Protein 9J9J (pdb70)

Foldseek 3Di:
DDALVVLQVLLQDQFFEAAQRDTDNGQCPDLLRNLVSSVLNVVRHVCVDPVCVVLFWDQDPVRDIFGCLLDFAQALVSVVSLLSNLVVVCVVLQLCLPPDRSSLFSLLLNLCLLDQVCQQVQFDDPDPDHFPLSVLSPVVSVVCGVVVFREKEQAAFDDDVPQQWFWPDQDPFFTWIFHKRFKIWLLSSGQWYFYAYAFDPPQFQRNGFTFIGGSRFPQKHWHWYHGQADCPDDCLQQVNSVSHFTIMTMMTHGRTGGGSSGTNHTGHSVCNHPRSVVSVLSSLLSLLSSLLSNLVSLLVLLVVQCVQVVNCPPPVSVVLSVVSVVLNVLSVVLNVQQSVPWDADPSSGTGGHSVSSLVSLLSSLVCVVVSLVSSVVSNPCLLVDPDDPVQLPDPPCNVVQQVVQGGPPGTNSRNSSSSSVSCNQPPDPRNVVVVVCSQPPPQHNVRSVVVVCVDQCNDQQHDVCVVVCVVVVHDGPVRVVVVVVVVPVVDDD/DDALVRLQVLLQDQFFEAAQRDTDNGQCPPLLRVLVSSVLNVVRHVCVVPVCVQLFWDQDPVRDIFGCLLDFALDLVSVVSLLSNLLVVCVVLPLCLPQDRSSLFSLLLNLCLLDQVCLQVQFDDPDPDRFPLSVLSPVVSVVCGVVVFREKEQAAFDPDVPQTWFWPDQDPFFTWIFHKRFKIWLLSSGQWYFYAYAFDPPQFQRRGWTFIGGSRFPQKHWHWYHGLADCPDDCLQFVNSVSTATIMTMMTHDRGGDGSSGTNHTGHSVCNHPRSVVSVLSSLLSLLSSLLSNLVSLLVLLVVLCVQVVNCPPPVSVVLSVVSVVLNVLSVVLSVQQSVPWDADPSSGTGGNSVSSLVSLLSSLVCVVVSLVSSVVSNPCLLVDQDDVVQLPPPPCNVVQQVVQGDPPGTNSRNSSSSSVSCNQPPDPRNVVVSVCSQPPPQHNVRSVVVVCVDQCNDQQHPVCVVVCVVVVADGPVSNVVVVVVVVVVD/DDALVVLQVLLQDQFFEAAQRDTDNGQCPDLQRNLVSSVLNVVRHVCVDPVCVVLFWDQDPVRDIFGCLLPFALALVSVVSLLSNLLVVCVVLPLCLPVDRSSLFSLLLNLCLLDQVCQQVQFDDPDPDRAPLSVLSVVVSVVCGVVVFREKEQEAFDVPLQWFWPDQDPFFTWIFHKRFKIWLLSSGFWYFYAYAFDPPQFQRNGFTWIGGSRFPQKHWHWYHGLADCPDDCLQQVNSVSHFTIMTMMGRGRTTGGSSGTNHTGHSVCNNPRSVVSCLSSLLSLLSSLLSNLVSLLVLLVVLLVQVVNCPPPVSVVLSVVSVVLNVLSVVLNVQQSVPWDADPSSGTGGNSLSSLVSLLSSLVCVVVSLVSSVVSNPCLLVPQDDVVQLPPPPCNVVQQVVQGGPPGTNSRNSSSSSVSCNQPVDPRNVVVSVCSQVVPQHNVRSVVVSCVDQCNDQQHPVCVVVCVVVVHDGPVSVVVVVVVVVD

Sequence (1471 aa):
MRTGQQYLESLRDGRQVYVGGELIDDVTTHPKTSGYAKAIAEYYDLHLDPEHQDVLTFVDDDGVRKSMHWFLPRSKADAARRRAYHEFWFRHFQGGIFTRPPAGMHVVMYAQIDDPEPWGDNAVVAGGRTISFADNIRSQWQRVTTDDVALSPMFVDVQFETPMLSIVEQNDQGIVVRGWKAMGTSLPFVNELLVGNLWRPGQTSDQTVYAIVPVNTPGLSLVCRQSNATPDADPYDHPLSTIGDELDGMAYFDDVFIPWENVQHIGNPDHAKWYPQRQFDWVHIETQIRHAVHAELIVGLALLLTNALGTNNNPIVQSQLADLVRFRETCKAFAIAAEETGFTTAGGLFKPNNIYVDLGRAHYLENIHNAVNQLIEFCGRGVVMSPTKADFDHPFLGPKLEEALRGTSISARDRVSIFRQISERYLTQWGARHEMFEKFNGTPLYLVRLLTMQRTEYQVDGPLTDLARQVLGFGDTEALAARAAEVEKNSNWMRTGQQYLESLRDGRQVYVGGELIDDVTTHPKTSGYAKAIAEYYDLHLDPEHQDVLTFVDDDGVRKSMHWFLPRSKADAARRRAYHEFWFRHFQGGIFTRPPAGMHVVMYAQIDDPEPWGDNAVVAGGRTISFADNIRSQWQRVTTDDVALSPMFVDVQFETPMLSIVEQNDQGIVVRGWKAMGTSLPFVNELLVGNLWRPGQTSDQTVYAIVPVNTPGLSLVCRQSNATPDADPYDHPLSTIGDELDGMAYFDDVFIPWENVQHIGNPDHAKWYPQRQFDWVHIETQIRHAVHAELIVGLALLLTNALGTNNNPIVQSQLADLVRFRETCKAFAIAAEETGFTTAGGLFKPNNIYVDLGRAHYLENIHNAVNQLIEFCGRGVVMSPTKADFDHPFLGPKLEEALRGTSISARDRVSIFRQISERYLTQWGARHEMFEKFNGTPLYLVRLLTMQRTEYQVDGPLTDLARQVLGFGDTEALAARAAEVEKNSMRTGQQYLESLRDGRQVYVGGELIDDVTTHPKTSGYAKAIAEYYDLHLDPEHQDVLTFVDDDGVRKSMHWFLPRSKADAARRRAYHEFWFRHFQGGIFTRPPAGMHVVMYAQIDDPEPWGDNAVVAGGRTISFADNIRSQWQRVTTDDVALSPMFVDVETPMLSIVEQNDQGIVVRGWKAMGTSLPFVNELLVGNLWRPGQTSDQTVYAIVPVNTPGLSLVCRQSNATPDADPYDHPLSTIGDELDGMAYFDDVFIPWENVQHIGNPDHAKWYPQRQFDWVHIETQIRHAVHAELIVGLALLLTNALGTNNNPIVQSQLADLVRFRETCKAFAIAAEETGFTTAGGLFKPNNIYVDLGRAHYLENIHNAVNQLIEFCGRGVVMSPTKADFDHPFLGPKLEEALRGTSISARDRVSIFRQISERYLTQWGARHEMFEKFNGTPLYLVRLLTMQRTEYQVDGPLTDLARQVLGFGDTEALAARAAEVEK

InterPro domains:
  IPR004925 HpaB/PvcC/4-BUDH [PTHR36117] (1-449)
  IPR009100 Acyl-CoA dehydrogenase/oxidase, N-terminal and middle domain superfamily [SSF56645] (1-272)
  IPR024674 HpaB/PvcC/4-BUDH N-terminal [PF11794] (3-272)
  IPR024719 HpaB/PvcC/4-BUDH C-terminal [PF03241] (295-458)
  IPR036250 Acyl-CoA dehydrogenase-like, C-terminal [SSF47203] (265-483)
  IPR046373 Acyl-CoA oxidase/dehydrogenase, middle domain superfamily [G3DSA:2.40.110.10] (151-276)

Radius of gyration: 40.6 Å; Cα contacts (8 Å, |Δi|>4): 2725; chains: 3; bounding box: 76×123×95 Å

Secondary structure (DSSP, 8-state):
---HHHHHHHH-S--EEEETTEE-S-TTTSTTTHHHHHHHHHHHHHHH-GGGHHHHEEE-TTS-EEEGGG----SHHHHHHHHHHHHHHHHHTTTTS---SHHHHGGGGHHHHHS-HHHHHT---STT----HHHHHHHHHHHHHHHT--EEEE-B------SB-EEEEE-SSEEEEEEEEEEEESGGG-SEEEE-----TT--STT-EEEEEETT-TTEEEEEPPP---TTS-TTT-TTTTT----EEEEEEEEEEEEGGGEEEES-TTHHHHHHHHHHHHHHHHHHHHHHHHHHHHHHHHHHHHHHHT-TTSHHHHHHHHHHHHHHHHHHHHHHHHHHT-EE-TTS-EE--HHHHHHHHHHHHHHHHHHHHHHHHHHGGGGTS---HHHHH-TTHHHHHHHHT-BTTB-HHHHHHHHHHHHHHHSSHHHHHHHHHHHHSSS-HHHHHHHHHHSGGGSTTSGGGHHHHHHHT---HHHHHHHHHHHHHTS--/---HHHHHHHT-S--EEEETTEEES-TTTSTTTHHHHHHHHHHHHHHH-GGGHHHHEEE-TTS-EEEGGG----SHHHHHHHHHHHHHHHHHTTTTS---SHHHHGGGGHHHHHS-HHHHHT---STT----HHHHHHHHHHHHHHHT--EEEE-B------SB-EEEEE-SSEEEEEEEEEEEESGGG-SEEEE-----TT--STT-EEEEEETT-TTEEEEEPPP---TTS-TTT-TTTTT----EEEEEEEEEEEEGGGEEEES-TTHHHHHHHHHHHHHHHHHHHHHHHHHHHHHHHHHHHHHHHT-TTSHHHHHHHHHHHHHHHHHHHHHHHHHHT-EE-TTS-EE--HHHHHHHHHHHHHHHHHHHHHHHHHHGGGGT----HHHHH-TTHHHHHHHHT-BTTB-HHHHHHHHHHHHHHHSSHHHHHHHHHHHSSSS-HHHHHHHHHHSGGGSTTSGGGHHHHHHHT---HHHHHHHHHHHHHT-/---HHHHHHHT-S--EEEETTEE-S-TTTSTTTHHHHHHHHHHHHHHH-GGGHHHHEEE-TTS-EEEGGGPPP-SHHHHHHHHHHHHHHHHHTTTTSS--SHHHHGGGHHHHHHS-HHHHHT---STT----HHHHHHHHHHHHHHHT--EEEE-B----SB-EEEEE-SSEEEEEEEEEEEESGGG-SEEEE-----TT--STT-EEEEEETT-TTEEEEEPPP---TTS-TTTSTTTTT----EEEEEEEEEEEEGGGEEEES-TTHHHHHHHHHHHHHHHHHHHHHHHHHHHHHHHHHHHHHHHT-TTSHHHHHHHHHHHHHHHHHHHHHHHHHHT-EE-TTS-EE--HHHHHHHHHHHHHHHHHHHHHHHHHHTTHHHH---HHHHH-TTHHHHHHHHT--SSS-HHHHHHHHHHHHHHHSSHHHHHHHHHHHHSSS-HHHHHHHHTTSGGGSTTSGGGHHHHHHHT---HHHHHHHHHHHH-

Structure (mmCIF, N/CA/C/O backbone):
data_9J9J
#
_entry.id   9J9J
#
_cell.length_a   149.561
_cell.length_b   149.561
_cell.length_c   322.141
_cell.angle_alpha   90.00
_cell.angle_beta   90.00
_cell.angle_gamma   90.00
#
_symmetry.space_group_name_H-M   'I 41 2 2'
#
loop_
_entity.id
_entity.type
_entity.pdbx_description
1 polymer '4-nitrophenol 4-monooxygenase/4-nitrocatechol 2-monooxygenase, oxygenase component'
2 water water
#
loop_
_atom_site.group_PDB
_atom_site.id
_atom_site.type_symbol
_atom_site.label_atom_id
_atom_site.label_alt_id
_atom_site.label_comp_id
_atom_site.label_asym_id
_atom_site.label_entity_id
_atom_site.label_seq_id
_atom_site.pdbx_PDB_ins_code
_atom_site.Cartn_x
_atom_site.Cartn_y
_atom_site.Cartn_z
_atom_site.occupancy
_atom_site.B_iso_or_equiv
_atom_site.auth_seq_id
_atom_site.auth_comp_id
_atom_site.auth_asym_id
_atom_site.auth_atom_id
_atom_site.pdbx_PDB_model_num
ATOM 1 N N . MET A 1 1 ? 31.864 21.139 -32.173 1.00 41.41 1 MET A N 1
ATOM 2 C CA . MET A 1 1 ? 30.415 20.836 -32.017 1.00 45.67 1 MET A CA 1
ATOM 3 C C . MET A 1 1 ? 29.815 20.583 -33.391 1.00 45.86 1 MET A C 1
ATOM 4 O O . MET A 1 1 ? 29.978 21.414 -34.261 1.00 47.01 1 MET A O 1
ATOM 9 N N . ARG A 1 2 ? 29.185 19.420 -33.592 1.00 44.88 2 ARG A N 1
ATOM 10 C CA . ARG A 1 2 ? 28.633 19.068 -34.889 1.00 41.96 2 ARG A CA 1
ATOM 11 C C . ARG A 1 2 ? 27.250 19.688 -35.086 1.00 41.74 2 ARG A C 1
ATOM 12 O O . ARG A 1 2 ? 26.562 20.033 -34.128 1.00 45.08 2 ARG A O 1
ATOM 20 N N . THR A 1 3 ? 26.879 19.806 -36.369 1.00 39.97 3 THR A N 1
ATOM 21 C CA . THR A 1 3 ? 25.557 20.222 -36.798 1.00 40.23 3 THR A CA 1
ATOM 22 C C . THR A 1 3 ? 24.650 19.002 -36.890 1.00 40.75 3 THR A C 1
ATOM 23 O O . THR A 1 3 ? 25.103 17.883 -37.148 1.00 41.06 3 THR A O 1
ATOM 27 N N . GLY A 1 4 ? 23.349 19.272 -36.844 1.00 40.31 4 GLY A N 1
ATOM 28 C CA . GLY A 1 4 ? 22.353 18.278 -37.192 1.00 40.44 4 GLY A CA 1
ATOM 29 C C . GLY A 1 4 ? 22.680 17.595 -38.513 1.00 37.46 4 GLY A C 1
ATOM 30 O O . GLY A 1 4 ? 22.690 16.365 -38.586 1.00 36.88 4 GLY A O 1
ATOM 31 N N . GLN A 1 5 ? 22.986 18.382 -39.550 1.00 42.19 5 GLN A N 1
ATOM 32 C CA . GLN A 1 5 ? 23.290 17.782 -40.847 1.00 47.56 5 GLN A CA 1
ATOM 33 C C . GLN A 1 5 ? 24.515 16.878 -40.738 1.00 38.31 5 GLN A C 1
ATOM 34 O O . GLN A 1 5 ? 24.524 15.778 -41.296 1.00 40.14 5 GLN A O 1
ATOM 40 N N . GLN A 1 6 ? 25.541 17.294 -39.993 1.00 41.51 6 GLN A N 1
ATOM 41 C CA . GLN A 1 6 ? 26.727 16.447 -39.905 1.00 42.57 6 GLN A CA 1
ATOM 42 C C . GLN A 1 6 ? 26.373 15.170 -39.155 1.00 37.66 6 GLN A C 1
ATOM 43 O O . GLN A 1 6 ? 26.829 14.094 -39.530 1.00 38.44 6 GLN A O 1
ATOM 49 N N . TYR A 1 7 ? 25.492 15.291 -38.150 1.00 39.38 7 TYR A N 1
ATOM 50 C CA . TYR A 1 7 ? 25.070 14.141 -37.366 1.00 38.76 7 TYR A CA 1
ATOM 51 C C . TYR A 1 7 ? 24.303 13.180 -38.260 1.00 39.17 7 TYR A C 1
ATOM 52 O O . TYR A 1 7 ? 24.555 11.983 -38.238 1.00 43.65 7 TYR A O 1
ATOM 61 N N . LEU A 1 8 ? 23.371 13.696 -39.054 1.00 40.38 8 LEU A N 1
ATOM 62 C CA . LEU A 1 8 ? 22.593 12.815 -39.910 1.00 42.07 8 LEU A CA 1
ATOM 63 C C . LEU A 1 8 ? 23.530 12.104 -40.878 1.00 41.15 8 LEU A C 1
ATOM 64 O O . LEU A 1 8 ? 23.471 10.884 -41.024 1.00 38.44 8 LEU A O 1
ATOM 69 N N . GLU A 1 9 ? 24.417 12.861 -41.521 1.00 40.80 9 GLU A N 1
ATOM 70 C CA . GLU A 1 9 ? 25.308 12.269 -42.517 1.00 41.23 9 GLU A CA 1
ATOM 71 C C . GLU A 1 9 ? 26.115 11.145 -41.891 1.00 37.45 9 GLU A C 1
ATOM 72 O O . GLU A 1 9 ? 26.323 10.122 -42.527 1.00 39.85 9 GLU A O 1
ATOM 78 N N . SER A 1 10 ? 26.543 11.311 -40.630 1.00 39.36 10 SER A N 1
ATOM 79 C CA . SER A 1 10 ? 27.394 10.313 -39.990 1.00 40.42 10 SER A CA 1
ATOM 80 C C . SER A 1 10 ? 26.678 8.972 -39.799 1.00 38.73 10 SER A C 1
ATOM 81 O O . SER A 1 10 ? 27.362 7.953 -39.633 1.00 37.23 10 SER A O 1
ATOM 84 N N . LEU A 1 11 ? 25.330 8.973 -39.841 1.00 39.05 11 LEU A N 1
ATOM 85 C CA . LEU A 1 11 ? 24.518 7.765 -39.697 1.00 37.22 11 LEU A CA 1
ATOM 86 C C . LEU A 1 11 ? 24.413 6.971 -40.996 1.00 37.93 11 LEU A C 1
ATOM 87 O O . LEU A 1 11 ? 24.039 5.798 -40.980 1.00 40.83 11 LEU A O 1
ATOM 92 N N . ARG A 1 12 ? 24.779 7.594 -42.115 1.00 41.39 12 ARG A N 1
ATOM 93 C CA . ARG A 1 12 ? 24.754 6.935 -43.403 1.00 39.75 12 ARG A CA 1
ATOM 94 C C . ARG A 1 12 ? 26.111 6.316 -43.683 1.00 42.32 12 ARG A C 1
ATOM 95 O O . ARG A 1 12 ? 26.822 6.798 -44.533 1.00 49.86 12 ARG A O 1
ATOM 103 N N . ASP A 1 13 ? 26.430 5.207 -43.026 1.00 42.35 13 ASP A N 1
ATOM 104 C CA . ASP A 1 13 ? 27.787 4.719 -42.971 1.00 36.50 13 ASP A CA 1
ATOM 105 C C . ASP A 1 13 ? 27.853 3.214 -43.174 1.00 37.04 13 ASP A C 1
ATOM 106 O O . ASP A 1 13 ? 28.855 2.597 -42.766 1.00 41.00 13 ASP A O 1
ATOM 111 N N . GLY A 1 14 ? 26.801 2.637 -43.767 1.00 31.35 14 GLY A N 1
ATOM 112 C CA . GLY A 1 14 ? 26.772 1.204 -44.067 1.00 31.47 14 GLY A CA 1
ATOM 113 C C . GLY A 1 14 ? 26.507 0.299 -42.861 1.00 35.61 14 GLY A C 1
ATOM 114 O O . GLY A 1 14 ? 26.630 -0.927 -42.957 1.00 36.92 14 GLY A O 1
ATOM 115 N N . ARG A 1 15 ? 26.141 0.890 -41.712 1.00 39.07 15 ARG A N 1
ATOM 116 C CA . ARG A 1 15 ? 25.729 0.125 -40.539 1.00 35.55 15 ARG A CA 1
ATOM 117 C C . ARG A 1 15 ? 24.645 -0.869 -40.891 1.00 30.68 15 ARG A C 1
ATOM 118 O O . ARG A 1 15 ? 23.783 -0.552 -41.690 1.00 39.30 15 ARG A O 1
ATOM 126 N N . GLN A 1 16 ? 24.697 -2.033 -40.256 1.00 30.84 16 GLN A N 1
ATOM 127 C CA . GLN A 1 16 ? 23.737 -3.091 -40.426 1.00 32.34 16 GLN A CA 1
ATOM 128 C C . GLN A 1 16 ? 22.713 -3.034 -39.294 1.00 34.81 16 GLN A C 1
ATOM 129 O O . GLN A 1 16 ? 23.003 -3.419 -38.168 1.00 38.22 16 GLN A O 1
ATOM 135 N N . VAL A 1 17 ? 21.483 -2.619 -39.611 1.00 33.54 17 VAL A N 1
ATOM 136 C CA . VAL A 1 17 ? 20.504 -2.292 -38.596 1.00 32.30 17 VAL A CA 1
ATOM 137 C C . VAL A 1 17 ? 19.197 -2.982 -38.904 1.00 33.39 17 VAL A C 1
ATOM 138 O O . VAL A 1 17 ? 18.635 -2.781 -39.988 1.00 33.63 17 VAL A O 1
ATOM 142 N N . TYR A 1 18 ? 18.766 -3.795 -37.929 1.00 34.44 18 TYR A N 1
ATOM 143 C CA . TYR A 1 18 ? 17.514 -4.518 -37.998 1.00 39.06 18 TYR A CA 1
ATOM 144 C C . TYR A 1 18 ? 16.524 -3.905 -37.002 1.00 40.15 18 TYR A C 1
ATOM 145 O O . TYR A 1 18 ? 16.841 -3.724 -35.832 1.00 38.72 18 TYR A O 1
ATOM 154 N N . VAL A 1 19 ? 15.321 -3.613 -37.498 1.00 36.48 19 VAL A N 1
ATOM 155 C CA . VAL A 1 19 ? 14.227 -3.058 -36.721 1.00 38.15 19 VAL A CA 1
ATOM 156 C C . VAL A 1 19 ? 12.979 -3.893 -36.982 1.00 36.40 19 VAL A C 1
ATOM 157 O O . VAL A 1 19 ? 12.443 -3.869 -38.078 1.00 35.38 19 VAL A O 1
ATOM 161 N N . GLY A 1 20 ? 12.555 -4.665 -35.989 1.00 37.63 20 GLY A N 1
ATOM 162 C CA . GLY A 1 20 ? 11.432 -5.564 -36.155 1.00 38.50 20 GLY A CA 1
ATOM 163 C C . GLY A 1 20 ? 11.768 -6.719 -37.078 1.00 36.18 20 GLY A C 1
ATOM 164 O O . GLY A 1 20 ? 10.886 -7.471 -37.474 1.00 39.62 20 GLY A O 1
ATOM 165 N N . GLY A 1 21 ? 13.050 -6.873 -37.396 1.00 39.32 21 GLY A N 1
ATOM 166 C CA . GLY A 1 21 ? 13.483 -7.909 -38.327 1.00 39.50 21 GLY A CA 1
ATOM 167 C C . GLY A 1 21 ? 13.710 -7.395 -39.756 1.00 36.42 21 GLY A C 1
ATOM 168 O O . GLY A 1 21 ? 14.183 -8.125 -40.608 1.00 36.64 21 GLY A O 1
ATOM 169 N N . GLU A 1 22 ? 13.368 -6.148 -40.040 1.00 33.65 22 GLU A N 1
ATOM 170 C CA . GLU A 1 22 ? 13.627 -5.599 -41.353 1.00 37.15 22 GLU A CA 1
ATOM 171 C C . GLU A 1 22 ? 14.999 -4.955 -41.363 1.00 38.88 22 GLU A C 1
ATOM 172 O O . GLU A 1 22 ? 15.313 -4.199 -40.454 1.00 41.47 22 GLU A O 1
ATOM 178 N N . LEU A 1 23 ? 15.793 -5.208 -42.402 1.00 42.60 23 LEU A N 1
ATOM 179 C CA . LEU A 1 23 ? 17.084 -4.563 -42.537 1.00 35.62 23 LEU A CA 1
ATOM 180 C C . LEU A 1 23 ? 16.887 -3.144 -43.054 1.00 36.36 23 LEU A C 1
ATOM 181 O O . LEU A 1 23 ? 16.304 -2.998 -44.093 1.00 44.85 23 LEU A O 1
ATOM 186 N N . ILE A 1 24 ? 17.356 -2.115 -42.338 1.00 36.11 24 ILE A N 1
ATOM 187 C CA . ILE A 1 24 ? 17.097 -0.725 -42.676 1.00 34.78 24 ILE A CA 1
ATOM 188 C C . ILE A 1 24 ? 18.255 -0.204 -43.518 1.00 41.95 24 ILE A C 1
ATOM 189 O O . ILE A 1 24 ? 19.367 -0.067 -43.021 1.00 47.46 24 ILE A O 1
ATOM 194 N N . ASP A 1 25 ? 17.964 0.128 -44.771 1.00 44.17 25 ASP A N 1
ATOM 195 C CA . ASP A 1 25 ? 18.911 0.684 -45.722 1.00 43.57 25 ASP A CA 1
ATOM 196 C C . ASP A 1 25 ? 19.563 1.951 -45.186 1.00 43.34 25 ASP A C 1
ATOM 197 O O . ASP A 1 25 ? 20.779 2.102 -45.255 1.00 47.76 25 ASP A O 1
ATOM 202 N N . ASP A 1 26 ? 18.727 2.881 -44.721 1.00 38.56 26 ASP A N 1
ATOM 203 C CA . ASP A 1 26 ? 19.159 4.222 -44.363 1.00 38.99 26 ASP A CA 1
ATOM 204 C C . ASP A 1 26 ? 18.285 4.700 -43.206 1.00 38.64 26 ASP A C 1
ATOM 205 O O . ASP A 1 26 ? 17.078 4.898 -43.339 1.00 38.59 26 ASP A O 1
ATOM 210 N N . VAL A 1 27 ? 18.931 4.860 -42.059 1.00 34.54 27 VAL A N 1
ATOM 211 C CA . VAL A 1 27 ? 18.259 5.157 -40.820 1.00 37.62 27 VAL A CA 1
ATOM 212 C C . VAL A 1 27 ? 17.699 6.571 -40.832 1.00 37.84 27 VAL A C 1
ATOM 213 O O . VAL A 1 27 ? 16.720 6.831 -40.145 1.00 41.19 27 VAL A O 1
ATOM 217 N N . THR A 1 28 ? 18.285 7.467 -41.634 1.00 36.56 28 THR A N 1
ATOM 218 C CA . THR A 1 28 ? 17.825 8.854 -41.691 1.00 38.64 28 THR A CA 1
ATOM 219 C C . THR A 1 28 ? 16.604 9.021 -42.590 1.00 36.10 28 THR A C 1
ATOM 220 O O . THR A 1 28 ? 16.018 10.091 -42.549 1.00 36.83 28 THR A O 1
ATOM 224 N N . THR A 1 29 ? 16.243 8.029 -43.426 1.00 39.90 29 THR A N 1
ATOM 225 C CA . THR A 1 29 ? 15.095 8.194 -44.322 1.00 39.66 29 THR A CA 1
ATOM 226 C C . THR A 1 29 ? 13.991 7.173 -44.068 1.00 37.50 29 THR A C 1
ATOM 227 O O . THR A 1 29 ? 12.862 7.415 -44.468 1.00 40.98 29 THR A O 1
ATOM 231 N N . HIS A 1 30 ? 14.313 6.003 -43.500 1.00 36.02 30 HIS A N 1
ATOM 232 C CA . HIS A 1 30 ? 13.306 4.975 -43.298 1.00 35.55 30 HIS A CA 1
ATOM 233 C C . HIS A 1 30 ? 12.243 5.485 -42.320 1.00 36.43 30 HIS A C 1
ATOM 234 O O . HIS A 1 30 ? 12.514 6.124 -41.313 1.00 40.04 30 HIS A O 1
ATOM 241 N N . PRO A 1 31 ? 10.958 5.330 -42.644 1.00 36.55 31 PRO A N 1
ATOM 242 C CA . PRO A 1 31 ? 9.906 5.757 -41.739 1.00 35.03 31 PRO A CA 1
ATOM 243 C C . PRO A 1 31 ? 10.051 5.236 -40.319 1.00 34.60 31 PRO A C 1
ATOM 244 O O . PRO A 1 31 ? 9.564 5.869 -39.399 1.00 37.19 31 PRO A O 1
ATOM 248 N N . LYS A 1 32 ? 10.620 4.042 -40.143 1.00 35.12 32 LYS A N 1
ATOM 249 C CA . LYS A 1 32 ? 10.677 3.467 -38.814 1.00 34.93 32 LYS A CA 1
ATOM 250 C C . LYS A 1 32 ? 11.645 4.249 -37.926 1.00 34.43 32 LYS A C 1
ATOM 251 O O . LYS A 1 32 ? 11.477 4.214 -36.707 1.00 31.32 32 LYS A O 1
ATOM 257 N N . THR A 1 33 ? 12.665 4.892 -38.513 1.00 31.90 33 THR A N 1
ATOM 258 C CA . THR A 1 33 ? 13.761 5.418 -37.700 1.00 33.76 33 THR A CA 1
ATOM 259 C C . THR A 1 33 ? 13.973 6.922 -37.842 1.00 34.23 33 THR A C 1
ATOM 260 O O . THR A 1 33 ? 14.721 7.488 -37.069 1.00 35.08 33 THR A O 1
ATOM 264 N N . SER A 1 34 ? 13.333 7.568 -38.812 1.00 36.44 34 SER A N 1
ATOM 265 C CA . SER A 1 34 ? 13.775 8.863 -39.283 1.00 35.48 34 SER A CA 1
ATOM 266 C C . SER A 1 34 ? 13.352 9.972 -38.340 1.00 33.25 34 SER A C 1
ATOM 267 O O . SER A 1 34 ? 14.034 10.957 -38.275 1.00 39.12 34 SER A O 1
ATOM 270 N N . GLY A 1 35 ? 12.163 9.889 -37.734 1.00 36.44 35 GLY A N 1
ATOM 271 C CA . GLY A 1 35 ? 11.724 10.900 -36.777 1.00 30.97 35 GLY A CA 1
ATOM 272 C C . GLY A 1 35 ? 12.705 11.043 -35.607 1.00 32.96 35 GLY A C 1
ATOM 273 O O . GLY A 1 35 ? 13.091 12.149 -35.239 1.00 37.65 35 GLY A O 1
ATOM 274 N N . TYR A 1 36 ? 13.138 9.922 -35.023 1.00 28.92 36 TYR A N 1
ATOM 275 C CA . TYR A 1 36 ? 14.066 10.008 -33.916 1.00 32.80 36 TYR A CA 1
ATOM 276 C C . TYR A 1 36 ? 15.410 10.567 -34.392 1.00 34.07 36 TYR A C 1
ATOM 277 O O . TYR A 1 36 ? 15.983 11.428 -33.740 1.00 37.42 36 TYR A O 1
ATOM 286 N N . ALA A 1 37 ? 15.878 10.128 -35.551 1.00 35.03 37 ALA A N 1
ATOM 287 C CA . ALA A 1 37 ? 17.097 10.661 -36.134 1.00 38.47 37 ALA A CA 1
ATOM 288 C C . ALA A 1 37 ? 17.017 12.182 -36.227 1.00 42.05 37 ALA A C 1
ATOM 289 O O . ALA A 1 37 ? 17.955 12.861 -35.810 1.00 45.38 37 ALA A O 1
ATOM 291 N N . LYS A 1 38 ? 15.891 12.688 -36.742 1.00 40.50 38 LYS A N 1
ATOM 292 C CA . LYS A 1 38 ? 15.661 14.113 -36.876 1.00 44.57 38 LYS A CA 1
ATOM 293 C C . LYS A 1 38 ? 15.622 14.778 -35.499 1.00 44.62 38 LYS A C 1
ATOM 294 O O . LYS A 1 38 ? 16.051 15.915 -35.361 1.00 39.61 38 LYS A O 1
ATOM 300 N N . ALA A 1 39 ? 15.130 14.085 -34.467 1.00 40.63 39 ALA A N 1
ATOM 301 C CA . ALA A 1 39 ? 15.024 14.734 -33.168 1.00 40.76 39 ALA A CA 1
ATOM 302 C C . ALA A 1 39 ? 16.411 14.922 -32.553 1.00 38.42 39 ALA A C 1
ATOM 303 O O . ALA A 1 39 ? 16.694 15.951 -31.950 1.00 42.77 39 ALA A O 1
ATOM 305 N N . ILE A 1 40 ? 17.309 13.964 -32.758 1.00 43.03 40 ILE A N 1
ATOM 306 C CA . ILE A 1 40 ? 18.669 14.114 -32.264 1.00 38.25 40 ILE A CA 1
ATOM 307 C C . ILE A 1 40 ? 19.405 15.151 -33.118 1.00 37.93 40 ILE A C 1
ATOM 308 O O . ILE A 1 40 ? 20.251 15.864 -32.621 1.00 38.45 40 ILE A O 1
ATOM 313 N N . ALA A 1 41 ? 19.087 15.256 -34.404 1.00 38.59 41 ALA A N 1
ATOM 314 C CA . ALA A 1 41 ? 19.734 16.225 -35.264 1.00 37.47 41 ALA A CA 1
ATOM 315 C C . ALA A 1 41 ? 19.429 17.653 -34.799 1.00 40.40 41 ALA A C 1
ATOM 316 O O . ALA A 1 41 ? 20.301 18.504 -34.739 1.00 43.09 41 ALA A O 1
ATOM 318 N N . GLU A 1 42 ? 18.174 17.904 -34.469 1.00 42.14 42 GLU A N 1
ATOM 319 C CA . GLU A 1 42 ? 17.753 19.139 -33.838 1.00 45.31 42 GLU A CA 1
ATOM 320 C C . GLU A 1 42 ? 18.483 19.352 -32.509 1.00 45.15 42 GLU A C 1
ATOM 321 O O . GLU A 1 42 ? 18.849 20.474 -32.189 1.00 49.75 42 GLU A O 1
ATOM 327 N N . TYR A 1 43 ? 18.658 18.283 -31.725 1.00 41.42 43 TYR A N 1
ATOM 328 C CA . TYR A 1 43 ? 19.393 18.340 -30.474 1.00 42.70 43 TYR A CA 1
ATOM 329 C C . TYR A 1 43 ? 20.755 18.980 -30.726 1.00 41.47 43 TYR A C 1
ATOM 330 O O . TYR A 1 43 ? 21.150 19.894 -30.004 1.00 45.76 43 TYR A O 1
ATOM 339 N N . TYR A 1 44 ? 21.457 18.512 -31.759 1.00 39.67 44 TYR A N 1
ATOM 340 C CA . TYR A 1 44 ? 22.777 19.046 -32.083 1.00 39.90 44 TYR A CA 1
ATOM 341 C C . TYR A 1 44 ? 22.668 20.510 -32.522 1.00 40.22 44 TYR A C 1
ATOM 342 O O . TYR A 1 44 ? 23.506 21.313 -32.122 1.00 51.13 44 TYR A O 1
ATOM 351 N N . ASP A 1 45 ? 21.622 20.876 -33.273 1.00 38.55 45 ASP A N 1
ATOM 352 C CA . ASP A 1 45 ? 21.509 22.235 -33.802 1.00 41.87 45 ASP A CA 1
ATOM 353 C C . ASP A 1 45 ? 21.240 23.236 -32.684 1.00 41.76 45 ASP A C 1
ATOM 354 O O . ASP A 1 45 ? 21.803 24.315 -32.679 1.00 44.43 45 ASP A O 1
ATOM 359 N N . LEU A 1 46 ? 20.439 22.847 -31.694 1.00 41.81 46 LEU A N 1
ATOM 360 C CA . LEU A 1 46 ? 20.200 23.715 -30.560 1.00 43.21 46 LEU A CA 1
ATOM 361 C C . LEU A 1 46 ? 21.501 24.039 -29.817 1.00 45.20 46 LEU A C 1
ATOM 362 O O . LEU A 1 46 ? 21.698 25.152 -29.353 1.00 42.65 46 LEU A O 1
ATOM 367 N N . HIS A 1 47 ? 22.418 23.090 -29.680 1.00 48.66 47 HIS A N 1
ATOM 368 C CA . HIS A 1 47 ? 23.651 23.420 -28.977 1.00 48.68 47 HIS A CA 1
ATOM 369 C C . HIS A 1 47 ? 24.402 24.565 -29.662 1.00 46.77 47 HIS A C 1
ATOM 370 O O . HIS A 1 47 ? 25.060 25.352 -28.983 1.00 45.48 47 HIS A O 1
ATOM 377 N N . LEU A 1 48 ? 24.267 24.659 -30.991 1.00 46.54 48 LEU A N 1
ATOM 378 C CA . LEU A 1 48 ? 24.961 25.659 -31.787 1.00 49.11 48 LEU A CA 1
ATOM 379 C C . LEU A 1 48 ? 24.209 26.985 -31.770 1.00 52.26 48 LEU A C 1
ATOM 380 O O . LEU A 1 48 ? 24.747 28.002 -32.182 1.00 53.96 48 LEU A O 1
ATOM 385 N N . ASP A 1 49 ? 22.969 26.978 -31.278 1.00 58.39 49 ASP A N 1
ATOM 386 C CA . ASP A 1 49 ? 22.154 28.179 -31.284 1.00 57.52 49 ASP A CA 1
ATOM 387 C C . ASP A 1 49 ? 22.612 29.140 -30.196 1.00 57.96 49 ASP A C 1
ATOM 388 O O . ASP A 1 49 ? 22.497 28.846 -29.018 1.00 56.26 49 ASP A O 1
ATOM 393 N N . PRO A 1 50 ? 23.065 30.360 -30.550 1.00 74.29 50 PRO A N 1
ATOM 394 C CA . PRO A 1 50 ? 23.471 31.359 -29.548 1.00 70.85 50 PRO A CA 1
ATOM 395 C C . PRO A 1 50 ? 22.520 31.610 -28.380 1.00 60.00 50 PRO A C 1
ATOM 396 O O . PRO A 1 50 ? 22.951 31.897 -27.272 1.00 57.60 50 PRO A O 1
ATOM 400 N N . GLU A 1 51 ? 21.218 31.511 -28.629 1.00 60.84 51 GLU A N 1
ATOM 401 C CA . GLU A 1 51 ? 20.238 31.781 -27.594 1.00 66.69 51 GLU A CA 1
ATOM 402 C C . GLU A 1 51 ? 20.426 30.818 -26.416 1.00 69.21 51 GLU A C 1
ATOM 403 O O . GLU A 1 51 ? 20.141 31.167 -25.277 1.00 59.75 51 GLU A O 1
ATOM 409 N N . HIS A 1 52 ? 20.930 29.603 -26.656 1.00 61.72 52 HIS A N 1
ATOM 410 C CA . HIS A 1 52 ? 20.995 28.633 -25.577 1.00 55.99 52 HIS A CA 1
ATOM 411 C C . HIS A 1 52 ? 22.437 28.351 -25.165 1.00 55.33 52 HIS A C 1
ATOM 412 O O . HIS A 1 52 ? 22.683 27.359 -24.478 1.00 55.42 52 HIS A O 1
ATOM 419 N N . GLN A 1 53 ? 23.368 29.249 -25.519 1.00 53.89 53 GLN A N 1
ATOM 420 C CA . GLN A 1 53 ? 24.782 29.075 -25.203 1.00 54.91 53 GLN A CA 1
ATOM 421 C C . GLN A 1 53 ? 25.036 28.918 -23.703 1.00 53.88 53 GLN A C 1
ATOM 422 O O . GLN A 1 53 ? 25.865 28.115 -23.296 1.00 61.59 53 GLN A O 1
ATOM 428 N N . ASP A 1 54 ? 24.362 29.700 -22.866 1.00 55.59 54 ASP A N 1
ATOM 429 C CA . ASP A 1 54 ? 24.692 29.697 -21.451 1.00 55.02 54 ASP A CA 1
ATOM 430 C C . ASP A 1 54 ? 24.405 28.337 -20.835 1.00 52.11 54 ASP A C 1
ATOM 431 O O . ASP A 1 54 ? 25.217 27.826 -20.076 1.00 53.09 54 ASP A O 1
ATOM 436 N N . VAL A 1 55 ? 23.243 27.758 -21.146 1.00 53.22 55 VAL A N 1
ATOM 437 C CA . VAL A 1 55 ? 22.839 26.525 -20.491 1.00 47.46 55 VAL A CA 1
ATOM 438 C C . VAL A 1 55 ? 23.387 25.306 -21.243 1.00 43.71 55 VAL A C 1
ATOM 439 O O . VAL A 1 55 ? 23.535 24.271 -20.619 1.00 44.40 55 VAL A O 1
ATOM 443 N N . LEU A 1 56 ? 23.734 25.404 -22.540 1.00 44.88 56 LEU A N 1
ATOM 444 C CA . LEU A 1 56 ? 24.029 24.207 -23.320 1.00 42.97 56 LEU A CA 1
ATOM 445 C C . LEU A 1 56 ? 25.519 23.987 -23.548 1.00 46.40 56 LEU A C 1
ATOM 446 O O . LEU A 1 56 ? 25.883 22.858 -23.877 1.00 49.20 56 LEU A O 1
ATOM 451 N N . THR A 1 57 ? 26.369 25.019 -23.426 1.00 47.72 57 THR A N 1
ATOM 452 C CA . THR A 1 57 ? 27.754 24.896 -23.894 1.00 48.81 57 THR A CA 1
ATOM 453 C C . THR A 1 57 ? 28.716 25.374 -22.820 1.00 46.61 57 THR A C 1
ATOM 454 O O . THR A 1 57 ? 28.298 25.998 -21.860 1.00 45.84 57 THR A O 1
ATOM 458 N N . PHE A 1 58 ? 29.998 25.045 -22.980 1.00 48.62 58 PHE A N 1
ATOM 459 C CA . PHE A 1 58 ? 31.024 25.553 -22.085 1.00 51.79 58 PHE A CA 1
ATOM 460 C C . PHE A 1 58 ? 32.344 25.611 -22.840 1.00 57.42 58 PHE A C 1
ATOM 461 O O . PHE A 1 58 ? 32.456 24.989 -23.893 1.00 56.91 58 PHE A O 1
ATOM 469 N N . VAL A 1 59 ? 33.333 26.308 -22.250 1.00 58.60 59 VAL A N 1
ATOM 470 C CA . VAL A 1 59 ? 34.681 26.394 -22.790 1.00 60.11 59 VAL A CA 1
ATOM 471 C C . VAL A 1 59 ? 35.641 25.467 -22.035 1.00 54.65 59 VAL A C 1
ATOM 472 O O . VAL A 1 59 ? 35.826 25.603 -20.836 1.00 56.54 59 VAL A O 1
ATOM 476 N N . ASP A 1 60 ? 36.247 24.509 -22.744 1.00 49.09 60 ASP A N 1
ATOM 477 C CA . ASP A 1 60 ? 36.950 23.390 -22.116 1.00 54.25 60 ASP A CA 1
ATOM 478 C C . ASP A 1 60 ? 38.366 23.849 -21.782 1.00 63.38 60 ASP A C 1
ATOM 479 O O . ASP A 1 60 ? 38.737 24.996 -22.047 1.00 56.45 60 ASP A O 1
ATOM 484 N N . ASP A 1 61 ? 39.140 22.939 -21.178 1.00 77.84 61 ASP A N 1
ATOM 485 C CA . ASP A 1 61 ? 40.520 23.197 -20.786 1.00 78.14 61 ASP A CA 1
ATOM 486 C C . ASP A 1 61 ? 41.299 23.689 -22.005 1.00 74.08 61 ASP A C 1
ATOM 487 O O . ASP A 1 61 ? 41.779 24.817 -22.014 1.00 79.15 61 ASP A O 1
ATOM 492 N N . ASP A 1 62 ? 41.305 22.884 -23.073 1.00 79.63 62 ASP A N 1
ATOM 493 C CA . ASP A 1 62 ? 41.935 23.242 -24.341 1.00 77.44 62 ASP A CA 1
ATOM 494 C C . ASP A 1 62 ? 41.451 24.566 -24.945 1.00 67.16 62 ASP A C 1
ATOM 495 O O . ASP A 1 62 ? 41.918 24.912 -26.016 1.00 75.49 62 ASP A O 1
ATOM 500 N N . GLY A 1 63 ? 40.510 25.295 -24.333 1.00 69.76 63 GLY A N 1
ATOM 501 C CA . GLY A 1 63 ? 40.092 26.592 -24.856 1.00 67.41 63 GLY A CA 1
ATOM 502 C C . GLY A 1 63 ? 38.960 26.516 -25.894 1.00 69.08 63 GLY A C 1
ATOM 503 O O . GLY A 1 63 ? 38.483 27.554 -26.362 1.00 64.22 63 GLY A O 1
ATOM 504 N N . VAL A 1 64 ? 38.498 25.306 -26.247 1.00 64.55 64 VAL A N 1
ATOM 505 C CA . VAL A 1 64 ? 37.480 25.131 -27.286 1.00 67.61 64 VAL A CA 1
ATOM 506 C C . VAL A 1 64 ? 36.072 25.136 -26.666 1.00 60.20 64 VAL A C 1
ATOM 507 O O . VAL A 1 64 ? 35.874 24.587 -25.589 1.00 59.15 64 VAL A O 1
ATOM 511 N N . ARG A 1 65 ? 35.079 25.714 -27.356 1.00 53.36 65 ARG A N 1
ATOM 512 C CA . ARG A 1 65 ? 33.688 25.661 -26.912 1.00 52.90 65 ARG A CA 1
ATOM 513 C C . ARG A 1 65 ? 33.039 24.328 -27.295 1.00 52.96 65 ARG A C 1
ATOM 514 O O . ARG A 1 65 ? 32.994 23.974 -28.474 1.00 51.96 65 ARG A O 1
ATOM 522 N N . LYS A 1 66 ? 32.511 23.613 -26.283 1.00 50.82 66 LYS A N 1
ATOM 523 C CA . LYS A 1 66 ? 31.930 22.290 -26.463 1.00 45.29 66 LYS A CA 1
ATOM 524 C C . LYS A 1 66 ? 30.578 22.188 -25.765 1.00 44.29 66 LYS A C 1
ATOM 525 O O . LYS A 1 66 ? 30.227 23.027 -24.942 1.00 47.42 66 LYS A O 1
ATOM 531 N N . SER A 1 67 ? 29.836 21.137 -26.127 1.00 43.46 67 SER A N 1
ATOM 532 C CA . SER A 1 67 ? 28.534 20.838 -25.571 1.00 42.15 67 SER A CA 1
ATOM 533 C C . SER A 1 67 ? 28.679 20.320 -24.142 1.00 39.90 67 SER A C 1
ATOM 534 O O . SER A 1 67 ? 29.602 19.576 -23.863 1.00 39.76 67 SER A O 1
ATOM 537 N N . MET A 1 68 ? 27.711 20.659 -23.277 1.00 34.33 68 MET A N 1
ATOM 538 C CA . MET A 1 68 ? 27.713 20.246 -21.887 1.00 33.84 68 MET A CA 1
ATOM 539 C C . MET A 1 68 ? 27.620 18.726 -21.752 1.00 32.64 68 MET A C 1
ATOM 540 O O . MET A 1 68 ? 27.954 18.172 -20.705 1.00 33.24 68 MET A O 1
ATOM 545 N N . HIS A 1 69 ? 27.257 18.016 -22.818 1.00 33.47 69 HIS A N 1
ATOM 546 C CA . HIS A 1 69 ? 27.302 16.568 -22.719 1.00 34.07 69 HIS A CA 1
ATOM 547 C C . HIS A 1 69 ? 28.739 16.102 -22.526 1.00 37.24 69 HIS A C 1
ATOM 548 O O . HIS A 1 69 ? 28.935 14.936 -22.185 1.00 46.01 69 HIS A O 1
ATOM 555 N N . TRP A 1 70 ? 29.731 16.996 -22.679 1.00 34.26 70 TRP A N 1
ATOM 556 C CA . TRP A 1 70 ? 31.118 16.624 -22.404 1.00 36.98 70 TRP A CA 1
ATOM 557 C C . TRP A 1 70 ? 31.672 17.283 -21.138 1.00 35.92 70 TRP A C 1
ATOM 558 O O . TRP A 1 70 ? 32.850 17.145 -20.879 1.00 36.43 70 TRP A O 1
ATOM 569 N N . PHE A 1 71 ? 30.837 17.932 -20.322 1.00 37.74 71 PHE A N 1
ATOM 570 C CA . PHE A 1 71 ? 31.303 18.720 -19.188 1.00 38.66 71 PHE A CA 1
ATOM 571 C C . PHE A 1 71 ? 31.451 17.857 -17.933 1.00 38.57 71 PHE A C 1
ATOM 572 O O . PHE A 1 71 ? 30.471 17.388 -17.398 1.00 41.20 71 PHE A O 1
ATOM 580 N N . LEU A 1 72 ? 32.679 17.713 -17.431 1.00 42.30 72 LEU A N 1
ATOM 581 C CA . LEU A 1 72 ? 32.943 17.065 -16.159 1.00 47.32 72 LEU A CA 1
ATOM 582 C C . LEU A 1 72 ? 32.827 18.060 -15.010 1.00 47.54 72 LEU A C 1
ATOM 583 O O . LEU A 1 72 ? 33.544 19.042 -14.990 1.00 46.09 72 LEU A O 1
ATOM 588 N N . PRO A 1 73 ? 31.905 17.868 -14.043 1.00 46.45 73 PRO A N 1
ATOM 589 C CA . PRO A 1 73 ? 31.747 18.811 -12.937 1.00 47.46 73 PRO A CA 1
ATOM 590 C C . PRO A 1 73 ? 32.824 18.700 -11.864 1.00 44.18 73 PRO A C 1
ATOM 591 O O . PRO A 1 73 ? 33.241 17.603 -11.518 1.00 42.44 73 PRO A O 1
ATOM 595 N N . ARG A 1 74 ? 33.266 19.844 -11.347 1.00 42.51 74 ARG A N 1
ATOM 596 C CA . ARG A 1 74 ? 34.363 19.858 -10.390 1.00 52.47 74 ARG A CA 1
ATOM 597 C C . ARG A 1 74 ? 33.962 20.600 -9.122 1.00 48.46 74 ARG A C 1
ATOM 598 O O . ARG A 1 74 ? 34.803 20.864 -8.277 1.00 48.24 74 ARG A O 1
ATOM 606 N N . SER A 1 75 ? 32.681 20.926 -8.996 1.00 42.62 75 SER A N 1
ATOM 607 C CA . SER A 1 75 ? 32.188 21.601 -7.818 1.00 43.76 75 SER A CA 1
ATOM 608 C C . SER A 1 75 ? 30.700 21.337 -7.720 1.00 43.18 75 SER A C 1
ATOM 609 O O . SER A 1 75 ? 30.092 20.912 -8.684 1.00 47.51 75 SER A O 1
ATOM 612 N N . LYS A 1 76 ? 30.122 21.688 -6.579 1.00 44.13 76 LYS A N 1
ATOM 613 C CA . LYS A 1 76 ? 28.691 21.606 -6.403 1.00 42.35 76 LYS A CA 1
ATOM 614 C C . LYS A 1 76 ? 28.011 22.478 -7.445 1.00 42.77 76 LYS A C 1
ATOM 615 O O . LYS A 1 76 ? 26.981 22.112 -7.988 1.00 45.44 76 LYS A O 1
ATOM 621 N N . ALA A 1 77 ? 28.608 23.627 -7.760 1.00 45.54 77 ALA A N 1
ATOM 622 C CA . ALA A 1 77 ? 27.954 24.564 -8.665 1.00 41.88 77 ALA A CA 1
ATOM 623 C C . ALA A 1 77 ? 27.956 24.002 -10.082 1.00 39.88 77 ALA A C 1
ATOM 624 O O . ALA A 1 77 ? 27.023 24.231 -10.840 1.00 39.69 77 ALA A O 1
ATOM 626 N N . ASP A 1 78 ? 29.029 23.293 -10.430 1.00 41.22 78 ASP A N 1
ATOM 627 C CA . ASP A 1 78 ? 29.114 22.606 -11.711 1.00 47.06 78 ASP A CA 1
ATOM 628 C C . ASP A 1 78 ? 28.019 21.541 -11.821 1.00 43.77 78 ASP A C 1
ATOM 629 O O . ASP A 1 78 ? 27.275 21.492 -12.797 1.00 41.31 78 ASP A O 1
ATOM 634 N N . ALA A 1 79 ? 27.892 20.715 -10.782 1.00 41.42 79 ALA A N 1
ATOM 635 C CA . ALA A 1 79 ? 26.834 19.720 -10.707 1.00 41.71 79 ALA A CA 1
ATOM 636 C C . ALA A 1 79 ? 25.456 20.347 -10.914 1.00 41.17 79 ALA A C 1
ATOM 637 O O . ALA A 1 79 ? 24.614 19.739 -11.568 1.00 40.83 79 ALA A O 1
ATOM 639 N N . ALA A 1 80 ? 25.233 21.552 -10.371 1.00 40.22 80 ALA A N 1
ATOM 640 C CA . ALA A 1 80 ? 23.923 22.188 -10.445 1.00 42.51 80 ALA A CA 1
ATOM 641 C C . ALA A 1 80 ? 23.663 22.654 -11.871 1.00 44.60 80 ALA A C 1
ATOM 642 O O . ALA A 1 80 ? 22.513 22.729 -12.309 1.00 44.45 80 ALA A O 1
ATOM 644 N N . ARG A 1 81 ? 24.751 22.956 -12.583 1.00 46.22 81 ARG A N 1
ATOM 645 C CA . ARG A 1 81 ? 24.667 23.446 -13.949 1.00 44.37 81 ARG A CA 1
ATOM 646 C C . ARG A 1 81 ? 24.406 22.242 -14.847 1.00 40.24 81 ARG A C 1
ATOM 647 O O . ARG A 1 81 ? 23.677 22.315 -15.828 1.00 43.05 81 ARG A O 1
ATOM 655 N N . ARG A 1 82 ? 24.967 21.094 -14.475 1.00 39.35 82 ARG A N 1
ATOM 656 C CA . ARG A 1 82 ? 24.655 19.863 -15.187 1.00 37.38 82 ARG A CA 1
ATOM 657 C C . ARG A 1 82 ? 23.196 19.482 -14.979 1.00 37.69 82 ARG A C 1
ATOM 658 O O . ARG A 1 82 ? 22.515 19.051 -15.903 1.00 42.17 82 ARG A O 1
ATOM 666 N N . ARG A 1 83 ? 22.709 19.689 -13.761 1.00 37.22 83 ARG A N 1
ATOM 667 C CA . ARG A 1 83 ? 21.328 19.367 -13.461 1.00 40.15 83 ARG A CA 1
ATOM 668 C C . ARG A 1 83 ? 20.433 20.208 -14.353 1.00 37.62 83 ARG A C 1
ATOM 669 O O . ARG A 1 83 ? 19.502 19.695 -14.946 1.00 38.24 83 ARG A O 1
ATOM 677 N N . ALA A 1 84 ? 20.747 21.499 -14.465 1.00 37.83 84 ALA A N 1
ATOM 678 C CA . ALA A 1 84 ? 19.954 22.394 -15.296 1.00 39.04 84 ALA A CA 1
ATOM 679 C C . ALA A 1 84 ? 19.989 21.956 -16.746 1.00 38.14 84 ALA A C 1
ATOM 680 O O . ALA A 1 84 ? 19.013 22.153 -17.455 1.00 48.84 84 ALA A O 1
ATOM 682 N N . TYR A 1 85 ? 21.146 21.449 -17.173 1.00 39.56 85 TYR A N 1
ATOM 683 C CA . TYR A 1 85 ? 21.314 20.943 -18.522 1.00 40.66 85 TYR A CA 1
ATOM 684 C C . TYR A 1 85 ? 20.456 19.698 -18.746 1.00 38.20 85 TYR A C 1
ATOM 685 O O . TYR A 1 85 ? 19.864 19.548 -19.806 1.00 35.93 85 TYR A O 1
ATOM 694 N N . HIS A 1 86 ? 20.440 18.760 -17.799 1.00 37.98 86 HIS A N 1
ATOM 695 C CA . HIS A 1 86 ? 19.630 17.562 -18.004 1.00 40.72 86 HIS A CA 1
ATOM 696 C C . HIS A 1 86 ? 18.147 17.968 -18.037 1.00 41.87 86 HIS A C 1
ATOM 697 O O . HIS A 1 86 ? 17.363 17.432 -18.816 1.00 40.14 86 HIS A O 1
ATOM 704 N N . GLU A 1 87 ? 17.768 18.970 -17.239 1.00 41.25 87 GLU A N 1
ATOM 705 C CA . GLU A 1 87 ? 16.384 19.420 -17.170 1.00 46.52 87 GLU A CA 1
ATOM 706 C C . GLU A 1 87 ? 15.973 20.060 -18.483 1.00 45.62 87 GLU A C 1
ATOM 707 O O . GLU A 1 87 ? 14.845 19.861 -18.951 1.00 45.72 87 GLU A O 1
ATOM 713 N N . PHE A 1 88 ? 16.871 20.874 -19.049 1.00 41.25 88 PHE A N 1
ATOM 714 C CA . PHE A 1 88 ? 16.573 21.489 -20.335 1.00 39.40 88 PHE A CA 1
ATOM 715 C C . PHE A 1 88 ? 16.100 20.380 -21.272 1.00 38.06 88 PHE A C 1
ATOM 716 O O . PHE A 1 88 ? 15.051 20.465 -21.880 1.00 39.58 88 PHE A O 1
ATOM 724 N N . TRP A 1 89 ? 16.859 19.288 -21.318 1.00 35.51 89 TRP A N 1
ATOM 725 C CA . TRP A 1 89 ? 16.576 18.245 -22.276 1.00 37.42 89 TRP A CA 1
ATOM 726 C C . TRP A 1 89 ? 15.317 17.462 -21.926 1.00 36.28 89 TRP A C 1
ATOM 727 O O . TRP A 1 89 ? 14.595 17.106 -22.835 1.00 35.80 89 TRP A O 1
ATOM 738 N N . PHE A 1 90 ? 15.046 17.217 -20.647 1.00 37.57 90 PHE A N 1
ATOM 739 C CA . PHE A 1 90 ? 13.881 16.436 -20.277 1.00 38.04 90 PHE A CA 1
ATOM 740 C C . PHE A 1 90 ? 12.647 17.247 -20.602 1.00 36.15 90 PHE A C 1
ATOM 741 O O . PHE A 1 90 ? 11.664 16.685 -21.046 1.00 42.99 90 PHE A O 1
ATOM 749 N N . ARG A 1 91 ? 12.772 18.572 -20.482 1.00 40.21 91 ARG A N 1
ATOM 750 C CA . ARG A 1 91 ? 11.706 19.507 -20.797 1.00 37.79 91 ARG A CA 1
ATOM 751 C C . ARG A 1 91 ? 11.514 19.610 -22.305 1.00 36.79 91 ARG A C 1
ATOM 752 O O . ARG A 1 91 ? 10.401 19.516 -22.805 1.00 39.38 91 ARG A O 1
ATOM 760 N N . HIS A 1 92 ? 12.599 19.787 -23.042 1.00 37.85 92 HIS A N 1
ATOM 761 C CA . HIS A 1 92 ? 12.527 19.870 -24.491 1.00 37.48 92 HIS A CA 1
ATOM 762 C C . HIS A 1 92 ? 11.920 18.600 -25.091 1.00 40.11 92 HIS A C 1
ATOM 763 O O . HIS A 1 92 ? 11.265 18.681 -26.118 1.00 42.91 92 HIS A O 1
ATOM 770 N N . PHE A 1 93 ? 12.165 17.436 -24.463 1.00 43.48 93 PHE A N 1
ATOM 771 C CA . PHE A 1 93 ? 11.572 16.162 -24.867 1.00 43.67 93 PHE A CA 1
ATOM 772 C C . PHE A 1 93 ? 10.372 15.774 -23.988 1.00 44.28 93 PHE A C 1
ATOM 773 O O . PHE A 1 93 ? 10.212 14.601 -23.645 1.00 46.92 93 PHE A O 1
ATOM 781 N N . GLN A 1 94 ? 9.585 16.763 -23.541 1.00 45.32 94 GLN A N 1
ATOM 782 C CA . GLN A 1 94 ? 8.209 16.564 -23.106 1.00 39.71 94 GLN A CA 1
ATOM 783 C C . GLN A 1 94 ? 8.149 15.605 -21.931 1.00 45.90 94 GLN A C 1
ATOM 784 O O . GLN A 1 94 ? 7.434 14.605 -21.942 1.00 51.50 94 GLN A O 1
ATOM 790 N N . GLY A 1 95 ? 8.922 15.942 -20.910 1.00 47.99 95 GLY A N 1
ATOM 791 C CA . GLY A 1 95 ? 8.868 15.213 -19.666 1.00 51.06 95 GLY A CA 1
ATOM 792 C C . GLY A 1 95 ? 9.925 14.133 -19.671 1.00 47.40 95 GLY A C 1
ATOM 793 O O . GLY A 1 95 ? 10.319 13.674 -18.608 1.00 48.27 95 GLY A O 1
ATOM 794 N N . GLY A 1 96 ? 10.390 13.790 -20.879 1.00 46.49 96 GLY A N 1
ATOM 795 C CA . GLY A 1 96 ? 11.492 12.853 -21.039 1.00 42.76 96 GLY A CA 1
ATOM 796 C C . GLY A 1 96 ? 11.090 11.616 -21.839 1.00 38.89 96 GLY A C 1
ATOM 797 O O . GLY A 1 96 ? 11.481 10.514 -21.487 1.00 42.59 96 GLY A O 1
ATOM 798 N N . ILE A 1 97 ? 10.374 11.820 -22.948 1.00 38.02 97 ILE A N 1
ATOM 799 C CA . ILE A 1 97 ? 9.895 10.717 -23.756 1.00 41.79 97 ILE A CA 1
ATOM 800 C C . ILE A 1 97 ? 11.069 9.951 -24.356 1.00 44.63 97 ILE A C 1
ATOM 801 O O . ILE A 1 97 ? 10.988 8.719 -24.501 1.00 43.50 97 ILE A O 1
ATOM 806 N N . PHE A 1 98 ? 12.140 10.694 -24.674 1.00 39.48 98 PHE A N 1
ATOM 807 C CA . PHE A 1 98 ? 13.398 10.096 -25.081 1.00 39.58 98 PHE A CA 1
ATOM 808 C C . PHE A 1 98 ? 14.385 10.194 -23.930 1.00 38.61 98 PHE A C 1
ATOM 809 O O . PHE A 1 98 ? 14.748 11.284 -23.557 1.00 39.47 98 PHE A O 1
ATOM 817 N N . THR A 1 99 ? 14.826 9.049 -23.401 1.00 41.81 99 THR A N 1
ATOM 818 C CA . THR A 1 99 ? 15.627 9.010 -22.194 1.00 46.07 99 THR A CA 1
ATOM 819 C C . THR A 1 99 ? 17.135 9.008 -22.484 1.00 49.46 99 THR A C 1
ATOM 820 O O . THR A 1 99 ? 17.928 9.095 -21.535 1.00 49.23 99 THR A O 1
ATOM 824 N N . ARG A 1 100 ? 17.545 8.940 -23.763 1.00 40.36 100 ARG A N 1
ATOM 825 C CA . ARG A 1 100 ? 18.933 8.637 -24.074 1.00 40.05 100 ARG A CA 1
ATOM 826 C C . ARG A 1 100 ? 19.408 9.390 -25.302 1.00 36.24 100 ARG A C 1
ATOM 827 O O . ARG A 1 100 ? 19.898 8.787 -26.235 1.00 39.36 100 ARG A O 1
ATOM 835 N N . PRO A 1 101 ? 19.318 10.728 -25.302 1.00 32.29 101 PRO A N 1
ATOM 836 C CA . PRO A 1 101 ? 20.065 11.546 -26.233 1.00 34.69 101 PRO A CA 1
ATOM 837 C C . PRO A 1 101 ? 21.522 11.458 -25.767 1.00 41.92 101 PRO A C 1
ATOM 838 O O . PRO A 1 101 ? 21.804 10.821 -24.763 1.00 41.53 101 PRO A O 1
ATOM 842 N N . PRO A 1 102 ? 22.514 12.033 -26.484 1.00 39.47 102 PRO A N 1
ATOM 843 C CA . PRO A 1 102 ? 23.900 12.021 -26.003 1.00 41.01 102 PRO A CA 1
ATOM 844 C C . PRO A 1 102 ? 24.100 12.500 -24.565 1.00 39.03 102 PRO A C 1
ATOM 845 O O . PRO A 1 102 ? 24.883 11.918 -23.847 1.00 39.06 102 PRO A O 1
ATOM 849 N N . ALA A 1 103 ? 23.321 13.492 -24.136 1.00 42.64 103 ALA A N 1
ATOM 850 C CA . ALA A 1 103 ? 23.407 14.045 -22.798 1.00 41.13 103 ALA A CA 1
ATOM 851 C C . ALA A 1 103 ? 23.178 12.994 -21.725 1.00 39.61 103 ALA A C 1
ATOM 852 O O . ALA A 1 103 ? 23.690 13.139 -20.628 1.00 44.69 103 ALA A O 1
ATOM 854 N N . GLY A 1 104 ? 22.341 11.997 -22.011 1.00 39.60 104 GLY A N 1
ATOM 855 C CA . GLY A 1 104 ? 22.038 10.957 -21.043 1.00 38.13 104 GLY A CA 1
ATOM 856 C C . GLY A 1 104 ? 22.988 9.775 -21.181 1.00 37.17 104 GLY A C 1
ATOM 857 O O . GLY A 1 104 ? 23.300 9.098 -20.224 1.00 41.22 104 GLY A O 1
ATOM 858 N N . MET A 1 105 ? 23.491 9.544 -22.375 1.00 38.10 105 MET A N 1
ATOM 859 C CA . MET A 1 105 ? 24.324 8.385 -22.613 1.00 41.96 105 MET A CA 1
ATOM 860 C C . MET A 1 105 ? 25.786 8.624 -22.280 1.00 37.24 105 MET A C 1
ATOM 861 O O . MET A 1 105 ? 26.476 7.698 -21.903 1.00 41.60 105 MET A O 1
ATOM 866 N N . HIS A 1 106 ? 26.283 9.843 -22.477 1.00 37.78 106 HIS A N 1
ATOM 867 C CA . HIS A 1 106 ? 27.722 10.060 -22.459 1.00 39.31 106 HIS A CA 1
ATOM 868 C C . HIS A 1 106 ? 28.246 10.050 -21.030 1.00 41.98 106 HIS A C 1
ATOM 869 O O . HIS A 1 106 ? 29.433 9.859 -20.834 1.00 40.96 106 HIS A O 1
ATOM 876 N N . VAL A 1 107 ? 27.343 10.244 -20.061 1.00 42.75 107 VAL A N 1
ATOM 877 C CA . VAL A 1 107 ? 27.693 10.392 -18.667 1.00 38.80 107 VAL A CA 1
ATOM 878 C C . VAL A 1 107 ? 28.385 9.121 -18.195 1.00 38.48 107 VAL A C 1
ATOM 879 O O . VAL A 1 107 ? 29.091 9.150 -17.197 1.00 40.99 107 VAL A O 1
ATOM 883 N N . VAL A 1 108 ? 28.224 8.023 -18.921 1.00 38.43 108 VAL A N 1
ATOM 884 C CA . VAL A 1 108 ? 28.823 6.764 -18.495 1.00 41.15 108 VAL A CA 1
ATOM 885 C C . VAL A 1 108 ? 30.357 6.830 -18.587 1.00 44.19 108 VAL A C 1
ATOM 886 O O . VAL A 1 108 ? 31.069 6.029 -17.983 1.00 42.84 108 VAL A O 1
ATOM 890 N N . MET A 1 109 ? 30.901 7.753 -19.379 1.00 42.15 109 MET A N 1
ATOM 891 C CA . MET A 1 109 ? 32.349 7.788 -19.532 1.00 48.50 109 MET A CA 1
ATOM 892 C C . MET A 1 109 ? 32.982 8.609 -18.410 1.00 43.25 109 MET A C 1
ATOM 893 O O . MET A 1 109 ? 34.193 8.543 -18.215 1.00 40.62 109 MET A O 1
ATOM 898 N N . TYR A 1 110 ? 32.195 9.444 -17.735 1.00 39.18 110 TYR A N 1
ATOM 899 C CA . TYR A 1 110 ? 32.780 10.426 -16.831 1.00 40.48 110 TYR A CA 1
ATOM 900 C C . TYR A 1 110 ? 33.687 9.764 -15.789 1.00 41.07 110 TYR A C 1
ATOM 901 O O . TYR A 1 110 ? 34.708 10.322 -15.425 1.00 40.73 110 TYR A O 1
ATOM 910 N N . ALA A 1 111 ? 33.375 8.558 -15.326 1.00 43.22 111 ALA A N 1
ATOM 911 C CA . ALA A 1 111 ? 34.185 7.996 -14.259 1.00 43.84 111 ALA A CA 1
ATOM 912 C C . ALA A 1 111 ? 35.468 7.412 -14.825 1.00 43.64 111 ALA A C 1
ATOM 913 O O . ALA A 1 111 ? 36.444 7.269 -14.087 1.00 47.63 111 ALA A O 1
ATOM 915 N N . GLN A 1 112 ? 35.451 7.051 -16.111 1.00 44.44 112 GLN A N 1
ATOM 916 C CA . GLN A 1 112 ? 36.608 6.410 -16.724 1.00 42.20 112 GLN A CA 1
ATOM 917 C C . GLN A 1 112 ? 37.736 7.416 -16.866 1.00 41.33 112 GLN A C 1
ATOM 918 O O . GLN A 1 112 ? 38.852 7.150 -16.442 1.00 41.97 112 GLN A O 1
ATOM 924 N N . ILE A 1 113 ? 37.411 8.569 -17.444 1.00 40.01 113 ILE A N 1
ATOM 925 C CA . ILE A 1 113 ? 38.394 9.598 -17.716 1.00 41.65 113 ILE A CA 1
ATOM 926 C C . ILE A 1 113 ? 38.825 10.261 -16.406 1.00 44.20 113 ILE A C 1
ATOM 927 O O . ILE A 1 113 ? 39.935 10.773 -16.322 1.00 54.92 113 ILE A O 1
ATOM 932 N N . ASP A 1 114 ? 37.983 10.237 -15.363 1.00 49.18 114 ASP A N 1
ATOM 933 C CA . ASP A 1 114 ? 38.364 10.773 -14.053 1.00 44.53 114 ASP A CA 1
ATOM 934 C C . ASP A 1 114 ? 39.466 9.938 -13.403 1.00 43.58 114 ASP A C 1
ATOM 935 O O . ASP A 1 114 ? 40.309 10.461 -12.693 1.00 43.06 114 ASP A O 1
ATOM 940 N N . ASP A 1 115 ? 39.449 8.626 -13.650 1.00 44.54 115 ASP A N 1
ATOM 941 C CA . ASP A 1 115 ? 40.327 7.706 -12.962 1.00 40.82 115 ASP A CA 1
ATOM 942 C C . ASP A 1 115 ? 40.698 6.579 -13.915 1.00 41.56 115 ASP A C 1
ATOM 943 O O . ASP A 1 115 ? 40.199 5.457 -13.784 1.00 43.93 115 ASP A O 1
ATOM 948 N N . PRO A 1 116 ? 41.531 6.862 -14.940 1.00 37.62 116 PRO A N 1
ATOM 949 C CA . PRO A 1 116 ? 41.870 5.851 -15.933 1.00 38.46 116 PRO A CA 1
ATOM 950 C C . PRO A 1 116 ? 42.871 4.773 -15.525 1.00 46.43 116 PRO A C 1
ATOM 951 O O . PRO A 1 116 ? 42.871 3.671 -16.082 1.00 45.86 116 PRO A O 1
ATOM 955 N N . GLU A 1 117 ? 43.769 5.105 -14.594 1.00 50.45 117 GLU A N 1
ATOM 956 C CA . GLU A 1 117 ? 44.956 4.287 -14.413 1.00 43.71 117 GLU A CA 1
ATOM 957 C C . GLU A 1 117 ? 44.530 2.873 -14.026 1.00 45.90 117 GLU A C 1
ATOM 958 O O . GLU A 1 117 ? 45.100 1.898 -14.517 1.00 45.96 117 GLU A O 1
ATOM 964 N N . PRO A 1 118 ? 43.542 2.698 -13.115 1.00 40.50 118 PRO A N 1
ATOM 965 C CA . PRO A 1 118 ? 43.174 1.357 -12.679 1.00 37.55 118 PRO A CA 1
ATOM 966 C C . PRO A 1 118 ? 42.735 0.480 -13.849 1.00 42.89 118 PRO A C 1
ATOM 967 O O . PRO A 1 118 ? 42.932 -0.736 -13.824 1.00 46.91 118 PRO A O 1
ATOM 971 N N . TRP A 1 119 ? 42.157 1.108 -14.885 1.00 45.29 119 TRP A N 1
ATOM 972 C CA . TRP A 1 119 ? 41.648 0.363 -16.019 1.00 42.10 119 TRP A CA 1
ATOM 973 C C . TRP A 1 119 ? 42.791 -0.408 -16.673 1.00 48.21 119 TRP A C 1
ATOM 974 O O . TRP A 1 119 ? 42.641 -1.599 -16.994 1.00 49.60 119 TRP A O 1
ATOM 985 N N . GLY A 1 120 ? 43.951 0.260 -16.785 1.00 50.85 120 GLY A N 1
ATOM 986 C CA . GLY A 1 120 ? 45.191 -0.382 -17.208 1.00 45.34 120 GLY A CA 1
ATOM 987 C C . GLY A 1 120 ? 45.796 -1.271 -16.121 1.00 43.95 120 GLY A C 1
ATOM 988 O O . GLY A 1 120 ? 46.096 -2.439 -16.352 1.00 43.15 120 GLY A O 1
ATOM 989 N N . ASP A 1 121 ? 45.935 -0.725 -14.912 1.00 47.24 121 ASP A N 1
ATOM 990 C CA . ASP A 1 121 ? 46.647 -1.423 -13.854 1.00 43.26 121 ASP A CA 1
ATOM 991 C C . ASP A 1 121 ? 45.985 -2.775 -13.600 1.00 47.23 121 ASP A C 1
ATOM 992 O O . ASP A 1 121 ? 46.679 -3.739 -13.328 1.00 47.98 121 ASP A O 1
ATOM 997 N N . ASN A 1 122 ? 44.647 -2.864 -13.709 1.00 52.65 122 ASN A N 1
ATOM 998 C CA . ASN A 1 122 ? 43.941 -4.088 -13.360 1.00 47.02 122 ASN A CA 1
ATOM 999 C C . ASN A 1 122 ? 43.888 -5.069 -14.529 1.00 46.25 122 ASN A C 1
ATOM 1000 O O . ASN A 1 122 ? 43.523 -6.225 -14.342 1.00 52.28 122 ASN A O 1
ATOM 1005 N N . ALA A 1 123 ? 44.277 -4.639 -15.731 1.00 49.33 123 ALA A N 1
ATOM 1006 C CA . ALA A 1 123 ? 44.056 -5.429 -16.933 1.00 49.99 123 ALA A CA 1
ATOM 1007 C C . ALA A 1 123 ? 44.836 -6.744 -16.907 1.00 50.88 123 ALA A C 1
ATOM 1008 O O . ALA A 1 123 ? 45.858 -6.844 -16.256 1.00 56.23 123 ALA A O 1
ATOM 1010 N N . VAL A 1 124 ? 44.359 -7.741 -17.659 1.00 50.15 124 VAL A N 1
ATOM 1011 C CA . VAL A 1 124 ? 45.036 -9.012 -17.846 1.00 44.18 124 VAL A CA 1
ATOM 1012 C C . VAL A 1 124 ? 45.051 -9.307 -19.342 1.00 47.37 124 VAL A C 1
ATOM 1013 O O . VAL A 1 124 ? 44.008 -9.567 -19.942 1.00 53.53 124 VAL A O 1
ATOM 1017 N N . VAL A 1 125 ? 46.243 -9.209 -19.935 1.00 44.44 125 VAL A N 1
ATOM 1018 C CA . VAL A 1 125 ? 46.463 -9.272 -21.369 1.00 44.68 125 VAL A CA 1
ATOM 1019 C C . VAL A 1 125 ? 47.244 -10.543 -21.698 1.00 46.33 125 VAL A C 1
ATOM 1020 O O . VAL A 1 125 ? 47.823 -11.168 -20.823 1.00 48.55 125 VAL A O 1
ATOM 1024 N N . ALA A 1 126 ? 47.201 -11.003 -22.942 1.00 51.84 126 ALA A N 1
ATOM 1025 C CA . ALA A 1 126 ? 47.836 -12.279 -23.228 1.00 58.17 126 ALA A CA 1
ATOM 1026 C C . ALA A 1 126 ? 49.191 -12.052 -23.898 1.00 57.63 126 ALA A C 1
ATOM 1027 O O . ALA A 1 126 ? 49.406 -11.033 -24.550 1.00 59.45 126 ALA A O 1
ATOM 1029 N N . GLY A 1 127 ? 50.100 -13.012 -23.704 1.00 59.46 127 GLY A N 1
ATOM 1030 C CA . GLY A 1 127 ? 51.306 -13.126 -24.515 1.00 64.57 127 GLY A CA 1
ATOM 1031 C C . GLY A 1 127 ? 52.273 -11.957 -24.319 1.00 60.58 127 GLY A C 1
ATOM 1032 O O . GLY A 1 127 ? 52.946 -11.533 -25.248 1.00 65.83 127 GLY A O 1
ATOM 1033 N N . GLY A 1 128 ? 52.302 -11.389 -23.117 1.00 59.68 128 GLY A N 1
ATOM 1034 C CA . GLY A 1 128 ? 53.271 -10.356 -22.816 1.00 57.35 128 GLY A CA 1
ATOM 1035 C C . GLY A 1 128 ? 53.035 -9.048 -23.566 1.00 53.31 128 GLY A C 1
ATOM 1036 O O . GLY A 1 128 ? 53.841 -8.138 -23.464 1.00 63.53 128 GLY A O 1
ATOM 1037 N N . ARG A 1 129 ? 51.928 -8.887 -24.289 1.00 58.10 129 ARG A N 1
ATOM 1038 C CA . ARG A 1 129 ? 51.724 -7.596 -24.924 1.00 54.05 129 ARG A CA 1
ATOM 1039 C C . ARG A 1 129 ? 51.477 -6.602 -23.801 1.00 51.74 129 ARG A C 1
ATOM 1040 O O . ARG A 1 129 ? 50.955 -6.993 -22.761 1.00 52.65 129 ARG A O 1
ATOM 1048 N N . THR A 1 130 ? 51.890 -5.346 -23.989 1.00 48.89 130 THR A N 1
ATOM 1049 C CA . THR A 1 130 ? 51.583 -4.331 -23.001 1.00 53.07 130 THR A CA 1
ATOM 1050 C C . THR A 1 130 ? 50.917 -3.176 -23.725 1.00 53.93 130 THR A C 1
ATOM 1051 O O . THR A 1 130 ? 51.468 -2.643 -24.678 1.00 46.13 130 THR A O 1
ATOM 1055 N N . ILE A 1 131 ? 49.741 -2.792 -23.218 1.00 56.04 131 ILE A N 1
ATOM 1056 C CA . ILE A 1 131 ? 48.864 -1.861 -23.889 1.00 49.99 131 ILE A CA 1
ATOM 1057 C C . ILE A 1 131 ? 48.688 -0.688 -22.947 1.00 44.05 131 ILE A C 1
ATOM 1058 O O . ILE A 1 131 ? 48.568 -0.903 -21.755 1.00 40.55 131 ILE A O 1
ATOM 1063 N N . SER A 1 132 ? 48.678 0.537 -23.470 1.00 46.43 132 SER A N 1
ATOM 1064 C CA . SER A 1 132 ? 48.533 1.698 -22.612 1.00 49.35 132 SER A CA 1
ATOM 1065 C C . SER A 1 132 ? 47.060 2.090 -22.466 1.00 46.91 132 SER A C 1
ATOM 1066 O O . SER A 1 132 ? 46.612 3.150 -22.917 1.00 45.91 132 SER A O 1
ATOM 1069 N N . PHE A 1 133 ? 46.321 1.248 -21.750 1.00 42.83 133 PHE A N 1
ATOM 1070 C CA . PHE A 1 133 ? 44.890 1.453 -21.565 1.00 45.93 133 PHE A CA 1
ATOM 1071 C C . PHE A 1 133 ? 44.584 2.854 -21.059 1.00 37.79 133 PHE A C 1
ATOM 1072 O O . PHE A 1 133 ? 43.710 3.536 -21.590 1.00 40.77 133 PHE A O 1
ATOM 1080 N N . ALA A 1 134 ? 45.303 3.298 -20.045 1.00 37.79 134 ALA A N 1
ATOM 1081 C CA . ALA A 1 134 ? 45.007 4.611 -19.496 1.00 41.26 134 ALA A CA 1
ATOM 1082 C C . ALA A 1 134 ? 45.192 5.688 -20.556 1.00 43.90 134 ALA A C 1
ATOM 1083 O O . ALA A 1 134 ? 44.323 6.552 -20.716 1.00 49.52 134 ALA A O 1
ATOM 1085 N N . ASP A 1 135 ? 46.278 5.583 -21.332 1.00 50.20 135 ASP A N 1
ATOM 1086 C CA . ASP A 1 135 ? 46.510 6.494 -22.449 1.00 48.28 135 ASP A CA 1
ATOM 1087 C C . ASP A 1 135 ? 45.360 6.402 -23.455 1.00 44.03 135 ASP A C 1
ATOM 1088 O O . ASP A 1 135 ? 44.887 7.406 -23.983 1.00 44.25 135 ASP A O 1
ATOM 1093 N N . ASN A 1 136 ? 44.940 5.177 -23.751 1.00 39.12 136 ASN A N 1
ATOM 1094 C CA . ASN A 1 136 ? 43.812 4.947 -24.634 1.00 41.69 136 ASN A CA 1
ATOM 1095 C C . ASN A 1 136 ? 42.587 5.737 -24.184 1.00 40.82 136 ASN A C 1
ATOM 1096 O O . ASN A 1 136 ? 41.950 6.379 -25.007 1.00 44.85 136 ASN A O 1
ATOM 1101 N N . ILE A 1 137 ? 42.278 5.705 -22.883 1.00 41.65 137 ILE A N 1
ATOM 1102 C CA . ILE A 1 137 ? 41.118 6.402 -22.350 1.00 38.67 137 ILE A CA 1
ATOM 1103 C C . ILE A 1 137 ? 41.286 7.904 -22.564 1.00 40.60 137 ILE A C 1
ATOM 1104 O O . ILE A 1 137 ? 40.366 8.598 -23.014 1.00 46.33 137 ILE A O 1
ATOM 1109 N N . ARG A 1 138 ? 42.489 8.411 -22.319 1.00 41.00 138 ARG A N 1
ATOM 1110 C CA . ARG A 1 138 ? 42.685 9.851 -22.406 1.00 40.97 138 ARG A CA 1
ATOM 1111 C C . ARG A 1 138 ? 42.510 10.299 -23.849 1.00 41.54 138 ARG A C 1
ATOM 1112 O O . ARG A 1 138 ? 41.930 11.349 -24.108 1.00 42.09 138 ARG A O 1
ATOM 1120 N N . SER A 1 139 ? 42.994 9.503 -24.798 1.00 41.37 139 SER A N 1
ATOM 1121 C CA . SER A 1 139 ? 42.956 9.953 -26.180 1.00 44.33 139 SER A CA 1
ATOM 1122 C C . SER A 1 139 ? 41.579 9.685 -26.785 1.00 43.47 139 SER A C 1
ATOM 1123 O O . SER A 1 139 ? 41.079 10.509 -27.555 1.00 44.18 139 SER A O 1
ATOM 1126 N N . GLN A 1 140 ? 40.948 8.564 -26.400 1.00 41.67 140 GLN A N 1
ATOM 1127 C CA . GLN A 1 140 ? 39.523 8.373 -26.658 1.00 41.68 140 GLN A CA 1
ATOM 1128 C C . GLN A 1 140 ? 38.755 9.637 -26.264 1.00 37.99 140 GLN A C 1
ATOM 1129 O O . GLN A 1 140 ? 38.081 10.251 -27.095 1.00 38.84 140 GLN A O 1
ATOM 1135 N N . TRP A 1 141 ? 38.951 10.109 -25.034 1.00 40.67 141 TRP A N 1
ATOM 1136 C CA . TRP A 1 141 ? 38.216 11.280 -24.563 1.00 40.37 141 TRP A CA 1
ATOM 1137 C C . TRP A 1 141 ? 38.509 12.505 -25.427 1.00 45.25 141 TRP A C 1
ATOM 1138 O O . TRP A 1 141 ? 37.614 13.300 -25.721 1.00 43.96 141 TRP A O 1
ATOM 1149 N N . GLN A 1 142 ? 39.780 12.664 -25.828 1.00 49.19 142 GLN A N 1
ATOM 1150 C CA . GLN A 1 142 ? 40.187 13.824 -26.610 1.00 47.20 142 GLN A CA 1
ATOM 1151 C C . GLN A 1 142 ? 39.543 13.762 -27.993 1.00 36.45 142 GLN A C 1
ATOM 1152 O O . GLN A 1 142 ? 39.134 14.774 -28.525 1.00 36.44 142 GLN A O 1
ATOM 1158 N N . ARG A 1 143 ? 39.421 12.577 -28.575 1.00 36.46 143 ARG A N 1
ATOM 1159 C CA . ARG A 1 143 ? 38.821 12.465 -29.896 1.00 38.68 143 ARG A CA 1
ATOM 1160 C C . ARG A 1 143 ? 37.304 12.661 -29.835 1.00 39.29 143 ARG A C 1
ATOM 1161 O O . ARG A 1 143 ? 36.721 13.374 -30.651 1.00 40.45 143 ARG A O 1
ATOM 1169 N N . VAL A 1 144 ? 36.628 12.007 -28.897 1.00 36.53 144 VAL A N 1
ATOM 1170 C CA . VAL A 1 144 ? 35.177 12.048 -28.961 1.00 35.64 144 VAL A CA 1
ATOM 1171 C C . VAL A 1 144 ? 34.676 13.435 -28.579 1.00 35.34 144 VAL A C 1
ATOM 1172 O O . VAL A 1 144 ? 33.629 13.825 -29.088 1.00 35.99 144 VAL A O 1
ATOM 1176 N N . THR A 1 145 ? 35.433 14.196 -27.768 1.00 37.91 145 THR A N 1
ATOM 1177 C CA . THR A 1 145 ? 34.986 15.517 -27.319 1.00 40.39 145 THR A CA 1
ATOM 1178 C C . THR A 1 145 ? 35.236 16.558 -28.400 1.00 42.97 145 THR A C 1
ATOM 1179 O O . THR A 1 145 ? 34.477 17.497 -28.556 1.00 47.71 145 THR A O 1
ATOM 1183 N N . THR A 1 146 ? 36.326 16.382 -29.130 1.00 48.04 146 THR A N 1
ATOM 1184 C CA . THR A 1 146 ? 36.745 17.296 -30.180 1.00 43.52 146 THR A CA 1
ATOM 1185 C C . THR A 1 146 ? 35.852 17.101 -31.384 1.00 34.99 146 THR A C 1
ATOM 1186 O O . THR A 1 146 ? 35.503 18.078 -32.002 1.00 40.14 146 THR A O 1
ATOM 1190 N N . ASP A 1 147 ? 35.642 15.847 -31.803 1.00 35.91 147 ASP A N 1
ATOM 1191 C CA . ASP A 1 147 ? 34.850 15.538 -32.986 1.00 35.64 147 ASP A CA 1
ATOM 1192 C C . ASP A 1 147 ? 33.348 15.474 -32.688 1.00 38.36 147 ASP A C 1
ATOM 1193 O O . ASP A 1 147 ? 32.565 15.281 -33.607 1.00 43.76 147 ASP A O 1
ATOM 1198 N N . ASP A 1 148 ? 32.953 15.558 -31.403 1.00 40.27 148 ASP A N 1
ATOM 1199 C CA . ASP A 1 148 ? 31.564 15.468 -30.957 1.00 37.79 148 ASP A CA 1
ATOM 1200 C C . ASP A 1 148 ? 30.884 14.179 -31.413 1.00 34.01 148 ASP A C 1
ATOM 1201 O O . ASP A 1 148 ? 29.829 14.220 -32.032 1.00 33.43 148 ASP A O 1
ATOM 1206 N N . VAL A 1 149 ? 31.513 13.032 -31.147 1.00 32.35 149 VAL A N 1
ATOM 1207 C CA . VAL A 1 149 ? 30.927 11.758 -31.520 1.00 32.93 149 VAL A CA 1
ATOM 1208 C C . VAL A 1 149 ? 29.750 11.411 -30.612 1.00 37.19 149 VAL A C 1
ATOM 1209 O O . VAL A 1 149 ? 29.727 11.798 -29.449 1.00 40.43 149 VAL A O 1
ATOM 1213 N N . ALA A 1 150 ? 28.821 10.603 -31.129 1.00 35.23 150 ALA A N 1
ATOM 1214 C CA . ALA A 1 150 ? 27.711 10.128 -30.331 1.00 37.29 150 ALA A CA 1
ATOM 1215 C C . ALA A 1 150 ? 27.982 8.677 -29.964 1.00 34.70 150 ALA A C 1
ATOM 1216 O O . ALA A 1 150 ? 28.349 7.883 -30.813 1.00 33.95 150 ALA A O 1
ATOM 1218 N N . LEU A 1 151 ? 27.828 8.372 -28.678 1.00 32.85 151 LEU A N 1
ATOM 1219 C CA . LEU A 1 151 ? 28.222 7.093 -28.117 1.00 33.35 151 LEU A CA 1
ATOM 1220 C C . LEU A 1 151 ? 27.067 6.525 -27.299 1.00 33.42 151 LEU A C 1
ATOM 1221 O O . LEU A 1 151 ? 26.344 7.279 -26.653 1.00 27.84 151 LEU A O 1
ATOM 1226 N N . SER A 1 152 ? 26.879 5.205 -27.364 1.00 27.25 152 SER A N 1
ATOM 1227 C CA . SER A 1 152 ? 25.901 4.619 -26.500 1.00 33.58 152 SER A CA 1
ATOM 1228 C C . SER A 1 152 ? 26.489 3.394 -25.844 1.00 33.64 152 SER A C 1
ATOM 1229 O O . SER A 1 152 ? 27.122 2.599 -26.502 1.00 33.84 152 SER A O 1
ATOM 1232 N N . PRO A 1 153 ? 26.253 3.208 -24.538 1.00 32.60 153 PRO A N 1
ATOM 1233 C CA . PRO A 1 153 ? 26.770 2.058 -23.824 1.00 33.60 153 PRO A CA 1
ATOM 1234 C C . PRO A 1 153 ? 25.996 0.778 -24.056 1.00 34.03 153 PRO A C 1
ATOM 1235 O O . PRO A 1 153 ? 24.784 0.790 -24.129 1.00 39.23 153 PRO A O 1
ATOM 1239 N N . MET A 1 154 ? 26.714 -0.332 -24.114 1.00 33.10 154 MET A N 1
ATOM 1240 C CA . MET A 1 154 ? 26.101 -1.637 -24.061 1.00 32.50 154 MET A CA 1
ATOM 1241 C C . MET A 1 154 ? 26.875 -2.421 -23.013 1.00 37.22 154 MET A C 1
ATOM 1242 O O . MET A 1 154 ? 28.012 -2.803 -23.283 1.00 38.89 154 MET A O 1
ATOM 1247 N N . PHE A 1 155 ? 26.293 -2.598 -21.817 1.00 38.41 155 PHE A N 1
ATOM 1248 C CA . PHE A 1 155 ? 26.981 -3.265 -20.718 1.00 40.32 155 PHE A CA 1
ATOM 1249 C C . PHE A 1 155 ? 26.285 -4.562 -20.290 1.00 38.05 155 PHE A C 1
ATOM 1250 O O . PHE A 1 155 ? 26.906 -5.448 -19.708 1.00 52.73 155 PHE A O 1
ATOM 1258 N N . VAL A 1 156 ? 24.994 -4.692 -20.551 1.00 34.37 156 VAL A N 1
ATOM 1259 C CA . VAL A 1 156 ? 24.233 -5.840 -20.089 1.00 36.18 156 VAL A CA 1
ATOM 1260 C C . VAL A 1 156 ? 24.492 -7.080 -20.946 1.00 35.60 156 VAL A C 1
ATOM 1261 O O . VAL A 1 156 ? 24.492 -7.019 -22.181 1.00 39.31 156 VAL A O 1
ATOM 1265 N N . ASP A 1 157 ? 24.586 -8.232 -20.268 1.00 37.76 157 ASP A N 1
ATOM 1266 C CA . ASP A 1 157 ? 24.905 -9.511 -20.889 1.00 40.17 157 ASP A CA 1
ATOM 1267 C C . ASP A 1 157 ? 23.723 -10.474 -20.839 1.00 42.99 157 ASP A C 1
ATOM 1268 O O . ASP A 1 157 ? 22.913 -10.437 -19.924 1.00 49.51 157 ASP A O 1
ATOM 1273 N N . VAL A 1 158 ? 23.679 -11.372 -21.821 1.00 46.60 158 VAL A N 1
ATOM 1274 C CA . VAL A 1 158 ? 22.672 -12.416 -21.902 1.00 59.82 158 VAL A CA 1
ATOM 1275 C C . VAL A 1 158 ? 22.889 -13.379 -20.744 1.00 63.78 158 VAL A C 1
ATOM 1276 O O . VAL A 1 158 ? 24.030 -13.608 -20.366 1.00 63.10 158 VAL A O 1
ATOM 1280 N N . GLN A 1 159 ? 21.787 -13.949 -20.228 1.00 85.41 159 GLN A N 1
ATOM 1281 C CA . GLN A 1 159 ? 21.783 -14.608 -18.925 1.00 105.77 159 GLN A CA 1
ATOM 1282 C C . GLN A 1 159 ? 22.766 -15.787 -18.924 1.00 110.49 159 GLN A C 1
ATOM 1283 O O . GLN A 1 159 ? 23.823 -15.713 -18.300 1.00 118.83 159 GLN A O 1
ATOM 1289 N N . PHE A 1 160 ? 22.436 -16.865 -19.634 1.00 100.82 160 PHE A N 1
ATOM 1290 C CA . PHE A 1 160 ? 23.179 -18.104 -19.514 1.00 103.08 160 PHE A CA 1
ATOM 1291 C C . PHE A 1 160 ? 23.566 -18.353 -18.046 1.00 95.37 160 PHE A C 1
ATOM 1292 O O . PHE A 1 160 ? 23.439 -19.508 -17.581 1.00 96.36 160 PHE A O 1
ATOM 1300 N N . GLU A 1 170 ? 31.995 -22.500 -25.320 1.00 73.08 170 GLU A N 1
ATOM 1301 C CA . GLU A 1 170 ? 31.867 -21.057 -25.682 1.00 75.32 170 GLU A CA 1
ATOM 1302 C C . GLU A 1 170 ? 30.450 -20.567 -25.368 1.00 67.70 170 GLU A C 1
ATOM 1303 O O . GLU A 1 170 ? 29.480 -21.100 -25.884 1.00 62.18 170 GLU A O 1
ATOM 1309 N N . THR A 1 171 ? 30.343 -19.556 -24.504 1.00 65.32 171 THR A N 1
ATOM 1310 C CA . THR A 1 171 ? 29.080 -18.920 -24.163 1.00 60.00 171 THR A CA 1
ATOM 1311 C C . THR A 1 171 ? 28.626 -18.029 -25.324 1.00 53.69 171 THR A C 1
ATOM 1312 O O . THR A 1 171 ? 29.462 -17.589 -26.112 1.00 51.54 171 THR A O 1
ATOM 1316 N N . PRO A 1 172 ? 27.317 -17.685 -25.444 1.00 42.90 172 PRO A N 1
ATOM 1317 C CA . PRO A 1 172 ? 26.846 -16.693 -26.411 1.00 39.27 172 PRO A CA 1
ATOM 1318 C C . PRO A 1 172 ? 27.182 -15.253 -26.047 1.00 36.15 172 PRO A C 1
ATOM 1319 O O . PRO A 1 172 ? 27.069 -14.370 -26.876 1.00 39.52 172 PRO A O 1
ATOM 1323 N N . MET A 1 173 ? 27.513 -15.013 -24.784 1.00 39.50 173 MET A N 1
ATOM 1324 C CA . MET A 1 173 ? 27.996 -13.728 -24.305 1.00 42.55 173 MET A CA 1
ATOM 1325 C C . MET A 1 173 ? 29.194 -13.289 -25.139 1.00 46.93 173 MET A C 1
ATOM 1326 O O . MET A 1 173 ? 29.997 -14.113 -25.546 1.00 47.62 173 MET A O 1
ATOM 1331 N N . LEU A 1 174 ? 29.359 -11.980 -25.323 1.00 43.87 174 LEU A N 1
ATOM 1332 C CA . LEU A 1 174 ? 30.523 -11.458 -26.014 1.00 39.90 174 LEU A CA 1
ATOM 1333 C C . LEU A 1 174 ? 31.777 -11.875 -25.258 1.00 45.53 174 LEU A C 1
ATOM 1334 O O . LEU A 1 174 ? 31.814 -11.761 -24.035 1.00 46.18 174 LEU A O 1
ATOM 1339 N N . SER A 1 175 ? 32.798 -12.327 -25.999 1.00 43.36 175 SER A N 1
ATOM 1340 C CA . SER A 1 175 ? 34.066 -12.751 -25.418 1.00 36.59 175 SER A CA 1
ATOM 1341 C C . SER A 1 175 ? 35.163 -12.703 -26.468 1.00 39.81 175 SER A C 1
ATOM 1342 O O . SER A 1 175 ? 34.893 -12.790 -27.660 1.00 39.69 175 SER A O 1
ATOM 1345 N N . ILE A 1 176 ? 36.401 -12.535 -25.984 1.00 46.12 176 ILE A N 1
ATOM 1346 C CA . ILE A 1 176 ? 37.594 -12.453 -26.809 1.00 42.02 176 ILE A CA 1
ATOM 1347 C C . ILE A 1 176 ? 37.901 -13.836 -27.367 1.00 38.90 176 ILE A C 1
ATOM 1348 O O . ILE A 1 176 ? 37.969 -14.782 -26.596 1.00 42.79 176 ILE A O 1
ATOM 1353 N N . VAL A 1 177 ? 38.119 -13.954 -28.683 1.00 43.72 177 VAL A N 1
ATOM 1354 C CA . VAL A 1 177 ? 38.449 -15.245 -29.284 1.00 44.50 177 VAL A CA 1
ATOM 1355 C C . VAL A 1 177 ? 39.814 -15.224 -29.970 1.00 46.30 177 VAL A C 1
ATOM 1356 O O . VAL A 1 177 ? 40.277 -16.267 -30.408 1.00 44.85 177 VAL A O 1
ATOM 1360 N N . GLU A 1 178 ? 40.412 -14.038 -30.100 1.00 46.04 178 GLU A N 1
ATOM 1361 C CA . GLU A 1 178 ? 41.794 -13.880 -30.514 1.00 49.19 178 GLU A CA 1
ATOM 1362 C C . GLU A 1 178 ? 42.354 -12.573 -29.948 1.00 51.96 178 GLU A C 1
ATOM 1363 O O . GLU A 1 178 ? 41.628 -11.579 -29.871 1.00 50.71 178 GLU A O 1
ATOM 1369 N N . GLN A 1 179 ? 43.636 -12.610 -29.539 1.00 53.69 179 GLN A N 1
ATOM 1370 C CA . GLN A 1 179 ? 44.438 -11.426 -29.280 1.00 52.09 179 GLN A CA 1
ATOM 1371 C C . GLN A 1 179 ? 45.621 -11.442 -30.238 1.00 56.50 179 GLN A C 1
ATOM 1372 O O . GLN A 1 179 ? 46.171 -12.503 -30.495 1.00 59.96 179 GLN A O 1
ATOM 1378 N N . ASN A 1 180 ? 45.958 -10.283 -30.809 1.00 55.08 180 ASN A N 1
ATOM 1379 C CA . ASN A 1 180 ? 47.098 -10.170 -31.699 1.00 55.28 180 ASN A CA 1
ATOM 1380 C C . ASN A 1 180 ? 47.691 -8.765 -31.573 1.00 64.00 180 ASN A C 1
ATOM 1381 O O . ASN A 1 180 ? 47.152 -7.935 -30.851 1.00 71.05 180 ASN A O 1
ATOM 1386 N N . ASP A 1 181 ? 48.801 -8.510 -32.284 1.00 58.89 181 ASP A N 1
ATOM 1387 C CA . ASP A 1 181 ? 49.589 -7.298 -32.111 1.00 57.41 181 ASP A CA 1
ATOM 1388 C C . ASP A 1 181 ? 48.776 -6.076 -32.503 1.00 49.51 181 ASP A C 1
ATOM 1389 O O . ASP A 1 181 ? 49.081 -4.970 -32.054 1.00 46.64 181 ASP A O 1
ATOM 1394 N N . GLN A 1 182 ? 47.782 -6.270 -33.381 1.00 49.83 182 GLN A N 1
ATOM 1395 C CA . GLN A 1 182 ? 47.003 -5.146 -33.865 1.00 49.37 182 GLN A CA 1
ATOM 1396 C C . GLN A 1 182 ? 45.862 -4.836 -32.891 1.00 46.54 182 GLN A C 1
ATOM 1397 O O . GLN A 1 182 ? 45.485 -3.671 -32.748 1.00 44.06 182 GLN A O 1
ATOM 1403 N N . GLY A 1 183 ? 45.339 -5.850 -32.191 1.00 45.76 183 GLY A N 1
ATOM 1404 C CA . GLY A 1 183 ? 44.176 -5.634 -31.338 1.00 52.08 183 GLY A CA 1
ATOM 1405 C C . GLY A 1 183 ? 43.493 -6.945 -30.973 1.00 51.35 183 GLY A C 1
ATOM 1406 O O . GLY A 1 183 ? 44.162 -7.972 -30.939 1.00 49.19 183 GLY A O 1
ATOM 1407 N N . ILE A 1 184 ? 42.160 -6.916 -30.740 1.00 48.02 184 ILE A N 1
ATOM 1408 C CA . ILE A 1 184 ? 41.455 -8.118 -30.309 1.00 39.56 184 ILE A CA 1
ATOM 1409 C C . ILE A 1 184 ? 40.324 -8.416 -31.282 1.00 40.98 184 ILE A C 1
ATOM 1410 O O . ILE A 1 184 ? 39.891 -7.539 -32.024 1.00 43.04 184 ILE A O 1
ATOM 1415 N N . VAL A 1 185 ? 39.869 -9.670 -31.246 1.00 40.74 185 VAL A N 1
ATOM 1416 C CA . VAL A 1 185 ? 38.678 -10.105 -31.945 1.00 40.85 185 VAL A CA 1
ATOM 1417 C C . VAL A 1 185 ? 37.689 -10.667 -30.921 1.00 42.03 185 VAL A C 1
ATOM 1418 O O . VAL A 1 185 ? 38.080 -11.440 -30.046 1.00 49.87 185 VAL A O 1
ATOM 1422 N N . VAL A 1 186 ? 36.412 -10.279 -31.046 1.00 39.25 186 VAL A N 1
ATOM 1423 C CA . VAL A 1 186 ? 35.365 -10.616 -30.087 1.00 39.68 186 VAL A CA 1
ATOM 1424 C C . VAL A 1 186 ? 34.196 -11.241 -30.834 1.00 44.87 186 VAL A C 1
ATOM 1425 O O . VAL A 1 186 ? 33.881 -10.852 -31.967 1.00 43.71 186 VAL A O 1
ATOM 1429 N N . ARG A 1 187 ? 33.542 -12.200 -30.175 1.00 45.39 187 ARG A N 1
ATOM 1430 C CA . ARG A 1 187 ? 32.398 -12.854 -30.766 1.00 45.04 187 ARG A CA 1
ATOM 1431 C C . ARG A 1 187 ? 31.317 -13.028 -29.707 1.00 42.23 187 ARG A C 1
ATOM 1432 O O . ARG A 1 187 ? 31.646 -13.302 -28.559 1.00 41.02 187 ARG A O 1
ATOM 1440 N N . GLY A 1 188 ? 30.049 -12.856 -30.121 1.00 40.84 188 GLY A N 1
ATOM 1441 C CA . GLY A 1 188 ? 28.865 -13.050 -29.281 1.00 38.04 188 GLY A CA 1
ATOM 1442 C C . GLY A 1 188 ? 27.986 -11.798 -29.185 1.00 38.97 188 GLY A C 1
ATOM 1443 O O . GLY A 1 188 ? 28.162 -10.827 -29.915 1.00 39.55 188 GLY A O 1
ATOM 1444 N N . TRP A 1 189 ? 27.086 -11.805 -28.205 1.00 39.34 189 TRP A N 1
ATOM 1445 C CA . TRP A 1 189 ? 26.047 -10.806 -28.063 1.00 34.07 189 TRP A CA 1
ATOM 1446 C C . TRP A 1 189 ? 26.341 -9.822 -26.944 1.00 35.84 189 TRP A C 1
ATOM 1447 O O . TRP A 1 189 ? 26.823 -10.238 -25.899 1.00 32.01 189 TRP A O 1
ATOM 1458 N N . LYS A 1 190 ? 25.940 -8.549 -27.131 1.00 34.52 190 LYS A N 1
ATOM 1459 C CA . LYS A 1 190 ? 25.600 -7.695 -26.009 1.00 33.31 190 LYS A CA 1
ATOM 1460 C C . LYS A 1 190 ? 24.082 -7.590 -25.935 1.00 36.43 190 LYS A C 1
ATOM 1461 O O . LYS A 1 190 ? 23.448 -7.453 -26.968 1.00 36.77 190 LYS A O 1
ATOM 1467 N N . ALA A 1 191 ? 23.515 -7.646 -24.714 1.00 41.31 191 ALA A N 1
ATOM 1468 C CA . ALA A 1 191 ? 22.107 -7.990 -24.553 1.00 42.99 191 ALA A CA 1
ATOM 1469 C C . ALA A 1 191 ? 21.206 -6.782 -24.681 1.00 41.56 191 ALA A C 1
ATOM 1470 O O . ALA A 1 191 ? 20.049 -6.951 -25.020 1.00 45.31 191 ALA A O 1
ATOM 1472 N N . MET A 1 192 ? 21.678 -5.580 -24.358 1.00 41.96 192 MET A N 1
ATOM 1473 C CA . MET A 1 192 ? 20.758 -4.481 -24.486 1.00 42.43 192 MET A CA 1
ATOM 1474 C C . MET A 1 192 ? 21.467 -3.153 -24.448 1.00 42.27 192 MET A C 1
ATOM 1475 O O . MET A 1 192 ? 22.472 -3.018 -23.769 1.00 49.12 192 MET A O 1
ATOM 1480 N N . GLY A 1 193 ? 20.900 -2.226 -25.221 1.00 32.05 193 GLY A N 1
ATOM 1481 C CA . GLY A 1 193 ? 21.436 -0.902 -25.397 1.00 30.71 193 GLY A CA 1
ATOM 1482 C C . GLY A 1 193 ? 20.381 -0.044 -26.075 1.00 33.97 193 GLY A C 1
ATOM 1483 O O . GLY A 1 193 ? 19.457 -0.581 -26.672 1.00 37.44 193 GLY A O 1
ATOM 1484 N N . THR A 1 194 ? 20.536 1.270 -25.939 1.00 32.34 194 THR A N 1
ATOM 1485 C CA . THR A 1 194 ? 19.535 2.226 -26.327 1.00 33.07 194 THR A CA 1
ATOM 1486 C C . THR A 1 194 ? 20.135 3.210 -27.325 1.00 33.98 194 THR A C 1
ATOM 1487 O O . THR A 1 194 ? 21.325 3.528 -27.286 1.00 30.90 194 THR A O 1
ATOM 1491 N N . SER A 1 195 ? 19.288 3.571 -28.285 1.00 29.49 195 SER A N 1
ATOM 1492 C CA . SER A 1 195 ? 19.604 4.475 -29.358 1.00 30.75 195 SER A CA 1
ATOM 1493 C C . SER A 1 195 ? 20.651 3.924 -30.317 1.00 31.40 195 SER A C 1
ATOM 1494 O O . SER A 1 195 ? 21.293 4.705 -30.984 1.00 36.09 195 SER A O 1
ATOM 1497 N N . LEU A 1 196 ? 20.834 2.610 -30.386 1.00 37.41 196 LEU A N 1
ATOM 1498 C CA . LEU A 1 196 ? 21.937 2.004 -31.117 1.00 36.12 196 LEU A CA 1
ATOM 1499 C C . LEU A 1 196 ? 22.008 2.490 -32.563 1.00 35.86 196 LEU A C 1
ATOM 1500 O O . LEU A 1 196 ? 23.076 2.860 -33.047 1.00 38.04 196 LEU A O 1
ATOM 1505 N N . PRO A 1 197 ? 20.896 2.524 -33.319 1.00 32.99 197 PRO A N 1
ATOM 1506 C CA . PRO A 1 197 ? 20.959 2.944 -34.701 1.00 30.32 197 PRO A CA 1
ATOM 1507 C C . PRO A 1 197 ? 21.288 4.410 -34.883 1.00 30.88 197 PRO A C 1
ATOM 1508 O O . PRO A 1 197 ? 21.396 4.831 -36.030 1.00 36.51 197 PRO A O 1
ATOM 1512 N N . PHE A 1 198 ? 21.362 5.190 -33.797 1.00 29.05 198 PHE A N 1
ATOM 1513 C CA . PHE A 1 198 ? 21.450 6.642 -33.894 1.00 27.39 198 PHE A CA 1
ATOM 1514 C C . PHE A 1 198 ? 22.738 7.179 -33.280 1.00 29.36 198 PHE A C 1
ATOM 1515 O O . PHE A 1 198 ? 22.842 8.395 -33.077 1.00 32.13 198 PHE A O 1
ATOM 1523 N N . VAL A 1 199 ? 23.720 6.298 -33.034 1.00 28.08 199 VAL A N 1
ATOM 1524 C CA . VAL A 1 199 ? 25.024 6.726 -32.549 1.00 31.91 199 VAL A CA 1
ATOM 1525 C C . VAL A 1 199 ? 26.136 6.280 -33.495 1.00 31.14 199 VAL A C 1
ATOM 1526 O O . VAL A 1 199 ? 25.929 5.509 -34.414 1.00 40.48 199 VAL A O 1
ATOM 1530 N N . ASN A 1 200 ? 27.325 6.819 -33.281 1.00 31.19 200 ASN A N 1
ATOM 1531 C CA . ASN A 1 200 ? 28.468 6.551 -34.133 1.00 28.87 200 ASN A CA 1
ATOM 1532 C C . ASN A 1 200 ? 29.255 5.368 -33.580 1.00 33.19 200 ASN A C 1
ATOM 1533 O O . ASN A 1 200 ? 29.749 4.550 -34.343 1.00 30.89 200 ASN A O 1
ATOM 1538 N N . GLU A 1 201 ? 29.316 5.232 -32.244 1.00 37.19 201 GLU A N 1
ATOM 1539 C CA . GLU A 1 201 ? 30.171 4.230 -31.618 1.00 35.98 201 GLU A CA 1
ATOM 1540 C C . GLU A 1 201 ? 29.467 3.688 -30.386 1.00 32.28 201 GLU A C 1
ATOM 1541 O O . GLU A 1 201 ? 28.767 4.439 -29.745 1.00 34.95 201 GLU A O 1
ATOM 1547 N N . LEU A 1 202 ? 29.702 2.414 -30.064 1.00 32.00 202 LEU A N 1
ATOM 1548 C CA . LEU A 1 202 ? 29.291 1.792 -28.825 1.00 30.36 202 LEU A CA 1
ATOM 1549 C C . LEU A 1 202 ? 30.391 1.803 -27.770 1.00 35.29 202 LEU A C 1
ATOM 1550 O O . LEU A 1 202 ? 31.560 1.563 -28.075 1.00 32.40 202 LEU A O 1
ATOM 1555 N N . LEU A 1 203 ? 29.999 2.002 -26.501 1.00 35.73 203 LEU A N 1
ATOM 1556 C CA . LEU A 1 203 ? 30.890 1.749 -25.378 1.00 34.16 203 LEU A CA 1
ATOM 1557 C C . LEU A 1 203 ? 30.558 0.392 -24.800 1.00 35.11 203 LEU A C 1
ATOM 1558 O O . LEU A 1 203 ? 29.601 0.316 -24.055 1.00 34.60 203 LEU A O 1
ATOM 1563 N N . VAL A 1 204 ? 31.285 -0.676 -25.148 1.00 37.26 204 VAL A N 1
ATOM 1564 C CA . VAL A 1 204 ? 30.863 -1.966 -24.648 1.00 37.72 204 VAL A CA 1
ATOM 1565 C C . VAL A 1 204 ? 31.586 -2.189 -23.336 1.00 38.47 204 VAL A C 1
ATOM 1566 O O . VAL A 1 204 ? 32.710 -1.761 -23.190 1.00 39.05 204 VAL A O 1
ATOM 1570 N N . GLY A 1 205 ? 30.931 -2.909 -22.426 1.00 42.35 205 GLY A N 1
ATOM 1571 C CA . GLY A 1 205 ? 31.491 -3.256 -21.135 1.00 40.20 205 GLY A CA 1
ATOM 1572 C C . GLY A 1 205 ? 30.692 -4.374 -20.471 1.00 39.70 205 GLY A C 1
ATOM 1573 O O . GLY A 1 205 ? 29.751 -4.890 -21.056 1.00 45.44 205 GLY A O 1
ATOM 1574 N N . ASN A 1 206 ? 31.094 -4.725 -19.249 1.00 42.32 206 ASN A N 1
ATOM 1575 C CA . ASN A 1 206 ? 30.441 -5.734 -18.439 1.00 44.57 206 ASN A CA 1
ATOM 1576 C C . ASN A 1 206 ? 30.152 -5.195 -17.047 1.00 46.67 206 ASN A C 1
ATOM 1577 O O . ASN A 1 206 ? 30.874 -4.335 -16.554 1.00 40.36 206 ASN A O 1
ATOM 1582 N N . LEU A 1 207 ? 29.089 -5.734 -16.442 1.00 56.21 207 LEU A N 1
ATOM 1583 C CA . LEU A 1 207 ? 28.849 -5.648 -15.009 1.00 56.59 207 LEU A CA 1
ATOM 1584 C C . LEU A 1 207 ? 28.973 -7.052 -14.449 1.00 49.64 207 LEU A C 1
ATOM 1585 O O . LEU A 1 207 ? 28.376 -7.959 -15.013 1.00 46.07 207 LEU A O 1
ATOM 1590 N N . TRP A 1 208 ? 29.742 -7.216 -13.366 1.00 48.37 208 TRP A N 1
ATOM 1591 C CA . TRP A 1 208 ? 30.170 -8.539 -12.948 1.00 48.96 208 TRP A CA 1
ATOM 1592 C C . TRP A 1 208 ? 28.957 -9.414 -12.666 1.00 52.18 208 TRP A C 1
ATOM 1593 O O . TRP A 1 208 ? 27.987 -8.951 -12.082 1.00 59.30 208 TRP A O 1
ATOM 1604 N N . ARG A 1 209 ? 29.049 -10.675 -13.088 1.00 58.40 209 ARG A N 1
ATOM 1605 C CA . ARG A 1 209 ? 28.077 -11.695 -12.753 1.00 69.51 209 ARG A CA 1
ATOM 1606 C C . ARG A 1 209 ? 28.847 -12.964 -12.410 1.00 65.31 209 ARG A C 1
ATOM 1607 O O . ARG A 1 209 ? 29.928 -13.204 -12.926 1.00 67.49 209 ARG A O 1
ATOM 1615 N N . PRO A 1 210 ? 28.359 -13.789 -11.466 1.00 68.15 210 PRO A N 1
ATOM 1616 C CA . PRO A 1 210 ? 29.068 -15.011 -11.091 1.00 62.02 210 PRO A CA 1
ATOM 1617 C C . PRO A 1 210 ? 29.424 -15.865 -12.299 1.00 58.21 210 PRO A C 1
ATOM 1618 O O . PRO A 1 210 ? 28.551 -16.157 -13.100 1.00 60.53 210 PRO A O 1
ATOM 1622 N N . GLY A 1 211 ? 30.696 -16.279 -12.403 1.00 63.90 211 GLY A N 1
ATOM 1623 C CA . GLY A 1 211 ? 31.131 -17.225 -13.420 1.00 63.07 211 GLY A CA 1
ATOM 1624 C C . GLY A 1 211 ? 31.809 -16.526 -14.596 1.00 67.92 211 GLY A C 1
ATOM 1625 O O . GLY A 1 211 ? 32.383 -17.179 -15.471 1.00 74.60 211 GLY A O 1
ATOM 1626 N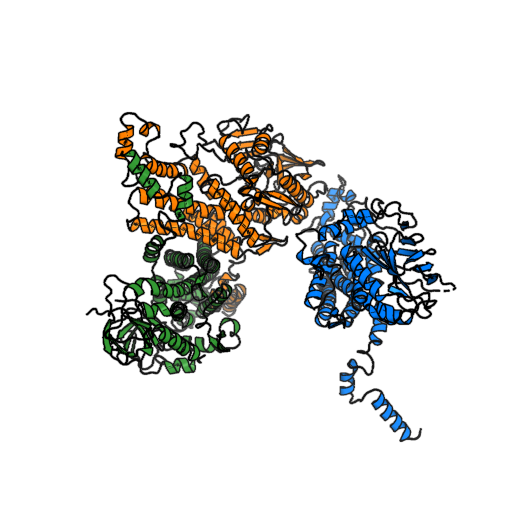 N . GLN A 1 212 ? 31.738 -15.190 -14.610 1.00 60.16 212 GLN A N 1
ATOM 1627 C CA . GLN A 1 212 ? 32.338 -14.417 -15.680 1.00 55.96 212 GLN A CA 1
ATOM 1628 C C . GLN A 1 212 ? 33.828 -14.731 -15.762 1.00 54.77 212 GLN A C 1
ATOM 1629 O O . GLN A 1 212 ? 34.517 -14.663 -14.754 1.00 52.44 212 GLN A O 1
ATOM 1635 N N . THR A 1 213 ? 34.303 -15.024 -16.981 1.00 54.58 213 THR A N 1
ATOM 1636 C CA . THR A 1 213 ? 35.689 -15.385 -17.230 1.00 49.81 213 THR A CA 1
ATOM 1637 C C . THR A 1 213 ? 36.469 -14.153 -17.668 1.00 51.96 213 THR A C 1
ATOM 1638 O O . THR A 1 213 ? 35.937 -13.056 -17.831 1.00 56.79 213 THR A O 1
ATOM 1642 N N . SER A 1 214 ? 37.760 -14.374 -17.888 1.00 52.77 214 SER A N 1
ATOM 1643 C CA . SER A 1 214 ? 38.686 -13.318 -18.239 1.00 48.08 214 SER A CA 1
ATOM 1644 C C . SER A 1 214 ? 38.370 -12.831 -19.647 1.00 40.60 214 SER A C 1
ATOM 1645 O O . SER A 1 214 ? 38.303 -11.634 -19.910 1.00 37.74 214 SER A O 1
ATOM 1648 N N . ASP A 1 215 ? 38.166 -13.802 -20.532 1.00 39.43 215 ASP A N 1
ATOM 1649 C CA . ASP A 1 215 ? 37.872 -13.555 -21.925 1.00 43.66 215 ASP A CA 1
ATOM 1650 C C . ASP A 1 215 ? 36.515 -12.886 -22.115 1.00 47.45 215 ASP A C 1
ATOM 1651 O O . ASP A 1 215 ? 36.315 -12.333 -23.195 1.00 43.93 215 ASP A O 1
ATOM 1656 N N . GLN A 1 216 ? 35.611 -12.951 -21.105 1.00 47.42 216 GLN A N 1
ATOM 1657 C CA . GLN A 1 216 ? 34.326 -12.263 -21.174 1.00 45.35 216 GLN A CA 1
ATOM 1658 C C . GLN A 1 216 ? 34.442 -10.849 -20.618 1.00 44.78 216 GLN A C 1
ATOM 1659 O O . GLN A 1 216 ? 33.462 -10.110 -20.608 1.00 49.10 216 GLN A O 1
ATOM 1665 N N . THR A 1 217 ? 35.613 -10.455 -20.122 1.00 40.30 217 THR A N 1
ATOM 1666 C CA . THR A 1 217 ? 35.721 -9.100 -19.596 1.00 43.12 217 THR A CA 1
ATOM 1667 C C . THR A 1 217 ? 36.319 -8.174 -20.659 1.00 43.61 217 THR A C 1
ATOM 1668 O O . THR A 1 217 ? 37.520 -8.207 -20.907 1.00 43.55 217 THR A O 1
ATOM 1672 N N . VAL A 1 218 ? 35.468 -7.338 -21.277 1.00 45.44 218 VAL A N 1
ATOM 1673 C CA . VAL A 1 218 ? 35.885 -6.439 -22.342 1.00 43.03 218 VAL A CA 1
ATOM 1674 C C . VAL A 1 218 ? 35.247 -5.076 -22.186 1.00 41.95 218 VAL A C 1
ATOM 1675 O O . VAL A 1 218 ? 34.023 -4.992 -22.228 1.00 46.63 218 VAL A O 1
ATOM 1679 N N . TYR A 1 219 ? 36.073 -4.026 -22.110 1.00 39.80 219 TYR A N 1
ATOM 1680 C CA . TYR A 1 219 ? 35.613 -2.650 -22.201 1.00 40.73 219 TYR A CA 1
ATOM 1681 C C . TYR A 1 219 ? 36.276 -1.985 -23.400 1.00 41.67 219 TYR A C 1
ATOM 1682 O O . TYR A 1 219 ? 37.498 -1.960 -23.455 1.00 42.50 219 TYR A O 1
ATOM 1691 N N . ALA A 1 220 ? 35.492 -1.431 -24.333 1.00 36.38 220 ALA A N 1
ATOM 1692 C CA . ALA A 1 220 ? 36.075 -0.925 -25.568 1.00 39.26 220 ALA A CA 1
ATOM 1693 C C . ALA A 1 220 ? 35.108 -0.022 -26.306 1.00 36.95 220 ALA A C 1
ATOM 1694 O O . ALA A 1 220 ? 33.912 -0.225 -26.204 1.00 40.87 220 ALA A O 1
ATOM 1696 N N . ILE A 1 221 ? 35.641 0.953 -27.048 1.00 39.56 221 ILE A N 1
ATOM 1697 C CA . ILE A 1 221 ? 34.864 1.702 -28.018 1.00 40.41 221 ILE A CA 1
ATOM 1698 C C . ILE A 1 221 ? 34.862 0.926 -29.329 1.00 39.89 221 ILE A C 1
ATOM 1699 O O . ILE A 1 221 ? 35.893 0.414 -29.730 1.00 46.18 221 ILE A O 1
ATOM 1704 N N . VAL A 1 222 ? 33.691 0.810 -29.954 1.00 34.13 222 VAL A N 1
ATOM 1705 C CA . VAL A 1 222 ? 33.516 0.055 -31.180 1.00 33.45 222 VAL A CA 1
ATOM 1706 C C . VAL A 1 222 ? 32.598 0.811 -32.147 1.00 37.17 222 VAL A C 1
ATOM 1707 O O . VAL A 1 222 ? 31.409 1.001 -31.902 1.00 37.66 222 VAL A O 1
ATOM 1711 N N . PRO A 1 223 ? 33.094 1.240 -33.316 1.00 35.71 223 PRO A N 1
ATOM 1712 C CA . PRO A 1 223 ? 32.239 1.980 -34.243 1.00 35.80 223 PRO A CA 1
ATOM 1713 C C . PRO A 1 223 ? 31.015 1.182 -34.654 1.00 35.19 223 PRO A C 1
ATOM 1714 O O . PRO A 1 223 ? 31.144 -0.008 -34.853 1.00 33.60 223 PRO A O 1
ATOM 1718 N N . VAL A 1 224 ? 29.859 1.839 -34.861 1.00 35.69 224 VAL A N 1
ATOM 1719 C CA . VAL A 1 224 ? 28.634 1.100 -35.141 1.00 37.95 224 VAL A CA 1
ATOM 1720 C C . VAL A 1 224 ? 28.712 0.400 -36.499 1.00 38.60 224 VAL A C 1
ATOM 1721 O O . VAL A 1 224 ? 28.088 -0.638 -36.657 1.00 39.54 224 VAL A O 1
ATOM 1725 N N . ASN A 1 225 ? 29.478 0.916 -37.469 1.00 42.97 225 ASN A N 1
ATOM 1726 C CA . ASN A 1 225 ? 29.569 0.259 -38.767 1.00 44.56 225 ASN A CA 1
ATOM 1727 C C . ASN A 1 225 ? 30.800 -0.627 -38.911 1.00 46.13 225 ASN A C 1
ATOM 1728 O O . ASN A 1 225 ? 31.261 -0.867 -40.013 1.00 51.05 225 ASN A O 1
ATOM 1733 N N . THR A 1 226 ? 31.313 -1.149 -37.808 1.00 46.20 226 THR A N 1
ATOM 1734 C CA . THR A 1 226 ? 32.429 -2.064 -37.880 1.00 42.51 226 THR A CA 1
ATOM 1735 C C . THR A 1 226 ? 31.970 -3.329 -38.591 1.00 39.02 226 THR A C 1
ATOM 1736 O O . THR A 1 226 ? 30.875 -3.805 -38.338 1.00 39.99 226 THR A O 1
ATOM 1740 N N . PRO A 1 227 ? 32.800 -3.915 -39.480 1.00 43.57 227 PRO A N 1
ATOM 1741 C CA . PRO A 1 227 ? 32.480 -5.188 -40.125 1.00 44.34 227 PRO A CA 1
ATOM 1742 C C . PRO A 1 227 ? 32.163 -6.274 -39.111 1.00 41.46 227 PRO A C 1
ATOM 1743 O O . PRO A 1 227 ? 32.953 -6.504 -38.200 1.00 44.42 227 PRO A O 1
ATOM 1747 N N . GLY A 1 228 ? 31.009 -6.917 -39.296 1.00 38.68 228 GLY A N 1
ATOM 1748 C CA . GLY A 1 228 ? 30.609 -8.063 -38.495 1.00 38.66 228 GLY A CA 1
ATOM 1749 C C . GLY A 1 228 ? 29.659 -7.705 -37.346 1.00 35.01 228 GLY A C 1
ATOM 1750 O O . GLY A 1 228 ? 29.172 -8.617 -36.674 1.00 35.46 228 GLY A O 1
ATOM 1751 N N . LEU A 1 229 ? 29.460 -6.402 -37.095 1.00 36.40 229 LEU A N 1
ATOM 1752 C CA . LEU A 1 229 ? 28.553 -5.925 -36.052 1.00 37.74 229 LEU A CA 1
ATOM 1753 C C . LEU A 1 229 ? 27.133 -5.745 -36.583 1.00 33.87 229 LEU A C 1
ATOM 1754 O O . LEU A 1 229 ? 26.910 -4.979 -37.497 1.00 31.05 229 LEU A O 1
ATOM 1759 N N . SER A 1 230 ? 26.169 -6.461 -36.015 1.00 38.63 230 SER A N 1
ATOM 1760 C CA . SER A 1 230 ? 24.764 -6.314 -36.379 1.00 35.47 230 SER A CA 1
ATOM 1761 C C . SER A 1 230 ? 23.979 -5.790 -35.181 1.00 35.37 230 SER A C 1
ATOM 1762 O O . SER A 1 230 ? 24.060 -6.370 -34.098 1.00 35.59 230 SER A O 1
ATOM 1765 N N . LEU A 1 231 ? 23.243 -4.699 -35.395 1.00 32.60 231 LEU A N 1
ATOM 1766 C CA . LEU A 1 231 ? 22.327 -4.140 -34.424 1.00 32.13 231 LEU A CA 1
ATOM 1767 C C . LEU A 1 231 ? 20.943 -4.760 -34.609 1.00 34.92 231 LEU A C 1
ATOM 1768 O O . LEU A 1 231 ? 20.311 -4.551 -35.644 1.00 34.37 231 LEU A O 1
ATOM 1773 N N . VAL A 1 232 ? 20.470 -5.517 -33.607 1.00 33.54 232 VAL A N 1
ATOM 1774 C CA . VAL A 1 232 ? 19.168 -6.158 -33.683 1.00 33.26 232 VAL A CA 1
ATOM 1775 C C . VAL A 1 232 ? 18.199 -5.425 -32.756 1.00 33.85 232 VAL A C 1
ATOM 1776 O O . VAL A 1 232 ? 18.159 -5.678 -31.549 1.00 32.71 232 VAL A O 1
ATOM 1780 N N . CYS A 1 233 ? 17.422 -4.503 -33.333 1.00 31.38 233 CYS A N 1
ATOM 1781 C CA . CYS A 1 233 ? 16.546 -3.664 -32.544 1.00 33.90 233 CYS A CA 1
ATOM 1782 C C . CYS A 1 233 ? 15.103 -4.156 -32.566 1.00 32.04 233 CYS A C 1
ATOM 1783 O O . CYS A 1 233 ? 14.682 -4.784 -33.515 1.00 33.30 233 CYS A O 1
ATOM 1786 N N . ARG A 1 234 ? 14.351 -3.735 -31.547 1.00 29.78 234 ARG A N 1
ATOM 1787 C CA . ARG A 1 234 ? 12.925 -3.977 -31.406 1.00 27.87 234 ARG A CA 1
ATOM 1788 C C . ARG A 1 234 ? 12.173 -3.287 -32.531 1.00 29.64 234 ARG A C 1
ATOM 1789 O O . ARG A 1 234 ? 12.667 -2.339 -33.113 1.00 35.94 234 ARG A O 1
ATOM 1797 N N . GLN A 1 235 ? 10.916 -3.684 -32.749 1.00 31.11 235 GLN A N 1
ATOM 1798 C CA . GLN A 1 235 ? 10.105 -3.030 -33.754 1.00 28.87 235 GLN A CA 1
ATOM 1799 C C . GLN A 1 235 ? 9.926 -1.551 -33.407 1.00 27.90 235 GLN A C 1
ATOM 1800 O O . GLN A 1 235 ? 9.860 -1.173 -32.244 1.00 30.43 235 GLN A O 1
ATOM 1806 N N . SER A 1 236 ? 9.765 -0.712 -34.422 1.00 29.32 236 SER A N 1
ATOM 1807 C CA . SER A 1 236 ? 9.476 0.687 -34.190 1.00 29.00 236 SER A CA 1
ATOM 1808 C C . SER A 1 236 ? 7.988 0.871 -33.899 1.00 36.20 236 SER A C 1
ATOM 1809 O O . SER A 1 236 ? 7.136 0.257 -34.516 1.00 33.57 236 SER A O 1
ATOM 1812 N N . ASN A 1 237 ? 7.697 1.730 -32.927 1.00 37.67 237 ASN A N 1
ATOM 1813 C CA . ASN A 1 237 ? 6.355 2.132 -32.630 1.00 32.98 237 ASN A CA 1
ATOM 1814 C C . ASN A 1 237 ? 6.178 3.545 -33.158 1.00 34.40 237 ASN A C 1
ATOM 1815 O O . ASN A 1 237 ? 5.193 4.194 -32.855 1.00 32.19 237 ASN A O 1
ATOM 1820 N N . ALA A 1 238 ? 7.111 4.033 -33.975 1.00 34.02 238 ALA A N 1
ATOM 1821 C CA . ALA A 1 238 ? 6.904 5.348 -34.569 1.00 38.70 238 ALA A CA 1
ATOM 1822 C C . ALA A 1 238 ? 5.692 5.334 -35.512 1.00 38.65 238 ALA A C 1
ATOM 1823 O O . ALA A 1 238 ? 5.393 4.327 -36.163 1.00 36.51 238 ALA A O 1
ATOM 1825 N N . THR A 1 239 ? 4.986 6.456 -35.585 1.00 35.02 239 THR A N 1
ATOM 1826 C CA . THR A 1 239 ? 3.833 6.563 -36.476 1.00 36.04 239 THR A CA 1
ATOM 1827 C C . THR A 1 239 ? 3.965 7.849 -37.274 1.00 37.39 239 THR A C 1
ATOM 1828 O O . THR A 1 239 ? 3.133 8.739 -37.135 1.00 40.33 239 THR A O 1
ATOM 1832 N N . PRO A 1 240 ? 4.956 7.926 -38.188 1.00 39.67 240 PRO A N 1
ATOM 1833 C CA . PRO A 1 240 ? 5.212 9.141 -38.969 1.00 41.80 240 PRO A CA 1
ATOM 1834 C C . PRO A 1 240 ? 4.046 9.603 -39.842 1.00 40.25 240 PRO A C 1
ATOM 1835 O O . PRO A 1 240 ? 4.006 10.760 -40.213 1.00 45.12 240 PRO A O 1
ATOM 1839 N N . ASP A 1 241 ? 3.107 8.714 -40.175 1.00 45.13 241 ASP A N 1
ATOM 1840 C CA . ASP A 1 241 ? 1.989 9.094 -41.028 1.00 51.78 241 ASP A CA 1
ATOM 1841 C C . ASP A 1 241 ? 0.703 9.331 -40.239 1.00 52.43 241 ASP A C 1
ATOM 1842 O O . ASP A 1 241 ? -0.284 9.758 -40.813 1.00 49.43 241 ASP A O 1
ATOM 1847 N N . ALA A 1 242 ? 0.659 9.011 -38.944 1.00 45.78 242 ALA A N 1
ATOM 1848 C CA . ALA A 1 242 ? -0.540 9.312 -38.197 1.00 40.93 242 ALA A CA 1
ATOM 1849 C C . ALA A 1 242 ? -0.714 10.834 -38.128 1.00 47.86 242 ALA A C 1
ATOM 1850 O O . ALA A 1 242 ? 0.221 11.583 -38.437 1.00 41.78 242 ALA A O 1
ATOM 1852 N N . ASP A 1 243 ? -1.948 11.267 -37.811 1.00 44.69 243 ASP A N 1
ATOM 1853 C CA . ASP A 1 243 ? -2.247 12.645 -37.472 1.00 43.53 243 ASP A CA 1
ATOM 1854 C C . ASP A 1 243 ? -1.741 12.981 -36.064 1.00 45.72 243 ASP A C 1
ATOM 1855 O O . ASP A 1 243 ? -2.060 12.310 -35.078 1.00 38.57 243 ASP A O 1
ATOM 1860 N N . PRO A 1 244 ? -0.988 14.090 -35.926 1.00 42.11 244 PRO A N 1
ATOM 1861 C CA . PRO A 1 244 ? -0.479 14.529 -34.630 1.00 36.62 244 PRO A CA 1
ATOM 1862 C C . PRO A 1 244 ? -1.528 14.754 -33.552 1.00 37.24 244 PRO A C 1
ATOM 1863 O O . PRO A 1 244 ? -1.229 14.627 -32.368 1.00 39.44 244 PRO A O 1
ATOM 1867 N N . TYR A 1 245 ? -2.754 15.111 -33.940 1.00 37.56 245 TYR A N 1
ATOM 1868 C CA . TYR A 1 245 ? -3.824 15.256 -32.956 1.00 31.85 245 TYR A CA 1
ATOM 1869 C C . TYR A 1 245 ? -4.127 13.897 -32.333 1.00 32.26 245 TYR A C 1
ATOM 1870 O O . TYR A 1 245 ? -4.338 13.798 -31.132 1.00 34.41 245 TYR A O 1
ATOM 1879 N N . ASP A 1 246 ? -4.151 12.850 -33.152 1.00 33.31 246 ASP A N 1
ATOM 1880 C CA . ASP A 1 246 ? -4.440 11.498 -32.708 1.00 35.68 246 ASP A CA 1
ATOM 1881 C C . ASP A 1 246 ? -3.288 10.909 -31.887 1.00 40.85 246 ASP A C 1
ATOM 1882 O O . ASP A 1 246 ? -3.519 10.317 -30.832 1.00 37.56 246 ASP A O 1
ATOM 1887 N N . HIS A 1 247 ? -2.052 11.048 -32.396 1.00 40.17 247 HIS A N 1
ATOM 1888 C CA . HIS A 1 247 ? -0.870 10.470 -31.774 1.00 42.38 247 HIS A CA 1
ATOM 1889 C C . HIS A 1 247 ? 0.203 11.554 -31.686 1.00 37.67 247 HIS A C 1
ATOM 1890 O O . HIS A 1 247 ? 1.027 11.662 -32.574 1.00 37.02 247 HIS A O 1
ATOM 1897 N N . PRO A 1 248 ? 0.181 12.432 -30.654 1.00 37.01 248 PRO A N 1
ATOM 1898 C CA . PRO A 1 248 ? 1.067 13.593 -30.585 1.00 33.87 248 PRO A CA 1
ATOM 1899 C C . PRO A 1 248 ? 2.518 13.255 -30.342 1.00 33.84 248 PRO A C 1
ATOM 1900 O O . PRO A 1 248 ? 3.358 14.139 -30.476 1.00 36.80 248 PRO A O 1
ATOM 1904 N N . LEU A 1 249 ? 2.788 12.037 -29.872 1.00 32.25 249 LEU A N 1
ATOM 1905 C CA . LEU A 1 249 ? 4.147 11.728 -29.473 1.00 31.25 249 LEU A CA 1
ATOM 1906 C C . LEU A 1 249 ? 4.742 10.692 -30.419 1.00 33.17 249 LEU A C 1
ATOM 1907 O O . LEU A 1 249 ? 5.877 10.861 -30.877 1.00 35.70 249 LEU A O 1
ATOM 1912 N N . SER A 1 250 ? 3.980 9.650 -30.753 1.00 30.71 250 SER A N 1
ATOM 1913 C CA . SER A 1 250 ? 4.520 8.626 -31.630 1.00 33.82 250 SER A CA 1
ATOM 1914 C C . SER A 1 250 ? 4.784 9.176 -33.035 1.00 35.21 250 SER A C 1
ATOM 1915 O O . SER A 1 250 ? 5.575 8.610 -33.789 1.00 33.41 250 SER A O 1
ATOM 1918 N N . THR A 1 251 ? 4.157 10.300 -33.384 1.00 34.02 251 THR A N 1
ATOM 1919 C CA . THR A 1 251 ? 4.470 10.952 -34.640 1.00 39.10 251 THR A CA 1
ATOM 1920 C C . THR A 1 251 ? 5.876 11.546 -34.628 1.00 38.29 251 THR A C 1
ATOM 1921 O O . THR A 1 251 ? 6.453 11.702 -35.692 1.00 38.89 251 THR A O 1
ATOM 1925 N N . ILE A 1 252 ? 6.448 11.826 -33.456 1.00 36.04 252 ILE A N 1
ATOM 1926 C CA . ILE A 1 252 ? 7.767 12.446 -33.408 1.00 37.26 252 ILE A CA 1
ATOM 1927 C C . ILE A 1 252 ? 8.821 11.410 -33.739 1.00 33.77 252 ILE A C 1
ATOM 1928 O O . ILE A 1 252 ? 9.692 11.638 -34.547 1.00 39.03 252 ILE A O 1
ATOM 1933 N N . GLY A 1 253 ? 8.735 10.253 -33.104 1.00 35.71 253 GLY A N 1
ATOM 1934 C CA . GLY A 1 253 ? 9.707 9.209 -33.350 1.00 33.42 253 GLY A CA 1
ATOM 1935 C C . GLY A 1 253 ? 9.708 8.214 -32.205 1.00 34.13 253 GLY A C 1
ATOM 1936 O O . GLY A 1 253 ? 8.876 8.317 -31.315 1.00 38.15 253 GLY A O 1
ATOM 1937 N N . ASP A 1 254 ? 10.598 7.228 -32.300 1.00 31.33 254 ASP A N 1
ATOM 1938 C CA . ASP A 1 254 ? 10.715 6.214 -31.287 1.00 31.27 254 ASP A CA 1
ATOM 1939 C C . ASP A 1 254 ? 12.202 5.940 -31.060 1.00 34.25 254 ASP A C 1
ATOM 1940 O O . ASP A 1 254 ? 12.894 5.539 -31.984 1.00 34.61 254 ASP A O 1
ATOM 1945 N N . GLU A 1 255 ? 12.659 6.123 -29.814 1.00 32.35 255 GLU A N 1
ATOM 1946 C CA . GLU A 1 255 ? 14.015 5.824 -29.372 1.00 30.18 255 GLU A CA 1
ATOM 1947 C C . GLU A 1 255 ? 14.231 4.321 -29.209 1.00 31.64 255 GLU A C 1
ATOM 1948 O O . GLU A 1 255 ? 14.073 3.790 -28.109 1.00 34.12 255 GLU A O 1
ATOM 1954 N N . LEU A 1 256 ? 14.681 3.647 -30.283 1.00 30.43 256 LEU A N 1
ATOM 1955 C CA . LEU A 1 256 ? 14.752 2.198 -30.292 1.00 28.66 256 LEU A CA 1
ATOM 1956 C C . LEU A 1 256 ? 15.828 1.683 -29.334 1.00 34.69 256 LEU A C 1
ATOM 1957 O O . LEU A 1 256 ? 16.820 2.345 -29.074 1.00 40.61 256 LEU A O 1
ATOM 1962 N N . ASP A 1 257 ? 15.601 0.463 -28.855 1.00 36.29 257 ASP A N 1
ATOM 1963 C CA . ASP A 1 257 ? 16.478 -0.300 -27.992 1.00 33.94 257 ASP A CA 1
ATOM 1964 C C . ASP A 1 257 ? 16.835 -1.571 -28.753 1.00 34.87 257 ASP A C 1
ATOM 1965 O O . ASP A 1 257 ? 16.073 -1.995 -29.623 1.00 30.65 257 ASP A O 1
ATOM 1970 N N . GLY A 1 258 ? 17.961 -2.198 -28.405 1.00 37.02 258 GLY A N 1
ATOM 1971 C CA . GLY A 1 258 ? 18.280 -3.444 -29.064 1.00 36.11 258 GLY A CA 1
ATOM 1972 C C . GLY A 1 258 ? 19.439 -4.200 -28.453 1.00 32.52 258 GLY A C 1
ATOM 1973 O O . GLY A 1 258 ? 20.064 -3.782 -27.477 1.00 30.88 258 GLY A O 1
ATOM 1974 N N . MET A 1 259 ? 19.639 -5.356 -29.079 1.00 32.44 259 MET A N 1
ATOM 1975 C CA . MET A 1 259 ? 20.749 -6.246 -28.856 1.00 30.69 259 MET A CA 1
ATOM 1976 C C . MET A 1 259 ? 21.750 -6.021 -29.983 1.00 33.27 259 MET A C 1
ATOM 1977 O O . MET A 1 259 ? 21.419 -5.407 -30.997 1.00 31.92 259 MET A O 1
ATOM 1982 N N . ALA A 1 260 ? 22.962 -6.565 -29.836 1.00 32.50 260 ALA A N 1
ATOM 1983 C CA . ALA A 1 260 ? 23.949 -6.458 -30.903 1.00 32.86 260 ALA A CA 1
ATOM 1984 C C . ALA A 1 260 ? 24.754 -7.746 -30.979 1.00 34.79 260 ALA A C 1
ATOM 1985 O O . ALA A 1 260 ? 25.111 -8.265 -29.932 1.00 35.82 260 ALA A O 1
ATOM 1987 N N . TYR A 1 261 ? 24.966 -8.268 -32.203 1.00 38.68 261 TYR A N 1
ATOM 1988 C CA . TYR A 1 261 ? 25.766 -9.471 -32.434 1.00 37.54 261 TYR A CA 1
ATOM 1989 C C . TYR A 1 261 ? 27.111 -9.068 -33.051 1.00 36.38 261 TYR A C 1
ATOM 1990 O O . TYR A 1 261 ? 27.161 -8.271 -33.997 1.00 33.95 261 TYR A O 1
ATOM 1999 N N . PHE A 1 262 ? 28.191 -9.569 -32.440 1.00 35.54 262 PHE A N 1
ATOM 2000 C CA . PHE A 1 262 ? 29.558 -9.332 -32.892 1.00 36.76 262 PHE A CA 1
ATOM 2001 C C . PHE A 1 262 ? 30.089 -10.615 -33.536 1.00 38.34 262 PHE A C 1
ATOM 2002 O O . PHE A 1 262 ? 30.432 -11.576 -32.855 1.00 36.84 262 PHE A O 1
ATOM 2010 N N . ASP A 1 263 ? 30.148 -10.615 -34.859 1.00 37.72 263 ASP A N 1
ATOM 2011 C CA . ASP A 1 263 ? 30.629 -11.757 -35.614 1.00 44.67 263 ASP A CA 1
ATOM 2012 C C . ASP A 1 263 ? 32.118 -11.614 -35.951 1.00 40.15 263 ASP A C 1
ATOM 2013 O O . ASP A 1 263 ? 32.456 -11.065 -36.984 1.00 39.39 263 ASP A O 1
ATOM 2018 N N . ASP A 1 264 ? 32.987 -12.130 -35.080 1.00 41.61 264 ASP A N 1
ATOM 2019 C CA . ASP A 1 264 ? 34.429 -11.943 -35.170 1.00 40.58 264 ASP A CA 1
ATOM 2020 C C . ASP A 1 264 ? 34.713 -10.479 -35.449 1.00 38.38 264 ASP A C 1
ATOM 2021 O O . ASP A 1 264 ? 35.292 -10.147 -36.451 1.00 37.04 264 ASP A O 1
ATOM 2026 N N . VAL A 1 265 ? 34.252 -9.595 -34.580 1.00 43.89 265 VAL A N 1
ATOM 2027 C CA . VAL A 1 265 ? 34.517 -8.188 -34.789 1.00 38.90 265 VAL A CA 1
ATOM 2028 C C . VAL A 1 265 ? 35.909 -7.915 -34.273 1.00 41.69 265 VAL A C 1
ATOM 2029 O O . VAL A 1 265 ? 36.231 -8.371 -33.187 1.00 45.58 265 VAL A O 1
ATOM 2033 N N . PHE A 1 266 ? 36.669 -7.134 -35.040 1.00 40.96 266 PHE A N 1
ATOM 2034 C CA . PHE A 1 266 ? 38.015 -6.749 -34.687 1.00 40.15 266 PHE A CA 1
ATOM 2035 C C . PHE A 1 266 ? 37.949 -5.377 -34.043 1.00 37.55 266 PHE A C 1
ATOM 2036 O O . PHE A 1 266 ? 37.264 -4.520 -34.556 1.00 38.23 266 PHE A O 1
ATOM 2044 N N . ILE A 1 267 ? 38.687 -5.202 -32.940 1.00 38.10 267 ILE A N 1
ATOM 2045 C CA . ILE A 1 267 ? 38.809 -3.937 -32.241 1.00 37.31 267 ILE A CA 1
ATOM 2046 C C . ILE A 1 267 ? 40.307 -3.672 -32.099 1.00 43.14 267 ILE A C 1
ATOM 2047 O O . ILE A 1 267 ? 41.034 -4.543 -31.617 1.00 40.79 267 ILE A O 1
ATOM 2052 N N . PRO A 1 268 ? 40.818 -2.521 -32.582 1.00 37.85 268 PRO A N 1
ATOM 2053 C CA . PRO A 1 268 ? 42.226 -2.162 -32.396 1.00 42.10 268 PRO A CA 1
ATOM 2054 C C . PRO A 1 268 ? 42.535 -1.781 -30.957 1.00 41.82 268 PRO A C 1
ATOM 2055 O O . PRO A 1 268 ? 41.682 -1.235 -30.283 1.00 45.49 268 PRO A O 1
ATOM 2059 N N . TRP A 1 269 ? 43.767 -2.046 -30.512 1.00 44.18 269 TRP A N 1
ATOM 2060 C CA . TRP A 1 269 ? 44.175 -1.808 -29.134 1.00 41.66 269 TRP A CA 1
ATOM 2061 C C . TRP A 1 269 ? 43.840 -0.402 -28.667 1.00 37.61 269 TRP A C 1
ATOM 2062 O O . TRP A 1 269 ? 43.523 -0.198 -27.507 1.00 39.63 269 TRP A O 1
ATOM 2073 N N . GLU A 1 270 ? 43.947 0.573 -29.551 1.00 38.55 270 GLU A N 1
ATOM 2074 C CA . GLU A 1 270 ? 43.788 1.947 -29.135 1.00 41.71 270 GLU A CA 1
ATOM 2075 C C . GLU A 1 270 ? 42.354 2.177 -28.665 1.00 46.13 270 GLU A C 1
ATOM 2076 O O . GLU A 1 270 ? 42.085 3.172 -27.996 1.00 46.95 270 GLU A O 1
ATOM 2082 N N . ASN A 1 271 ? 41.433 1.308 -29.088 1.00 40.52 271 ASN A N 1
ATOM 2083 C CA . ASN A 1 271 ? 40.024 1.447 -28.752 1.00 44.41 271 ASN A CA 1
ATOM 2084 C C . ASN A 1 271 ? 39.649 0.644 -27.509 1.00 49.52 271 ASN A C 1
ATOM 2085 O O . ASN A 1 271 ? 38.488 0.639 -27.098 1.00 51.15 271 ASN A O 1
ATOM 2090 N N . VAL A 1 272 ? 40.621 -0.074 -26.949 1.00 39.27 272 VAL A N 1
ATOM 2091 C CA . VAL A 1 272 ? 40.353 -0.954 -25.838 1.00 37.75 272 VAL A CA 1
ATOM 2092 C C . VAL A 1 272 ? 40.664 -0.154 -24.591 1.00 39.07 272 VAL A C 1
ATOM 2093 O O . VAL A 1 272 ? 41.558 0.664 -24.616 1.00 37.46 272 VAL A O 1
ATOM 2097 N N . GLN A 1 273 ? 39.825 -0.311 -23.573 1.00 41.98 273 GLN A N 1
ATOM 2098 C CA . GLN A 1 273 ? 39.963 0.413 -22.330 1.00 40.28 273 GLN A CA 1
ATOM 2099 C C . GLN A 1 273 ? 40.351 -0.521 -21.184 1.00 39.56 273 GLN A C 1
ATOM 2100 O O . GLN A 1 273 ? 40.926 -0.054 -20.214 1.00 41.98 273 GLN A O 1
ATOM 2106 N N . HIS A 1 274 ? 39.996 -1.812 -21.268 1.00 40.22 274 HIS A N 1
ATOM 2107 C CA . HIS A 1 274 ? 40.414 -2.812 -20.296 1.00 38.81 274 HIS A CA 1
ATOM 2108 C C . HIS A 1 274 ? 39.970 -4.182 -20.787 1.00 41.10 274 HIS A C 1
ATOM 2109 O O . HIS A 1 274 ? 38.921 -4.278 -21.397 1.00 44.88 274 HIS A O 1
ATOM 2116 N N . ILE A 1 275 ? 40.757 -5.231 -20.546 1.00 39.61 275 ILE A N 1
ATOM 2117 C CA . ILE A 1 275 ? 40.278 -6.590 -20.763 1.00 42.17 275 ILE A CA 1
ATOM 2118 C C . ILE A 1 275 ? 40.798 -7.471 -19.641 1.00 43.82 275 ILE A C 1
ATOM 2119 O O . ILE A 1 275 ? 41.792 -7.135 -19.013 1.00 55.26 275 ILE A O 1
ATOM 2124 N N . GLY A 1 276 ? 40.122 -8.592 -19.389 1.00 45.83 276 GLY A N 1
ATOM 2125 C CA . GLY A 1 276 ? 40.767 -9.738 -18.765 1.00 41.83 276 GLY A CA 1
ATOM 2126 C C . GLY A 1 276 ? 40.527 -9.930 -17.269 1.00 41.01 276 GLY A C 1
ATOM 2127 O O . GLY A 1 276 ? 40.772 -11.018 -16.774 1.00 40.22 276 GLY A O 1
ATOM 2128 N N . ASN A 1 277 ? 40.030 -8.924 -16.541 1.00 50.16 277 ASN A N 1
ATOM 2129 C CA . ASN A 1 277 ? 39.988 -9.007 -15.090 1.00 47.47 277 ASN A CA 1
ATOM 2130 C C . ASN A 1 277 ? 38.558 -8.902 -14.560 1.00 48.18 277 ASN A C 1
ATOM 2131 O O . ASN A 1 277 ? 38.059 -7.816 -14.255 1.00 45.12 277 ASN A O 1
ATOM 2136 N N . PRO A 1 278 ? 37.898 -10.054 -14.344 1.00 48.40 278 PRO A N 1
ATOM 2137 C CA . PRO A 1 278 ? 36.558 -10.110 -13.759 1.00 47.02 278 PRO A CA 1
ATOM 2138 C C . PRO A 1 278 ? 36.299 -9.258 -12.528 1.00 48.70 278 PRO A C 1
ATOM 2139 O O . PRO A 1 278 ? 35.179 -8.789 -12.341 1.00 56.56 278 PRO A O 1
ATOM 2143 N N . ASP A 1 279 ? 37.312 -9.096 -11.675 1.00 47.85 279 ASP A N 1
ATOM 2144 C CA . ASP A 1 279 ? 37.126 -8.350 -10.440 1.00 52.85 279 ASP A CA 1
ATOM 2145 C C . ASP A 1 279 ? 37.103 -6.844 -10.709 1.00 45.35 279 ASP A C 1
ATOM 2146 O O . ASP A 1 279 ? 36.458 -6.097 -9.992 1.00 45.12 279 ASP A O 1
ATOM 2151 N N . HIS A 1 280 ? 37.805 -6.389 -11.742 1.00 48.87 280 HIS A N 1
ATOM 2152 C CA . HIS A 1 280 ? 37.646 -5.024 -12.214 1.00 46.70 280 HIS A CA 1
ATOM 2153 C C . HIS A 1 280 ? 36.165 -4.723 -12.449 1.00 41.58 280 HIS A C 1
ATOM 2154 O O . HIS A 1 280 ? 35.711 -3.623 -12.204 1.00 41.48 280 HIS A O 1
ATOM 2161 N N . ALA A 1 281 ? 35.431 -5.706 -12.957 1.00 38.71 281 ALA A N 1
ATOM 2162 C CA . ALA A 1 281 ? 34.057 -5.499 -13.370 1.00 46.18 281 ALA A CA 1
ATOM 2163 C C . ALA A 1 281 ? 33.114 -5.435 -12.176 1.00 48.43 281 ALA A C 1
ATOM 2164 O O . ALA A 1 281 ? 31.925 -5.221 -12.362 1.00 55.91 281 ALA A O 1
ATOM 2166 N N . LYS A 1 282 ? 33.635 -5.674 -10.972 1.00 52.65 282 LYS A N 1
ATOM 2167 C CA . LYS A 1 282 ? 32.820 -5.681 -9.771 1.00 52.52 282 LYS A CA 1
ATOM 2168 C C . LYS A 1 282 ? 32.718 -4.290 -9.160 1.00 55.54 282 LYS A C 1
ATOM 2169 O O . LYS A 1 282 ? 31.744 -4.011 -8.472 1.00 73.56 282 LYS A O 1
ATOM 2175 N N . TRP A 1 283 ? 33.729 -3.441 -9.357 1.00 53.20 283 TRP A N 1
ATOM 2176 C CA . TRP A 1 283 ? 33.762 -2.167 -8.657 1.00 62.67 283 TRP A CA 1
ATOM 2177 C C . TRP A 1 283 ? 33.624 -1.008 -9.639 1.00 57.13 283 TRP A C 1
ATOM 2178 O O . TRP A 1 283 ? 32.934 -0.047 -9.343 1.00 65.04 283 TRP A O 1
ATOM 2189 N N . TYR A 1 284 ? 34.310 -1.064 -10.787 1.00 53.75 284 TYR A N 1
ATOM 2190 C CA . TYR A 1 284 ? 34.483 0.128 -11.601 1.00 49.28 284 TYR A CA 1
ATOM 2191 C C . TYR A 1 284 ? 33.266 0.423 -12.479 1.00 41.97 284 TYR A C 1
ATOM 2192 O O . TYR A 1 284 ? 32.916 1.587 -12.621 1.00 43.82 284 TYR A O 1
ATOM 2201 N N . PRO A 1 285 ? 32.575 -0.542 -13.129 1.00 46.84 285 PRO A N 1
ATOM 2202 C CA . PRO A 1 285 ? 31.363 -0.186 -13.888 1.00 46.80 285 PRO A CA 1
ATOM 2203 C C . PRO A 1 285 ? 30.228 0.446 -13.074 1.00 42.75 285 PRO A C 1
ATOM 2204 O O . PRO A 1 285 ? 29.478 1.279 -13.581 1.00 46.46 285 PRO A O 1
ATOM 2208 N N . GLN A 1 286 ? 30.154 0.092 -11.793 1.00 43.71 286 GLN A N 1
ATOM 2209 C CA . GLN A 1 286 ? 29.154 0.620 -10.878 1.00 43.82 286 GLN A CA 1
ATOM 2210 C C . GLN A 1 286 ? 29.385 2.115 -10.669 1.00 41.88 286 GLN A C 1
ATOM 2211 O O . GLN A 1 286 ? 28.440 2.880 -10.528 1.00 43.04 286 GLN A O 1
ATOM 2217 N N . ARG A 1 287 ? 30.642 2.548 -10.744 1.00 40.75 287 ARG A N 1
ATOM 2218 C CA . ARG A 1 287 ? 30.970 3.961 -10.606 1.00 43.04 287 ARG A CA 1
ATOM 2219 C C . ARG A 1 287 ? 30.616 4.710 -11.877 1.00 40.35 287 ARG A C 1
ATOM 2220 O O . ARG A 1 287 ? 30.343 5.907 -11.844 1.00 42.80 287 ARG A O 1
ATOM 2228 N N . GLN A 1 288 ? 30.626 3.997 -12.999 1.00 40.22 288 GLN A N 1
ATOM 2229 C CA . GLN A 1 288 ? 30.137 4.572 -14.239 1.00 42.09 288 GLN A CA 1
ATOM 2230 C C . GLN A 1 288 ? 28.615 4.677 -14.157 1.00 40.09 288 GLN A C 1
ATOM 2231 O O . GLN A 1 288 ? 28.052 5.704 -14.520 1.00 38.16 288 GLN A O 1
ATOM 2237 N N . PHE A 1 289 ? 27.942 3.628 -13.672 1.00 40.42 289 PHE A N 1
ATOM 2238 C CA . PHE A 1 289 ? 26.486 3.656 -13.700 1.00 45.47 289 PHE A CA 1
ATOM 2239 C C . PHE A 1 289 ? 25.969 4.657 -12.680 1.00 41.01 289 PHE A C 1
ATOM 2240 O O . PHE A 1 289 ? 24.845 5.096 -12.834 1.00 51.54 289 PHE A O 1
ATOM 2248 N N . ASP A 1 290 ? 26.792 5.098 -11.723 1.00 38.55 290 ASP A N 1
ATOM 2249 C CA . ASP A 1 290 ? 26.358 6.126 -10.788 1.00 39.84 290 ASP A CA 1
ATOM 2250 C C . ASP A 1 290 ? 25.892 7.379 -11.527 1.00 40.60 290 ASP A C 1
ATOM 2251 O O . ASP A 1 290 ? 25.005 8.104 -11.068 1.00 38.65 290 ASP A O 1
ATOM 2256 N N . TRP A 1 291 ? 26.555 7.685 -12.643 1.00 41.05 291 TRP A N 1
ATOM 2257 C CA . TRP A 1 291 ? 26.302 8.936 -13.336 1.00 39.08 291 TRP A CA 1
ATOM 2258 C C . TRP A 1 291 ? 25.030 8.851 -14.175 1.00 38.65 291 TRP A C 1
ATOM 2259 O O . TRP A 1 291 ? 24.351 9.836 -14.428 1.00 39.61 291 TRP A O 1
ATOM 2270 N N . VAL A 1 292 ? 24.724 7.654 -14.639 1.00 33.69 292 VAL A N 1
ATOM 2271 C CA . VAL A 1 292 ? 23.464 7.437 -15.310 1.00 37.96 292 VAL A CA 1
ATOM 2272 C C . VAL A 1 292 ? 22.316 7.620 -14.319 1.00 39.71 292 VAL A C 1
ATOM 2273 O O . VAL A 1 292 ? 21.338 8.289 -14.602 1.00 47.58 292 VAL A O 1
ATOM 2277 N N . HIS A 1 293 ? 22.441 6.962 -13.165 1.00 38.21 293 HIS A N 1
ATOM 2278 C CA . HIS A 1 293 ? 21.466 7.032 -12.092 1.00 39.01 293 HIS A CA 1
ATOM 2279 C C . HIS A 1 293 ? 21.176 8.475 -11.698 1.00 36.41 293 HIS A C 1
ATOM 2280 O O . HIS A 1 293 ? 20.031 8.841 -11.478 1.00 38.58 293 HIS A O 1
ATOM 2287 N N . ILE A 1 294 ? 22.219 9.290 -11.625 1.00 36.42 294 ILE A N 1
ATOM 2288 C CA . ILE A 1 294 ? 22.065 10.700 -11.317 1.00 36.62 294 ILE A CA 1
ATOM 2289 C C . ILE A 1 294 ? 21.165 11.365 -12.343 1.00 38.96 294 ILE A C 1
ATOM 2290 O O . ILE A 1 294 ? 20.250 12.078 -11.964 1.00 38.35 294 ILE A O 1
ATOM 2295 N N . GLU A 1 295 ? 21.471 11.147 -13.624 1.00 38.36 295 GLU A N 1
ATOM 2296 C CA . GLU A 1 295 ? 20.729 11.726 -14.738 1.00 35.53 295 GLU A CA 1
ATOM 2297 C C . GLU A 1 295 ? 19.275 11.228 -14.730 1.00 36.00 295 GLU A C 1
ATOM 2298 O O . GLU A 1 295 ? 18.316 12.010 -14.788 1.00 33.78 295 GLU A O 1
ATOM 2304 N N . THR A 1 296 ? 19.131 9.912 -14.594 1.00 28.86 296 THR A N 1
ATOM 2305 C CA . THR A 1 296 ? 17.839 9.278 -14.541 1.00 32.59 296 THR A CA 1
ATOM 2306 C C . THR A 1 296 ? 17.016 9.893 -13.430 1.00 29.73 296 THR A C 1
ATOM 2307 O O . THR A 1 296 ? 15.871 10.203 -13.645 1.00 32.80 296 THR A O 1
ATOM 2311 N N . GLN A 1 297 ? 17.600 10.028 -12.245 1.00 31.54 297 GLN A N 1
ATOM 2312 C CA . GLN A 1 297 ? 16.854 10.426 -11.061 1.00 33.71 297 GLN A CA 1
ATOM 2313 C C . GLN A 1 297 ? 16.355 11.855 -11.227 1.00 34.49 297 GLN A C 1
ATOM 2314 O O . GLN A 1 297 ? 15.300 12.223 -10.704 1.00 31.32 297 GLN A O 1
ATOM 2320 N N . ILE A 1 298 ? 17.098 12.659 -11.983 1.00 34.96 298 ILE A N 1
ATOM 2321 C CA . ILE A 1 298 ? 16.611 13.998 -12.281 1.00 37.53 298 ILE A CA 1
ATOM 2322 C C . ILE A 1 298 ? 15.416 13.892 -13.224 1.00 35.53 298 ILE A C 1
ATOM 2323 O O . ILE A 1 298 ? 14.435 14.585 -13.043 1.00 35.64 298 ILE A O 1
ATOM 2328 N N . ARG A 1 299 ? 15.487 12.994 -14.208 1.00 33.82 299 ARG A N 1
ATOM 2329 C CA . ARG A 1 299 ? 14.375 12.793 -15.112 1.00 34.83 299 ARG A CA 1
ATOM 2330 C C . ARG A 1 299 ? 13.108 12.375 -14.359 1.00 36.19 299 ARG A C 1
ATOM 2331 O O . ARG A 1 299 ? 12.013 12.835 -14.697 1.00 36.77 299 ARG A O 1
ATOM 2339 N N . HIS A 1 300 ? 13.270 11.514 -13.346 1.00 33.25 300 HIS A N 1
ATOM 2340 C CA . HIS A 1 300 ? 12.165 11.038 -12.531 1.00 31.26 300 HIS A CA 1
ATOM 2341 C C . HIS A 1 300 ? 11.364 12.232 -12.049 1.00 30.62 300 HIS A C 1
ATOM 2342 O O . HIS A 1 300 ? 10.137 12.311 -12.179 1.00 31.33 300 HIS A O 1
ATOM 2349 N N . ALA A 1 301 ? 12.089 13.190 -11.497 1.00 29.07 301 ALA A N 1
ATOM 2350 C CA . ALA A 1 301 ? 11.426 14.311 -10.873 1.00 30.73 301 ALA A CA 1
ATOM 2351 C C . ALA A 1 301 ? 10.678 15.114 -11.924 1.00 33.22 301 ALA A C 1
ATOM 2352 O O . ALA A 1 301 ? 9.600 15.643 -11.664 1.00 41.52 301 ALA A O 1
ATOM 2354 N N . VAL A 1 302 ? 11.240 15.212 -13.124 1.00 34.65 302 VAL A N 1
ATOM 2355 C CA . VAL A 1 302 ? 10.591 15.986 -14.171 1.00 31.15 302 VAL A CA 1
ATOM 2356 C C . VAL A 1 302 ? 9.352 15.251 -14.669 1.00 27.56 302 VAL A C 1
ATOM 2357 O O . VAL A 1 302 ? 8.359 15.878 -14.997 1.00 27.70 302 VAL A O 1
ATOM 2361 N N . HIS A 1 303 ? 9.414 13.921 -14.720 1.00 26.78 303 HIS A N 1
ATOM 2362 C CA . HIS A 1 303 ? 8.300 13.130 -15.186 1.00 28.71 303 HIS A CA 1
ATOM 2363 C C . HIS A 1 303 ? 7.149 13.306 -14.192 1.00 29.87 303 HIS A C 1
ATOM 2364 O O . HIS A 1 303 ? 6.015 13.608 -14.586 1.00 26.84 303 HIS A O 1
ATOM 2371 N N . ALA A 1 304 ? 7.457 13.170 -12.895 1.00 29.26 304 ALA A N 1
ATOM 2372 C CA . ALA A 1 304 ? 6.472 13.417 -11.844 1.00 29.25 304 ALA A CA 1
ATOM 2373 C C . ALA A 1 304 ? 5.921 14.838 -11.944 1.00 26.64 304 ALA A C 1
ATOM 2374 O O . ALA A 1 304 ? 4.726 15.069 -11.811 1.00 29.04 304 ALA A O 1
ATOM 2376 N N . GLU A 1 305 ? 6.742 15.809 -12.318 1.00 30.09 305 GLU A N 1
ATOM 2377 C CA . GLU A 1 305 ? 6.185 17.148 -12.532 1.00 31.36 305 GLU A CA 1
ATOM 2378 C C . GLU A 1 305 ? 5.174 17.097 -13.662 1.00 33.28 305 GLU A C 1
ATOM 2379 O O . GLU A 1 305 ? 4.102 17.704 -13.595 1.00 32.51 305 GLU A O 1
ATOM 2385 N N . LEU A 1 306 ? 5.516 16.366 -14.720 1.00 33.76 306 LEU A N 1
ATOM 2386 C CA . LEU A 1 306 ? 4.631 16.344 -15.867 1.00 32.37 306 LEU A CA 1
ATOM 2387 C C . LEU A 1 306 ? 3.316 15.672 -15.488 1.00 32.50 306 LEU A C 1
ATOM 2388 O O . LEU A 1 306 ? 2.248 16.106 -15.889 1.00 31.67 306 LEU A O 1
ATOM 2393 N N . ILE A 1 307 ? 3.398 14.620 -14.687 1.00 32.12 307 ILE A N 1
ATOM 2394 C CA . ILE A 1 307 ? 2.225 13.870 -14.289 1.00 30.36 307 ILE A CA 1
ATOM 2395 C C . ILE A 1 307 ? 1.302 14.744 -13.454 1.00 31.35 307 ILE A C 1
ATOM 2396 O O . ILE A 1 307 ? 0.125 14.872 -13.745 1.00 37.21 307 ILE A O 1
ATOM 2401 N N . VAL A 1 308 ? 1.826 15.388 -12.426 1.00 35.33 308 VAL A N 1
ATOM 2402 C CA . VAL A 1 308 ? 0.958 16.223 -11.614 1.00 34.92 308 VAL A CA 1
ATOM 2403 C C . VAL A 1 308 ? 0.397 17.362 -12.446 1.00 27.33 308 VAL A C 1
ATOM 2404 O O . VAL A 1 308 ? -0.769 17.712 -12.305 1.00 31.98 308 VAL A O 1
ATOM 2408 N N . GLY A 1 309 ? 1.177 17.904 -13.363 1.00 28.88 309 GLY A N 1
ATOM 2409 C CA . GLY A 1 309 ? 0.670 18.965 -14.235 1.00 29.91 309 GLY A CA 1
ATOM 2410 C C . GLY A 1 309 ? -0.531 18.495 -15.043 1.00 33.82 309 GLY A C 1
ATOM 2411 O O . GLY A 1 309 ? -1.586 19.139 -15.048 1.00 34.98 309 GLY A O 1
ATOM 2412 N N . LEU A 1 310 ? -0.380 17.337 -15.702 1.00 32.80 310 LEU A N 1
ATOM 2413 C CA . LEU A 1 310 ? -1.459 16.804 -16.512 1.00 31.15 310 LEU A CA 1
ATOM 2414 C C . LEU A 1 310 ? -2.685 16.559 -15.635 1.00 35.86 310 LEU A C 1
ATOM 2415 O O . LEU A 1 310 ? -3.828 16.722 -16.061 1.00 36.93 310 LEU A O 1
ATOM 2420 N N . ALA A 1 311 ? -2.449 16.111 -14.406 1.00 34.10 311 ALA A N 1
ATOM 2421 C CA . ALA A 1 311 ? -3.554 15.764 -13.536 1.00 34.25 311 ALA A CA 1
ATOM 2422 C C . ALA A 1 311 ? -4.312 17.024 -13.139 1.00 34.61 311 ALA A C 1
ATOM 2423 O O . ALA A 1 311 ? -5.540 17.045 -13.060 1.00 33.00 311 ALA A O 1
ATOM 2425 N N . LEU A 1 312 ? -3.564 18.084 -12.865 1.00 37.54 312 LEU A N 1
ATOM 2426 C CA . LEU A 1 312 ? -4.202 19.352 -12.538 1.00 38.27 312 LEU A CA 1
ATOM 2427 C C . LEU A 1 312 ? -5.064 19.829 -13.700 1.00 33.60 312 LEU A C 1
ATOM 2428 O O . LEU A 1 312 ? -6.203 20.218 -13.493 1.00 40.29 312 LEU A O 1
ATOM 2433 N N . LEU A 1 313 ? -4.538 19.768 -14.920 1.00 31.95 313 LEU A N 1
ATOM 2434 C CA . LEU A 1 313 ? -5.268 20.267 -16.073 1.00 31.39 313 LEU A CA 1
ATOM 2435 C C . LEU A 1 313 ? -6.491 19.396 -16.279 1.00 35.71 313 LEU A C 1
ATOM 2436 O O . LEU A 1 313 ? -7.581 19.902 -16.537 1.00 39.97 313 LEU A O 1
ATOM 2441 N N . LEU A 1 314 ? -6.272 18.077 -16.174 1.00 34.54 314 LEU A N 1
ATOM 2442 C CA . LEU A 1 314 ? -7.324 17.118 -16.427 1.00 31.41 314 LEU A CA 1
ATOM 2443 C C . LEU A 1 314 ? -8.482 17.303 -15.454 1.00 32.47 314 LEU A C 1
ATOM 2444 O O . LEU A 1 314 ? -9.634 17.336 -15.873 1.00 34.78 314 LEU A O 1
ATOM 2449 N N . THR A 1 315 ? -8.203 17.357 -14.152 1.00 32.44 315 THR A N 1
ATOM 2450 C CA . THR A 1 315 ? -9.294 17.383 -13.198 1.00 33.09 315 THR A CA 1
ATOM 2451 C C . THR A 1 315 ? -9.975 18.743 -13.259 1.00 36.02 315 THR A C 1
ATOM 2452 O O . THR A 1 315 ? -11.188 18.856 -13.085 1.00 42.27 315 THR A O 1
ATOM 2456 N N . ASN A 1 316 ? -9.201 19.770 -13.577 1.00 36.87 316 ASN A N 1
ATOM 2457 C CA . ASN A 1 316 ? -9.784 21.072 -13.806 1.00 37.66 316 ASN A CA 1
ATOM 2458 C C . ASN A 1 316 ? -10.691 21.006 -15.029 1.00 39.37 316 ASN A C 1
ATOM 2459 O O . ASN A 1 316 ? -11.838 21.425 -14.997 1.00 44.26 316 ASN A O 1
ATOM 2464 N N . ALA A 1 317 ? -10.214 20.414 -16.115 1.00 35.87 317 ALA A N 1
ATOM 2465 C CA . ALA A 1 317 ? -11.028 20.390 -17.312 1.00 35.79 317 ALA A CA 1
ATOM 2466 C C . ALA A 1 317 ? -12.311 19.594 -17.103 1.00 36.94 317 ALA A C 1
ATOM 2467 O O . ALA A 1 317 ? -13.289 19.811 -17.794 1.00 41.71 317 ALA A O 1
ATOM 2469 N N . LEU A 1 318 ? -12.277 18.598 -16.214 1.00 42.72 318 LEU A N 1
ATOM 2470 C CA . LEU A 1 318 ? -13.405 17.714 -16.024 1.00 40.17 318 LEU A CA 1
ATOM 2471 C C . LEU A 1 318 ? -14.331 18.236 -14.928 1.00 42.79 318 LEU A C 1
ATOM 2472 O O . LEU A 1 318 ? -15.418 17.711 -14.786 1.00 45.73 318 LEU A O 1
ATOM 2477 N N . GLY A 1 319 ? -13.889 19.179 -14.099 1.00 45.36 319 GLY A N 1
ATOM 2478 C CA . GLY A 1 319 ? -14.732 19.739 -13.052 1.00 42.15 319 GLY A CA 1
ATOM 2479 C C . GLY A 1 319 ? -14.589 19.006 -11.714 1.00 47.78 319 GLY A C 1
ATOM 2480 O O . GLY A 1 319 ? -15.368 19.252 -10.796 1.00 43.67 319 GLY A O 1
ATOM 2481 N N . THR A 1 320 ? -13.554 18.169 -11.555 1.00 42.56 320 THR A N 1
ATOM 2482 C CA . THR A 1 320 ? -13.497 17.285 -10.402 1.00 38.19 320 THR A CA 1
ATOM 2483 C C . THR A 1 320 ? -12.462 17.755 -9.387 1.00 39.38 320 THR A C 1
ATOM 2484 O O . THR A 1 320 ? -12.283 17.122 -8.351 1.00 40.33 320 THR A O 1
ATOM 2488 N N . ASN A 1 321 ? -11.786 18.869 -9.639 1.00 42.40 321 ASN A N 1
ATOM 2489 C CA . ASN A 1 321 ? -10.641 19.200 -8.804 1.00 47.46 321 ASN A CA 1
ATOM 2490 C C . ASN A 1 321 ? -11.082 19.810 -7.462 1.00 50.42 321 ASN A C 1
ATOM 2491 O O . ASN A 1 321 ? -10.232 20.062 -6.604 1.00 52.25 321 ASN A O 1
ATOM 2496 N N . ASN A 1 322 ? -12.399 19.980 -7.255 1.00 51.30 322 ASN A N 1
ATOM 2497 C CA . ASN A 1 322 ? -12.936 20.452 -5.984 1.00 63.03 322 ASN A CA 1
ATOM 2498 C C . ASN A 1 322 ? -13.474 19.318 -5.113 1.00 52.62 322 ASN A C 1
ATOM 2499 O O . ASN A 1 322 ? -13.724 19.555 -3.942 1.00 51.61 322 ASN A O 1
ATOM 2504 N N . ASN A 1 323 ? -13.644 18.106 -5.662 1.00 48.24 323 ASN A N 1
ATOM 2505 C CA . ASN A 1 323 ? -13.892 16.917 -4.858 1.00 44.37 323 ASN A CA 1
ATOM 2506 C C . ASN A 1 323 ? -12.763 16.756 -3.841 1.00 42.53 323 ASN A C 1
ATOM 2507 O O . ASN A 1 323 ? -11.586 16.738 -4.182 1.00 39.52 323 ASN A O 1
ATOM 2512 N N . PRO A 1 324 ? -13.057 16.638 -2.538 1.00 40.15 324 PRO A N 1
ATOM 2513 C CA . PRO A 1 324 ? -11.996 16.441 -1.567 1.00 41.09 324 PRO A CA 1
ATOM 2514 C C . PRO A 1 324 ? -11.154 15.189 -1.796 1.00 42.38 324 PRO A C 1
ATOM 2515 O O . PRO A 1 324 ? -9.960 15.209 -1.481 1.00 41.01 324 PRO A O 1
ATOM 2519 N N . ILE A 1 325 ? -11.737 14.127 -2.375 1.00 35.54 325 ILE A N 1
ATOM 2520 C CA . ILE A 1 325 ? -10.971 12.917 -2.615 1.00 37.07 325 ILE A CA 1
ATOM 2521 C C . ILE A 1 325 ? -9.937 13.212 -3.704 1.00 38.17 325 ILE A C 1
ATOM 2522 O O . ILE A 1 325 ? -8.754 12.880 -3.584 1.00 37.55 325 ILE A O 1
ATOM 2527 N N . VAL A 1 326 ? -10.398 13.854 -4.770 1.00 36.65 326 VAL A N 1
ATOM 2528 C CA . VAL A 1 326 ? -9.535 14.234 -5.874 1.00 35.47 326 VAL A CA 1
ATOM 2529 C C . VAL A 1 326 ? -8.440 15.160 -5.358 1.00 36.41 326 VAL A C 1
ATOM 2530 O O . VAL A 1 326 ? -7.271 14.978 -5.671 1.00 41.69 326 VAL A O 1
ATOM 2534 N N . GLN A 1 327 ? -8.812 16.153 -4.554 1.00 38.26 327 GLN A N 1
ATOM 2535 C CA . GLN A 1 327 ? -7.818 17.044 -3.981 1.00 41.19 327 GLN A CA 1
ATOM 2536 C C . GLN A 1 327 ? -6.761 16.212 -3.273 1.00 38.16 327 GLN A C 1
ATOM 2537 O O . GLN A 1 327 ? -5.559 16.421 -3.394 1.00 36.54 327 GLN A O 1
ATOM 2543 N N . SER A 1 328 ? -7.251 15.256 -2.506 1.00 36.02 328 SER A N 1
ATOM 2544 C CA . SER A 1 328 ? -6.377 14.448 -1.688 1.00 37.29 328 SER A CA 1
ATOM 2545 C C . SER A 1 328 ? -5.409 13.639 -2.547 1.00 32.96 328 SER A C 1
ATOM 2546 O O . SER A 1 328 ? -4.220 13.513 -2.241 1.00 36.47 328 SER A O 1
ATOM 2549 N N . GLN A 1 329 ? -5.904 13.074 -3.637 1.00 31.28 329 GLN A N 1
ATOM 2550 C CA . GLN A 1 329 ? -5.034 12.303 -4.501 1.00 32.67 329 GLN A CA 1
ATOM 2551 C C . GLN A 1 329 ? -4.024 13.201 -5.212 1.00 35.51 329 GLN A C 1
ATOM 2552 O O . GLN A 1 329 ? -2.873 12.795 -5.366 1.00 37.55 329 GLN A O 1
ATOM 2558 N N . LEU A 1 330 ? -4.454 14.407 -5.644 1.00 34.03 330 LEU A N 1
ATOM 2559 C CA . LEU A 1 330 ? -3.565 15.368 -6.285 1.00 28.89 330 LEU A CA 1
ATOM 2560 C C . LEU A 1 330 ? -2.422 15.728 -5.352 1.00 29.96 330 LEU A C 1
ATOM 2561 O O . LEU A 1 330 ? -1.229 15.689 -5.716 1.00 27.70 330 LEU A O 1
ATOM 2566 N N . ALA A 1 331 ? -2.799 16.007 -4.105 1.00 28.58 331 ALA A N 1
ATOM 2567 C CA . ALA A 1 331 ? -1.800 16.296 -3.089 1.00 29.54 331 ALA A CA 1
ATOM 2568 C C . ALA A 1 331 ? -0.744 15.200 -3.019 1.00 28.65 331 ALA A C 1
ATOM 2569 O O . ALA A 1 331 ? 0.426 15.516 -2.917 1.00 30.41 331 ALA A O 1
ATOM 2571 N N . ASP A 1 332 ? -1.136 13.929 -3.138 1.00 31.03 332 ASP A N 1
ATOM 2572 C CA . ASP A 1 332 ? -0.171 12.840 -3.123 1.00 32.53 332 ASP A CA 1
ATOM 2573 C C . ASP A 1 332 ? 0.625 12.803 -4.429 1.00 31.64 332 ASP A C 1
ATOM 2574 O O . ASP A 1 332 ? 1.808 12.455 -4.438 1.00 32.37 332 ASP A O 1
ATOM 2579 N N . LEU A 1 333 ? 0.035 13.221 -5.546 1.00 31.58 333 LEU A N 1
ATOM 2580 C CA . LEU A 1 333 ? 0.871 13.365 -6.726 1.00 28.11 333 LEU A CA 1
ATOM 2581 C C . LEU A 1 333 ? 1.882 14.488 -6.526 1.00 29.39 333 LEU A C 1
ATOM 2582 O O . LEU A 1 333 ? 3.031 14.395 -6.940 1.00 30.11 333 LEU A O 1
ATOM 2587 N N . VAL A 1 334 ? 1.475 15.564 -5.861 1.00 31.81 334 VAL A N 1
ATOM 2588 C CA . VAL A 1 334 ? 2.420 16.643 -5.630 1.00 31.24 334 VAL A CA 1
ATOM 2589 C C . VAL A 1 334 ? 3.553 16.130 -4.760 1.00 30.79 334 VAL A C 1
ATOM 2590 O O . VAL A 1 334 ? 4.715 16.360 -5.059 1.00 34.55 334 VAL A O 1
ATOM 2594 N N . ARG A 1 335 ? 3.196 15.359 -3.726 1.00 36.14 335 ARG A N 1
ATOM 2595 C CA . ARG A 1 335 ? 4.174 14.808 -2.801 1.00 31.82 335 ARG A CA 1
ATOM 2596 C C . ARG A 1 335 ? 5.094 13.837 -3.508 1.00 29.41 335 ARG A C 1
ATOM 2597 O O . ARG A 1 335 ? 6.275 13.754 -3.173 1.00 34.44 335 ARG A O 1
ATOM 2605 N N . PHE A 1 336 ? 4.580 13.116 -4.498 1.00 31.04 336 PHE A N 1
ATOM 2606 C CA . PHE A 1 336 ? 5.448 12.211 -5.255 1.00 32.81 336 PHE A CA 1
ATOM 2607 C C . PHE A 1 336 ? 6.514 13.026 -5.995 1.00 31.51 336 PHE A C 1
ATOM 2608 O O . PHE A 1 336 ? 7.691 12.720 -5.954 1.00 31.32 336 PHE A O 1
ATOM 2616 N N . ARG A 1 337 ? 6.113 14.144 -6.588 1.00 31.55 337 ARG A N 1
ATOM 2617 C CA . ARG A 1 337 ? 7.050 15.003 -7.268 1.00 29.72 337 ARG A CA 1
ATOM 2618 C C . ARG A 1 337 ? 8.059 15.560 -6.294 1.00 27.57 337 ARG A C 1
ATOM 2619 O O . ARG A 1 337 ? 9.279 15.542 -6.557 1.00 32.25 337 ARG A O 1
ATOM 2627 N N . GLU A 1 338 ? 7.572 16.087 -5.181 1.00 27.22 338 GLU A N 1
ATOM 2628 C CA . GLU A 1 338 ? 8.503 16.788 -4.300 1.00 28.32 338 GLU A CA 1
ATOM 2629 C C . GLU A 1 338 ? 9.467 15.821 -3.620 1.00 28.59 338 GLU A C 1
ATOM 2630 O O . GLU A 1 338 ? 10.589 16.209 -3.302 1.00 35.46 338 GLU A O 1
ATOM 2636 N N . THR A 1 339 ? 9.062 14.567 -3.413 1.00 28.69 339 THR A N 1
ATOM 2637 C CA . THR A 1 339 ? 9.966 13.545 -2.905 1.00 29.03 339 THR A CA 1
ATOM 2638 C C . THR A 1 339 ? 11.137 13.342 -3.861 1.00 28.76 339 THR A C 1
ATOM 2639 O O . THR A 1 339 ? 12.299 13.344 -3.461 1.00 32.74 339 THR A O 1
ATOM 2643 N N . CYS A 1 340 ? 10.859 13.139 -5.142 1.00 30.52 340 CYS A N 1
ATOM 2644 C CA . CYS A 1 340 ? 11.932 12.941 -6.111 1.00 30.52 340 CYS A CA 1
ATOM 2645 C C . CYS A 1 340 ? 12.832 14.173 -6.148 1.00 30.86 340 CYS A C 1
ATOM 2646 O O . CYS A 1 340 ? 14.054 14.094 -6.058 1.00 31.97 340 CYS A O 1
ATOM 2649 N N . LYS A 1 341 ? 12.216 15.348 -6.153 1.00 32.28 341 LYS A N 1
ATOM 2650 C CA . LYS A 1 341 ? 13.005 16.570 -6.172 1.00 35.73 341 LYS A CA 1
ATOM 2651 C C . LYS A 1 341 ? 13.903 16.678 -4.932 1.00 36.58 341 LYS A C 1
ATOM 2652 O O . LYS A 1 341 ? 15.076 17.035 -5.039 1.00 34.49 341 LYS A O 1
ATOM 2658 N N . ALA A 1 342 ? 13.373 16.337 -3.753 1.00 35.66 342 ALA A N 1
ATOM 2659 C CA . ALA A 1 342 ? 14.156 16.423 -2.522 1.00 33.62 342 ALA A CA 1
ATOM 2660 C C . ALA A 1 342 ? 15.341 15.469 -2.533 1.00 34.70 342 ALA A C 1
ATOM 2661 O O . ALA A 1 342 ? 16.400 15.811 -2.003 1.00 33.49 342 ALA A O 1
ATOM 2663 N N . PHE A 1 343 ? 15.167 14.247 -3.068 1.00 33.38 343 PHE A N 1
ATOM 2664 C CA . PHE A 1 343 ? 16.303 13.354 -3.123 1.00 28.34 343 PHE A CA 1
ATOM 2665 C C . PHE A 1 343 ? 17.374 13.928 -4.057 1.00 30.43 343 PHE A C 1
ATOM 2666 O O . PHE A 1 343 ? 18.561 13.845 -3.773 1.00 36.45 343 PHE A O 1
ATOM 2674 N N . ALA A 1 344 ? 16.967 14.530 -5.172 1.00 33.75 344 ALA A N 1
ATOM 2675 C CA . ALA A 1 344 ? 17.921 15.152 -6.080 1.00 34.32 344 ALA A CA 1
ATOM 2676 C C . ALA A 1 344 ? 18.686 16.289 -5.411 1.00 32.25 344 ALA A C 1
ATOM 2677 O O . ALA A 1 344 ? 19.905 16.389 -5.568 1.00 34.07 344 ALA A O 1
ATOM 2679 N N . ILE A 1 345 ? 17.990 17.123 -4.648 1.00 32.15 345 ILE A N 1
ATOM 2680 C CA . ILE A 1 345 ? 18.653 18.194 -3.912 1.00 34.23 345 ILE A CA 1
ATOM 2681 C C . ILE A 1 345 ? 19.570 17.627 -2.837 1.00 37.80 345 ILE A C 1
ATOM 2682 O O . ILE A 1 345 ? 20.702 18.089 -2.672 1.00 37.52 345 ILE A O 1
ATOM 2687 N N . ALA A 1 346 ? 19.120 16.599 -2.114 1.00 39.80 346 ALA A N 1
ATOM 2688 C CA . ALA A 1 346 ? 19.953 16.078 -1.039 1.00 33.72 346 ALA A CA 1
ATOM 2689 C C . ALA A 1 346 ? 21.202 15.425 -1.612 1.00 33.08 346 ALA A C 1
ATOM 2690 O O . ALA A 1 346 ? 22.267 15.437 -0.992 1.00 33.97 346 ALA A O 1
ATOM 2692 N N . ALA A 1 347 ? 21.054 14.816 -2.792 1.00 34.30 347 ALA A N 1
ATOM 2693 C CA . ALA A 1 347 ? 22.172 14.138 -3.409 1.00 33.75 347 ALA A CA 1
ATOM 2694 C C . ALA A 1 347 ? 23.242 15.155 -3.789 1.00 34.88 347 ALA A C 1
ATOM 2695 O O . ALA A 1 347 ? 24.413 14.955 -3.521 1.00 36.02 347 ALA A O 1
ATOM 2697 N N . GLU A 1 348 ? 22.838 16.230 -4.448 1.00 36.52 348 GLU A N 1
ATOM 2698 C CA . GLU A 1 348 ? 23.784 17.248 -4.873 1.00 36.58 348 GLU A CA 1
ATOM 2699 C C . GLU A 1 348 ? 24.431 17.883 -3.656 1.00 35.80 348 GLU A C 1
ATOM 2700 O O . GLU A 1 348 ? 25.645 17.936 -3.542 1.00 44.06 348 GLU A O 1
ATOM 2706 N N . GLU A 1 349 ? 23.601 18.255 -2.703 1.00 35.78 349 GLU A N 1
ATOM 2707 C CA . GLU A 1 349 ? 24.046 18.977 -1.529 1.00 38.91 349 GLU A CA 1
ATOM 2708 C C . GLU A 1 349 ? 25.014 18.169 -0.671 1.00 40.50 349 GLU A C 1
ATOM 2709 O O . GLU A 1 349 ? 25.815 18.759 0.027 1.00 39.52 349 GLU A O 1
ATOM 2715 N N . THR A 1 350 ? 24.956 16.835 -0.680 1.00 39.28 350 THR A N 1
ATOM 2716 C CA . THR A 1 350 ? 25.882 16.080 0.145 1.00 34.28 350 THR A CA 1
ATOM 2717 C C . THR A 1 350 ? 26.910 15.359 -0.714 1.00 33.24 350 THR A C 1
ATOM 2718 O O . THR A 1 350 ? 27.479 14.362 -0.287 1.00 35.55 350 THR A O 1
ATOM 2722 N N . GLY A 1 351 ? 27.128 15.826 -1.943 1.00 38.08 351 GLY A N 1
ATOM 2723 C CA . GLY A 1 351 ? 28.139 15.223 -2.795 1.00 42.33 351 GLY A CA 1
ATOM 2724 C C . GLY A 1 351 ? 29.545 15.569 -2.315 1.00 40.72 351 GLY A C 1
ATOM 2725 O O . GLY A 1 351 ? 29.707 16.335 -1.379 1.00 41.26 351 GLY A O 1
ATOM 2726 N N . PHE A 1 352 ? 30.545 15.012 -2.988 1.00 46.41 352 PHE A N 1
ATOM 2727 C CA . PHE A 1 352 ? 31.939 15.144 -2.595 1.00 54.66 352 PHE A CA 1
ATOM 2728 C C . PHE A 1 352 ? 32.805 14.970 -3.848 1.00 49.34 352 PHE A C 1
ATOM 2729 O O . PHE A 1 352 ? 32.338 14.445 -4.857 1.00 44.00 352 PHE A O 1
ATOM 2737 N N . THR A 1 353 ? 34.078 15.369 -3.799 1.00 47.22 353 THR A N 1
ATOM 2738 C CA . THR A 1 353 ? 34.904 15.271 -4.992 1.00 48.61 353 THR A CA 1
ATOM 2739 C C . THR A 1 353 ? 35.595 13.923 -4.959 1.00 43.46 353 THR A C 1
ATOM 2740 O O . THR A 1 353 ? 35.956 13.480 -3.894 1.00 48.97 353 THR A O 1
ATOM 2744 N N . THR A 1 354 ? 35.732 13.265 -6.110 1.00 46.03 354 THR A N 1
ATOM 2745 C CA . THR A 1 354 ? 36.561 12.069 -6.246 1.00 60.07 354 THR A CA 1
ATOM 2746 C C . THR A 1 354 ? 38.036 12.402 -5.996 1.00 59.25 354 THR A C 1
ATOM 2747 O O . THR A 1 354 ? 38.393 13.562 -5.829 1.00 55.90 354 THR A O 1
ATOM 2751 N N . ALA A 1 355 ? 38.917 11.397 -5.992 1.00 58.61 355 ALA A N 1
ATOM 2752 C CA . ALA A 1 355 ? 40.351 11.686 -5.975 1.00 67.48 355 ALA A CA 1
ATOM 2753 C C . ALA A 1 355 ? 40.762 12.517 -7.194 1.00 64.76 355 ALA A C 1
ATOM 2754 O O . ALA A 1 355 ? 41.518 13.478 -7.057 1.00 66.71 355 ALA A O 1
ATOM 2756 N N . GLY A 1 356 ? 40.206 12.185 -8.368 1.00 50.96 356 GLY A N 1
ATOM 2757 C CA . GLY A 1 356 ? 40.504 12.892 -9.604 1.00 48.64 356 GLY A CA 1
ATOM 2758 C C . GLY A 1 356 ? 39.967 14.324 -9.672 1.00 44.80 356 GLY A C 1
ATOM 2759 O O . GLY A 1 356 ? 40.267 15.045 -10.621 1.00 49.11 356 GLY A O 1
ATOM 2760 N N . GLY A 1 357 ? 39.167 14.746 -8.688 1.00 45.49 357 GLY A N 1
ATOM 2761 C CA . GLY A 1 357 ? 38.623 16.098 -8.660 1.00 43.68 357 GLY A CA 1
ATOM 2762 C C . GLY A 1 357 ? 37.216 16.182 -9.268 1.00 42.67 357 GLY A C 1
ATOM 2763 O O . GLY A 1 357 ? 36.735 17.279 -9.566 1.00 40.36 357 GLY A O 1
ATOM 2764 N N . LEU A 1 358 ? 36.554 15.036 -9.469 1.00 40.99 358 LEU A N 1
ATOM 2765 C CA . LEU A 1 358 ? 35.193 15.054 -9.989 1.00 46.44 358 LEU A CA 1
ATOM 2766 C C . LEU A 1 358 ? 34.236 15.282 -8.829 1.00 41.31 358 LEU A C 1
ATOM 2767 O O . LEU A 1 358 ? 34.372 14.610 -7.809 1.00 47.78 358 LEU A O 1
ATOM 2772 N N . PHE A 1 359 ? 33.325 16.254 -8.944 1.00 42.26 359 PHE A N 1
ATOM 2773 C CA . PHE A 1 359 ? 32.280 16.438 -7.936 1.00 45.45 359 PHE A CA 1
ATOM 2774 C C . PHE A 1 359 ? 31.076 15.570 -8.284 1.00 46.09 359 PHE A C 1
ATOM 2775 O O . PHE A 1 359 ? 30.454 15.759 -9.326 1.00 44.01 359 PHE A O 1
ATOM 2783 N N . LYS A 1 360 ? 30.796 14.627 -7.382 1.00 46.24 360 LYS A N 1
ATOM 2784 C CA . LYS A 1 360 ? 29.860 13.539 -7.584 1.00 47.65 360 LYS A CA 1
ATOM 2785 C C . LYS A 1 360 ? 28.751 13.635 -6.542 1.00 45.36 360 LYS A C 1
ATOM 2786 O O . LYS A 1 360 ? 29.004 13.561 -5.338 1.00 42.49 360 LYS A O 1
ATOM 2792 N N . PRO A 1 361 ? 27.498 13.855 -6.968 1.00 37.58 361 PRO A N 1
ATOM 2793 C CA . PRO A 1 361 ? 26.338 13.678 -6.097 1.00 37.05 361 PRO A CA 1
ATOM 2794 C C . PRO A 1 361 ? 26.389 12.413 -5.249 1.00 37.58 361 PRO A C 1
ATOM 2795 O O . PRO A 1 361 ? 26.928 11.416 -5.700 1.00 39.41 361 PRO A O 1
ATOM 2799 N N . ASN A 1 362 ? 25.792 12.465 -4.040 1.00 37.87 362 ASN A N 1
ATOM 2800 C CA . ASN A 1 362 ? 25.780 11.335 -3.126 1.00 36.21 362 ASN A CA 1
ATOM 2801 C C . ASN A 1 362 ? 24.882 10.217 -3.661 1.00 36.96 362 ASN A C 1
ATOM 2802 O O . ASN A 1 362 ? 23.663 10.358 -3.717 1.00 38.53 362 ASN A O 1
ATOM 2807 N N . ASN A 1 363 ? 25.475 9.074 -4.004 1.00 34.00 363 ASN A N 1
ATOM 2808 C CA . ASN A 1 363 ? 24.715 7.991 -4.607 1.00 35.07 363 ASN A CA 1
ATOM 2809 C C . ASN A 1 363 ? 23.655 7.416 -3.651 1.00 35.87 363 ASN A C 1
ATOM 2810 O O . ASN A 1 363 ? 22.692 6.798 -4.098 1.00 38.35 363 ASN A O 1
ATOM 2815 N N . ILE A 1 364 ? 23.811 7.594 -2.337 1.00 34.38 364 ILE A N 1
ATOM 2816 C CA . ILE A 1 364 ? 22.795 7.128 -1.414 1.00 36.11 364 ILE A CA 1
ATOM 2817 C C . ILE A 1 364 ? 21.463 7.822 -1.678 1.00 32.79 364 ILE A C 1
ATOM 2818 O O . ILE A 1 364 ? 20.437 7.179 -1.804 1.00 35.19 364 ILE A O 1
ATOM 2823 N N . TYR A 1 365 ? 21.464 9.133 -1.794 1.00 33.08 365 TYR A N 1
ATOM 2824 C CA . TYR A 1 365 ? 20.233 9.817 -2.111 1.00 32.59 365 TYR A CA 1
ATOM 2825 C C . TYR A 1 365 ? 19.834 9.585 -3.554 1.00 35.53 365 TYR A C 1
ATOM 2826 O O . TYR A 1 365 ? 18.644 9.506 -3.839 1.00 37.92 365 TYR A O 1
ATOM 2835 N N . VAL A 1 366 ? 20.796 9.422 -4.462 1.00 35.86 366 VAL A N 1
ATOM 2836 C CA . VAL A 1 366 ? 20.403 9.152 -5.831 1.00 34.15 366 VAL A CA 1
ATOM 2837 C C . VAL A 1 366 ? 19.646 7.824 -5.889 1.00 33.05 366 VAL A C 1
ATOM 2838 O O . VAL A 1 366 ? 18.579 7.760 -6.492 1.00 30.57 366 VAL A O 1
ATOM 2842 N N . ASP A 1 367 ? 20.202 6.752 -5.325 1.00 30.42 367 ASP A N 1
ATOM 2843 C CA . ASP A 1 367 ? 19.602 5.432 -5.495 1.00 31.73 367 ASP A CA 1
ATOM 2844 C C . ASP A 1 367 ? 18.306 5.284 -4.703 1.00 35.86 367 ASP A C 1
ATOM 2845 O O . ASP A 1 367 ? 17.381 4.593 -5.140 1.00 38.54 367 ASP A O 1
ATOM 2850 N N . LEU A 1 368 ? 18.232 5.936 -3.538 1.00 31.63 368 LEU A N 1
ATOM 2851 C CA . LEU A 1 368 ? 17.049 5.802 -2.736 1.00 32.99 368 LEU A CA 1
ATOM 2852 C C . LEU A 1 368 ? 15.952 6.650 -3.349 1.00 29.53 368 LEU A C 1
ATOM 2853 O O . LEU A 1 368 ? 14.820 6.246 -3.281 1.00 31.85 368 LEU A O 1
ATOM 2858 N N . GLY A 1 369 ? 16.293 7.730 -4.034 1.00 33.05 369 GLY A N 1
ATOM 2859 C CA . GLY A 1 369 ? 15.328 8.507 -4.785 1.00 32.95 369 GLY A CA 1
ATOM 2860 C C . GLY A 1 369 ? 14.808 7.719 -5.978 1.00 36.24 369 GLY A C 1
ATOM 2861 O O . GLY A 1 369 ? 13.602 7.667 -6.257 1.00 34.90 369 GLY A O 1
ATOM 2862 N N . ARG A 1 370 ? 15.722 7.042 -6.661 1.00 35.19 370 ARG A N 1
ATOM 2863 C CA . ARG A 1 370 ? 15.283 6.144 -7.720 1.00 35.81 370 ARG A CA 1
ATOM 2864 C C . ARG A 1 370 ? 14.303 5.136 -7.147 1.00 30.04 370 ARG A C 1
ATOM 2865 O O . ARG A 1 370 ? 13.264 4.912 -7.715 1.00 31.74 370 ARG A O 1
ATOM 2873 N N . ALA A 1 371 ? 14.655 4.516 -6.035 1.00 31.01 371 ALA A N 1
ATOM 2874 C CA . ALA A 1 371 ? 13.839 3.473 -5.453 1.00 29.51 371 ALA A CA 1
ATOM 2875 C C . ALA A 1 371 ? 12.437 4.004 -5.175 1.00 30.92 371 ALA A C 1
ATOM 2876 O O . ALA A 1 371 ? 11.451 3.294 -5.345 1.00 34.31 371 ALA A O 1
ATOM 2878 N N . HIS A 1 372 ? 12.351 5.246 -4.692 1.00 32.97 372 HIS A N 1
ATOM 2879 C CA . HIS A 1 372 ? 11.068 5.853 -4.368 1.00 31.42 372 HIS A CA 1
ATOM 2880 C C . HIS A 1 372 ? 10.216 5.989 -5.628 1.00 30.08 372 HIS A C 1
ATOM 2881 O O . HIS A 1 372 ? 9.020 5.738 -5.584 1.00 29.82 372 HIS A O 1
ATOM 2888 N N . TYR A 1 373 ? 10.839 6.465 -6.708 1.00 30.88 373 TYR A N 1
ATOM 2889 C CA . TYR A 1 373 ? 10.210 6.527 -8.013 1.00 33.11 373 TYR A CA 1
ATOM 2890 C C . TYR A 1 373 ? 9.799 5.134 -8.445 1.00 29.41 373 TYR A C 1
ATOM 2891 O O . TYR A 1 373 ? 8.651 4.917 -8.791 1.00 31.65 373 TYR A O 1
ATOM 2900 N N . LEU A 1 374 ? 10.739 4.201 -8.463 1.00 32.99 374 LEU A N 1
ATOM 2901 C CA . LEU A 1 374 ? 10.465 2.865 -8.995 1.00 34.42 374 LEU A CA 1
ATOM 2902 C C . LEU A 1 374 ? 9.311 2.197 -8.262 1.00 31.27 374 LEU A C 1
ATOM 2903 O O . LEU A 1 374 ? 8.635 1.384 -8.836 1.00 34.99 374 LEU A O 1
ATOM 2908 N N . GLU A 1 375 ? 9.143 2.452 -6.975 1.00 35.23 375 GLU A N 1
ATOM 2909 C CA . GLU A 1 375 ? 8.173 1.720 -6.182 1.00 34.74 375 GLU A CA 1
ATOM 2910 C C . GLU A 1 375 ? 6.768 2.241 -6.459 1.00 33.92 375 GLU A C 1
ATOM 2911 O O . GLU A 1 375 ? 5.839 1.459 -6.456 1.00 35.62 375 GLU A O 1
ATOM 2917 N N . ASN A 1 376 ? 6.642 3.556 -6.677 1.00 31.15 376 ASN A N 1
ATOM 2918 C CA . ASN A 1 376 ? 5.377 4.248 -6.649 1.00 33.74 376 ASN A CA 1
ATOM 2919 C C . ASN A 1 376 ? 4.911 4.729 -8.033 1.00 31.64 376 ASN A C 1
ATOM 2920 O O . ASN A 1 376 ? 3.753 5.105 -8.158 1.00 32.95 376 ASN A O 1
ATOM 2925 N N . ILE A 1 377 ? 5.774 4.753 -9.057 1.00 25.39 377 ILE A N 1
ATOM 2926 C CA . ILE A 1 377 ? 5.418 5.356 -10.334 1.00 27.61 377 ILE A CA 1
ATOM 2927 C C . ILE A 1 377 ? 4.150 4.745 -10.925 1.00 28.89 377 ILE A C 1
ATOM 2928 O O . ILE A 1 377 ? 3.351 5.464 -11.495 1.00 33.30 377 ILE A O 1
ATOM 2933 N N . HIS A 1 378 ? 4.003 3.426 -10.850 1.00 29.22 378 HIS A N 1
ATOM 2934 C CA . HIS A 1 378 ? 2.864 2.756 -11.433 1.00 29.25 378 HIS A CA 1
ATOM 2935 C C . HIS A 1 378 ? 1.592 3.195 -10.714 1.00 33.12 378 HIS A C 1
ATOM 2936 O O . HIS A 1 378 ? 0.501 3.154 -11.300 1.00 34.19 378 HIS A O 1
ATOM 2943 N N . ASN A 1 379 ? 1.719 3.547 -9.428 1.00 34.39 379 ASN A N 1
ATOM 2944 C CA . ASN A 1 379 ? 0.577 4.044 -8.664 1.00 32.12 379 ASN A CA 1
ATOM 2945 C C . ASN A 1 379 ? 0.241 5.471 -9.105 1.00 31.76 379 ASN A C 1
ATOM 2946 O O . ASN A 1 379 ? -0.937 5.840 -9.209 1.00 31.05 379 ASN A O 1
ATOM 2951 N N . ALA A 1 380 ? 1.263 6.267 -9.416 1.00 31.07 380 ALA A N 1
ATOM 2952 C CA . ALA A 1 380 ? 0.992 7.638 -9.839 1.00 34.97 380 ALA A CA 1
ATOM 2953 C C . ALA A 1 380 ? 0.365 7.647 -11.234 1.00 32.23 380 ALA A C 1
ATOM 2954 O O . ALA A 1 380 ? -0.541 8.420 -11.482 1.00 32.75 380 ALA A O 1
ATOM 2956 N N . VAL A 1 381 ? 0.803 6.755 -12.126 1.00 30.18 381 VAL A N 1
ATOM 2957 C CA . VAL A 1 381 ? 0.226 6.684 -13.460 1.00 33.30 381 VAL A CA 1
ATOM 2958 C C . VAL A 1 381 ? -1.213 6.184 -13.364 1.00 31.09 381 VAL A C 1
ATOM 2959 O O . VAL A 1 381 ? -2.127 6.720 -13.989 1.00 32.47 381 VAL A O 1
ATOM 2963 N N . ASN A 1 382 ? -1.400 5.173 -12.536 1.00 31.27 382 ASN A N 1
ATOM 2964 C CA . ASN A 1 382 ? -2.700 4.564 -12.384 1.00 33.39 382 ASN A CA 1
ATOM 2965 C C . ASN A 1 382 ? -3.699 5.588 -11.885 1.00 30.42 382 ASN A C 1
ATOM 2966 O O . ASN A 1 382 ? -4.825 5.593 -12.346 1.00 33.92 382 ASN A O 1
ATOM 2971 N N . GLN A 1 383 ? -3.281 6.398 -10.913 1.00 33.22 383 GLN A N 1
ATOM 2972 C CA . GLN A 1 383 ? -4.094 7.477 -10.368 1.00 31.34 383 GLN A CA 1
ATOM 2973 C C . GLN A 1 383 ? -4.391 8.510 -11.447 1.00 30.47 383 GLN A C 1
ATOM 2974 O O . GLN A 1 383 ? -5.513 8.924 -11.587 1.00 34.16 383 GLN A O 1
ATOM 2980 N N . LEU A 1 384 ? -3.436 8.856 -12.307 1.00 31.58 384 LEU A N 1
ATOM 2981 C CA . LEU A 1 384 ? -3.734 9.821 -13.357 1.00 29.72 384 LEU A CA 1
ATOM 2982 C C . LEU A 1 384 ? -4.822 9.280 -14.287 1.00 35.34 384 LEU A C 1
ATOM 2983 O O . LEU A 1 384 ? -5.681 10.031 -14.749 1.00 35.76 384 LEU A O 1
ATOM 2988 N N . ILE A 1 385 ? -4.761 7.977 -14.597 1.00 37.34 385 ILE A N 1
ATOM 2989 C CA . ILE A 1 385 ? -5.739 7.347 -15.471 1.00 34.61 385 ILE A CA 1
ATOM 2990 C C . ILE A 1 385 ? -7.101 7.290 -14.778 1.00 33.69 385 ILE A C 1
ATOM 2991 O O . ILE A 1 385 ? -8.123 7.589 -15.376 1.00 41.37 385 ILE A O 1
ATOM 2996 N N . GLU A 1 386 ? -7.121 6.991 -13.495 1.00 36.90 386 GLU A N 1
ATOM 2997 C CA . GLU A 1 386 ? -8.366 6.968 -12.751 1.00 38.73 386 GLU A CA 1
ATOM 2998 C C . GLU A 1 386 ? -9.093 8.300 -12.932 1.00 41.17 386 GLU A C 1
ATOM 2999 O O . GLU A 1 386 ? -10.311 8.347 -13.110 1.00 44.05 386 GLU A O 1
ATOM 3005 N N . PHE A 1 387 ? -8.343 9.404 -12.961 1.00 39.72 387 PHE A N 1
ATOM 3006 C CA . PHE A 1 387 ? -8.961 10.718 -13.100 1.00 32.99 387 PHE A CA 1
ATOM 3007 C C . PHE A 1 387 ? -9.641 10.890 -14.454 1.00 32.11 387 PHE A C 1
ATOM 3008 O O . PHE A 1 387 ? -10.517 11.726 -14.577 1.00 35.17 387 PHE A O 1
ATOM 3016 N N . CYS A 1 388 ? -9.222 10.155 -15.483 1.00 34.95 388 CYS A N 1
ATOM 3017 C CA . CYS A 1 388 ? -9.772 10.394 -16.806 1.00 38.94 388 CYS A CA 1
ATOM 3018 C C . CYS A 1 388 ? -11.196 9.860 -16.934 1.00 42.41 388 CYS A C 1
ATOM 3019 O O . CYS A 1 388 ? -12.001 10.415 -17.663 1.00 45.14 388 CYS A O 1
ATOM 3022 N N . GLY A 1 389 ? -11.483 8.735 -16.288 1.00 51.38 389 GLY A N 1
ATOM 3023 C CA . GLY A 1 389 ? -12.734 8.040 -16.541 1.00 45.25 389 GLY A CA 1
ATOM 3024 C C . GLY A 1 389 ? -12.717 7.452 -17.944 1.00 47.66 389 GLY A C 1
ATOM 3025 O O . GLY A 1 389 ? -11.660 7.313 -18.548 1.00 45.55 389 GLY A O 1
ATOM 3026 N N . ARG A 1 390 ? -13.917 7.202 -18.465 1.00 58.25 390 ARG A N 1
ATOM 3027 C CA . ARG A 1 390 ? -14.140 6.585 -19.766 1.00 62.11 390 ARG A CA 1
ATOM 3028 C C . ARG A 1 390 ? -13.479 7.369 -2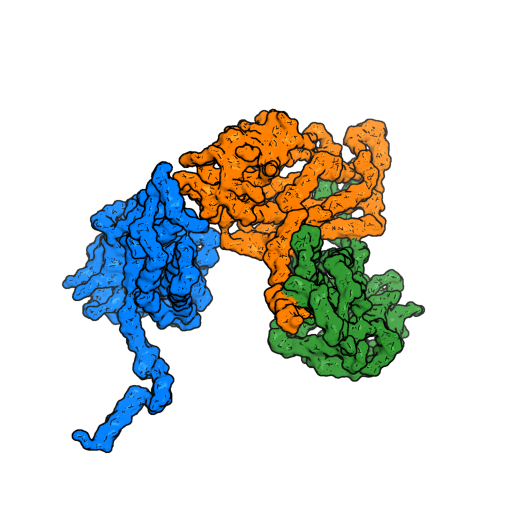0.895 1.00 55.76 390 ARG A C 1
ATOM 3029 O O . ARG A 1 390 ? -13.070 6.784 -21.892 1.00 51.47 390 ARG A O 1
ATOM 3037 N N . GLY A 1 391 ? -13.341 8.687 -20.740 1.00 58.70 391 GLY A N 1
ATOM 3038 C CA . GLY A 1 391 ? -12.782 9.503 -21.809 1.00 55.41 391 GLY A CA 1
ATOM 3039 C C . GLY A 1 391 ? -11.548 8.858 -22.440 1.00 59.85 391 GLY A C 1
ATOM 3040 O O . GLY A 1 391 ? -11.148 9.214 -23.548 1.00 62.03 391 GLY A O 1
ATOM 3041 N N . VAL A 1 392 ? -10.939 7.911 -21.717 1.00 60.14 392 VAL A N 1
ATOM 3042 C CA . VAL A 1 392 ? -9.737 7.227 -22.173 1.00 65.66 392 VAL A CA 1
ATOM 3043 C C . VAL A 1 392 ? -10.111 5.997 -23.005 1.00 62.73 392 VAL A C 1
ATOM 3044 O O . VAL A 1 392 ? -9.353 5.606 -23.876 1.00 73.90 392 VAL A O 1
ATOM 3048 N N . VAL A 1 393 ? -11.264 5.378 -22.725 1.00 80.24 393 VAL A N 1
ATOM 3049 C CA . VAL A 1 393 ? -11.723 4.207 -23.468 1.00 84.57 393 VAL A CA 1
ATOM 3050 C C . VAL A 1 393 ? -12.071 4.655 -24.886 1.00 84.83 393 VAL A C 1
ATOM 3051 O O . VAL A 1 393 ? -11.644 4.035 -25.859 1.00 76.95 393 VAL A O 1
ATOM 3055 N N . MET A 1 394 ? -12.901 5.700 -24.977 1.00 74.68 394 MET A N 1
ATOM 3056 C CA . MET A 1 394 ? -13.293 6.224 -26.263 1.00 69.89 394 MET A CA 1
ATOM 3057 C C . MET A 1 394 ? -13.164 7.739 -26.231 1.00 61.14 394 MET A C 1
ATOM 3058 O O . MET A 1 394 ? -13.860 8.413 -25.486 1.00 67.64 394 MET A O 1
ATOM 3063 N N . SER A 1 395 ? -12.225 8.215 -27.043 1.00 59.03 395 SER A N 1
ATOM 3064 C CA . SER A 1 395 ? -11.944 9.610 -27.291 1.00 50.51 395 SER A CA 1
ATOM 3065 C C . SER A 1 395 ? -11.832 9.790 -28.793 1.00 41.36 395 SER A C 1
ATOM 3066 O O . SER A 1 395 ? -11.047 9.116 -29.439 1.00 42.73 395 SER A O 1
ATOM 3069 N N . PRO A 1 396 ? -12.623 10.677 -29.410 1.00 42.81 396 PRO A N 1
ATOM 3070 C CA . PRO A 1 396 ? -12.677 10.753 -30.876 1.00 40.69 396 PRO A CA 1
ATOM 3071 C C . PRO A 1 396 ? -11.341 11.079 -31.528 1.00 39.38 396 PRO A C 1
ATOM 3072 O O . PRO A 1 396 ? -10.510 11.764 -30.938 1.00 35.42 396 PRO A O 1
ATOM 3076 N N . THR A 1 397 ? -11.142 10.562 -32.743 1.00 39.08 397 THR A N 1
ATOM 3077 C CA . THR A 1 397 ? -10.015 10.973 -33.570 1.00 36.24 397 THR A CA 1
ATOM 3078 C C . THR A 1 397 ? -10.293 12.349 -34.149 1.00 36.23 397 THR A C 1
ATOM 3079 O O . THR A 1 397 ? -11.375 12.901 -34.003 1.00 41.16 397 THR A O 1
ATOM 3083 N N . LYS A 1 398 ? -9.292 12.888 -34.822 1.00 39.54 398 LYS A N 1
ATOM 3084 C CA . LYS A 1 398 ? -9.449 14.159 -35.493 1.00 40.93 398 LYS A CA 1
ATOM 3085 C C . LYS A 1 398 ? -10.455 13.989 -36.628 1.00 35.41 398 LYS A C 1
ATOM 3086 O O . LYS A 1 398 ? -11.281 14.863 -36.835 1.00 41.04 398 LYS A O 1
ATOM 3092 N N . ALA A 1 399 ? -10.374 12.869 -37.355 1.00 32.83 399 ALA A N 1
ATOM 3093 C CA . ALA A 1 399 ? -11.303 12.603 -38.439 1.00 34.15 399 ALA A CA 1
ATOM 3094 C C . ALA A 1 399 ? -12.755 12.600 -37.926 1.00 38.12 399 ALA A C 1
ATOM 3095 O O . ALA A 1 399 ? -13.619 13.173 -38.569 1.00 43.15 399 ALA A O 1
ATOM 3097 N N . ASP A 1 400 ? -13.008 12.083 -36.709 1.00 38.61 400 ASP A N 1
ATOM 3098 C CA . ASP A 1 400 ? -14.345 12.074 -36.124 1.00 36.42 400 ASP A CA 1
ATOM 3099 C C . ASP A 1 400 ? -14.815 13.509 -35.874 1.00 36.48 400 ASP A C 1
ATOM 3100 O O . ASP A 1 400 ? -15.945 13.853 -36.179 1.00 41.78 400 ASP A O 1
ATOM 3105 N N . PHE A 1 401 ? -13.960 14.363 -35.326 1.00 37.51 401 PHE A N 1
ATOM 3106 C CA . PHE A 1 401 ? -14.360 15.741 -35.095 1.00 39.45 401 PHE A CA 1
ATOM 3107 C C . PHE A 1 401 ? -14.495 16.496 -36.420 1.00 40.02 401 PHE A C 1
ATOM 3108 O O . PHE A 1 401 ? -15.233 17.452 -36.494 1.00 42.55 401 PHE A O 1
ATOM 3116 N N . ASP A 1 402 ? -13.796 16.087 -37.476 1.00 43.50 402 ASP A N 1
ATOM 3117 C CA . ASP A 1 402 ? -13.882 16.815 -38.739 1.00 47.29 402 ASP A CA 1
ATOM 3118 C C . ASP A 1 402 ? -15.071 16.354 -39.594 1.00 41.85 402 ASP A C 1
ATOM 3119 O O . ASP A 1 402 ? -15.304 16.878 -40.670 1.00 41.47 402 ASP A O 1
ATOM 3124 N N . HIS A 1 403 ? -15.825 15.348 -39.172 1.00 42.44 403 HIS A N 1
ATOM 3125 C CA . HIS A 1 403 ? -16.959 14.925 -39.979 1.00 44.62 403 HIS A CA 1
ATOM 3126 C C . HIS A 1 403 ? -17.932 16.088 -40.119 1.00 42.62 403 HIS A C 1
ATOM 3127 O O . HIS A 1 403 ? -18.233 16.748 -39.137 1.00 46.77 403 HIS A O 1
ATOM 3134 N N . PRO A 1 404 ? -18.467 16.362 -41.325 1.00 48.38 404 PRO A N 1
ATOM 3135 C CA . PRO A 1 404 ? -19.271 17.559 -41.569 1.00 45.51 404 PRO A CA 1
ATOM 3136 C C . PRO A 1 404 ? -20.540 17.614 -40.715 1.00 43.80 404 PRO A C 1
ATOM 3137 O O . PRO A 1 404 ? -20.959 18.691 -40.305 1.00 45.61 404 PRO A O 1
ATOM 3141 N N . PHE A 1 405 ? -21.150 16.460 -40.430 1.00 39.12 405 PHE A N 1
ATOM 3142 C CA . PHE A 1 405 ? -22.395 16.465 -39.690 1.00 40.30 405 PHE A CA 1
ATOM 3143 C C . PHE A 1 405 ? -22.179 16.070 -38.230 1.00 41.05 405 PHE A C 1
ATOM 3144 O O . PHE A 1 405 ? -22.655 16.754 -37.342 1.00 42.20 405 PHE A O 1
ATOM 3152 N N . LEU A 1 406 ? -21.520 14.938 -37.970 1.00 41.76 406 LEU A N 1
ATOM 3153 C CA . LEU A 1 406 ? -21.449 14.420 -36.611 1.00 37.06 406 LEU A CA 1
ATOM 3154 C C . LEU A 1 406 ? -20.358 15.142 -35.831 1.00 37.41 406 LEU A C 1
ATOM 3155 O O . LEU A 1 406 ? -20.413 15.199 -34.611 1.00 41.89 406 LEU A O 1
ATOM 3160 N N . GLY A 1 407 ? -19.376 15.694 -36.541 1.00 34.00 407 GLY A N 1
ATOM 3161 C CA . GLY A 1 407 ? -18.225 16.270 -35.883 1.00 33.50 407 GLY A CA 1
ATOM 3162 C C . GLY A 1 407 ? -18.634 17.449 -35.025 1.00 35.92 407 GLY A C 1
ATOM 3163 O O . GLY A 1 407 ? -18.235 17.546 -33.872 1.00 42.98 407 GLY A O 1
ATOM 3164 N N . PRO A 1 408 ? -19.378 18.422 -35.572 1.00 36.28 408 PRO A N 1
ATOM 3165 C CA . PRO A 1 408 ? -19.875 19.521 -34.754 1.00 41.02 408 PRO A CA 1
ATOM 3166 C C . PRO A 1 408 ? -20.729 19.002 -33.609 1.00 38.41 408 PRO A C 1
ATOM 3167 O O . PRO A 1 408 ? -20.766 19.627 -32.559 1.00 40.84 408 PRO A O 1
ATOM 3171 N N . LYS A 1 409 ? -21.343 17.829 -33.787 1.00 39.46 409 LYS A N 1
ATOM 3172 C CA . LYS A 1 409 ? -22.177 17.256 -32.743 1.00 43.43 409 LYS A CA 1
ATOM 3173 C C . LYS A 1 409 ? -21.314 16.751 -31.591 1.00 43.48 409 LYS A C 1
ATOM 3174 O O . LYS A 1 409 ? -21.734 16.835 -30.439 1.00 40.85 409 LYS A O 1
ATOM 3180 N N . LEU A 1 410 ? -20.123 16.221 -31.915 1.00 44.83 410 LEU A N 1
ATOM 3181 C CA . LEU A 1 410 ? -19.152 15.784 -30.913 1.00 43.53 410 LEU A CA 1
ATOM 3182 C C . LEU A 1 410 ? -18.579 16.966 -30.155 1.00 38.61 410 LEU A C 1
ATOM 3183 O O . LEU A 1 410 ? -18.425 16.924 -28.940 1.00 42.17 410 LEU A O 1
ATOM 3188 N N . GLU A 1 411 ? -18.265 18.024 -30.884 1.00 41.39 411 GLU A N 1
ATOM 3189 C CA . GLU A 1 411 ? -17.693 19.198 -30.265 1.00 39.90 411 GLU A CA 1
ATOM 3190 C C . GLU A 1 411 ? -18.683 19.719 -29.247 1.00 42.22 411 GLU A C 1
ATOM 3191 O O . GLU A 1 411 ? -18.287 20.324 -28.257 1.00 49.74 411 GLU A O 1
ATOM 3197 N N . GLU A 1 412 ? -19.965 19.510 -29.540 1.00 40.17 412 GLU A N 1
ATOM 3198 C CA . GLU A 1 412 ? -21.049 19.936 -28.666 1.00 41.35 412 GLU A CA 1
ATOM 3199 C C . GLU A 1 412 ? -21.153 18.975 -27.495 1.00 38.38 412 GLU A C 1
ATOM 3200 O O . GLU A 1 412 ? -21.169 19.377 -26.346 1.00 42.92 412 GLU A O 1
ATOM 3206 N N . ALA A 1 413 ? -21.225 17.686 -27.799 1.00 37.88 413 ALA A N 1
ATOM 3207 C CA . ALA A 1 413 ? -21.432 16.693 -26.768 1.00 36.19 413 ALA A CA 1
ATOM 3208 C C . ALA A 1 413 ? -20.272 16.585 -25.775 1.00 38.91 413 ALA A C 1
ATOM 3209 O O . ALA A 1 413 ? -20.526 16.277 -24.623 1.00 40.99 413 ALA A O 1
ATOM 3211 N N . LEU A 1 414 ? -19.009 16.725 -26.216 1.00 36.78 414 LEU A N 1
ATOM 3212 C CA . LEU A 1 414 ? -17.871 16.396 -25.372 1.00 35.64 414 LEU A CA 1
ATOM 3213 C C . LEU A 1 414 ? -17.181 17.626 -24.805 1.00 38.31 414 LEU A C 1
ATOM 3214 O O . LEU A 1 414 ? -16.124 17.463 -24.206 1.00 43.02 414 LEU A O 1
ATOM 3219 N N . ARG A 1 415 ? -17.732 18.834 -24.997 1.00 36.51 415 ARG A N 1
ATOM 3220 C CA . ARG A 1 415 ? -17.097 20.031 -24.463 1.00 40.93 415 ARG A CA 1
ATOM 3221 C C . ARG A 1 415 ? -17.329 20.152 -22.964 1.00 43.02 415 ARG A C 1
ATOM 3222 O O . ARG A 1 415 ? -18.218 19.534 -22.408 1.00 46.33 415 ARG A O 1
ATOM 3230 N N . GLY A 1 416 ? -16.513 20.987 -22.327 1.00 48.38 416 GLY A N 1
ATOM 3231 C CA . GLY A 1 416 ? -16.691 21.338 -20.933 1.00 46.19 416 GLY A CA 1
ATOM 3232 C C . GLY A 1 416 ? -17.060 22.808 -20.806 1.00 49.19 416 GLY A C 1
ATOM 3233 O O . GLY A 1 416 ? -17.088 23.549 -21.797 1.00 47.52 416 GLY A O 1
ATOM 3234 N N . THR A 1 417 ? -17.315 23.220 -19.568 1.00 49.02 417 THR A N 1
ATOM 3235 C CA . THR A 1 417 ? -17.750 24.576 -19.299 1.00 49.92 417 THR A CA 1
ATOM 3236 C C . THR A 1 417 ? -16.756 25.555 -19.896 1.00 48.82 417 THR A C 1
ATOM 3237 O O . THR A 1 417 ? -17.148 26.577 -20.427 1.00 53.31 417 THR A O 1
ATOM 3241 N N . SER A 1 418 ? -15.468 25.255 -19.750 1.00 46.26 418 SER A N 1
ATOM 3242 C CA . SER A 1 418 ? -14.453 26.252 -20.003 1.00 47.67 418 SER A CA 1
ATOM 3243 C C . SER A 1 418 ? -13.328 25.644 -20.826 1.00 45.33 418 SER A C 1
ATOM 3244 O O . SER A 1 418 ? -12.200 26.125 -20.758 1.00 44.10 418 SER A O 1
ATOM 3247 N N . ILE A 1 419 ? -13.639 24.604 -21.607 1.00 38.16 419 ILE A N 1
ATOM 3248 C CA . ILE A 1 419 ? -12.647 24.020 -22.492 1.00 38.46 419 ILE A CA 1
ATOM 3249 C C . ILE A 1 419 ? -13.390 23.319 -23.610 1.00 34.89 419 ILE A C 1
ATOM 3250 O O . ILE A 1 419 ? -14.401 22.696 -23.350 1.00 45.09 419 ILE A O 1
ATOM 3255 N N . SER A 1 420 ? -12.925 23.465 -24.848 1.00 37.24 420 SER A N 1
ATOM 3256 C CA . SER A 1 420 ? -13.579 22.835 -25.986 1.00 36.51 420 SER A CA 1
ATOM 3257 C C . SER A 1 420 ? -13.415 21.318 -25.952 1.00 40.08 420 SER A C 1
ATOM 3258 O O . SER A 1 420 ? -12.569 20.773 -25.243 1.00 43.37 420 SER A O 1
ATOM 3261 N N . ALA A 1 421 ? -14.189 20.641 -26.795 1.00 35.40 421 ALA A N 1
ATOM 3262 C CA . ALA A 1 421 ? -14.141 19.201 -26.878 1.00 33.12 421 ALA A CA 1
ATOM 3263 C C . ALA A 1 421 ? -12.759 18.741 -27.298 1.00 36.21 421 ALA A C 1
ATOM 3264 O O . ALA A 1 421 ? -12.249 17.758 -26.764 1.00 42.55 421 ALA A O 1
ATOM 3266 N N . ARG A 1 422 ? -12.200 19.440 -28.288 1.00 31.27 422 ARG A N 1
ATOM 3267 C CA . ARG A 1 422 ? -10.963 19.048 -28.923 1.00 33.87 422 ARG A CA 1
ATOM 3268 C C . ARG A 1 422 ? -9.815 19.188 -27.927 1.00 36.59 422 ARG A C 1
ATOM 3269 O O . ARG A 1 422 ? -8.953 18.332 -27.816 1.00 40.49 422 ARG A O 1
ATOM 3277 N N . ASP A 1 423 ? -9.773 20.321 -27.240 1.00 40.29 423 ASP A N 1
ATOM 3278 C CA . ASP A 1 423 ? -8.704 20.579 -26.307 1.00 36.10 423 ASP A CA 1
ATOM 3279 C C . ASP A 1 423 ? -8.752 19.542 -25.195 1.00 39.42 423 ASP A C 1
ATOM 3280 O O . ASP A 1 423 ? -7.725 19.011 -24.821 1.00 38.41 423 ASP A O 1
ATOM 3285 N N . ARG A 1 424 ? -9.948 19.268 -24.667 1.00 37.34 424 ARG A N 1
ATOM 3286 C CA . ARG A 1 424 ? -10.101 18.340 -23.565 1.00 34.36 424 ARG A CA 1
ATOM 3287 C C . ARG A 1 424 ? -9.729 16.931 -24.015 1.00 34.42 424 ARG A C 1
ATOM 3288 O O . ARG A 1 424 ? -9.041 16.213 -23.295 1.00 36.85 424 ARG A O 1
ATOM 3296 N N . VAL A 1 425 ? -10.120 16.535 -25.220 1.00 34.09 425 VAL A N 1
ATOM 3297 C CA . VAL A 1 425 ? -9.782 15.193 -25.670 1.00 33.80 425 VAL A CA 1
ATOM 3298 C C . VAL A 1 425 ? -8.273 15.096 -25.916 1.00 37.65 425 VAL A C 1
ATOM 3299 O O . VAL A 1 425 ? -7.653 14.037 -25.791 1.00 35.67 425 VAL A O 1
ATOM 3303 N N . SER A 1 426 ? -7.637 16.232 -26.172 1.00 33.20 426 SER A N 1
ATOM 3304 C CA . SER A 1 426 ? -6.208 16.185 -26.392 1.00 36.78 426 SER A CA 1
ATOM 3305 C C . SER A 1 426 ? -5.504 15.888 -25.078 1.00 33.38 426 SER A C 1
ATOM 3306 O O . SER A 1 426 ? -4.372 15.434 -25.101 1.00 34.62 426 SER A O 1
ATOM 3309 N N . ILE A 1 427 ? -6.157 16.139 -23.933 1.00 33.16 427 ILE A N 1
ATOM 3310 C CA . ILE A 1 427 ? -5.532 15.807 -22.671 1.00 32.06 427 ILE A CA 1
ATOM 3311 C C . ILE A 1 427 ? -5.574 14.294 -22.495 1.00 33.88 427 ILE A C 1
ATOM 3312 O O . ILE A 1 427 ? -4.597 13.675 -22.106 1.00 35.44 427 ILE A O 1
ATOM 3317 N N . PHE A 1 428 ? -6.721 13.707 -22.785 1.00 34.61 428 PHE A N 1
ATOM 3318 C CA . PHE A 1 428 ? -6.863 12.269 -22.720 1.00 37.69 428 PHE A CA 1
ATOM 3319 C C . PHE A 1 428 ? -5.825 11.621 -23.630 1.00 36.36 428 PHE A C 1
ATOM 3320 O O . PHE A 1 428 ? -5.102 10.734 -23.201 1.00 37.05 428 PHE A O 1
ATOM 3328 N N . ARG A 1 429 ? -5.730 12.091 -24.872 1.00 37.88 429 ARG A N 1
ATOM 3329 C CA . ARG A 1 429 ? -4.863 11.468 -25.858 1.00 33.17 429 ARG A CA 1
ATOM 3330 C C . ARG A 1 429 ? -3.387 11.577 -25.478 1.00 36.20 429 ARG A C 1
ATOM 3331 O O . ARG A 1 429 ? -2.606 10.663 -25.752 1.00 39.90 429 ARG A O 1
ATOM 3339 N N . GLN A 1 430 ? -3.009 12.668 -24.817 1.00 29.14 430 GLN A N 1
ATOM 3340 C CA . GLN A 1 430 ? -1.641 12.806 -24.328 1.00 32.38 430 GLN A CA 1
ATOM 3341 C C . GLN A 1 430 ? -1.369 11.778 -23.229 1.00 34.46 430 GLN A C 1
ATOM 3342 O O . GLN A 1 430 ? -0.282 11.217 -23.154 1.00 32.86 430 GLN A O 1
ATOM 3348 N N . ILE A 1 431 ? -2.371 11.526 -22.387 1.00 30.46 431 ILE A N 1
ATOM 3349 C CA . ILE A 1 431 ? -2.258 10.533 -21.347 1.00 33.56 431 ILE A CA 1
ATOM 3350 C C . ILE A 1 431 ? -2.287 9.131 -21.974 1.00 36.59 431 ILE A C 1
ATOM 3351 O O . ILE A 1 431 ? -1.487 8.299 -21.622 1.00 40.37 431 ILE A O 1
ATOM 3356 N N . SER A 1 432 ? -3.158 8.863 -22.938 1.00 41.17 432 SER A N 1
ATOM 3357 C CA . SER A 1 432 ? -3.213 7.555 -23.593 1.00 44.32 432 SER A CA 1
ATOM 3358 C C . SER A 1 432 ? -1.911 7.213 -24.314 1.00 34.80 432 SER A C 1
ATOM 3359 O O . SER A 1 432 ? -1.490 6.063 -24.339 1.00 36.19 432 SER A O 1
ATOM 3362 N N . GLU A 1 433 ? -1.365 8.191 -25.010 1.00 30.00 433 GLU A N 1
ATOM 3363 C CA . GLU A 1 433 ? -0.158 7.981 -25.787 1.00 34.00 433 GLU A CA 1
ATOM 3364 C C . GLU A 1 433 ? 0.979 7.532 -24.867 1.00 32.27 433 GLU A C 1
ATOM 3365 O O . GLU A 1 433 ? 1.704 6.594 -25.159 1.00 34.98 433 GLU A O 1
ATOM 3371 N N . ARG A 1 434 ? 1.115 8.188 -23.721 1.00 33.23 434 ARG A N 1
ATOM 3372 C CA . ARG A 1 434 ? 2.256 7.967 -22.851 1.00 31.01 434 ARG A CA 1
ATOM 3373 C C . ARG A 1 434 ? 2.053 6.705 -22.023 1.00 32.84 434 ARG A C 1
ATOM 3374 O O . ARG A 1 434 ? 3.032 6.035 -21.740 1.00 37.30 434 ARG A O 1
ATOM 3382 N N . TYR A 1 435 ? 0.814 6.402 -21.588 1.00 31.28 435 TYR A N 1
ATOM 3383 C CA . TYR A 1 435 ? 0.651 5.309 -20.637 1.00 31.79 435 TYR A CA 1
ATOM 3384 C C . TYR A 1 435 ? -0.219 4.142 -21.123 1.00 32.88 435 TYR A C 1
ATOM 3385 O O . TYR A 1 435 ? -0.432 3.215 -20.361 1.00 37.55 435 TYR A O 1
ATOM 3394 N N . LEU A 1 436 ? -0.761 4.184 -22.342 1.00 34.16 436 LEU A N 1
ATOM 3395 C CA . LEU A 1 436 ? -1.696 3.168 -22.794 1.00 30.14 436 LEU A CA 1
ATOM 3396 C C . LEU A 1 436 ? -1.435 2.790 -24.253 1.00 30.40 436 LEU A C 1
ATOM 3397 O O . LEU A 1 436 ? -2.350 2.364 -24.927 1.00 35.05 436 LEU A O 1
ATOM 3402 N N . THR A 1 437 ? -0.188 2.878 -24.720 1.00 31.20 437 THR A N 1
ATOM 3403 C CA . THR A 1 437 ? 0.200 2.471 -26.062 1.00 29.03 437 THR A CA 1
ATOM 3404 C C . THR A 1 437 ? 1.473 1.672 -25.907 1.00 29.42 437 THR A C 1
ATOM 3405 O O . THR A 1 437 ? 2.113 1.805 -24.885 1.00 32.13 437 THR A O 1
ATOM 3409 N N . GLN A 1 438 ? 1.825 0.883 -26.919 1.00 35.14 438 GLN A N 1
ATOM 3410 C CA . GLN A 1 438 ? 3.098 0.190 -26.974 1.00 35.30 438 GLN A CA 1
ATOM 3411 C C . GLN A 1 438 ? 4.182 1.269 -26.975 1.00 31.52 438 GLN A C 1
ATOM 3412 O O . GLN A 1 438 ? 5.134 1.210 -26.208 1.00 30.62 438 GLN A O 1
ATOM 3418 N N . TRP A 1 439 ? 3.987 2.296 -27.804 1.00 33.25 439 TRP A N 1
ATOM 3419 C CA . TRP A 1 439 ? 4.915 3.415 -27.868 1.00 33.48 439 TRP A CA 1
ATOM 3420 C C . TRP A 1 439 ? 5.257 3.880 -26.460 1.00 31.11 439 TRP A C 1
ATOM 3421 O O . TRP A 1 439 ? 6.427 3.943 -26.091 1.00 31.55 439 TRP A O 1
ATOM 3432 N N . GLY A 1 440 ? 4.236 4.190 -25.664 1.00 30.09 440 GLY A N 1
ATOM 3433 C CA . GLY A 1 440 ? 4.481 4.758 -24.341 1.00 31.42 440 GLY A CA 1
ATOM 3434 C C . GLY A 1 440 ? 4.966 3.710 -23.339 1.00 32.21 440 GLY A C 1
ATOM 3435 O O . GLY A 1 440 ? 5.729 4.001 -22.422 1.00 34.63 440 GLY A O 1
ATOM 3436 N N . ALA A 1 441 ? 4.508 2.472 -23.518 1.00 32.67 441 ALA A N 1
ATOM 3437 C CA . ALA A 1 441 ? 4.817 1.400 -22.594 1.00 32.16 441 ALA A CA 1
ATOM 3438 C C . ALA A 1 441 ? 6.323 1.183 -22.549 1.00 31.35 441 ALA A C 1
ATOM 3439 O O . ALA A 1 441 ? 6.885 0.880 -21.513 1.00 32.56 441 ALA A O 1
ATOM 3441 N N . ARG A 1 442 ? 6.993 1.339 -23.689 1.00 39.20 442 ARG A N 1
ATOM 3442 C CA . ARG A 1 442 ? 8.441 1.222 -23.691 1.00 37.27 442 ARG A CA 1
ATOM 3443 C C . ARG A 1 442 ? 9.051 2.215 -22.707 1.00 40.89 442 ARG A C 1
ATOM 3444 O O . ARG A 1 442 ? 10.000 1.882 -22.032 1.00 42.68 442 ARG A O 1
ATOM 3452 N N . HIS A 1 443 ? 8.531 3.440 -22.632 1.00 40.86 443 HIS A N 1
ATOM 3453 C CA . HIS A 1 443 ? 9.129 4.424 -21.747 1.00 42.10 443 HIS A CA 1
ATOM 3454 C C . HIS A 1 443 ? 9.126 3.882 -20.316 1.00 42.42 443 HIS A C 1
ATOM 3455 O O . HIS A 1 443 ? 10.159 3.762 -19.642 1.00 40.45 443 HIS A O 1
ATOM 3462 N N . GLU A 1 444 ? 7.932 3.523 -19.867 1.00 38.02 444 GLU A N 1
ATOM 3463 C CA . GLU A 1 444 ? 7.751 3.012 -18.531 1.00 41.76 444 GLU A CA 1
ATOM 3464 C C . GLU A 1 444 ? 8.630 1.774 -18.356 1.00 46.84 444 GLU A C 1
ATOM 3465 O O . GLU A 1 444 ? 9.268 1.641 -17.314 1.00 50.03 444 GLU A O 1
ATOM 3471 N N . MET A 1 445 ? 8.699 0.882 -19.361 1.00 46.07 445 MET A N 1
ATOM 3472 C CA . MET A 1 445 ? 9.466 -0.335 -19.149 1.00 45.64 445 MET A CA 1
ATOM 3473 C C . MET A 1 445 ? 10.965 -0.033 -19.040 1.00 46.49 445 MET A C 1
ATOM 3474 O O . MET A 1 445 ? 11.688 -0.683 -18.265 1.00 37.94 445 MET A O 1
ATOM 3479 N N . PHE A 1 446 ? 11.421 0.961 -19.808 1.00 47.56 446 PHE A N 1
ATOM 3480 C CA . PHE A 1 446 ? 12.812 1.393 -19.782 1.00 50.59 446 PHE A CA 1
ATOM 3481 C C . PHE A 1 446 ? 13.137 1.916 -18.385 1.00 46.32 446 PHE A C 1
ATOM 3482 O O . PHE A 1 446 ? 14.102 1.502 -17.785 1.00 43.39 446 PHE A O 1
ATOM 3490 N N . GLU A 1 447 ? 12.310 2.824 -17.867 1.00 45.70 447 GLU A N 1
ATOM 3491 C CA . GLU A 1 447 ? 12.522 3.386 -16.543 1.00 45.29 447 GLU A CA 1
ATOM 3492 C C . GLU A 1 447 ? 12.544 2.279 -15.484 1.00 45.38 447 GLU A C 1
ATOM 3493 O O . GLU A 1 447 ? 13.253 2.379 -14.477 1.00 43.17 447 GLU A O 1
ATOM 3499 N N . LYS A 1 448 ? 11.778 1.212 -15.698 1.00 46.50 448 LYS A N 1
ATOM 3500 C CA . LYS A 1 448 ? 11.708 0.160 -14.694 1.00 48.58 448 LYS A CA 1
ATOM 3501 C C . LYS A 1 448 ? 13.035 -0.608 -14.651 1.00 43.35 448 LYS A C 1
ATOM 3502 O O . LYS A 1 448 ? 13.527 -0.909 -13.571 1.00 49.49 448 LYS A O 1
ATOM 3508 N N . PHE A 1 449 ? 13.636 -0.914 -15.805 1.00 41.22 449 PHE A N 1
ATOM 3509 C CA . PHE A 1 449 ? 14.732 -1.867 -15.857 1.00 47.62 449 PHE A CA 1
ATOM 3510 C C . PHE A 1 449 ? 16.032 -1.201 -16.299 1.00 52.24 449 PHE A C 1
ATOM 3511 O O . PHE A 1 449 ? 16.948 -1.882 -16.721 1.00 52.72 449 PHE A O 1
ATOM 3519 N N . ASN A 1 450 ? 16.047 0.133 -16.252 1.00 63.67 450 ASN A N 1
ATOM 3520 C CA . ASN A 1 450 ? 17.197 0.996 -16.480 1.00 69.97 450 ASN A CA 1
ATOM 3521 C C . ASN A 1 450 ? 18.179 0.856 -15.323 1.00 65.55 450 ASN A C 1
ATOM 3522 O O . ASN A 1 450 ? 17.801 1.066 -14.176 1.00 80.14 450 ASN A O 1
ATOM 3527 N N . GLY A 1 451 ? 19.432 0.513 -15.603 1.00 65.48 451 GLY A N 1
ATOM 3528 C CA . GLY A 1 451 ? 20.394 0.275 -14.529 1.00 71.72 451 GLY A CA 1
ATOM 3529 C C . GLY A 1 451 ? 19.811 -0.570 -13.388 1.00 59.51 451 GLY A C 1
ATOM 3530 O O . GLY A 1 451 ? 19.022 -1.480 -13.611 1.00 59.06 451 GLY A O 1
ATOM 3531 N N . THR A 1 452 ? 20.144 -0.205 -12.150 1.00 52.58 452 THR A N 1
ATOM 3532 C CA . THR A 1 452 ? 19.820 -0.999 -10.974 1.00 53.01 452 THR A CA 1
ATOM 3533 C C . THR A 1 452 ? 18.323 -0.966 -10.687 1.00 47.06 452 THR A C 1
ATOM 3534 O O . THR A 1 452 ? 17.777 0.060 -10.348 1.00 40.97 452 THR A O 1
ATOM 3538 N N . PRO A 1 453 ? 17.571 -2.070 -10.841 1.00 49.74 453 PRO A N 1
ATOM 3539 C CA . PRO A 1 453 ? 16.152 -2.041 -10.477 1.00 47.95 453 PRO A CA 1
ATOM 3540 C C . PRO A 1 453 ? 15.895 -2.149 -8.969 1.00 45.74 453 PRO A C 1
ATOM 3541 O O . PRO A 1 453 ? 16.782 -2.477 -8.194 1.00 45.87 453 PRO A O 1
ATOM 3545 N N . LEU A 1 454 ? 14.653 -1.882 -8.570 1.00 44.76 454 LEU A N 1
ATOM 3546 C CA . LEU A 1 454 ? 14.282 -1.688 -7.182 1.00 45.14 454 LEU A CA 1
ATOM 3547 C C . LEU A 1 454 ? 14.772 -2.850 -6.329 1.00 42.37 454 LEU A C 1
ATOM 3548 O O . LEU A 1 454 ? 15.386 -2.614 -5.287 1.00 40.36 454 LEU A O 1
ATOM 3553 N N . TYR A 1 455 ? 14.537 -4.098 -6.771 1.00 45.33 455 TYR A N 1
ATOM 3554 C CA . TYR A 1 455 ? 14.820 -5.233 -5.899 1.00 44.89 455 TYR A CA 1
ATOM 3555 C C . TYR A 1 455 ? 16.319 -5.252 -5.618 1.00 45.25 455 TYR A C 1
ATOM 3556 O O . TYR A 1 455 ? 16.723 -5.684 -4.549 1.00 49.26 455 TYR A O 1
ATOM 3565 N N . LEU A 1 456 ? 17.132 -4.736 -6.544 1.00 43.13 456 LEU A N 1
ATOM 3566 C CA . LEU A 1 456 ? 18.570 -4.759 -6.379 1.00 44.52 456 LEU A CA 1
ATOM 3567 C C . LEU A 1 456 ? 19.039 -3.531 -5.606 1.00 45.23 456 LEU A C 1
ATOM 3568 O O . LEU A 1 456 ? 20.034 -3.591 -4.880 1.00 41.67 456 LEU A O 1
ATOM 3573 N N . VAL A 1 457 ? 18.348 -2.398 -5.767 1.00 40.80 457 VAL A N 1
ATOM 3574 C CA . VAL A 1 457 ? 18.679 -1.261 -4.927 1.00 39.65 457 VAL A CA 1
ATOM 3575 C C . VAL A 1 457 ? 18.544 -1.701 -3.479 1.00 39.56 457 VAL A C 1
ATOM 3576 O O . VAL A 1 457 ? 19.342 -1.316 -2.638 1.00 42.30 457 VAL A O 1
ATOM 3580 N N . ARG A 1 458 ? 17.523 -2.506 -3.213 1.00 41.85 458 ARG A N 1
ATOM 3581 C CA . ARG A 1 458 ? 17.245 -2.928 -1.860 1.00 45.88 458 ARG A CA 1
ATOM 3582 C C . ARG A 1 458 ? 18.424 -3.735 -1.363 1.00 47.18 458 ARG A C 1
ATOM 3583 O O . ARG A 1 458 ? 18.997 -3.378 -0.343 1.00 56.14 458 ARG A O 1
ATOM 3591 N N . LEU A 1 459 ? 18.804 -4.776 -2.104 1.00 48.94 459 LEU A N 1
ATOM 3592 C CA . LEU A 1 459 ? 19.837 -5.688 -1.630 1.00 54.86 459 LEU A CA 1
ATOM 3593 C C . LEU A 1 459 ? 21.197 -4.987 -1.580 1.00 47.85 459 LEU A C 1
ATOM 3594 O O . LEU A 1 459 ? 21.988 -5.217 -0.681 1.00 51.97 459 LEU A O 1
ATOM 3599 N N . LEU A 1 460 ? 21.471 -4.076 -2.499 1.00 51.57 460 LEU A N 1
ATOM 3600 C CA . LEU A 1 460 ? 22.730 -3.346 -2.458 1.00 48.57 460 LEU A CA 1
ATOM 3601 C C . LEU A 1 460 ? 22.774 -2.368 -1.286 1.00 46.15 460 LEU A C 1
ATOM 3602 O O . LEU A 1 460 ? 23.846 -1.960 -0.854 1.00 48.51 460 LEU A O 1
ATOM 3607 N N . THR A 1 461 ? 21.610 -1.926 -0.822 1.00 41.89 461 THR A N 1
ATOM 3608 C CA . THR A 1 461 ? 21.573 -0.923 0.225 1.00 40.46 461 THR A CA 1
ATOM 3609 C C . THR A 1 461 ? 22.188 -1.542 1.467 1.00 40.26 461 THR A C 1
ATOM 3610 O O . THR A 1 461 ? 22.986 -0.911 2.151 1.00 44.48 461 THR A O 1
ATOM 3614 N N . MET A 1 462 ? 21.814 -2.791 1.738 1.00 39.33 462 MET A N 1
ATOM 3615 C CA . MET A 1 462 ? 22.197 -3.406 2.983 1.00 39.02 462 MET A CA 1
ATOM 3616 C C . MET A 1 462 ? 23.625 -3.907 2.875 1.00 44.63 462 MET A C 1
ATOM 3617 O O . MET A 1 462 ? 24.222 -4.223 3.884 1.00 41.94 462 MET A O 1
ATOM 3622 N N . GLN A 1 463 ? 24.200 -3.912 1.670 1.00 48.58 463 GLN A N 1
ATOM 3623 C CA . GLN A 1 463 ? 25.595 -4.294 1.523 1.00 48.41 463 GLN A CA 1
ATOM 3624 C C . GLN A 1 463 ? 26.474 -3.083 1.791 1.00 44.95 463 GLN A C 1
ATOM 3625 O O . GLN A 1 463 ? 27.653 -3.236 2.023 1.00 52.46 463 GLN A O 1
ATOM 3631 N N . ARG A 1 464 ? 25.924 -1.873 1.777 1.00 47.30 464 ARG A N 1
ATOM 3632 C CA . ARG A 1 464 ? 26.756 -0.706 2.004 1.00 42.79 464 ARG A CA 1
ATOM 3633 C C . ARG A 1 464 ? 27.245 -0.643 3.443 1.00 47.89 464 ARG A C 1
ATOM 3634 O O . ARG A 1 464 ? 26.574 -1.102 4.355 1.00 56.72 464 ARG A O 1
ATOM 3642 N N . THR A 1 465 ? 28.383 0.021 3.634 1.00 51.82 465 THR A N 1
ATOM 3643 C CA . THR A 1 465 ? 29.089 0.034 4.904 1.00 54.75 465 THR A CA 1
ATOM 3644 C C . THR A 1 465 ? 28.318 0.872 5.926 1.00 49.14 465 THR A C 1
ATOM 3645 O O . THR A 1 465 ? 28.183 0.490 7.090 1.00 48.24 465 THR A O 1
ATOM 3649 N N . GLU A 1 466 ? 27.780 2.005 5.481 1.00 41.54 466 GLU A N 1
ATOM 3650 C CA . GLU A 1 466 ? 26.965 2.829 6.346 1.00 45.49 466 GLU A CA 1
ATOM 3651 C C . GLU A 1 466 ? 25.848 2.032 7.028 1.00 44.50 466 GLU A C 1
ATOM 3652 O O . GLU A 1 466 ? 25.352 2.475 8.046 1.00 47.74 466 GLU A O 1
ATOM 3658 N N . TYR A 1 467 ? 25.391 0.908 6.460 1.00 42.19 467 TYR A N 1
ATOM 3659 C CA . TYR A 1 467 ? 24.147 0.304 6.909 1.00 38.31 467 TYR A CA 1
ATOM 3660 C C . TYR A 1 467 ? 24.370 -1.099 7.453 1.00 36.86 467 TYR A C 1
ATOM 3661 O O . TYR A 1 467 ? 23.411 -1.843 7.642 1.00 38.15 467 TYR A O 1
ATOM 3670 N N . GLN A 1 468 ? 25.614 -1.418 7.792 1.00 38.91 468 GLN A N 1
ATOM 3671 C CA . GLN A 1 468 ? 25.928 -2.692 8.414 1.00 38.39 468 GLN A CA 1
ATOM 3672 C C . GLN A 1 468 ? 25.501 -2.675 9.870 1.00 37.98 468 GLN A C 1
ATOM 3673 O O . GLN A 1 468 ? 25.346 -1.625 10.483 1.00 39.31 468 GLN A O 1
ATOM 3679 N N . VAL A 1 469 ? 25.387 -3.863 10.448 1.00 40.19 469 VAL A N 1
ATOM 3680 C CA . VAL A 1 469 ? 24.965 -3.964 11.824 1.00 40.07 469 VAL A CA 1
ATOM 3681 C C . VAL A 1 469 ? 25.936 -3.246 12.756 1.00 45.25 469 VAL A C 1
ATOM 3682 O O . VAL A 1 469 ? 25.485 -2.593 13.700 1.00 45.99 469 VAL A O 1
ATOM 3686 N N . ASP A 1 470 ? 27.249 -3.292 12.476 1.00 49.20 470 ASP A N 1
ATOM 3687 C CA . ASP A 1 470 ? 28.230 -2.588 13.298 1.00 44.18 470 ASP A CA 1
ATOM 3688 C C . ASP A 1 470 ? 28.558 -1.192 12.785 1.00 44.68 470 ASP A C 1
ATOM 3689 O O . ASP A 1 470 ? 29.490 -0.560 13.266 1.00 50.84 470 ASP A O 1
ATOM 3694 N N . GLY A 1 471 ? 27.805 -0.709 11.803 1.00 41.52 471 GLY A N 1
ATOM 3695 C CA . GLY A 1 471 ? 28.055 0.597 11.230 1.00 39.16 471 GLY A CA 1
ATOM 3696 C C . GLY A 1 471 ? 27.369 1.675 12.056 1.00 38.65 471 GLY A C 1
ATOM 3697 O O . GLY A 1 471 ? 26.731 1.399 13.063 1.00 41.15 471 GLY A O 1
ATOM 3698 N N . PRO A 1 472 ? 27.469 2.938 11.632 1.00 37.41 472 PRO A N 1
ATOM 3699 C CA . PRO A 1 472 ? 26.967 4.051 12.428 1.00 42.06 472 PRO A CA 1
ATOM 3700 C C . PRO A 1 472 ? 25.451 4.211 12.487 1.00 45.50 472 PRO A C 1
ATOM 3701 O O . PRO A 1 472 ? 24.943 4.954 13.314 1.00 42.97 472 PRO A O 1
ATOM 3705 N N . LEU A 1 473 ? 24.698 3.485 11.667 1.00 46.97 473 LEU A N 1
ATOM 3706 C CA . LEU A 1 473 ? 23.265 3.669 11.716 1.00 43.83 473 LEU A CA 1
ATOM 3707 C C . LEU A 1 473 ? 22.692 2.954 12.930 1.00 42.46 473 LEU A C 1
ATOM 3708 O O . LEU A 1 473 ? 21.504 3.031 13.190 1.00 46.66 473 LEU A O 1
ATOM 3713 N N . THR A 1 474 ? 23.542 2.236 13.648 1.00 38.78 474 THR A N 1
ATOM 3714 C CA . THR A 1 474 ? 23.120 1.429 14.777 1.00 40.73 474 THR A CA 1
ATOM 3715 C C . THR A 1 474 ? 23.579 2.059 16.091 1.00 38.05 474 THR A C 1
ATOM 3716 O O . THR A 1 474 ? 23.262 1.566 17.161 1.00 45.57 474 THR A O 1
ATOM 3720 N N . ASP A 1 475 ? 24.325 3.165 15.998 1.00 38.07 475 ASP A N 1
ATOM 3721 C CA . ASP A 1 475 ? 24.927 3.822 17.144 1.00 40.91 475 ASP A CA 1
ATOM 3722 C C . ASP A 1 475 ? 23.847 4.289 18.101 1.00 39.99 475 ASP A C 1
ATOM 3723 O O . ASP A 1 475 ? 23.968 4.078 19.300 1.00 43.45 475 ASP A O 1
ATOM 3728 N N . LEU A 1 476 ? 22.803 4.929 17.572 1.00 39.61 476 LEU A N 1
ATOM 3729 C CA . LEU A 1 476 ? 21.779 5.481 18.440 1.00 35.68 476 LEU A CA 1
ATOM 3730 C C . LEU A 1 476 ? 21.091 4.338 19.159 1.00 31.87 476 LEU A C 1
ATOM 3731 O O . LEU A 1 476 ? 20.910 4.352 20.370 1.00 36.46 476 LEU A O 1
ATOM 3736 N N . ALA A 1 477 ? 20.793 3.290 18.418 1.00 34.55 477 ALA A N 1
ATOM 3737 C CA . ALA A 1 477 ? 20.131 2.166 19.041 1.00 35.18 477 ALA A CA 1
ATOM 3738 C C . ALA A 1 477 ? 21.025 1.546 20.106 1.00 34.62 477 ALA A C 1
ATOM 3739 O O . ALA A 1 477 ? 20.557 1.199 21.178 1.00 35.00 477 ALA A O 1
ATOM 3741 N N . ARG A 1 478 ? 22.323 1.415 19.836 1.00 40.54 478 ARG A N 1
ATOM 3742 C CA . ARG A 1 478 ? 23.182 0.740 20.792 1.00 36.83 478 ARG A CA 1
ATOM 3743 C C . ARG A 1 478 ? 23.270 1.546 22.069 1.00 33.23 478 ARG A C 1
ATOM 3744 O O . ARG A 1 478 ? 23.323 1.005 23.161 1.00 37.05 478 ARG A O 1
ATOM 3752 N N . GLN A 1 479 ? 23.340 2.850 21.908 1.00 35.95 479 GLN A N 1
ATOM 3753 C CA . GLN A 1 479 ? 23.446 3.750 23.041 1.00 40.27 479 GLN A CA 1
ATOM 3754 C C . GLN A 1 479 ? 22.195 3.647 23.912 1.00 45.22 479 GLN A C 1
ATOM 3755 O O . GLN A 1 479 ? 22.289 3.612 25.126 1.00 52.82 479 GLN A O 1
ATOM 3761 N N . VAL A 1 480 ? 21.017 3.584 23.296 1.00 42.32 480 VAL A N 1
ATOM 3762 C CA . VAL A 1 480 ? 19.785 3.420 24.040 1.00 37.21 480 VAL A CA 1
ATOM 3763 C C . VAL A 1 480 ? 19.774 2.089 24.785 1.00 38.91 480 VAL A C 1
ATOM 3764 O O . VAL A 1 480 ? 19.257 1.994 25.890 1.00 41.24 480 VAL A O 1
ATOM 3768 N N . LEU A 1 481 ? 20.324 1.034 24.190 1.00 38.62 481 LEU A N 1
ATOM 3769 C CA . LEU A 1 481 ? 20.298 -0.272 24.827 1.00 38.18 481 LEU A CA 1
ATOM 3770 C C . LEU A 1 481 ? 21.471 -0.450 25.786 1.00 40.56 481 LEU A C 1
ATOM 3771 O O . LEU A 1 481 ? 21.480 -1.419 26.533 1.00 41.34 481 LEU A O 1
ATOM 3776 N N . GLY A 1 482 ? 22.471 0.432 25.742 1.00 37.33 482 GLY A N 1
ATOM 3777 C CA . GLY A 1 482 ? 23.658 0.246 26.559 1.00 39.63 482 GLY A CA 1
ATOM 3778 C C . GLY A 1 482 ? 24.491 -0.931 26.045 1.00 45.15 482 GLY A C 1
ATOM 3779 O O . GLY A 1 482 ? 24.871 -1.803 26.796 1.00 44.23 482 GLY A O 1
ATOM 3780 N N . PHE A 1 483 ? 24.763 -0.974 24.740 1.00 54.15 483 PHE A N 1
ATOM 3781 C CA . PHE A 1 483 ? 25.464 -2.102 24.152 1.00 54.67 483 PHE A CA 1
ATOM 3782 C C . PHE A 1 483 ? 26.777 -1.622 23.547 1.00 57.79 483 PHE A C 1
ATOM 3783 O O . PHE A 1 483 ? 26.830 -0.564 22.918 1.00 54.74 483 PHE A O 1
ATOM 3791 N N . GLY A 1 484 ? 27.815 -2.451 23.677 1.00 52.16 484 GLY A N 1
ATOM 3792 C CA . GLY A 1 484 ? 28.979 -2.291 22.827 1.00 52.27 484 GLY A CA 1
ATOM 3793 C C . GLY A 1 484 ? 28.633 -2.694 21.398 1.00 54.26 484 GLY A C 1
ATOM 3794 O O . GLY A 1 484 ? 27.471 -2.632 21.009 1.00 66.83 484 GLY A O 1
ATOM 3795 N N . ASP A 1 485 ? 29.655 -3.095 20.633 1.00 57.24 485 ASP A N 1
ATOM 3796 C CA . ASP A 1 485 ? 29.526 -3.592 19.265 1.00 56.54 485 ASP A CA 1
ATOM 3797 C C . ASP A 1 485 ? 29.250 -5.100 19.301 1.00 51.01 485 ASP A C 1
ATOM 3798 O O . ASP A 1 485 ? 29.217 -5.683 20.383 1.00 45.83 485 ASP A O 1
ATOM 3803 N N . THR A 1 486 ? 29.051 -5.714 18.113 1.00 53.97 486 THR A N 1
ATOM 3804 C CA . THR A 1 486 ? 28.827 -7.150 17.947 1.00 54.74 486 THR A CA 1
ATOM 3805 C C . THR A 1 486 ? 29.764 -7.973 18.831 1.00 62.38 486 THR A C 1
ATOM 3806 O O . THR A 1 486 ? 29.358 -8.936 19.475 1.00 71.77 486 THR A O 1
ATOM 3810 N N . GLU A 1 487 ? 31.033 -7.569 18.822 1.00 69.62 487 GLU A N 1
ATOM 3811 C CA . GLU A 1 487 ? 32.130 -8.260 19.469 1.00 71.92 487 GLU A CA 1
ATOM 3812 C C . GLU A 1 487 ? 31.938 -8.177 20.984 1.00 58.42 487 GLU A C 1
ATOM 3813 O O . GLU A 1 487 ? 32.093 -9.156 21.702 1.00 63.92 487 GLU A O 1
ATOM 3819 N N . ALA A 1 488 ? 31.610 -6.986 21.470 1.00 59.18 488 ALA A N 1
ATOM 3820 C CA . ALA A 1 488 ? 31.432 -6.773 22.893 1.00 62.50 488 ALA A CA 1
ATOM 3821 C C . ALA A 1 488 ? 30.282 -7.633 23.399 1.00 61.58 488 ALA A C 1
ATOM 3822 O O . ALA A 1 488 ? 30.408 -8.253 24.443 1.00 65.01 488 ALA A O 1
ATOM 3824 N N . LEU A 1 489 ? 29.168 -7.652 22.647 1.00 60.63 489 LEU A N 1
ATOM 3825 C CA . LEU A 1 489 ? 27.972 -8.397 23.023 1.00 57.23 489 LEU A CA 1
ATOM 3826 C C . LEU A 1 489 ? 28.225 -9.899 23.003 1.00 52.93 489 LEU A C 1
ATOM 3827 O O . LEU A 1 489 ? 27.722 -10.605 23.868 1.00 49.82 489 LEU A O 1
ATOM 3832 N N . ALA A 1 490 ? 28.916 -10.375 21.955 1.00 51.57 490 ALA A N 1
ATOM 3833 C CA . ALA A 1 490 ? 29.237 -11.784 21.799 1.00 56.55 490 ALA A CA 1
ATOM 3834 C C . ALA A 1 490 ? 30.131 -12.242 22.947 1.00 61.32 490 ALA A C 1
ATOM 3835 O O . ALA A 1 490 ? 29.990 -13.365 23.443 1.00 59.22 490 ALA A O 1
ATOM 3837 N N . ALA A 1 491 ? 31.023 -11.342 23.373 1.00 61.85 491 ALA A N 1
ATOM 3838 C CA . ALA A 1 491 ? 31.879 -11.589 24.518 1.00 64.27 491 ALA A CA 1
ATOM 3839 C C . ALA A 1 491 ? 31.058 -11.820 25.783 1.00 59.41 491 ALA A C 1
ATOM 3840 O O . ALA A 1 491 ? 31.318 -12.776 26.499 1.00 68.65 491 ALA A O 1
ATOM 3842 N N . ARG A 1 492 ? 30.081 -10.952 26.085 1.00 60.52 492 ARG A N 1
ATOM 3843 C CA . ARG A 1 492 ? 29.300 -11.125 27.302 1.00 54.79 492 ARG A CA 1
ATOM 3844 C C . ARG A 1 492 ? 28.573 -12.470 27.261 1.00 56.17 492 ARG A C 1
ATOM 3845 O O . ARG A 1 492 ? 28.552 -13.207 28.241 1.00 58.17 492 ARG A O 1
ATOM 3853 N N . ALA A 1 493 ? 27.955 -12.778 26.118 1.00 56.37 493 ALA A N 1
ATOM 3854 C CA . ALA A 1 493 ? 27.207 -14.010 25.958 1.00 52.17 493 ALA A CA 1
ATOM 3855 C C . ALA A 1 493 ? 28.097 -15.209 26.274 1.00 53.98 493 ALA A C 1
ATOM 3856 O O . ALA A 1 493 ? 27.691 -16.113 27.005 1.00 46.68 493 ALA A O 1
ATOM 3858 N N . ALA A 1 494 ? 29.293 -15.223 25.672 1.00 52.79 494 ALA A N 1
ATOM 3859 C CA . ALA A 1 494 ? 30.184 -16.365 25.796 1.00 58.54 494 ALA A CA 1
ATOM 3860 C C . ALA A 1 494 ? 30.572 -16.520 27.257 1.00 62.88 494 ALA A C 1
ATOM 3861 O O . ALA A 1 494 ? 30.566 -17.631 27.785 1.00 61.40 494 ALA A O 1
ATOM 3863 N N . GLU A 1 495 ? 30.847 -15.387 27.911 1.00 60.96 495 GLU A N 1
ATOM 3864 C CA . GLU A 1 495 ? 31.206 -15.424 29.314 1.00 64.79 495 GLU A CA 1
ATOM 3865 C C . GLU A 1 495 ? 30.046 -15.949 30.151 1.00 62.82 495 GLU A C 1
ATOM 3866 O O . GLU A 1 495 ? 30.270 -16.709 31.084 1.00 74.58 495 GLU A O 1
ATOM 3872 N N . VAL A 1 496 ? 28.807 -15.576 29.822 1.00 71.87 496 VAL A N 1
ATOM 3873 C CA . VAL A 1 496 ? 27.661 -16.057 30.587 1.00 66.80 496 VAL A CA 1
ATOM 3874 C C . VAL A 1 496 ? 27.529 -17.575 30.423 1.00 63.85 496 VAL A C 1
ATOM 3875 O O . VAL A 1 496 ? 27.092 -18.247 31.342 1.00 69.78 496 VAL A O 1
ATOM 3879 N N . GLU A 1 497 ? 27.907 -18.112 29.252 1.00 68.26 497 GLU A N 1
ATOM 3880 C CA . GLU A 1 497 ? 27.941 -19.550 29.009 1.00 72.03 497 GLU A CA 1
ATOM 3881 C C . GLU A 1 497 ? 29.017 -20.203 29.875 1.00 71.69 497 GLU A C 1
ATOM 3882 O O . GLU A 1 497 ? 28.751 -21.215 30.521 1.00 64.10 497 GLU A O 1
ATOM 3888 N N . LYS A 1 498 ? 30.220 -19.613 29.887 1.00 73.84 498 LYS A N 1
ATOM 3889 C CA . LYS A 1 498 ? 31.354 -20.182 30.606 1.00 81.86 498 LYS A CA 1
ATOM 3890 C C . LYS A 1 498 ? 31.165 -20.089 32.124 1.00 82.38 498 LYS A C 1
ATOM 3891 O O . LYS A 1 498 ? 31.758 -20.879 32.848 1.00 83.99 498 LYS A O 1
ATOM 3897 N N . ASN A 1 499 ? 30.334 -19.155 32.613 1.00 88.57 499 ASN A N 1
ATOM 3898 C CA . ASN A 1 499 ? 30.146 -18.968 34.049 1.00 89.92 499 ASN A CA 1
ATOM 3899 C C . ASN A 1 499 ? 28.901 -19.716 34.538 1.00 88.87 499 ASN A C 1
ATOM 3900 O O . ASN A 1 499 ? 28.351 -19.366 35.579 1.00 93.79 499 ASN A O 1
ATOM 3905 N N . SER A 1 500 ? 28.445 -20.731 33.790 1.00 83.46 500 SER A N 1
ATOM 3906 C CA . SER A 1 500 ? 27.293 -21.537 34.179 1.00 91.16 500 SER A CA 1
ATOM 3907 C C . SER A 1 500 ? 27.535 -22.978 33.738 1.00 97.67 500 SER A C 1
ATOM 3908 O O . SER A 1 500 ? 28.591 -23.263 33.172 1.00 105.34 500 SER A O 1
ATOM 3911 N N . ASN A 1 501 ? 26.579 -23.887 33.995 1.00 100.88 501 ASN A N 1
ATOM 3912 C CA . ASN A 1 501 ? 26.662 -25.232 33.428 1.00 115.28 501 ASN A CA 1
ATOM 3913 C C . ASN A 1 501 ? 25.287 -25.702 32.959 1.00 108.87 501 ASN A C 1
ATOM 3914 O O . ASN A 1 501 ? 24.329 -25.713 33.729 1.00 106.96 501 ASN A O 1
ATOM 3919 N N . TRP A 1 502 ? 25.257 -26.147 31.691 1.00 108.86 502 TRP A N 1
ATOM 3920 C CA . TRP A 1 502 ? 24.064 -26.197 30.860 1.00 99.27 502 TRP A CA 1
ATOM 3921 C C . TRP A 1 502 ? 24.088 -27.458 29.966 1.00 92.05 502 TRP A C 1
ATOM 3922 O O . TRP A 1 502 ? 23.366 -28.430 30.280 1.00 85.67 502 TRP A O 1
ATOM 3933 N N . MET B 1 1 ? 21.133 42.872 -47.038 1.00 48.30 1 MET B N 1
ATOM 3934 C CA . MET B 1 1 ? 20.830 44.320 -46.875 1.00 57.09 1 MET B CA 1
ATOM 3935 C C . MET B 1 1 ? 20.635 44.919 -48.262 1.00 58.00 1 MET B C 1
ATOM 3936 O O . MET B 1 1 ? 21.517 44.785 -49.103 1.00 60.64 1 MET B O 1
ATOM 3941 N N . ARG B 1 2 ? 19.475 45.549 -48.486 1.00 58.26 2 ARG B N 1
ATOM 3942 C CA . ARG B 1 2 ? 19.121 46.125 -49.774 1.00 61.24 2 ARG B CA 1
ATOM 3943 C C . ARG B 1 2 ? 19.721 47.529 -49.944 1.00 64.48 2 ARG B C 1
ATOM 3944 O O . ARG B 1 2 ? 20.030 48.217 -48.965 1.00 63.30 2 ARG B O 1
ATOM 3952 N N . THR B 1 3 ? 19.873 47.911 -51.225 1.00 66.62 3 THR B N 1
ATOM 3953 C CA . THR B 1 3 ? 20.286 49.239 -51.664 1.00 61.57 3 THR B CA 1
ATOM 3954 C C . THR B 1 3 ? 19.061 50.154 -51.730 1.00 59.98 3 THR B C 1
ATOM 3955 O O . THR B 1 3 ? 17.918 49.697 -51.867 1.00 55.05 3 THR B O 1
ATOM 3959 N N . GLY B 1 4 ? 19.344 51.463 -51.691 1.00 54.44 4 GLY B N 1
ATOM 3960 C CA . GLY B 1 4 ? 18.384 52.487 -52.061 1.00 54.34 4 GLY B CA 1
ATOM 3961 C C . GLY B 1 4 ? 17.630 52.130 -53.339 1.00 51.54 4 GLY B C 1
ATOM 3962 O O . GLY B 1 4 ? 16.392 52.177 -53.373 1.00 56.55 4 GLY B O 1
ATOM 3963 N N . GLN B 1 5 ? 18.389 51.756 -54.376 1.00 59.59 5 GLN B N 1
ATOM 3964 C CA . GLN B 1 5 ? 17.826 51.472 -55.689 1.00 63.05 5 GLN B CA 1
ATOM 3965 C C . GLN B 1 5 ? 16.896 50.269 -55.588 1.00 57.12 5 GLN B C 1
ATOM 3966 O O . GLN B 1 5 ? 15.796 50.290 -56.145 1.00 54.31 5 GLN B O 1
ATOM 3972 N N . GLN B 1 6 ? 17.328 49.234 -54.845 1.00 59.94 6 GLN B N 1
ATOM 3973 C CA . GLN B 1 6 ? 16.511 48.034 -54.688 1.00 63.43 6 GLN B CA 1
ATOM 3974 C C . GLN B 1 6 ? 15.223 48.399 -53.956 1.00 58.89 6 GLN B C 1
ATOM 3975 O O . GLN B 1 6 ? 14.139 47.987 -54.369 1.00 56.56 6 GLN B O 1
ATOM 3981 N N . TYR B 1 7 ? 15.355 49.227 -52.908 1.00 64.25 7 TYR B N 1
ATOM 3982 C CA . TYR B 1 7 ? 14.201 49.718 -52.169 1.00 61.23 7 TYR B CA 1
ATOM 3983 C C . TYR B 1 7 ? 13.240 50.448 -53.113 1.00 60.09 7 TYR B C 1
ATOM 3984 O O . TYR B 1 7 ? 12.040 50.149 -53.114 1.00 55.36 7 TYR B O 1
ATOM 3993 N N . LEU B 1 8 ? 13.751 51.406 -53.910 1.00 57.65 8 LEU B N 1
ATOM 3994 C CA . LEU B 1 8 ? 12.871 52.179 -54.777 1.00 54.59 8 LEU B CA 1
ATOM 3995 C C . LEU B 1 8 ? 12.127 51.240 -55.731 1.00 56.33 8 LEU B C 1
ATOM 3996 O O . LEU B 1 8 ? 10.904 51.342 -55.881 1.00 49.11 8 LEU B O 1
ATOM 4001 N N . GLU B 1 9 ? 12.874 50.309 -56.351 1.00 61.50 9 GLU B N 1
ATOM 4002 C CA . GLU B 1 9 ? 12.331 49.390 -57.347 1.00 60.02 9 GLU B CA 1
ATOM 4003 C C . GLU B 1 9 ? 11.167 48.607 -56.737 1.00 57.66 9 GLU B C 1
ATOM 4004 O O . GLU B 1 9 ? 10.118 48.475 -57.378 1.00 51.31 9 GLU B O 1
ATOM 4010 N N . SER B 1 10 ? 11.331 48.183 -55.467 1.00 52.48 10 SER B N 1
ATOM 4011 C CA . SER B 1 10 ? 10.317 47.411 -54.757 1.00 55.63 10 SER B CA 1
ATOM 4012 C C . SER B 1 10 ? 8.974 48.148 -54.635 1.00 54.43 10 SER B C 1
ATOM 4013 O O . SER B 1 10 ? 7.932 47.481 -54.555 1.00 48.83 10 SER B O 1
ATOM 4016 N N . LEU B 1 11 ? 8.964 49.500 -54.668 1.00 53.55 11 LEU B N 1
ATOM 4017 C CA . LEU B 1 11 ? 7.717 50.253 -54.507 1.00 53.26 11 LEU B CA 1
ATOM 4018 C C . LEU B 1 11 ? 6.923 50.345 -55.808 1.00 55.27 11 LEU B C 1
ATOM 4019 O O . LEU B 1 11 ? 5.765 50.754 -55.764 1.00 56.57 11 LEU B O 1
ATOM 4024 N N . ARG B 1 12 ? 7.533 49.959 -56.938 1.00 60.06 12 ARG B N 1
ATOM 4025 C CA . ARG B 1 12 ? 6.876 49.979 -58.238 1.00 64.74 12 ARG B CA 1
ATOM 4026 C C . ARG B 1 12 ? 6.282 48.606 -58.549 1.00 66.40 12 ARG B C 1
ATOM 4027 O O . ARG B 1 12 ? 6.775 47.884 -59.406 1.00 73.99 12 ARG B O 1
ATOM 4035 N N . ASP B 1 13 ? 5.168 48.286 -57.890 1.00 65.95 13 ASP B N 1
ATOM 4036 C CA . ASP B 1 13 ? 4.660 46.926 -57.839 1.00 58.78 13 ASP B CA 1
ATOM 4037 C C . ASP B 1 13 ? 3.147 46.910 -58.034 1.00 55.20 13 ASP B C 1
ATOM 4038 O O . ASP B 1 13 ? 2.502 45.943 -57.620 1.00 55.21 13 ASP B O 1
ATOM 4043 N N . GLY B 1 14 ? 2.598 47.969 -58.660 1.00 48.78 14 GLY B N 1
ATOM 4044 C CA . GLY B 1 14 ? 1.174 48.058 -58.971 1.00 48.91 14 GLY B CA 1
ATOM 4045 C C . GLY B 1 14 ? 0.261 48.300 -57.758 1.00 53.47 14 GLY B C 1
ATOM 4046 O O . GLY B 1 14 ? -0.968 48.187 -57.888 1.00 49.60 14 GLY B O 1
ATOM 4047 N N . ARG B 1 15 ? 0.848 48.671 -56.600 1.00 54.43 15 ARG B N 1
ATOM 4048 C CA . ARG B 1 15 ? 0.095 49.097 -55.418 1.00 54.95 15 ARG B CA 1
ATOM 4049 C C . ARG B 1 15 ? -0.928 50.178 -55.765 1.00 49.72 15 ARG B C 1
ATOM 4050 O O . ARG B 1 15 ? -0.653 51.046 -56.589 1.00 54.16 15 ARG B O 1
ATOM 4058 N N . GLN B 1 16 ? -2.096 50.111 -55.119 1.00 50.16 16 GLN B N 1
ATOM 4059 C CA . GLN B 1 16 ? -3.164 51.088 -55.260 1.00 53.80 16 GLN B CA 1
ATOM 4060 C C . GLN B 1 16 ? -3.071 52.113 -54.124 1.00 56.23 16 GLN B C 1
ATOM 4061 O O . GLN B 1 16 ? -3.437 51.831 -52.975 1.00 52.87 16 GLN B O 1
ATOM 4067 N N . VAL B 1 17 ? -2.551 53.303 -54.453 1.00 56.03 17 VAL B N 1
ATOM 4068 C CA . VAL B 1 17 ? -2.229 54.311 -53.452 1.00 57.83 17 VAL B CA 1
ATOM 4069 C C . VAL B 1 17 ? -2.953 55.614 -53.775 1.00 54.25 17 VAL B C 1
ATOM 4070 O O . VAL B 1 17 ? -2.728 56.197 -54.833 1.00 51.78 17 VAL B O 1
ATOM 4074 N N . TYR B 1 18 ? -3.842 56.016 -52.855 1.00 53.62 18 TYR B N 1
ATOM 4075 C CA . TYR B 1 18 ? -4.544 57.287 -52.917 1.00 57.30 18 TYR B CA 1
ATOM 4076 C C . TYR B 1 18 ? -3.901 58.287 -51.950 1.00 57.46 18 TYR B C 1
ATOM 4077 O O . TYR B 1 18 ? -3.781 57.990 -50.763 1.00 56.35 18 TYR B O 1
ATOM 4086 N N . VAL B 1 19 ? -3.516 59.466 -52.469 1.00 53.63 19 VAL B N 1
ATOM 4087 C CA . VAL B 1 19 ? -2.997 60.570 -51.671 1.00 57.23 19 VAL B CA 1
ATOM 4088 C C . VAL B 1 19 ? -3.850 61.814 -51.940 1.00 57.99 19 VAL B C 1
ATOM 4089 O O . VAL B 1 19 ? -3.757 62.419 -53.009 1.00 54.90 19 VAL B O 1
ATOM 4093 N N . GLY B 1 20 ? -4.641 62.221 -50.937 1.00 56.28 20 GLY B N 1
ATOM 4094 C CA . GLY B 1 20 ? -5.549 63.348 -51.068 1.00 57.12 20 GLY B CA 1
ATOM 4095 C C . GLY B 1 20 ? -6.726 63.013 -51.984 1.00 58.20 20 GLY B C 1
ATOM 4096 O O . GLY B 1 20 ? -7.522 63.888 -52.312 1.00 63.11 20 GLY B O 1
ATOM 4097 N N . GLY B 1 21 ? -6.840 61.734 -52.372 1.00 63.85 21 GLY B N 1
ATOM 4098 C CA . GLY B 1 21 ? -7.882 61.263 -53.273 1.00 61.03 21 GLY B CA 1
ATOM 4099 C C . GLY B 1 21 ? -7.364 60.975 -54.687 1.00 57.54 21 GLY B C 1
ATOM 4100 O O . GLY B 1 21 ? -8.072 60.388 -55.492 1.00 59.98 21 GLY B O 1
ATOM 4101 N N . GLU B 1 22 ? -6.153 61.416 -55.020 1.00 55.08 22 GLU B N 1
ATOM 4102 C CA . GLU B 1 22 ? -5.575 61.129 -56.321 1.00 57.94 22 GLU B CA 1
ATOM 4103 C C . GLU B 1 22 ? -4.976 59.728 -56.296 1.00 60.23 22 GLU B C 1
ATOM 4104 O O . GLU B 1 22 ? -4.259 59.400 -55.359 1.00 62.67 22 GLU B O 1
ATOM 4110 N N . LEU B 1 23 ? -5.252 58.916 -57.322 1.00 58.19 23 LEU B N 1
ATOM 4111 C CA . LEU B 1 23 ? -4.569 57.642 -57.481 1.00 54.50 23 LEU B CA 1
ATOM 4112 C C . LEU B 1 23 ? -3.152 57.892 -58.005 1.00 55.40 23 LEU B C 1
ATOM 4113 O O . LEU B 1 23 ? -2.992 58.509 -59.049 1.00 57.18 23 LEU B O 1
ATOM 4118 N N . ILE B 1 24 ? -2.136 57.424 -57.258 1.00 52.69 24 ILE B N 1
ATOM 4119 C CA . ILE B 1 24 ? -0.733 57.629 -57.587 1.00 56.03 24 ILE B CA 1
ATOM 4120 C C . ILE B 1 24 ? -0.228 56.450 -58.417 1.00 59.78 24 ILE B C 1
ATOM 4121 O O . ILE B 1 24 ? -0.160 55.330 -57.924 1.00 67.51 24 ILE B O 1
ATOM 4126 N N . ASP B 1 25 ? 0.165 56.750 -59.660 1.00 63.12 25 ASP B N 1
ATOM 4127 C CA . ASP B 1 25 ? 0.714 55.802 -60.620 1.00 66.26 25 ASP B CA 1
ATOM 4128 C C . ASP B 1 25 ? 2.029 55.190 -60.116 1.00 61.68 25 ASP B C 1
ATOM 4129 O O . ASP B 1 25 ? 2.263 53.992 -60.243 1.00 60.75 25 ASP B O 1
ATOM 4134 N N . ASP B 1 26 ? 2.912 56.038 -59.586 1.00 59.21 26 ASP B N 1
ATOM 4135 C CA . ASP B 1 26 ? 4.263 55.645 -59.230 1.00 61.63 26 ASP B CA 1
ATOM 4136 C C . ASP B 1 26 ? 4.735 56.538 -58.075 1.00 64.71 26 ASP B C 1
ATOM 4137 O O . ASP B 1 26 ? 4.940 57.746 -58.243 1.00 61.89 26 ASP B O 1
ATOM 4142 N N . VAL B 1 27 ? 4.910 55.902 -56.909 1.00 54.16 27 VAL B N 1
ATOM 4143 C CA . VAL B 1 27 ? 5.198 56.577 -55.660 1.00 52.86 27 VAL B CA 1
ATOM 4144 C C . VAL B 1 27 ? 6.613 57.154 -55.674 1.00 56.42 27 VAL B C 1
ATOM 4145 O O . VAL B 1 27 ? 6.893 58.152 -54.992 1.00 50.38 27 VAL B O 1
ATOM 4149 N N . THR B 1 28 ? 7.492 56.537 -56.480 1.00 55.28 28 THR B N 1
ATOM 4150 C CA . THR B 1 28 ? 8.884 56.959 -56.565 1.00 58.87 28 THR B CA 1
ATOM 4151 C C . THR B 1 28 ? 9.066 58.170 -57.493 1.00 59.02 28 THR B C 1
ATOM 4152 O O . THR B 1 28 ? 10.170 58.717 -57.542 1.00 56.16 28 THR B O 1
ATOM 4156 N N . THR B 1 29 ? 8.031 58.570 -58.262 1.00 62.12 29 THR B N 1
ATOM 4157 C CA . THR B 1 29 ? 8.175 59.673 -59.215 1.00 63.59 29 THR B CA 1
ATOM 4158 C C . THR B 1 29 ? 7.135 60.769 -58.977 1.00 59.28 29 THR B C 1
ATOM 4159 O O . THR B 1 29 ? 7.373 61.917 -59.355 1.00 63.73 29 THR B O 1
ATOM 4163 N N . HIS B 1 30 ? 5.958 60.423 -58.445 1.00 50.98 30 HIS B N 1
ATOM 4164 C CA . HIS B 1 30 ? 4.950 61.441 -58.218 1.00 50.15 30 HIS B CA 1
ATOM 4165 C C . HIS B 1 30 ? 5.510 62.529 -57.277 1.00 61.90 30 HIS B C 1
ATOM 4166 O O . HIS B 1 30 ? 6.113 62.246 -56.236 1.00 55.56 30 HIS B O 1
ATOM 4173 N N . PRO B 1 31 ? 5.382 63.832 -57.613 1.00 54.65 31 PRO B N 1
ATOM 4174 C CA . PRO B 1 31 ? 5.802 64.881 -56.682 1.00 49.13 31 PRO B CA 1
ATOM 4175 C C . PRO B 1 31 ? 5.256 64.730 -55.258 1.00 51.50 31 PRO B C 1
ATOM 4176 O O . PRO B 1 31 ? 5.924 65.129 -54.309 1.00 56.62 31 PRO B O 1
ATOM 4180 N N . LYS B 1 32 ? 4.056 64.145 -55.092 1.00 51.35 32 LYS B N 1
ATOM 4181 C CA . LYS B 1 32 ? 3.423 64.073 -53.782 1.00 50.56 32 LYS B CA 1
ATOM 4182 C C . LYS B 1 32 ? 4.171 63.115 -52.853 1.00 52.73 32 LYS B C 1
ATOM 4183 O O . LYS B 1 32 ? 4.106 63.327 -51.644 1.00 50.15 32 LYS B O 1
ATOM 4189 N N . THR B 1 33 ? 4.869 62.096 -53.403 1.00 53.89 33 THR B N 1
ATOM 4190 C CA . THR B 1 33 ? 5.466 61.022 -52.601 1.00 54.74 33 THR B CA 1
ATOM 4191 C C . THR B 1 33 ? 6.980 60.839 -52.815 1.00 55.62 33 THR B C 1
ATOM 4192 O O . THR B 1 33 ? 7.658 60.234 -51.979 1.00 47.50 33 THR B O 1
ATOM 4196 N N . SER B 1 34 ? 7.533 61.357 -53.919 1.00 58.02 34 SER B N 1
ATOM 4197 C CA . SER B 1 34 ? 8.857 60.953 -54.371 1.00 55.80 34 SER B CA 1
ATOM 4198 C C . SER B 1 34 ? 9.924 61.269 -53.325 1.00 48.64 34 SER B C 1
ATOM 4199 O O . SER B 1 34 ? 10.878 60.513 -53.188 1.00 46.00 34 SER B O 1
ATOM 4202 N N . GLY B 1 35 ? 9.775 62.424 -52.658 1.00 52.34 35 GLY B N 1
ATOM 4203 C CA . GLY B 1 35 ? 10.778 62.956 -51.742 1.00 49.94 35 GLY B CA 1
ATOM 4204 C C . GLY B 1 35 ? 10.969 62.079 -50.498 1.00 53.51 35 GLY B C 1
ATOM 4205 O O . GLY B 1 35 ? 12.110 61.781 -50.142 1.00 52.11 35 GLY B O 1
ATOM 4206 N N . TYR B 1 36 ? 9.869 61.660 -49.839 1.00 45.79 36 TYR B N 1
ATOM 4207 C CA . TYR B 1 36 ? 9.988 60.717 -48.737 1.00 53.83 36 TYR B CA 1
ATOM 4208 C C . TYR B 1 36 ? 10.502 59.352 -49.237 1.00 58.00 36 TYR B C 1
ATOM 4209 O O . TYR B 1 36 ? 11.374 58.740 -48.603 1.00 50.70 36 TYR B O 1
ATOM 4218 N N . ALA B 1 37 ? 10.030 58.899 -50.408 1.00 53.20 37 ALA B N 1
ATOM 4219 C CA . ALA B 1 37 ? 10.560 57.683 -51.014 1.00 62.17 37 ALA B CA 1
ATOM 4220 C C . ALA B 1 37 ? 12.088 57.717 -51.061 1.00 62.29 37 ALA B C 1
ATOM 4221 O O . ALA B 1 37 ? 12.753 56.762 -50.656 1.00 66.70 37 ALA B O 1
ATOM 4223 N N . LYS B 1 38 ? 12.633 58.837 -51.535 1.00 60.41 38 LYS B N 1
ATOM 4224 C CA . LYS B 1 38 ? 14.064 58.989 -51.730 1.00 63.79 38 LYS B CA 1
ATOM 4225 C C . LYS B 1 38 ? 14.779 59.135 -50.377 1.00 65.59 38 LYS B C 1
ATOM 4226 O O . LYS B 1 38 ? 15.963 58.817 -50.254 1.00 54.12 38 LYS B O 1
ATOM 4232 N N . ALA B 1 39 ? 14.076 59.602 -49.336 1.00 59.57 39 ALA B N 1
ATOM 4233 C CA . ALA B 1 39 ? 14.720 59.753 -48.039 1.00 57.27 39 ALA B CA 1
ATOM 4234 C C . ALA B 1 39 ? 14.888 58.378 -47.399 1.00 59.19 39 ALA B C 1
ATOM 4235 O O . ALA B 1 39 ? 15.872 58.141 -46.706 1.00 63.18 39 ALA B O 1
ATOM 4237 N N . ILE B 1 40 ? 13.944 57.462 -47.653 1.00 60.07 40 ILE B N 1
ATOM 4238 C CA . ILE B 1 40 ? 14.063 56.104 -47.136 1.00 59.39 40 ILE B CA 1
ATOM 4239 C C . ILE B 1 40 ? 15.105 55.346 -47.974 1.00 58.83 40 ILE B C 1
ATOM 4240 O O . ILE B 1 40 ? 15.870 54.542 -47.432 1.00 53.21 40 ILE B O 1
ATOM 4245 N N . ALA B 1 41 ? 15.180 55.646 -49.280 1.00 54.20 41 ALA B N 1
ATOM 4246 C CA . ALA B 1 41 ? 16.209 55.063 -50.127 1.00 55.75 41 ALA B CA 1
ATOM 4247 C C . ALA B 1 41 ? 17.611 55.420 -49.610 1.00 56.38 41 ALA B C 1
ATOM 4248 O O . ALA B 1 41 ? 18.489 54.556 -49.537 1.00 54.80 41 ALA B O 1
ATOM 4250 N N . GLU B 1 42 ? 17.817 56.683 -49.213 1.00 60.28 42 GLU B N 1
ATOM 4251 C CA . GLU B 1 42 ? 19.094 57.119 -48.669 1.00 60.36 42 GLU B CA 1
ATOM 4252 C C . GLU B 1 42 ? 19.332 56.381 -47.352 1.00 58.52 42 GLU B C 1
ATOM 4253 O O . GLU B 1 42 ? 20.472 56.011 -47.071 1.00 58.65 42 GLU B O 1
ATOM 4259 N N . TYR B 1 43 ? 18.259 56.167 -46.566 1.00 51.82 43 TYR B N 1
ATOM 4260 C CA . TYR B 1 43 ? 18.325 55.408 -45.319 1.00 58.80 43 TYR B CA 1
ATOM 4261 C C . TYR B 1 43 ? 18.975 54.039 -45.556 1.00 62.93 43 TYR B C 1
ATOM 4262 O O . TYR B 1 43 ? 19.894 53.651 -44.810 1.00 61.54 43 TYR B O 1
ATOM 4271 N N . TYR B 1 44 ? 18.506 53.313 -46.590 1.00 54.53 44 TYR B N 1
ATOM 4272 C CA . TYR B 1 44 ? 19.045 51.984 -46.899 1.00 59.98 44 TYR B CA 1
ATOM 4273 C C . TYR B 1 44 ? 20.522 52.064 -47.322 1.00 53.80 44 TYR B C 1
ATOM 4274 O O . TYR B 1 44 ? 21.310 51.198 -46.939 1.00 65.80 44 TYR B O 1
ATOM 4283 N N . ASP B 1 45 ? 20.907 53.108 -48.072 1.00 54.34 45 ASP B N 1
ATOM 4284 C CA . ASP B 1 45 ? 22.258 53.228 -48.622 1.00 59.96 45 ASP B CA 1
ATOM 4285 C C . ASP B 1 45 ? 23.269 53.524 -47.526 1.00 53.41 45 ASP B C 1
ATOM 4286 O O . ASP B 1 45 ? 24.396 53.064 -47.611 1.00 55.55 45 ASP B O 1
ATOM 4291 N N . LEU B 1 46 ? 22.860 54.293 -46.511 1.00 58.64 46 LEU B N 1
ATOM 4292 C CA . LEU B 1 46 ? 23.731 54.588 -45.385 1.00 64.10 46 LEU B CA 1
ATOM 4293 C C . LEU B 1 46 ? 24.076 53.325 -44.602 1.00 61.38 46 LEU B C 1
ATOM 4294 O O . LEU B 1 46 ? 25.183 53.209 -44.086 1.00 59.36 46 LEU B O 1
ATOM 4299 N N . HIS B 1 47 ? 23.148 52.369 -44.532 1.00 63.37 47 HIS B N 1
ATOM 4300 C CA . HIS B 1 47 ? 23.429 51.107 -43.861 1.00 67.70 47 HIS B CA 1
ATOM 4301 C C . HIS B 1 47 ? 24.558 50.336 -44.550 1.00 65.23 47 HIS B C 1
ATOM 4302 O O . HIS B 1 47 ? 25.306 49.609 -43.887 1.00 57.78 47 HIS B O 1
ATOM 4309 N N . LEU B 1 48 ? 24.671 50.478 -45.876 1.00 62.57 48 LEU B N 1
ATOM 4310 C CA . LEU B 1 48 ? 25.706 49.776 -46.622 1.00 63.59 48 LEU B CA 1
ATOM 4311 C C . LEU B 1 48 ? 27.040 50.529 -46.568 1.00 66.62 48 LEU B C 1
ATOM 4312 O O . LEU B 1 48 ? 28.077 49.925 -46.834 1.00 68.34 48 LEU B O 1
ATOM 4317 N N . ASP B 1 49 ? 27.010 51.826 -46.207 1.00 71.55 49 ASP B N 1
ATOM 4318 C CA . ASP B 1 49 ? 28.193 52.672 -46.119 1.00 69.52 49 ASP B CA 1
ATOM 4319 C C . ASP B 1 49 ? 29.078 52.184 -44.976 1.00 69.69 49 ASP B C 1
ATOM 4320 O O . ASP B 1 49 ? 28.664 52.214 -43.820 1.00 65.57 49 ASP B O 1
ATOM 4325 N N . PRO B 1 50 ? 30.333 51.754 -45.265 1.00 88.65 50 PRO B N 1
ATOM 4326 C CA . PRO B 1 50 ? 31.216 51.183 -44.239 1.00 84.33 50 PRO B CA 1
ATOM 4327 C C . PRO B 1 50 ? 31.636 52.159 -43.144 1.00 74.78 50 PRO B C 1
ATOM 4328 O O . PRO B 1 50 ? 32.130 51.742 -42.104 1.00 67.51 50 PRO B O 1
ATOM 4332 N N . GLU B 1 51 ? 31.446 53.460 -43.374 1.00 73.46 51 GLU B N 1
ATOM 4333 C CA . GLU B 1 51 ? 31.824 54.446 -42.379 1.00 81.21 51 GLU B CA 1
ATOM 4334 C C . GLU B 1 51 ? 30.934 54.275 -41.147 1.00 79.50 51 GLU B C 1
ATOM 4335 O O . GLU B 1 51 ? 31.385 54.533 -40.034 1.00 71.21 51 GLU B O 1
ATOM 4341 N N . HIS B 1 52 ? 29.680 53.829 -41.337 1.00 78.63 52 HIS B N 1
ATOM 4342 C CA . HIS B 1 52 ? 28.745 53.711 -40.223 1.00 75.75 52 HIS B CA 1
ATOM 4343 C C . HIS B 1 52 ? 28.395 52.255 -39.925 1.00 69.22 52 HIS B C 1
ATOM 4344 O O . HIS B 1 52 ? 27.335 51.994 -39.374 1.00 69.35 52 HIS B O 1
ATOM 4351 N N . GLN B 1 53 ? 29.301 51.323 -40.231 1.00 74.98 53 GLN B N 1
ATOM 4352 C CA . GLN B 1 53 ? 29.097 49.908 -39.938 1.00 82.01 53 GLN B CA 1
ATOM 4353 C C . GLN B 1 53 ? 28.960 49.625 -38.434 1.00 79.90 53 GLN B C 1
ATOM 4354 O O . GLN B 1 53 ? 28.150 48.783 -38.036 1.00 82.00 53 GLN B O 1
ATOM 4360 N N . ASP B 1 54 ? 29.768 50.294 -37.598 1.00 74.58 54 ASP B N 1
ATOM 4361 C CA . ASP B 1 54 ? 29.740 50.098 -36.152 1.00 71.52 54 ASP B CA 1
ATOM 4362 C C . ASP B 1 54 ? 28.336 50.318 -35.577 1.00 71.45 54 ASP B C 1
ATOM 4363 O O . ASP B 1 54 ? 27.860 49.497 -34.798 1.00 65.33 54 ASP B O 1
ATOM 4368 N N . VAL B 1 55 ? 27.686 51.432 -35.954 1.00 76.62 55 VAL B N 1
ATOM 4369 C CA . VAL B 1 55 ? 26.454 51.893 -35.317 1.00 74.20 55 VAL B CA 1
ATOM 4370 C C . VAL B 1 55 ? 25.212 51.371 -36.055 1.00 59.01 55 VAL B C 1
ATOM 4371 O O . VAL B 1 55 ? 24.133 51.347 -35.472 1.00 61.47 55 VAL B O 1
ATOM 4375 N N . LEU B 1 56 ? 25.333 50.969 -37.326 1.00 51.96 56 LEU B N 1
ATOM 4376 C CA . LEU B 1 56 ? 24.159 50.698 -38.143 1.00 60.32 56 LEU B CA 1
ATOM 4377 C C . LEU B 1 56 ? 23.919 49.204 -38.378 1.00 65.55 56 LEU B C 1
ATOM 4378 O O . LEU B 1 56 ? 22.780 48.837 -38.689 1.00 65.63 56 LEU B O 1
ATOM 4383 N N . THR B 1 57 ? 24.964 48.356 -38.277 1.00 66.61 57 THR B N 1
ATOM 4384 C CA . THR B 1 57 ? 24.866 46.971 -38.739 1.00 70.45 57 THR B CA 1
ATOM 4385 C C . THR B 1 57 ? 25.363 45.995 -37.671 1.00 67.62 57 THR B C 1
ATOM 4386 O O . THR B 1 57 ? 25.983 46.395 -36.686 1.00 64.24 57 THR B O 1
ATOM 4390 N N . PHE B 1 58 ? 25.082 44.705 -37.889 1.00 67.55 58 PHE B N 1
ATOM 4391 C CA . PHE B 1 58 ? 25.479 43.666 -36.950 1.00 75.45 58 PHE B CA 1
ATOM 4392 C C . PHE B 1 58 ? 25.500 42.302 -37.644 1.00 77.27 58 PHE B C 1
ATOM 4393 O O . PHE B 1 58 ? 24.761 42.089 -38.608 1.00 68.69 58 PHE B O 1
ATOM 4401 N N . VAL B 1 59 ? 26.305 41.376 -37.093 1.00 78.70 59 VAL B N 1
ATOM 4402 C CA . VAL B 1 59 ? 26.405 40.011 -37.594 1.00 77.68 59 VAL B CA 1
ATOM 4403 C C . VAL B 1 59 ? 25.384 39.117 -36.878 1.00 72.14 59 VAL B C 1
ATOM 4404 O O . VAL B 1 59 ? 25.480 38.894 -35.676 1.00 71.03 59 VAL B O 1
ATOM 4408 N N . ASP B 1 60 ? 24.392 38.600 -37.618 1.00 70.87 60 ASP B N 1
ATOM 4409 C CA . ASP B 1 60 ? 23.275 37.874 -37.021 1.00 73.89 60 ASP B CA 1
ATOM 4410 C C . ASP B 1 60 ? 23.731 36.453 -36.675 1.00 80.56 60 ASP B C 1
ATOM 4411 O O . ASP B 1 60 ? 24.856 36.067 -36.988 1.00 72.84 60 ASP B O 1
ATOM 4416 N N . ASP B 1 61 ? 22.842 35.689 -36.018 1.00 92.79 61 ASP B N 1
ATOM 4417 C CA . ASP B 1 61 ? 23.109 34.324 -35.578 1.00 94.97 61 ASP B CA 1
ATOM 4418 C C . ASP B 1 61 ? 23.433 33.413 -36.769 1.00 98.40 61 ASP B C 1
ATOM 4419 O O . ASP B 1 61 ? 24.315 32.563 -36.675 1.00 102.44 61 ASP B O 1
ATOM 4424 N N . ASP B 1 62 ? 22.727 33.599 -37.895 1.00 96.97 62 ASP B N 1
ATOM 4425 C CA . ASP B 1 62 ? 23.010 32.880 -39.132 1.00 90.19 62 ASP B CA 1
ATOM 4426 C C . ASP B 1 62 ? 24.347 33.287 -39.773 1.00 78.71 62 ASP B C 1
ATOM 4427 O O . ASP B 1 62 ? 24.641 32.830 -40.870 1.00 77.53 62 ASP B O 1
ATOM 4432 N N . GLY B 1 63 ? 25.141 34.166 -39.140 1.00 80.13 63 GLY B N 1
ATOM 4433 C CA . GLY B 1 63 ? 26.454 34.541 -39.652 1.00 79.83 63 GLY B CA 1
ATOM 4434 C C . GLY B 1 63 ? 26.440 35.751 -40.601 1.00 86.39 63 GLY B C 1
ATOM 4435 O O . GLY B 1 63 ? 27.513 36.246 -40.948 1.00 93.41 63 GLY B O 1
ATOM 4436 N N . VAL B 1 64 ? 25.252 36.243 -41.006 1.00 79.05 64 VAL B N 1
ATOM 4437 C CA . VAL B 1 64 ? 25.111 37.258 -42.054 1.00 81.79 64 VAL B CA 1
ATOM 4438 C C . VAL B 1 64 ? 25.096 38.677 -41.452 1.00 82.25 64 VAL B C 1
ATOM 4439 O O . VAL B 1 64 ? 24.558 38.888 -40.364 1.00 74.78 64 VAL B O 1
ATOM 4443 N N . ARG B 1 65 ? 25.647 39.666 -42.181 1.00 72.07 65 ARG B N 1
ATOM 4444 C CA . ARG B 1 65 ? 25.588 41.065 -41.768 1.00 71.13 65 ARG B CA 1
ATOM 4445 C C . ARG B 1 65 ? 24.268 41.719 -42.194 1.00 73.31 65 ARG B C 1
ATOM 4446 O O . ARG B 1 65 ? 23.925 41.732 -43.380 1.00 69.96 65 ARG B O 1
ATOM 4454 N N . LYS B 1 66 ? 23.551 42.297 -41.211 1.00 76.24 66 LYS B N 1
ATOM 4455 C CA . LYS B 1 66 ? 22.231 42.887 -41.418 1.00 71.77 66 LYS B CA 1
ATOM 4456 C C . LYS B 1 66 ? 22.137 44.254 -40.733 1.00 68.30 66 LYS B C 1
ATOM 4457 O O . LYS B 1 66 ? 23.002 44.614 -39.931 1.00 66.25 66 LYS B O 1
ATOM 4463 N N . SER B 1 67 ? 21.062 44.989 -41.068 1.00 65.14 67 SER B N 1
ATOM 4464 C CA . SER B 1 67 ? 20.740 46.285 -40.482 1.00 63.20 67 SER B CA 1
ATOM 4465 C C . SER B 1 67 ? 20.248 46.131 -39.038 1.00 55.28 67 SER B C 1
ATOM 4466 O O . SER B 1 67 ? 19.599 45.142 -38.705 1.00 50.58 67 SER B O 1
ATOM 4469 N N . MET B 1 68 ? 20.506 47.156 -38.207 1.00 47.05 68 MET B N 1
ATOM 4470 C CA . MET B 1 68 ? 20.175 47.110 -36.792 1.00 50.90 68 MET B CA 1
ATOM 4471 C C . MET B 1 68 ? 18.666 47.223 -36.568 1.00 49.95 68 MET B C 1
ATOM 4472 O O . MET B 1 68 ? 18.179 46.963 -35.463 1.00 49.95 68 MET B O 1
ATOM 4477 N N . HIS B 1 69 ? 17.910 47.529 -37.627 1.00 46.06 69 HIS B N 1
ATOM 4478 C CA . HIS B 1 69 ? 16.467 47.441 -37.529 1.00 49.03 69 HIS B CA 1
ATOM 4479 C C . HIS B 1 69 ? 16.000 45.983 -37.379 1.00 51.67 69 HIS B C 1
ATOM 4480 O O . HIS B 1 69 ? 14.802 45.764 -37.149 1.00 57.72 69 HIS B O 1
ATOM 4487 N N . TRP B 1 70 ? 16.921 44.996 -37.487 1.00 48.58 70 TRP B N 1
ATOM 4488 C CA . TRP B 1 70 ? 16.609 43.578 -37.252 1.00 53.56 70 TRP B CA 1
ATOM 4489 C C . TRP B 1 70 ? 17.242 43.024 -35.969 1.00 52.71 70 TRP B C 1
ATOM 4490 O O . TRP B 1 70 ? 17.085 41.837 -35.689 1.00 52.30 70 TRP B O 1
ATOM 4501 N N . PHE B 1 71 ? 17.930 43.876 -35.189 1.00 53.97 71 PHE B N 1
ATOM 4502 C CA . PHE B 1 71 ? 18.709 43.452 -34.033 1.00 55.70 71 PHE B CA 1
ATOM 4503 C C . PHE B 1 71 ? 17.820 43.297 -32.795 1.00 56.40 71 PHE B C 1
ATOM 4504 O O . PHE B 1 71 ? 17.307 44.283 -32.274 1.00 54.94 71 PHE B O 1
ATOM 4512 N N . LEU B 1 72 ? 17.693 42.053 -32.307 1.00 56.80 72 LEU B N 1
ATOM 4513 C CA . LEU B 1 72 ? 17.048 41.768 -31.034 1.00 65.19 72 LEU B CA 1
ATOM 4514 C C . LEU B 1 72 ? 18.059 41.918 -29.891 1.00 64.67 72 LEU B C 1
ATOM 4515 O O . LEU B 1 72 ? 19.071 41.224 -29.866 1.00 59.70 72 LEU B O 1
ATOM 4520 N N . PRO B 1 73 ? 17.846 42.847 -28.925 1.00 66.14 73 PRO B N 1
ATOM 4521 C CA . PRO B 1 73 ? 18.765 43.010 -27.793 1.00 69.32 73 PRO B CA 1
ATOM 4522 C C . PRO B 1 73 ? 18.636 41.895 -26.750 1.00 64.86 73 PRO B C 1
ATOM 4523 O O . PRO B 1 73 ? 17.527 41.458 -26.431 1.00 61.22 73 PRO B O 1
ATOM 4527 N N . ARG B 1 74 ? 19.784 41.426 -26.241 1.00 63.25 74 ARG B N 1
ATOM 4528 C CA . ARG B 1 74 ? 19.822 40.301 -25.315 1.00 71.90 74 ARG B CA 1
ATOM 4529 C C . ARG B 1 74 ? 20.476 40.731 -24.000 1.00 71.78 74 ARG B C 1
ATOM 4530 O O . ARG B 1 74 ? 20.615 39.938 -23.071 1.00 69.43 74 ARG B O 1
ATOM 4538 N N . SER B 1 75 ? 20.792 42.023 -23.912 1.00 65.64 75 SER B N 1
ATOM 4539 C CA . SER B 1 75 ? 21.679 42.548 -22.899 1.00 61.26 75 SER B CA 1
ATOM 4540 C C . SER B 1 75 ? 21.350 44.015 -22.693 1.00 60.82 75 SER B C 1
ATOM 4541 O O . SER B 1 75 ? 20.805 44.644 -23.599 1.00 62.32 75 SER B O 1
ATOM 4544 N N . LYS B 1 76 ? 21.740 44.546 -21.530 1.00 57.53 76 LYS B N 1
ATOM 4545 C CA . LYS B 1 76 ? 21.678 45.973 -21.276 1.00 56.38 76 LYS B CA 1
ATOM 4546 C C . LYS B 1 76 ? 22.519 46.709 -22.307 1.00 55.28 76 LYS B C 1
ATOM 4547 O O . LYS B 1 76 ? 22.103 47.747 -22.821 1.00 54.83 76 LYS B O 1
ATOM 4553 N N . ALA B 1 77 ? 23.727 46.191 -22.563 1.00 61.29 77 ALA B N 1
ATOM 4554 C CA . ALA B 1 77 ? 24.645 46.821 -23.506 1.00 59.12 77 ALA B CA 1
ATOM 4555 C C . ALA B 1 77 ? 24.020 46.832 -24.907 1.00 58.73 77 ALA B C 1
ATOM 4556 O O . ALA B 1 77 ? 24.208 47.772 -25.673 1.00 55.77 77 ALA B O 1
ATOM 4558 N N . ASP B 1 78 ? 23.260 45.780 -25.225 1.00 56.72 78 ASP B N 1
ATOM 4559 C CA . ASP B 1 78 ? 22.587 45.666 -26.506 1.00 61.34 78 ASP B CA 1
ATOM 4560 C C . ASP B 1 78 ? 21.504 46.740 -26.620 1.00 61.19 78 ASP B C 1
ATOM 4561 O O . ASP B 1 78 ? 21.459 47.442 -27.630 1.00 61.68 78 ASP B O 1
ATOM 4566 N N . ALA B 1 79 ? 20.655 46.863 -25.583 1.00 54.04 79 ALA B N 1
ATOM 4567 C CA . ALA B 1 79 ? 19.659 47.928 -25.476 1.00 57.31 79 ALA B CA 1
ATOM 4568 C C . ALA B 1 79 ? 20.276 49.319 -25.702 1.00 56.87 79 ALA B C 1
ATOM 4569 O O . ALA B 1 79 ? 19.645 50.170 -26.327 1.00 55.65 79 ALA B O 1
ATOM 4571 N N . ALA B 1 80 ? 21.506 49.537 -25.206 1.00 53.11 80 ALA B N 1
ATOM 4572 C CA . ALA B 1 80 ? 22.192 50.818 -25.307 1.00 56.57 80 ALA B CA 1
ATOM 4573 C C . ALA B 1 80 ? 22.609 51.074 -26.750 1.00 57.40 80 ALA B C 1
ATOM 4574 O O . ALA B 1 80 ? 22.514 52.204 -27.234 1.00 56.67 80 ALA B O 1
ATOM 4576 N N . ARG B 1 81 ? 23.090 50.013 -27.408 1.00 60.28 81 ARG B N 1
ATOM 4577 C CA . ARG B 1 81 ? 23.541 50.073 -28.790 1.00 55.69 81 ARG B CA 1
ATOM 4578 C C . ARG B 1 81 ? 22.341 50.351 -29.698 1.00 56.43 81 ARG B C 1
ATOM 4579 O O . ARG B 1 81 ? 22.467 51.034 -30.713 1.00 58.56 81 ARG B O 1
ATOM 4587 N N . ARG B 1 82 ? 21.157 49.857 -29.302 1.00 57.42 82 ARG B N 1
ATOM 4588 C CA . ARG B 1 82 ? 19.919 50.131 -30.019 1.00 56.90 82 ARG B CA 1
ATOM 4589 C C . ARG B 1 82 ? 19.479 51.577 -29.805 1.00 59.73 82 ARG B C 1
ATOM 4590 O O . ARG B 1 82 ? 18.932 52.188 -30.720 1.00 57.13 82 ARG B O 1
ATOM 4598 N N . ARG B 1 83 ? 19.700 52.100 -28.589 1.00 60.93 83 ARG B N 1
ATOM 4599 C CA . ARG B 1 83 ? 19.430 53.502 -28.297 1.00 64.51 83 ARG B CA 1
ATOM 4600 C C . ARG B 1 83 ? 20.294 54.389 -29.201 1.00 55.92 83 ARG B C 1
ATOM 4601 O O . ARG B 1 83 ? 19.763 55.270 -29.871 1.00 48.93 83 ARG B O 1
ATOM 4609 N N . ALA B 1 84 ? 21.606 54.103 -29.291 1.00 58.89 84 ALA B N 1
ATOM 4610 C CA . ALA B 1 84 ? 22.491 54.854 -30.179 1.00 55.83 84 ALA B CA 1
ATOM 4611 C C . ALA B 1 84 ? 21.986 54.838 -31.619 1.00 53.95 84 ALA B C 1
ATOM 4612 O O . ALA B 1 84 ? 22.124 55.836 -32.315 1.00 64.48 84 ALA B O 1
ATOM 4614 N N . TYR B 1 85 ? 21.412 53.709 -32.059 1.00 57.19 85 TYR B N 1
ATOM 4615 C CA . TYR B 1 85 ? 20.947 53.543 -33.432 1.00 56.32 85 TYR B CA 1
ATOM 4616 C C . TYR B 1 85 ? 19.669 54.338 -33.697 1.00 56.99 85 TYR B C 1
ATOM 4617 O O . TYR B 1 85 ? 19.529 54.926 -34.769 1.00 49.10 85 TYR B O 1
ATOM 4626 N N . HIS B 1 86 ? 18.708 54.305 -32.762 1.00 56.03 86 HIS B N 1
ATOM 4627 C CA . HIS B 1 86 ? 17.514 55.121 -32.937 1.00 56.67 86 HIS B CA 1
ATOM 4628 C C . HIS B 1 86 ? 17.930 56.595 -32.910 1.00 55.74 86 HIS B C 1
ATOM 4629 O O . HIS B 1 86 ? 17.354 57.402 -33.620 1.00 49.69 86 HIS B O 1
ATOM 4636 N N . GLU B 1 87 ? 18.971 56.918 -32.133 1.00 55.40 87 GLU B N 1
ATOM 4637 C CA . GLU B 1 87 ? 19.414 58.289 -31.937 1.00 63.43 87 GLU B CA 1
ATOM 4638 C C . GLU B 1 87 ? 20.092 58.764 -33.222 1.00 59.91 87 GLU B C 1
ATOM 4639 O O . GLU B 1 87 ? 19.873 59.894 -33.654 1.00 60.92 87 GLU B O 1
ATOM 4645 N N . PHE B 1 88 ? 20.879 57.882 -33.849 1.00 60.96 88 PHE B N 1
ATOM 4646 C CA . PHE B 1 88 ? 21.539 58.196 -35.112 1.00 60.90 88 PHE B CA 1
ATOM 4647 C C . PHE B 1 88 ? 20.489 58.720 -36.096 1.00 63.26 88 PHE B C 1
ATOM 4648 O O . PHE B 1 88 ? 20.689 59.745 -36.746 1.00 56.74 88 PHE B O 1
ATOM 4656 N N . TRP B 1 89 ? 19.358 58.005 -36.179 1.00 58.07 89 TRP B N 1
ATOM 4657 C CA . TRP B 1 89 ? 18.347 58.260 -37.193 1.00 57.83 89 TRP B CA 1
ATOM 4658 C C . TRP B 1 89 ? 17.501 59.487 -36.858 1.00 54.32 89 TRP B C 1
ATOM 4659 O O . TRP B 1 89 ? 17.088 60.200 -37.771 1.00 49.72 89 TRP B O 1
ATOM 4670 N N . PHE B 1 90 ? 17.241 59.729 -35.562 1.00 56.68 90 PHE B N 1
ATOM 4671 C CA . PHE B 1 90 ? 16.498 60.915 -35.152 1.00 63.29 90 PHE B CA 1
ATOM 4672 C C . PHE B 1 90 ? 17.299 62.154 -35.558 1.00 57.05 90 PHE B C 1
ATOM 4673 O O . PHE B 1 90 ? 16.719 63.123 -36.031 1.00 66.43 90 PHE B O 1
ATOM 4681 N N . ARG B 1 91 ? 18.631 62.054 -35.462 1.00 50.90 91 ARG B N 1
ATOM 4682 C CA . ARG B 1 91 ? 19.549 63.148 -35.734 1.00 56.80 91 ARG B CA 1
ATOM 4683 C C . ARG B 1 91 ? 19.642 63.397 -37.235 1.00 52.28 91 ARG B C 1
ATOM 4684 O O . ARG B 1 91 ? 19.502 64.532 -37.661 1.00 59.26 91 ARG B O 1
ATOM 4692 N N . HIS B 1 92 ? 19.847 62.334 -38.019 1.00 52.74 92 HIS B N 1
ATOM 4693 C CA . HIS B 1 92 ? 19.815 62.366 -39.476 1.00 53.95 92 HIS B CA 1
ATOM 4694 C C . HIS B 1 92 ? 18.473 62.890 -40.002 1.00 54.12 92 HIS B C 1
ATOM 4695 O O . HIS B 1 92 ? 18.424 63.587 -41.017 1.00 53.95 92 HIS B O 1
ATOM 4702 N N . PHE B 1 93 ? 17.374 62.535 -39.325 1.00 53.09 93 PHE B N 1
ATOM 4703 C CA . PHE B 1 93 ? 16.067 63.063 -39.684 1.00 53.01 93 PHE B CA 1
ATOM 4704 C C . PHE B 1 93 ? 15.720 64.272 -38.811 1.00 60.19 93 PHE B C 1
ATOM 4705 O O . PHE B 1 93 ? 14.538 64.525 -38.554 1.00 64.32 93 PHE B O 1
ATOM 4713 N N . GLN B 1 94 ? 16.758 64.991 -38.346 1.00 60.63 94 GLN B N 1
ATOM 4714 C CA . GLN B 1 94 ? 16.665 66.374 -37.892 1.00 61.61 94 GLN B CA 1
ATOM 4715 C C . GLN B 1 94 ? 15.718 66.500 -36.699 1.00 68.64 94 GLN B C 1
ATOM 4716 O O . GLN B 1 94 ? 14.706 67.197 -36.778 1.00 78.67 94 GLN B O 1
ATOM 4722 N N . GLY B 1 95 ? 16.066 65.817 -35.599 1.00 77.84 95 GLY B N 1
ATOM 4723 C CA . GLY B 1 95 ? 15.267 65.810 -34.381 1.00 75.31 95 GLY B CA 1
ATOM 4724 C C . GLY B 1 95 ? 14.222 64.697 -34.396 1.00 71.67 95 GLY B C 1
ATOM 4725 O O . GLY B 1 95 ? 13.752 64.275 -33.335 1.00 68.05 95 GLY B O 1
ATOM 4726 N N . GLY B 1 96 ? 13.881 64.251 -35.619 1.00 68.81 96 GLY B N 1
ATOM 4727 C CA . GLY B 1 96 ? 12.946 63.165 -35.867 1.00 66.18 96 GLY B CA 1
ATOM 4728 C C . GLY B 1 96 ? 11.730 63.623 -36.675 1.00 63.73 96 GLY B C 1
ATOM 4729 O O . GLY B 1 96 ? 10.599 63.273 -36.327 1.00 61.96 96 GLY B O 1
ATOM 4730 N N . ILE B 1 97 ? 11.965 64.368 -37.770 1.00 56.70 97 ILE B N 1
ATOM 4731 C CA . ILE B 1 97 ? 10.867 64.864 -38.588 1.00 63.75 97 ILE B CA 1
ATOM 4732 C C . ILE B 1 97 ? 10.115 63.669 -39.179 1.00 61.52 97 ILE B C 1
ATOM 4733 O O . ILE B 1 97 ? 8.904 63.741 -39.378 1.00 56.14 97 ILE B O 1
ATOM 4738 N N . PHE B 1 98 ? 10.842 62.569 -39.435 1.00 58.48 98 PHE B N 1
ATOM 4739 C CA . PHE B 1 98 ? 10.245 61.328 -39.898 1.00 57.60 98 PHE B CA 1
ATOM 4740 C C . PHE B 1 98 ? 10.343 60.333 -38.758 1.00 54.25 98 PHE B C 1
ATOM 4741 O O . PHE B 1 98 ? 11.441 59.999 -38.347 1.00 60.85 98 PHE B O 1
ATOM 4749 N N . THR B 1 99 ? 9.189 59.901 -38.243 1.00 59.16 99 THR B N 1
ATOM 4750 C CA . THR B 1 99 ? 9.126 59.125 -37.010 1.00 66.07 99 THR B CA 1
ATOM 4751 C C . THR B 1 99 ? 9.128 57.614 -37.292 1.00 72.90 99 THR B C 1
ATOM 4752 O O . THR B 1 99 ? 9.334 56.822 -36.362 1.00 67.52 99 THR B O 1
ATOM 4756 N N . ARG B 1 100 ? 8.944 57.222 -38.572 1.00 60.25 100 ARG B N 1
ATOM 4757 C CA . ARG B 1 100 ? 8.568 55.862 -38.928 1.00 56.59 100 ARG B CA 1
ATOM 4758 C C . ARG B 1 100 ? 9.309 55.376 -40.174 1.00 48.73 100 ARG B C 1
ATOM 4759 O O . ARG B 1 100 ? 8.701 54.866 -41.110 1.00 41.68 100 ARG B O 1
ATOM 4767 N N . PRO B 1 101 ? 10.655 55.447 -40.191 1.00 42.43 101 PRO B N 1
ATOM 4768 C CA . PRO B 1 101 ? 11.445 54.648 -41.111 1.00 47.82 101 PRO B CA 1
ATOM 4769 C C . PRO B 1 101 ? 11.369 53.191 -40.633 1.00 56.24 101 PRO B C 1
ATOM 4770 O O . PRO B 1 101 ? 10.705 52.885 -39.638 1.00 53.25 101 PRO B O 1
ATOM 4774 N N . PRO B 1 102 ? 11.983 52.228 -41.354 1.00 53.14 102 PRO B N 1
ATOM 4775 C CA . PRO B 1 102 ? 12.063 50.850 -40.854 1.00 58.73 102 PRO B CA 1
ATOM 4776 C C . PRO B 1 102 ? 12.568 50.713 -39.413 1.00 55.81 102 PRO B C 1
ATOM 4777 O O . PRO B 1 102 ? 12.014 49.938 -38.654 1.00 47.61 102 PRO B O 1
ATOM 4781 N N . ALA B 1 103 ? 13.565 51.515 -39.017 1.00 57.96 103 ALA B N 1
ATOM 4782 C CA . ALA B 1 103 ? 14.113 51.499 -37.666 1.00 53.24 103 ALA B CA 1
ATOM 4783 C C . ALA B 1 103 ? 13.029 51.680 -36.603 1.00 54.53 103 ALA B C 1
ATOM 4784 O O . ALA B 1 103 ? 13.140 51.106 -35.522 1.00 60.47 103 ALA B O 1
ATOM 4786 N N . GLY B 1 104 ? 12.034 52.535 -36.888 1.00 53.87 104 GLY B N 1
ATOM 4787 C CA . GLY B 1 104 ? 10.986 52.844 -35.931 1.00 51.26 104 GLY B CA 1
ATOM 4788 C C . GLY B 1 104 ? 9.834 51.848 -36.024 1.00 54.50 104 GLY B C 1
ATOM 4789 O O . GLY B 1 104 ? 9.152 51.592 -35.039 1.00 54.51 104 GLY B O 1
ATOM 4790 N N . MET B 1 105 ? 9.636 51.278 -37.216 1.00 55.24 105 MET B N 1
ATOM 4791 C CA . MET B 1 105 ? 8.461 50.475 -37.502 1.00 55.24 105 MET B CA 1
ATOM 4792 C C . MET B 1 105 ? 8.638 48.996 -37.181 1.00 47.57 105 MET B C 1
ATOM 4793 O O . MET B 1 105 ? 7.681 48.338 -36.831 1.00 45.74 105 MET B O 1
ATOM 4798 N N . HIS B 1 106 ? 9.843 48.463 -37.366 1.00 49.96 106 HIS B N 1
ATOM 4799 C CA . HIS B 1 106 ? 10.043 47.024 -37.359 1.00 52.70 106 HIS B CA 1
ATOM 4800 C C . HIS B 1 106 ? 10.021 46.508 -35.923 1.00 55.74 106 HIS B C 1
ATOM 4801 O O . HIS B 1 106 ? 9.761 45.333 -35.717 1.00 54.60 106 HIS B O 1
ATOM 4808 N N . VAL B 1 107 ? 10.262 47.404 -34.950 1.00 57.09 107 VAL B N 1
ATOM 4809 C CA . VAL B 1 107 ? 10.369 47.038 -33.548 1.00 51.06 107 VAL B CA 1
ATOM 4810 C C . VAL B 1 107 ? 9.075 46.362 -33.101 1.00 48.18 107 VAL B C 1
ATOM 4811 O O . VAL B 1 107 ? 9.080 45.637 -32.110 1.00 52.12 107 VAL B O 1
ATOM 4815 N N . VAL B 1 108 ? 7.979 46.581 -33.830 1.00 45.57 108 VAL B N 1
ATOM 4816 C CA . VAL B 1 108 ? 6.701 46.002 -33.439 1.00 53.79 108 VAL B CA 1
ATOM 4817 C C . VAL B 1 108 ? 6.757 44.460 -33.498 1.00 58.47 108 VAL B C 1
ATOM 4818 O O . VAL B 1 108 ? 5.970 43.784 -32.837 1.00 55.82 108 VAL B O 1
ATOM 4822 N N . MET B 1 109 ? 7.692 43.877 -34.260 1.00 54.31 109 MET B N 1
ATOM 4823 C CA . MET B 1 109 ? 7.750 42.429 -34.408 1.00 62.84 109 MET B CA 1
ATOM 4824 C C . MET B 1 109 ? 8.596 41.783 -33.303 1.00 60.60 109 MET B C 1
ATOM 4825 O O . MET B 1 109 ? 8.570 40.562 -33.144 1.00 50.30 109 MET B O 1
ATOM 4830 N N . TYR B 1 110 ? 9.377 42.577 -32.561 1.00 52.43 110 TYR B N 1
ATOM 4831 C CA . TYR B 1 110 ? 10.383 42.010 -31.674 1.00 54.78 110 TYR B CA 1
ATOM 4832 C C . TYR B 1 110 ? 9.754 41.073 -30.629 1.00 62.64 110 TYR B C 1
ATOM 4833 O O . TYR B 1 110 ? 10.355 40.056 -30.267 1.00 54.49 110 TYR B O 1
ATOM 4842 N N . ALA B 1 111 ? 8.552 41.399 -30.137 1.00 61.78 111 ALA B N 1
ATOM 4843 C CA . ALA B 1 111 ? 7.931 40.598 -29.092 1.00 63.40 111 ALA B CA 1
ATOM 4844 C C . ALA B 1 111 ? 7.330 39.314 -29.663 1.00 60.56 111 ALA B C 1
ATOM 4845 O O . ALA B 1 111 ? 7.216 38.317 -28.938 1.00 61.08 111 ALA B O 1
ATOM 4847 N N . GLN B 1 112 ? 6.930 39.350 -30.945 1.00 58.68 112 GLN B N 1
ATOM 4848 C CA . GLN B 1 112 ? 6.359 38.183 -31.609 1.00 57.12 112 GLN B CA 1
ATOM 4849 C C . GLN B 1 112 ? 7.421 37.096 -31.755 1.00 59.35 112 GLN B C 1
ATOM 4850 O O . GLN B 1 112 ? 7.192 35.961 -31.349 1.00 56.58 112 GLN B O 1
ATOM 4856 N N . ILE B 1 113 ? 8.569 37.454 -32.342 1.00 54.28 113 ILE B N 1
ATOM 4857 C CA . ILE B 1 113 ? 9.616 36.488 -32.624 1.00 55.97 113 ILE B CA 1
ATOM 4858 C C . ILE B 1 113 ? 10.235 35.972 -31.318 1.00 52.96 113 ILE B C 1
ATOM 4859 O O . ILE B 1 113 ? 10.705 34.838 -31.275 1.00 56.12 113 ILE B O 1
ATOM 4864 N N . ASP B 1 114 ? 10.189 36.773 -30.243 1.00 58.57 114 ASP B N 1
ATOM 4865 C CA . ASP B 1 114 ? 10.725 36.399 -28.932 1.00 58.38 114 ASP B CA 1
ATOM 4866 C C . ASP B 1 114 ? 9.889 35.292 -28.269 1.00 58.53 114 ASP B C 1
ATOM 4867 O O . ASP B 1 114 ? 10.405 34.469 -27.518 1.00 50.94 114 ASP B O 1
ATOM 4872 N N . ASP B 1 115 ? 8.580 35.300 -28.530 1.00 57.88 115 ASP B N 1
ATOM 4873 C CA . ASP B 1 115 ? 7.639 34.446 -27.835 1.00 53.95 115 ASP B CA 1
ATOM 4874 C C . ASP B 1 115 ? 6.509 34.110 -28.806 1.00 54.81 115 ASP B C 1
ATOM 4875 O O . ASP B 1 115 ? 5.379 34.611 -28.668 1.00 49.81 115 ASP B O 1
ATOM 4880 N N . PRO B 1 116 ? 6.802 33.274 -29.835 1.00 48.60 116 PRO B N 1
ATOM 4881 C CA . PRO B 1 116 ? 5.802 32.911 -30.838 1.00 50.49 116 PRO B CA 1
ATOM 4882 C C . PRO B 1 116 ? 4.721 31.921 -30.401 1.00 54.62 116 PRO B C 1
ATOM 4883 O O . PRO B 1 116 ? 3.631 31.881 -30.986 1.00 54.73 116 PRO B O 1
ATOM 4887 N N . GLU B 1 117 ? 5.056 31.066 -29.430 1.00 59.43 117 GLU B N 1
ATOM 4888 C CA . GLU B 1 117 ? 4.287 29.845 -29.228 1.00 58.02 117 GLU B CA 1
ATOM 4889 C C . GLU B 1 117 ? 2.842 30.214 -28.889 1.00 57.68 117 GLU B C 1
ATOM 4890 O O . GLU B 1 117 ? 1.925 29.614 -29.461 1.00 49.34 117 GLU B O 1
ATOM 4896 N N . PRO B 1 118 ? 2.605 31.223 -28.000 1.00 54.19 118 PRO B N 1
ATOM 4897 C CA . PRO B 1 118 ? 1.251 31.611 -27.591 1.00 51.19 118 PRO B CA 1
ATOM 4898 C C . PRO B 1 118 ? 0.383 32.086 -28.751 1.00 55.35 118 PRO B C 1
ATOM 4899 O O . PRO B 1 118 ? -0.826 31.855 -28.754 1.00 58.55 118 PRO B O 1
ATOM 4903 N N . TRP B 1 119 ? 1.003 32.768 -29.724 1.00 55.50 119 TRP B N 1
ATOM 4904 C CA . TRP B 1 119 ? 0.275 33.210 -30.902 1.00 56.68 119 TRP B CA 1
ATOM 4905 C C . TRP B 1 119 ? -0.419 32.007 -31.544 1.00 57.76 119 TRP B C 1
ATOM 4906 O O . TRP B 1 119 ? -1.579 32.108 -31.954 1.00 60.63 119 TRP B O 1
ATOM 4917 N N . GLY B 1 120 ? 0.266 30.851 -31.564 1.00 57.96 120 GLY B N 1
ATOM 4918 C CA . GLY B 1 120 ? -0.334 29.597 -32.017 1.00 54.42 120 GLY B CA 1
ATOM 4919 C C . GLY B 1 120 ? -1.234 28.964 -30.952 1.00 52.40 120 GLY B C 1
ATOM 4920 O O . GLY B 1 120 ? -2.398 28.648 -31.208 1.00 47.55 120 GLY B O 1
ATOM 4921 N N . ASP B 1 121 ? -0.686 28.809 -29.740 1.00 54.77 121 ASP B N 1
ATOM 4922 C CA . ASP B 1 121 ? -1.388 28.163 -28.640 1.00 53.38 121 ASP B CA 1
ATOM 4923 C C . ASP B 1 121 ? -2.773 28.787 -28.442 1.00 59.81 121 ASP B C 1
ATOM 4924 O O . ASP B 1 121 ? -3.723 28.046 -28.245 1.00 56.56 121 ASP B O 1
ATOM 4929 N N . ASN B 1 122 ? -2.897 30.129 -28.541 1.00 67.94 122 ASN B N 1
ATOM 4930 C CA . ASN B 1 122 ? -4.124 30.850 -28.204 1.00 61.15 122 ASN B CA 1
ATOM 4931 C C . ASN B 1 122 ? -5.104 30.949 -29.377 1.00 58.28 122 ASN B C 1
ATOM 4932 O O . ASN B 1 122 ? -6.254 31.326 -29.181 1.00 62.27 122 ASN B O 1
ATOM 4937 N N . ALA B 1 123 ? -4.678 30.590 -30.591 1.00 59.35 123 ALA B N 1
ATOM 4938 C CA . ALA B 1 123 ? -5.483 30.812 -31.788 1.00 64.14 123 ALA B CA 1
ATOM 4939 C C . ALA B 1 123 ? -6.793 30.005 -31.802 1.00 62.38 123 ALA B C 1
ATOM 4940 O O . ALA B 1 123 ? -6.891 28.939 -31.204 1.00 58.41 123 ALA B O 1
ATOM 4942 N N . VAL B 1 124 ? -7.801 30.522 -32.527 1.00 61.33 124 VAL B N 1
ATOM 4943 C CA . VAL B 1 124 ? -9.068 29.843 -32.768 1.00 55.07 124 VAL B CA 1
ATOM 4944 C C . VAL B 1 124 ? -9.308 29.796 -34.279 1.00 59.90 124 VAL B C 1
ATOM 4945 O O . VAL B 1 124 ? -9.472 30.829 -34.932 1.00 63.11 124 VAL B O 1
ATOM 4949 N N . VAL B 1 125 ? -9.350 28.570 -34.816 1.00 61.48 125 VAL B N 1
ATOM 4950 C CA . VAL B 1 125 ? -9.374 28.303 -36.244 1.00 57.53 125 VAL B CA 1
ATOM 4951 C C . VAL B 1 125 ? -10.641 27.514 -36.575 1.00 56.57 125 VAL B C 1
ATOM 4952 O O . VAL B 1 125 ? -11.227 26.873 -35.715 1.00 58.71 125 VAL B O 1
ATOM 4956 N N . ALA B 1 126 ? -11.095 27.583 -37.824 1.00 60.52 126 ALA B N 1
ATOM 4957 C CA . ALA B 1 126 ? -12.333 26.921 -38.195 1.00 63.89 126 ALA B CA 1
ATOM 4958 C C . ALA B 1 126 ? -12.025 25.593 -38.892 1.00 69.03 126 ALA B C 1
ATOM 4959 O O . ALA B 1 126 ? -10.993 25.464 -39.550 1.00 70.67 126 ALA B O 1
ATOM 4961 N N . GLY B 1 127 ? -12.922 24.612 -38.710 1.00 70.67 127 GLY B N 1
ATOM 4962 C CA . GLY B 1 127 ? -13.013 23.438 -39.572 1.00 72.96 127 GLY B CA 1
ATOM 4963 C C . GLY B 1 127 ? -11.914 22.404 -39.312 1.00 69.19 127 GLY B C 1
ATOM 4964 O O . GLY B 1 127 ? -11.562 21.624 -40.197 1.00 71.37 127 GLY B O 1
ATOM 4965 N N . GLY B 1 128 ? -11.344 22.423 -38.104 1.00 58.72 128 GLY B N 1
ATOM 4966 C CA . GLY B 1 128 ? -10.292 21.497 -37.738 1.00 58.78 128 GLY B CA 1
ATOM 4967 C C . GLY B 1 128 ? -8.997 21.713 -38.520 1.00 63.39 128 GLY B C 1
ATOM 4968 O O . GLY B 1 128 ? -8.110 20.870 -38.487 1.00 72.81 128 GLY B O 1
ATOM 4969 N N . ARG B 1 129 ? -8.848 22.838 -39.219 1.00 66.29 129 ARG B N 1
ATOM 4970 C CA . ARG B 1 129 ? -7.560 23.112 -39.832 1.00 64.15 129 ARG B CA 1
ATOM 4971 C C . ARG B 1 129 ? -6.576 23.330 -38.691 1.00 59.75 129 ARG B C 1
ATOM 4972 O O . ARG B 1 129 ? -6.951 23.949 -37.698 1.00 61.42 129 ARG B O 1
ATOM 4980 N N . THR B 1 130 ? -5.373 22.753 -38.802 1.00 57.28 130 THR B N 1
ATOM 4981 C CA . THR B 1 130 ? -4.289 23.089 -37.886 1.00 70.79 130 THR B CA 1
ATOM 4982 C C . THR B 1 130 ? -3.204 23.832 -38.662 1.00 67.72 130 THR B C 1
ATOM 4983 O O . THR B 1 130 ? -2.639 23.335 -39.637 1.00 62.16 130 THR B O 1
ATOM 4987 N N . ILE B 1 131 ? -2.926 25.049 -38.192 1.00 69.42 131 ILE B N 1
ATOM 4988 C CA . ILE B 1 131 ? -1.984 25.937 -38.837 1.00 62.82 131 ILE B CA 1
ATOM 4989 C C . ILE B 1 131 ? -0.835 26.116 -37.854 1.00 56.47 131 ILE B C 1
ATOM 4990 O O . ILE B 1 131 ? -1.071 26.246 -36.652 1.00 49.11 131 ILE B O 1
ATOM 4995 N N . SER B 1 132 ? 0.401 26.067 -38.368 1.00 53.46 132 SER B N 1
ATOM 4996 C CA . SER B 1 132 ? 1.572 26.205 -37.524 1.00 59.93 132 SER B CA 1
ATOM 4997 C C . SER B 1 132 ? 1.936 27.681 -37.348 1.00 59.34 132 SER B C 1
ATOM 4998 O O . SER B 1 132 ? 2.917 28.160 -37.910 1.00 59.56 132 SER B O 1
ATOM 5001 N N . PHE B 1 133 ? 1.172 28.394 -36.517 1.00 56.10 133 PHE B N 1
ATOM 5002 C CA . PHE B 1 133 ? 1.335 29.837 -36.379 1.00 58.52 133 PHE B CA 1
ATOM 5003 C C . PHE B 1 133 ? 2.745 30.203 -35.921 1.00 50.98 133 PHE B C 1
ATOM 5004 O O . PHE B 1 133 ? 3.366 31.096 -36.498 1.00 53.20 133 PHE B O 1
ATOM 5012 N N . ALA B 1 134 ? 3.259 29.510 -34.905 1.00 49.65 134 ALA B N 1
ATOM 5013 C CA . ALA B 1 134 ? 4.594 29.788 -34.394 1.00 53.73 134 ALA B CA 1
ATOM 5014 C C . ALA B 1 134 ? 5.660 29.609 -35.474 1.00 57.50 134 ALA B C 1
ATOM 5015 O O . ALA B 1 134 ? 6.590 30.424 -35.573 1.00 52.56 134 ALA B O 1
ATOM 5017 N N . ASP B 1 135 ? 5.530 28.537 -36.277 1.00 63.29 135 ASP B N 1
ATOM 5018 C CA . ASP B 1 135 ? 6.452 28.304 -37.384 1.00 63.02 135 ASP B CA 1
ATOM 5019 C C . ASP B 1 135 ? 6.332 29.464 -38.372 1.00 61.06 135 ASP B C 1
ATOM 5020 O O . ASP B 1 135 ? 7.332 29.975 -38.879 1.00 55.56 135 ASP B O 1
ATOM 5025 N N . ASN B 1 136 ? 5.086 29.877 -38.625 1.00 55.60 136 ASN B N 1
ATOM 5026 C CA . ASN B 1 136 ? 4.817 31.019 -39.481 1.00 59.64 136 ASN B CA 1
ATOM 5027 C C . ASN B 1 136 ? 5.643 32.229 -39.032 1.00 60.03 136 ASN B C 1
ATOM 5028 O O . ASN B 1 136 ? 6.277 32.873 -39.869 1.00 56.28 136 ASN B O 1
ATOM 5033 N N . ILE B 1 137 ? 5.675 32.502 -37.720 1.00 56.79 137 ILE B N 1
ATOM 5034 C CA . ILE B 1 137 ? 6.358 33.673 -37.191 1.00 52.93 137 ILE B CA 1
ATOM 5035 C C . ILE B 1 137 ? 7.863 33.520 -37.395 1.00 52.89 137 ILE B C 1
ATOM 5036 O O . ILE B 1 137 ? 8.537 34.456 -37.843 1.00 54.79 137 ILE B O 1
ATOM 5041 N N . ARG B 1 138 ? 8.384 32.329 -37.098 1.00 53.88 138 ARG B N 1
ATOM 5042 C CA . ARG B 1 138 ? 9.820 32.106 -37.193 1.00 56.21 138 ARG B CA 1
ATOM 5043 C C . ARG B 1 138 ? 10.277 32.332 -38.635 1.00 53.91 138 ARG B C 1
ATOM 5044 O O . ARG B 1 138 ? 11.315 32.950 -38.872 1.00 51.88 138 ARG B O 1
ATOM 5052 N N . SER B 1 139 ? 9.501 31.835 -39.600 1.00 49.15 139 SER B N 1
ATOM 5053 C CA . SER B 1 139 ? 9.966 31.829 -40.979 1.00 55.40 139 SER B CA 1
ATOM 5054 C C . SER B 1 139 ? 9.646 33.173 -41.641 1.00 56.99 139 SER B C 1
ATOM 5055 O O . SER B 1 139 ? 10.405 33.622 -42.503 1.00 55.43 139 SER B O 1
ATOM 5058 N N . GLN B 1 140 ? 8.566 33.842 -41.197 1.00 54.92 140 GLN B N 1
ATOM 5059 C CA . GLN B 1 140 ? 8.360 35.257 -41.505 1.00 58.77 140 GLN B CA 1
ATOM 5060 C C . GLN B 1 140 ? 9.615 36.040 -41.104 1.00 53.35 140 GLN B C 1
ATOM 5061 O O . GLN B 1 140 ? 10.210 36.734 -41.931 1.00 47.89 140 GLN B O 1
ATOM 5067 N N . TRP B 1 141 ? 10.080 35.839 -39.866 1.00 55.10 141 TRP B N 1
ATOM 5068 C CA . TRP B 1 141 ? 11.262 36.535 -39.368 1.00 56.36 141 TRP B CA 1
ATOM 5069 C C . TRP B 1 141 ? 12.500 36.277 -40.236 1.00 59.91 141 TRP B C 1
ATOM 5070 O O . TRP B 1 141 ? 13.254 37.204 -40.536 1.00 55.05 141 TRP B O 1
ATOM 5081 N N . GLN B 1 142 ? 12.725 35.012 -40.622 1.00 63.12 142 GLN B N 1
ATOM 5082 C CA . GLN B 1 142 ? 13.879 34.644 -41.434 1.00 61.07 142 GLN B CA 1
ATOM 5083 C C . GLN B 1 142 ? 13.762 35.264 -42.832 1.00 48.55 142 GLN B C 1
ATOM 5084 O O . GLN B 1 142 ? 14.762 35.646 -43.410 1.00 44.10 142 GLN B O 1
ATOM 5090 N N . ARG B 1 143 ? 12.552 35.378 -43.386 1.00 47.99 143 ARG B N 1
ATOM 5091 C CA . ARG B 1 143 ? 12.389 35.942 -44.718 1.00 52.95 143 ARG B CA 1
ATOM 5092 C C . ARG B 1 143 ? 12.624 37.454 -44.678 1.00 57.14 143 ARG B C 1
ATOM 5093 O O . ARG B 1 143 ? 13.328 38.006 -45.528 1.00 54.97 143 ARG B O 1
ATOM 5101 N N . VAL B 1 144 ? 12.021 38.136 -43.700 1.00 51.54 144 VAL B N 1
ATOM 5102 C CA . VAL B 1 144 ? 12.009 39.587 -43.746 1.00 55.25 144 VAL B CA 1
ATOM 5103 C C . VAL B 1 144 ? 13.405 40.114 -43.414 1.00 52.76 144 VAL B C 1
ATOM 5104 O O . VAL B 1 144 ? 13.789 41.147 -43.964 1.00 46.64 144 VAL B O 1
ATOM 5108 N N . THR B 1 145 ? 14.183 39.368 -42.607 1.00 53.22 145 THR B N 1
ATOM 5109 C CA . THR B 1 145 ? 15.506 39.818 -42.173 1.00 54.09 145 THR B CA 1
ATOM 5110 C C . THR B 1 145 ? 16.536 39.510 -43.257 1.00 57.41 145 THR B C 1
ATOM 5111 O O . THR B 1 145 ? 17.510 40.232 -43.402 1.00 64.01 145 THR B O 1
ATOM 5115 N N . THR B 1 146 ? 16.319 38.423 -44.000 1.00 61.24 146 THR B N 1
ATOM 5116 C CA . THR B 1 146 ? 17.238 37.984 -45.039 1.00 58.19 146 THR B CA 1
ATOM 5117 C C . THR B 1 146 ? 17.087 38.893 -46.251 1.00 50.12 146 THR B C 1
ATOM 5118 O O . THR B 1 146 ? 18.091 39.290 -46.803 1.00 53.14 146 THR B O 1
ATOM 5122 N N . ASP B 1 147 ? 15.843 39.150 -46.679 1.00 52.75 147 ASP B N 1
ATOM 5123 C CA . ASP B 1 147 ? 15.529 39.923 -47.876 1.00 54.78 147 ASP B CA 1
ATOM 5124 C C . ASP B 1 147 ? 15.457 41.427 -47.578 1.00 56.05 147 ASP B C 1
ATOM 5125 O O . ASP B 1 147 ? 15.282 42.224 -48.503 1.00 56.32 147 ASP B O 1
ATOM 5130 N N . ASP B 1 148 ? 15.518 41.801 -46.285 1.00 57.45 148 ASP B N 1
ATOM 5131 C CA . ASP B 1 148 ? 15.459 43.191 -45.835 1.00 56.55 148 ASP B CA 1
ATOM 5132 C C . ASP B 1 148 ? 14.171 43.893 -46.287 1.00 51.18 148 ASP B C 1
ATOM 5133 O O . ASP B 1 148 ? 14.213 44.994 -46.832 1.00 49.70 148 ASP B O 1
ATOM 5138 N N . VAL B 1 149 ? 13.015 43.257 -46.049 1.00 48.44 149 VAL B N 1
ATOM 5139 C CA . VAL B 1 149 ? 11.729 43.837 -46.408 1.00 52.50 149 VAL B CA 1
ATOM 5140 C C . VAL B 1 149 ? 11.410 45.006 -45.461 1.00 54.90 149 VAL B C 1
ATOM 5141 O O . VAL B 1 149 ? 11.857 45.051 -44.312 1.00 53.38 149 VAL B O 1
ATOM 5145 N N . ALA B 1 150 ? 10.627 45.963 -45.969 1.00 53.05 150 ALA B N 1
ATOM 5146 C CA . ALA B 1 150 ? 10.152 47.092 -45.194 1.00 56.81 150 ALA B CA 1
ATOM 5147 C C . ALA B 1 150 ? 8.708 46.810 -44.775 1.00 51.45 150 ALA B C 1
ATOM 5148 O O . ALA B 1 150 ? 7.865 46.441 -45.595 1.00 45.09 150 ALA B O 1
ATOM 5150 N N . LEU B 1 151 ? 8.433 46.980 -43.480 1.00 48.13 151 LEU B N 1
ATOM 5151 C CA . LEU B 1 151 ? 7.136 46.618 -42.932 1.00 51.47 151 LEU B CA 1
ATOM 5152 C C . LEU B 1 151 ? 6.578 47.784 -42.117 1.00 49.31 151 LEU B C 1
ATOM 5153 O O . LEU B 1 151 ? 7.341 48.534 -41.510 1.00 46.75 151 LEU B O 1
ATOM 5158 N N . SER B 1 152 ? 5.246 47.934 -42.128 1.00 43.36 152 SER B N 1
ATOM 5159 C CA . SER B 1 152 ? 4.601 48.916 -41.279 1.00 52.65 152 SER B CA 1
ATOM 5160 C C . SER B 1 152 ? 3.388 48.294 -40.610 1.00 48.70 152 SER B C 1
ATOM 5161 O O . SER B 1 152 ? 2.566 47.702 -41.284 1.00 45.63 152 SER B O 1
ATOM 5164 N N . PRO B 1 153 ? 3.185 48.518 -39.299 1.00 45.01 153 PRO B N 1
ATOM 5165 C CA . PRO B 1 153 ? 2.015 47.975 -38.606 1.00 48.04 153 PRO B CA 1
ATOM 5166 C C . PRO B 1 153 ? 0.729 48.725 -38.920 1.00 49.72 153 PRO B C 1
ATOM 5167 O O . PRO B 1 153 ? 0.756 49.932 -39.084 1.00 51.97 153 PRO B O 1
ATOM 5171 N N . MET B 1 154 ? -0.398 48.015 -38.979 1.00 53.04 154 MET B N 1
ATOM 5172 C CA . MET B 1 154 ? -1.702 48.657 -38.901 1.00 50.39 154 MET B CA 1
ATOM 5173 C C . MET B 1 154 ? -2.521 47.921 -37.847 1.00 51.42 154 MET B C 1
ATOM 5174 O O . MET B 1 154 ? -2.995 46.822 -38.099 1.00 50.56 154 MET B O 1
ATOM 5179 N N . PHE B 1 155 ? -2.637 48.505 -36.649 1.00 53.81 155 PHE B N 1
ATOM 5180 C CA . PHE B 1 155 ? -3.262 47.816 -35.526 1.00 56.67 155 PHE B CA 1
ATOM 5181 C C . PHE B 1 155 ? -4.562 48.508 -35.097 1.00 55.05 155 PHE B C 1
ATOM 5182 O O . PHE B 1 155 ? -5.440 47.872 -34.509 1.00 73.74 155 PHE B O 1
ATOM 5190 N N . VAL B 1 156 ? -4.711 49.794 -35.420 1.00 54.27 156 VAL B N 1
ATOM 5191 C CA . VAL B 1 156 ? -5.849 50.589 -34.982 1.00 53.59 156 VAL B CA 1
ATOM 5192 C C . VAL B 1 156 ? -7.071 50.328 -35.881 1.00 55.66 156 VAL B C 1
ATOM 5193 O O . VAL B 1 156 ? -6.961 50.247 -37.117 1.00 55.28 156 VAL B O 1
ATOM 5197 N N . ASP B 1 157 ? -8.245 50.260 -35.223 1.00 54.19 157 ASP B N 1
ATOM 5198 C CA . ASP B 1 157 ? -9.525 49.951 -35.844 1.00 58.60 157 ASP B CA 1
ATOM 5199 C C . ASP B 1 157 ? -10.481 51.139 -35.815 1.00 58.34 157 ASP B C 1
ATOM 5200 O O . ASP B 1 157 ? -10.384 52.013 -34.964 1.00 64.69 157 ASP B O 1
ATOM 5205 N N . VAL B 1 158 ? -11.465 51.042 -36.705 1.00 65.98 158 VAL B N 1
ATOM 5206 C CA . VAL B 1 158 ? -12.535 52.066 -36.776 1.00 76.65 158 VAL B CA 1
ATOM 5207 C C . VAL B 1 158 ? -13.470 51.872 -35.578 1.00 78.18 158 VAL B C 1
ATOM 5208 O O . VAL B 1 158 ? -13.649 50.725 -35.133 1.00 83.10 158 VAL B O 1
ATOM 5212 N N . GLN B 1 159 ? -14.031 52.966 -35.074 1.00 96.85 159 GLN B N 1
ATOM 5213 C CA . GLN B 1 159 ? -14.984 52.875 -33.943 1.00 110.04 159 GLN B CA 1
ATOM 5214 C C . GLN B 1 159 ? -16.325 52.362 -34.476 1.00 110.27 159 GLN B C 1
ATOM 5215 O O . GLN B 1 159 ? -16.630 52.620 -35.658 1.00 105.64 159 GLN B O 1
ATOM 5221 N N . PHE B 1 160 ? -17.088 51.663 -33.640 1.00 107.50 160 PHE B N 1
ATOM 5222 C CA . PHE B 1 160 ? -18.441 51.222 -34.063 1.00 112.22 160 PHE B CA 1
ATOM 5223 C C . PHE B 1 160 ? -19.298 51.024 -32.816 1.00 108.46 160 PHE B C 1
ATOM 5224 O O . PHE B 1 160 ? -20.352 51.694 -32.746 1.00 110.39 160 PHE B O 1
ATOM 5232 N N . GLU B 1 170 ? -22.356 42.703 -40.413 1.00 86.00 170 GLU B N 1
ATOM 5233 C CA . GLU B 1 170 ? -20.911 42.919 -40.705 1.00 90.13 170 GLU B CA 1
ATOM 5234 C C . GLU B 1 170 ? -20.539 44.381 -40.442 1.00 87.31 170 GLU B C 1
ATOM 5235 O O . GLU B 1 170 ? -21.042 45.283 -41.115 1.00 80.35 170 GLU B O 1
ATOM 5241 N N . THR B 1 171 ? -19.640 44.597 -39.471 1.00 79.27 171 THR B N 1
ATOM 5242 C CA . THR B 1 171 ? -19.113 45.921 -39.180 1.00 79.80 171 THR B CA 1
ATOM 5243 C C . THR B 1 171 ? -18.092 46.268 -40.267 1.00 74.77 171 THR B C 1
ATOM 5244 O O . THR B 1 171 ? -17.612 45.376 -40.972 1.00 67.36 171 THR B O 1
ATOM 5248 N N . PRO B 1 172 ? -17.739 47.568 -40.435 1.00 67.54 172 PRO B N 1
ATOM 5249 C CA . PRO B 1 172 ? -16.744 47.993 -41.423 1.00 65.38 172 PRO B CA 1
ATOM 5250 C C . PRO B 1 172 ? -15.312 47.637 -41.039 1.00 57.26 172 PRO B C 1
ATOM 5251 O O . PRO B 1 172 ? -14.398 47.789 -41.842 1.00 58.91 172 PRO B O 1
ATOM 5255 N N . MET B 1 173 ? -15.118 47.214 -39.790 1.00 57.21 173 MET B N 1
ATOM 5256 C CA . MET B 1 173 ? -13.811 46.798 -39.305 1.00 63.14 173 MET B CA 1
ATOM 5257 C C . MET B 1 173 ? -13.330 45.579 -40.097 1.00 62.11 173 MET B C 1
ATOM 5258 O O . MET B 1 173 ? -14.146 44.784 -40.564 1.00 57.25 173 MET B O 1
ATOM 5263 N N . LEU B 1 174 ? -12.003 45.424 -40.229 1.00 57.44 174 LEU B N 1
ATOM 5264 C CA . LEU B 1 174 ? -11.428 44.264 -40.899 1.00 52.84 174 LEU B CA 1
ATOM 5265 C C . LEU B 1 174 ? -11.852 42.994 -40.161 1.00 56.46 174 LEU B C 1
ATOM 5266 O O . LEU B 1 174 ? -11.808 42.950 -38.932 1.00 57.44 174 LEU B O 1
ATOM 5271 N N . SER B 1 175 ? -12.273 41.972 -40.922 1.00 53.38 175 SER B N 1
ATOM 5272 C CA . SER B 1 175 ? -12.724 40.708 -40.348 1.00 55.91 175 SER B CA 1
ATOM 5273 C C . SER B 1 175 ? -12.695 39.596 -41.397 1.00 57.47 175 SER B C 1
ATOM 5274 O O . SER B 1 175 ? -12.829 39.853 -42.594 1.00 51.48 175 SER B O 1
ATOM 5277 N N . ILE B 1 176 ? -12.527 38.356 -40.907 1.00 61.90 176 ILE B N 1
ATOM 5278 C CA . ILE B 1 176 ? -12.501 37.150 -41.724 1.00 57.13 176 ILE B CA 1
ATOM 5279 C C . ILE B 1 176 ? -13.903 36.853 -42.257 1.00 51.73 176 ILE B C 1
ATOM 5280 O O . ILE B 1 176 ? -14.834 36.729 -41.465 1.00 53.68 176 ILE B O 1
ATOM 5285 N N . VAL B 1 177 ? -14.044 36.678 -43.583 1.00 55.90 177 VAL B N 1
ATOM 5286 C CA . VAL B 1 177 ? -15.331 36.326 -44.191 1.00 60.64 177 VAL B CA 1
ATOM 5287 C C . VAL B 1 177 ? -15.277 34.942 -44.857 1.00 59.91 177 VAL B C 1
ATOM 5288 O O . VAL B 1 177 ? -16.299 34.436 -45.314 1.00 57.59 177 VAL B O 1
ATOM 5292 N N . GLU B 1 178 ? -14.091 34.333 -44.919 1.00 58.73 178 GLU B N 1
ATOM 5293 C CA . GLU B 1 178 ? -13.935 32.966 -45.383 1.00 64.17 178 GLU B CA 1
ATOM 5294 C C . GLU B 1 178 ? -12.633 32.398 -44.813 1.00 69.20 178 GLU B C 1
ATOM 5295 O O . GLU B 1 178 ? -11.663 33.138 -44.617 1.00 60.36 178 GLU B O 1
ATOM 5301 N N . GLN B 1 179 ? -12.660 31.089 -44.510 1.00 71.38 179 GLN B N 1
ATOM 5302 C CA . GLN B 1 179 ? -11.471 30.291 -44.253 1.00 65.40 179 GLN B CA 1
ATOM 5303 C C . GLN B 1 179 ? -11.487 29.125 -45.242 1.00 71.89 179 GLN B C 1
ATOM 5304 O O . GLN B 1 179 ? -12.550 28.619 -45.595 1.00 68.59 179 GLN B O 1
ATOM 5310 N N . ASN B 1 180 ? -10.307 28.750 -45.745 1.00 71.22 180 ASN B N 1
ATOM 5311 C CA . ASN B 1 180 ? -10.184 27.640 -46.671 1.00 65.61 180 ASN B CA 1
ATOM 5312 C C . ASN B 1 180 ? -8.792 27.032 -46.485 1.00 76.46 180 ASN B C 1
ATOM 5313 O O . ASN B 1 180 ? -8.021 27.501 -45.648 1.00 76.82 180 ASN B O 1
ATOM 5318 N N . ASP B 1 181 ? -8.485 25.980 -47.260 1.00 74.00 181 ASP B N 1
ATOM 5319 C CA . ASP B 1 181 ? -7.289 25.177 -47.053 1.00 69.54 181 ASP B CA 1
ATOM 5320 C C . ASP B 1 181 ? -6.054 25.992 -47.409 1.00 64.69 181 ASP B C 1
ATOM 5321 O O . ASP B 1 181 ? -4.964 25.708 -46.901 1.00 55.31 181 ASP B O 1
ATOM 5326 N N . GLN B 1 182 ? -6.231 26.992 -48.290 1.00 63.44 182 GLN B N 1
ATOM 5327 C CA . GLN B 1 182 ? -5.101 27.776 -48.758 1.00 67.51 182 GLN B CA 1
ATOM 5328 C C . GLN B 1 182 ? -4.788 28.918 -47.775 1.00 60.98 182 GLN B C 1
ATOM 5329 O O . GLN B 1 182 ? -3.620 29.282 -47.628 1.00 55.12 182 GLN B O 1
ATOM 5335 N N . GLY B 1 183 ? -5.802 29.467 -47.083 1.00 58.91 183 GLY B N 1
ATOM 5336 C CA . GLY B 1 183 ? -5.598 30.611 -46.194 1.00 65.68 183 GLY B CA 1
ATOM 5337 C C . GLY B 1 183 ? -6.915 31.315 -45.863 1.00 67.25 183 GLY B C 1
ATOM 5338 O O . GLY B 1 183 ? -7.961 30.667 -45.868 1.00 64.65 183 GLY B O 1
ATOM 5339 N N . ILE B 1 184 ? -6.872 32.641 -45.597 1.00 61.72 184 ILE B N 1
ATOM 5340 C CA . ILE B 1 184 ? -8.075 33.363 -45.180 1.00 55.27 184 ILE B CA 1
ATOM 5341 C C . ILE B 1 184 ? -8.380 34.478 -46.174 1.00 55.57 184 ILE B C 1
ATOM 5342 O O . ILE B 1 184 ? -7.487 34.954 -46.871 1.00 60.21 184 ILE B O 1
ATOM 5347 N N . VAL B 1 185 ? -9.661 34.871 -46.206 1.00 53.39 185 VAL B N 1
ATOM 5348 C CA . VAL B 1 185 ? -10.112 36.077 -46.877 1.00 56.64 185 VAL B CA 1
ATOM 5349 C C . VAL B 1 185 ? -10.647 37.065 -45.834 1.00 58.79 185 VAL B C 1
ATOM 5350 O O . VAL B 1 185 ? -11.384 36.678 -44.923 1.00 64.21 185 VAL B O 1
ATOM 5354 N N . VAL B 1 186 ? -10.285 38.351 -45.989 1.00 59.88 186 VAL B N 1
ATOM 5355 C CA . VAL B 1 186 ? -10.631 39.404 -45.034 1.00 61.72 186 VAL B CA 1
ATOM 5356 C C . VAL B 1 186 ? -11.277 40.566 -45.793 1.00 65.48 186 VAL B C 1
ATOM 5357 O O . VAL B 1 186 ? -10.899 40.863 -46.928 1.00 61.60 186 VAL B O 1
ATOM 5361 N N . ARG B 1 187 ? -12.247 41.230 -45.150 1.00 65.98 187 ARG B N 1
ATOM 5362 C CA . ARG B 1 187 ? -12.900 42.390 -45.736 1.00 65.29 187 ARG B CA 1
ATOM 5363 C C . ARG B 1 187 ? -13.057 43.482 -44.678 1.00 58.99 187 ARG B C 1
ATOM 5364 O O . ARG B 1 187 ? -13.341 43.164 -43.530 1.00 51.57 187 ARG B O 1
ATOM 5372 N N . GLY B 1 188 ? -12.853 44.755 -45.085 1.00 61.51 188 GLY B N 1
ATOM 5373 C CA . GLY B 1 188 ? -13.067 45.938 -44.250 1.00 52.36 188 GLY B CA 1
ATOM 5374 C C . GLY B 1 188 ? -11.818 46.815 -44.084 1.00 53.86 188 GLY B C 1
ATOM 5375 O O . GLY B 1 188 ? -10.814 46.652 -44.781 1.00 55.68 188 GLY B O 1
ATOM 5376 N N . TRP B 1 189 ? -11.881 47.718 -43.101 1.00 51.03 189 TRP B N 1
ATOM 5377 C CA . TRP B 1 189 ? -10.894 48.768 -42.913 1.00 50.28 189 TRP B CA 1
ATOM 5378 C C . TRP B 1 189 ? -9.900 48.448 -41.799 1.00 49.65 189 TRP B C 1
ATOM 5379 O O . TRP B 1 189 ? -10.272 47.884 -40.772 1.00 46.38 189 TRP B O 1
ATOM 5390 N N . LYS B 1 190 ? -8.645 48.885 -42.009 1.00 50.13 190 LYS B N 1
ATOM 5391 C CA . LYS B 1 190 ? -7.737 49.263 -40.935 1.00 51.17 190 LYS B CA 1
ATOM 5392 C C . LYS B 1 190 ? -7.615 50.794 -40.906 1.00 55.63 190 LYS B C 1
ATOM 5393 O O . LYS B 1 190 ? -7.560 51.436 -41.960 1.00 51.33 190 LYS B O 1
ATOM 5399 N N . ALA B 1 191 ? -7.565 51.363 -39.684 1.00 60.10 191 ALA B N 1
ATOM 5400 C CA . ALA B 1 191 ? -7.991 52.737 -39.437 1.00 61.06 191 ALA B CA 1
ATOM 5401 C C . ALA B 1 191 ? -6.835 53.727 -39.506 1.00 61.92 191 ALA B C 1
ATOM 5402 O O . ALA B 1 191 ? -7.054 54.886 -39.853 1.00 63.39 191 ALA B O 1
ATOM 5404 N N . MET B 1 192 ? -5.624 53.305 -39.131 1.00 65.17 192 MET B N 1
ATOM 5405 C CA . MET B 1 192 ? -4.490 54.214 -39.187 1.00 63.22 192 MET B CA 1
ATOM 5406 C C . MET B 1 192 ? -3.201 53.411 -39.274 1.00 56.52 192 MET B C 1
ATOM 5407 O O . MET B 1 192 ? -3.062 52.357 -38.658 1.00 64.81 192 MET B O 1
ATOM 5412 N N . GLY B 1 193 ? -2.298 53.929 -40.101 1.00 48.48 193 GLY B N 1
ATOM 5413 C CA . GLY B 1 193 ? -0.980 53.373 -40.302 1.00 46.63 193 GLY B CA 1
ATOM 5414 C C . GLY B 1 193 ? -0.098 54.434 -40.955 1.00 48.86 193 GLY B C 1
ATOM 5415 O O . GLY B 1 193 ? -0.618 55.361 -41.573 1.00 46.74 193 GLY B O 1
ATOM 5416 N N . THR B 1 194 ? 1.222 54.272 -40.808 1.00 48.33 194 THR B N 1
ATOM 5417 C CA . THR B 1 194 ? 2.191 55.272 -41.211 1.00 49.85 194 THR B CA 1
ATOM 5418 C C . THR B 1 194 ? 3.170 54.635 -42.195 1.00 51.75 194 THR B C 1
ATOM 5419 O O . THR B 1 194 ? 3.505 53.458 -42.063 1.00 46.54 194 THR B O 1
ATOM 5423 N N . SER B 1 195 ? 3.563 55.436 -43.201 1.00 50.02 195 SER B N 1
ATOM 5424 C CA . SER B 1 195 ? 4.553 55.087 -44.208 1.00 51.05 195 SER B CA 1
ATOM 5425 C C . SER B 1 195 ? 4.005 54.044 -45.189 1.00 50.86 195 SER B C 1
ATOM 5426 O O . SER B 1 195 ? 4.795 53.410 -45.894 1.00 47.19 195 SER B O 1
ATOM 5429 N N . LEU B 1 196 ? 2.667 53.895 -45.243 1.00 50.35 196 LEU B N 1
ATOM 5430 C CA . LEU B 1 196 ? 2.000 52.791 -45.920 1.00 50.56 196 LEU B CA 1
ATOM 5431 C C . LEU B 1 196 ? 2.442 52.723 -47.383 1.00 55.97 196 LEU B C 1
ATOM 5432 O O . LEU B 1 196 ? 2.811 51.650 -47.856 1.00 52.16 196 LEU B O 1
ATOM 5437 N N . PRO B 1 197 ? 2.475 53.852 -48.139 1.00 58.89 197 PRO B N 1
ATOM 5438 C CA . PRO B 1 197 ? 2.933 53.828 -49.531 1.00 49.87 197 PRO B CA 1
ATOM 5439 C C . PRO B 1 197 ? 4.395 53.465 -49.755 1.00 46.10 197 PRO B C 1
ATOM 5440 O O . PRO B 1 197 ? 4.805 53.342 -50.903 1.00 50.46 197 PRO B O 1
ATOM 5444 N N . PHE B 1 198 ? 5.183 53.341 -48.674 1.00 47.16 198 PHE B N 1
ATOM 5445 C CA . PHE B 1 198 ? 6.638 53.288 -48.761 1.00 46.61 198 PHE B CA 1
ATOM 5446 C C . PHE B 1 198 ? 7.182 51.996 -48.149 1.00 48.72 198 PHE B C 1
ATOM 5447 O O . PHE B 1 198 ? 8.398 51.873 -47.947 1.00 49.17 198 PHE B O 1
ATOM 5455 N N . VAL B 1 199 ? 6.292 51.038 -47.842 1.00 45.12 199 VAL B N 1
ATOM 5456 C CA . VAL B 1 199 ? 6.730 49.739 -47.346 1.00 49.65 199 VAL B CA 1
ATOM 5457 C C . VAL B 1 199 ? 6.298 48.650 -48.333 1.00 49.82 199 VAL B C 1
ATOM 5458 O O . VAL B 1 199 ? 5.500 48.891 -49.238 1.00 54.68 199 VAL B O 1
ATOM 5462 N N . ASN B 1 200 ? 6.849 47.446 -48.158 1.00 51.02 200 ASN B N 1
ATOM 5463 C CA . ASN B 1 200 ? 6.521 46.311 -49.009 1.00 45.22 200 ASN B CA 1
ATOM 5464 C C . ASN B 1 200 ? 5.323 45.551 -48.452 1.00 47.75 200 ASN B C 1
ATOM 5465 O O . ASN B 1 200 ? 4.497 45.052 -49.216 1.00 42.27 200 ASN B O 1
ATOM 5470 N N . GLU B 1 201 ? 5.220 45.483 -47.118 1.00 52.34 201 GLU B N 1
ATOM 5471 C CA . GLU B 1 201 ? 4.250 44.609 -46.471 1.00 56.39 201 GLU B CA 1
ATOM 5472 C C . GLU B 1 201 ? 3.696 45.301 -45.226 1.00 53.45 201 GLU B C 1
ATOM 5473 O O . GLU B 1 201 ? 4.415 46.021 -44.545 1.00 53.89 201 GLU B O 1
ATOM 5479 N N . LEU B 1 202 ? 2.416 45.047 -44.933 1.00 52.82 202 LEU B N 1
ATOM 5480 C CA . LEU B 1 202 ? 1.782 45.489 -43.704 1.00 46.77 202 LEU B CA 1
ATOM 5481 C C . LEU B 1 202 ? 1.765 44.381 -42.642 1.00 53.51 202 LEU B C 1
ATOM 5482 O O . LEU B 1 202 ? 1.578 43.195 -42.962 1.00 47.68 202 LEU B O 1
ATOM 5487 N N . LEU B 1 203 ? 1.955 44.799 -41.372 1.00 48.18 203 LEU B N 1
ATOM 5488 C CA . LEU B 1 203 ? 1.693 43.985 -40.191 1.00 46.54 203 LEU B CA 1
ATOM 5489 C C . LEU B 1 203 ? 0.309 44.314 -39.631 1.00 47.90 203 LEU B C 1
ATOM 5490 O O . LEU B 1 203 ? 0.161 45.200 -38.801 1.00 52.30 203 LEU B O 1
ATOM 5495 N N . VAL B 1 204 ? -0.721 43.607 -40.094 1.00 50.98 204 VAL B N 1
ATOM 5496 C CA . VAL B 1 204 ? -2.064 43.845 -39.599 1.00 54.44 204 VAL B CA 1
ATOM 5497 C C . VAL B 1 204 ? -2.210 43.214 -38.215 1.00 56.38 204 VAL B C 1
ATOM 5498 O O . VAL B 1 204 ? -1.598 42.189 -37.943 1.00 58.54 204 VAL B O 1
ATOM 5502 N N . GLY B 1 205 ? -3.026 43.844 -37.357 1.00 59.09 205 GLY B N 1
ATOM 5503 C CA . GLY B 1 205 ? -3.223 43.421 -35.978 1.00 58.53 205 GLY B CA 1
ATOM 5504 C C . GLY B 1 205 ? -4.389 44.165 -35.321 1.00 58.54 205 GLY B C 1
ATOM 5505 O O . GLY B 1 205 ? -5.011 45.012 -35.952 1.00 58.64 205 GLY B O 1
ATOM 5506 N N . ASN B 1 206 ? -4.684 43.810 -34.062 1.00 56.94 206 ASN B N 1
ATOM 5507 C CA . ASN B 1 206 ? -5.727 44.443 -33.272 1.00 63.89 206 ASN B CA 1
ATOM 5508 C C . ASN B 1 206 ? -5.206 44.742 -31.865 1.00 62.27 206 ASN B C 1
ATOM 5509 O O . ASN B 1 206 ? -4.353 44.011 -31.345 1.00 49.38 206 ASN B O 1
ATOM 5514 N N . LEU B 1 207 ? -5.711 45.847 -31.292 1.00 60.62 207 LEU B N 1
ATOM 5515 C CA . LEU B 1 207 ? -5.699 46.092 -29.855 1.00 65.92 207 LEU B CA 1
ATOM 5516 C C . LEU B 1 207 ? -7.120 45.872 -29.345 1.00 64.14 207 LEU B C 1
ATOM 5517 O O . LEU B 1 207 ? -8.057 46.438 -29.896 1.00 66.19 207 LEU B O 1
ATOM 5522 N N . TRP B 1 208 ? -7.280 45.039 -28.312 1.00 60.02 208 TRP B N 1
ATOM 5523 C CA . TRP B 1 208 ? -8.602 44.614 -27.884 1.00 63.00 208 TRP B CA 1
ATOM 5524 C C . TRP B 1 208 ? -9.502 45.821 -27.607 1.00 64.42 208 TRP B C 1
ATOM 5525 O O . TRP B 1 208 ? -9.085 46.760 -26.945 1.00 56.77 208 TRP B O 1
ATOM 5536 N N . ARG B 1 209 ? -10.731 45.759 -28.128 1.00 70.67 209 ARG B N 1
ATOM 5537 C CA . ARG B 1 209 ? -11.807 46.691 -27.829 1.00 86.56 209 ARG B CA 1
ATOM 5538 C C . ARG B 1 209 ? -12.964 45.862 -27.281 1.00 79.97 209 ARG B C 1
ATOM 5539 O O . ARG B 1 209 ? -13.103 44.694 -27.624 1.00 79.41 209 ARG B O 1
ATOM 5547 N N . PRO B 1 210 ? -13.831 46.398 -26.403 1.00 81.13 210 PRO B N 1
ATOM 5548 C CA . PRO B 1 210 ? -15.064 45.685 -26.050 1.00 79.74 210 PRO B CA 1
ATOM 5549 C C . PRO B 1 210 ? -15.932 45.287 -27.249 1.00 70.84 210 PRO B C 1
ATOM 5550 O O . PRO B 1 210 ? -16.113 46.066 -28.174 1.00 69.77 210 PRO B O 1
ATOM 5554 N N . GLY B 1 211 ? -16.431 44.043 -27.252 1.00 80.41 211 GLY B N 1
ATOM 5555 C CA . GLY B 1 211 ? -17.320 43.566 -28.302 1.00 79.72 211 GLY B CA 1
ATOM 5556 C C . GLY B 1 211 ? -16.573 43.000 -29.511 1.00 82.23 211 GLY B C 1
ATOM 5557 O O . GLY B 1 211 ? -17.212 42.537 -30.457 1.00 86.02 211 GLY B O 1
ATOM 5558 N N . GLN B 1 212 ? -15.228 43.034 -29.470 1.00 76.48 212 GLN B N 1
ATOM 5559 C CA . GLN B 1 212 ? -14.384 42.455 -30.508 1.00 72.86 212 GLN B CA 1
ATOM 5560 C C . GLN B 1 212 ? -14.680 40.964 -30.648 1.00 72.01 212 GLN B C 1
ATOM 5561 O O . GLN B 1 212 ? -14.520 40.214 -29.688 1.00 71.97 212 GLN B O 1
ATOM 5567 N N . THR B 1 213 ? -15.087 40.551 -31.858 1.00 71.97 213 THR B N 1
ATOM 5568 C CA . THR B 1 213 ? -15.438 39.167 -32.129 1.00 63.48 213 THR B CA 1
ATOM 5569 C C . THR B 1 213 ? -14.184 38.397 -32.531 1.00 64.38 213 THR B C 1
ATOM 5570 O O . THR B 1 213 ? -13.096 38.959 -32.666 1.00 66.48 213 THR B O 1
ATOM 5574 N N . SER B 1 214 ? -14.377 37.092 -32.743 1.00 64.70 214 SER B N 1
ATOM 5575 C CA . SER B 1 214 ? -13.320 36.162 -33.112 1.00 58.64 214 SER B CA 1
ATOM 5576 C C . SER B 1 214 ? -12.877 36.414 -34.554 1.00 51.26 214 SER B C 1
ATOM 5577 O O . SER B 1 214 ? -11.683 36.447 -34.841 1.00 44.91 214 SER B O 1
ATOM 5580 N N . ASP B 1 215 ? -13.867 36.604 -35.440 1.00 52.58 215 ASP B N 1
ATOM 5581 C CA . ASP B 1 215 ? -13.673 36.920 -36.850 1.00 58.62 215 ASP B CA 1
ATOM 5582 C C . ASP B 1 215 ? -12.915 38.240 -37.039 1.00 58.01 215 ASP B C 1
ATOM 5583 O O . ASP B 1 215 ? -12.292 38.422 -38.086 1.00 52.84 215 ASP B O 1
ATOM 5588 N N . GLN B 1 216 ? -12.952 39.135 -36.028 1.00 60.40 216 GLN B N 1
ATOM 5589 C CA . GLN B 1 216 ? -12.276 40.427 -36.081 1.00 61.11 216 GLN B CA 1
ATOM 5590 C C . GLN B 1 216 ? -10.863 40.365 -35.498 1.00 54.75 216 GLN B C 1
ATOM 5591 O O . GLN B 1 216 ? -10.158 41.369 -35.498 1.00 61.79 216 GLN B O 1
ATOM 5597 N N . THR B 1 217 ? -10.439 39.216 -34.970 1.00 48.61 217 THR B N 1
ATOM 5598 C CA . THR B 1 217 ? -9.084 39.124 -34.445 1.00 52.86 217 THR B CA 1
ATOM 5599 C C . THR B 1 217 ? -8.175 38.529 -35.527 1.00 56.52 217 THR B C 1
ATOM 5600 O O . THR B 1 217 ? -8.248 37.339 -35.834 1.00 53.51 217 THR B O 1
ATOM 5604 N N . VAL B 1 218 ? -7.352 39.389 -36.146 1.00 60.90 218 VAL B N 1
ATOM 5605 C CA . VAL B 1 218 ? -6.471 38.969 -37.225 1.00 59.80 218 VAL B CA 1
ATOM 5606 C C . VAL B 1 218 ? -5.097 39.614 -37.087 1.00 55.18 218 VAL B C 1
ATOM 5607 O O . VAL B 1 218 ? -4.995 40.841 -37.062 1.00 56.61 218 VAL B O 1
ATOM 5611 N N . TYR B 1 219 ? -4.058 38.763 -37.060 1.00 52.68 219 TYR B N 1
ATOM 5612 C CA . TYR B 1 219 ? -2.665 39.186 -37.075 1.00 56.06 219 TYR B CA 1
ATOM 5613 C C . TYR B 1 219 ? -1.986 38.516 -38.259 1.00 54.60 219 TYR B C 1
ATOM 5614 O O . TYR B 1 219 ? -1.970 37.296 -38.321 1.00 55.19 219 TYR B O 1
ATOM 5623 N N . ALA B 1 220 ? -1.460 39.310 -39.200 1.00 51.88 220 ALA B N 1
ATOM 5624 C CA . ALA B 1 220 ? -0.960 38.759 -40.450 1.00 55.26 220 ALA B CA 1
ATOM 5625 C C . ALA B 1 220 ? -0.074 39.771 -41.164 1.00 53.53 220 ALA B C 1
ATOM 5626 O O . ALA B 1 220 ? -0.309 40.972 -41.050 1.00 53.97 220 ALA B O 1
ATOM 5628 N N . ILE B 1 221 ? 0.921 39.245 -41.894 1.00 55.28 221 ILE B N 1
ATOM 5629 C CA . ILE B 1 221 ? 1.664 39.983 -42.907 1.00 56.25 221 ILE B CA 1
ATOM 5630 C C . ILE B 1 221 ? 0.853 40.020 -44.202 1.00 55.09 221 ILE B C 1
ATOM 5631 O O . ILE B 1 221 ? 0.356 38.990 -44.642 1.00 58.79 221 ILE B O 1
ATOM 5636 N N . VAL B 1 222 ? 0.722 41.215 -44.800 1.00 54.10 222 VAL B N 1
ATOM 5637 C CA . VAL B 1 222 ? -0.019 41.400 -46.047 1.00 55.56 222 VAL B CA 1
ATOM 5638 C C . VAL B 1 222 ? 0.797 42.288 -46.993 1.00 55.61 222 VAL B C 1
ATOM 5639 O O . VAL B 1 222 ? 1.014 43.463 -46.699 1.00 52.47 222 VAL B O 1
ATOM 5643 N N . PRO B 1 223 ? 1.253 41.772 -48.164 1.00 55.57 223 PRO B N 1
ATOM 5644 C CA . PRO B 1 223 ? 1.961 42.609 -49.141 1.00 53.29 223 PRO B CA 1
ATOM 5645 C C . PRO B 1 223 ? 1.126 43.825 -49.532 1.00 49.50 223 PRO B C 1
ATOM 5646 O O . PRO B 1 223 ? -0.087 43.696 -49.670 1.00 48.95 223 PRO B O 1
ATOM 5650 N N . VAL B 1 224 ? 1.772 44.983 -49.748 1.00 49.86 224 VAL B N 1
ATOM 5651 C CA . VAL B 1 224 ? 1.052 46.222 -50.064 1.00 56.76 224 VAL B CA 1
ATOM 5652 C C . VAL B 1 224 ? 0.341 46.120 -51.425 1.00 52.79 224 VAL B C 1
ATOM 5653 O O . VAL B 1 224 ? -0.720 46.713 -51.595 1.00 52.98 224 VAL B O 1
ATOM 5657 N N . ASN B 1 225 ? 0.859 45.323 -52.372 1.00 58.46 225 ASN B N 1
ATOM 5658 C CA . ASN B 1 225 ? 0.239 45.220 -53.692 1.00 64.46 225 ASN B CA 1
ATOM 5659 C C . ASN B 1 225 ? -0.652 43.981 -53.832 1.00 63.71 225 ASN B C 1
ATOM 5660 O O . ASN B 1 225 ? -0.898 43.530 -54.946 1.00 66.52 225 ASN B O 1
ATOM 5665 N N . THR B 1 226 ? -1.162 43.454 -52.717 1.00 59.40 226 THR B N 1
ATOM 5666 C CA . THR B 1 226 ? -2.109 42.354 -52.753 1.00 60.22 226 THR B CA 1
ATOM 5667 C C . THR B 1 226 ? -3.375 42.817 -53.476 1.00 57.22 226 THR B C 1
ATOM 5668 O O . THR B 1 226 ? -3.842 43.939 -53.247 1.00 54.99 226 THR B O 1
ATOM 5672 N N . PRO B 1 227 ? -3.958 41.973 -54.367 1.00 61.82 227 PRO B N 1
ATOM 5673 C CA . PRO B 1 227 ? -5.235 42.290 -55.017 1.00 66.54 227 PRO B CA 1
ATOM 5674 C C . PRO B 1 227 ? -6.335 42.632 -54.012 1.00 63.29 227 PRO B C 1
ATOM 5675 O O . PRO B 1 227 ? -6.547 41.891 -53.047 1.00 65.21 227 PRO B O 1
ATOM 5679 N N . GLY B 1 228 ? -6.989 43.781 -54.241 1.00 58.46 228 GLY B N 1
ATOM 5680 C CA . GLY B 1 228 ? -8.111 44.237 -53.431 1.00 57.19 228 GLY B CA 1
ATOM 5681 C C . GLY B 1 228 ? -7.707 45.162 -52.273 1.00 51.99 228 GLY B C 1
ATOM 5682 O O . GLY B 1 228 ? -8.591 45.672 -51.586 1.00 50.75 228 GLY B O 1
ATOM 5683 N N . LEU B 1 229 ? -6.395 45.347 -52.033 1.00 52.57 229 LEU B N 1
ATOM 5684 C CA . LEU B 1 229 ? -5.911 46.267 -51.003 1.00 54.24 229 LEU B CA 1
ATOM 5685 C C . LEU B 1 229 ? -5.727 47.684 -51.564 1.00 51.05 229 LEU B C 1
ATOM 5686 O O . LEU B 1 229 ? -4.983 47.914 -52.519 1.00 47.89 229 LEU B O 1
ATOM 5691 N N . SER B 1 230 ? -6.424 48.635 -50.945 1.00 51.77 230 SER B N 1
ATOM 5692 C CA . SER B 1 230 ? -6.348 50.044 -51.300 1.00 57.27 230 SER B CA 1
ATOM 5693 C C . SER B 1 230 ? -5.856 50.827 -50.084 1.00 55.42 230 SER B C 1
ATOM 5694 O O . SER B 1 230 ? -6.527 50.789 -49.048 1.00 55.07 230 SER B O 1
ATOM 5697 N N . LEU B 1 231 ? -4.700 51.499 -50.233 1.00 50.65 231 LEU B N 1
ATOM 5698 C CA . LEU B 1 231 ? -4.165 52.465 -49.280 1.00 53.35 231 LEU B CA 1
ATOM 5699 C C . LEU B 1 231 ? -4.833 53.825 -49.513 1.00 56.55 231 LEU B C 1
ATOM 5700 O O . LEU B 1 231 ? -4.716 54.393 -50.602 1.00 54.27 231 LEU B O 1
ATOM 5705 N N . VAL B 1 232 ? -5.534 54.333 -48.488 1.00 52.39 232 VAL B N 1
ATOM 5706 C CA . VAL B 1 232 ? -6.224 55.614 -48.552 1.00 52.86 232 VAL B CA 1
ATOM 5707 C C . VAL B 1 232 ? -5.526 56.615 -47.617 1.00 51.10 232 VAL B C 1
ATOM 5708 O O . VAL B 1 232 ? -5.772 56.644 -46.412 1.00 49.63 232 VAL B O 1
ATOM 5712 N N . CYS B 1 233 ? -4.639 57.444 -48.181 1.00 49.44 233 CYS B N 1
ATOM 5713 C CA . CYS B 1 233 ? -3.776 58.303 -47.387 1.00 52.04 233 CYS B CA 1
ATOM 5714 C C . CYS B 1 233 ? -4.238 59.751 -47.441 1.00 55.42 233 CYS B C 1
ATOM 5715 O O . CYS B 1 233 ? -4.871 60.199 -48.401 1.00 47.86 233 CYS B O 1
ATOM 5718 N N . ARG B 1 234 ? -3.824 60.468 -46.393 1.00 55.76 234 ARG B N 1
ATOM 5719 C CA . ARG B 1 234 ? -4.004 61.904 -46.284 1.00 52.98 234 ARG B CA 1
ATOM 5720 C C . ARG B 1 234 ? -3.247 62.621 -47.410 1.00 56.09 234 ARG B C 1
ATOM 5721 O O . ARG B 1 234 ? -2.258 62.105 -47.954 1.00 54.19 234 ARG B O 1
ATOM 5729 N N . GLN B 1 235 ? -3.693 63.855 -47.696 1.00 50.90 235 GLN B N 1
ATOM 5730 C CA . GLN B 1 235 ? -3.039 64.724 -48.660 1.00 46.68 235 GLN B CA 1
ATOM 5731 C C . GLN B 1 235 ? -1.560 64.876 -48.308 1.00 44.75 235 GLN B C 1
ATOM 5732 O O . GLN B 1 235 ? -1.183 64.944 -47.130 1.00 47.89 235 GLN B O 1
ATOM 5738 N N . SER B 1 236 ? -0.719 64.972 -49.339 1.00 45.80 236 SER B N 1
ATOM 5739 C CA . SER B 1 236 ? 0.682 65.305 -49.115 1.00 45.50 236 SER B CA 1
ATOM 5740 C C . SER B 1 236 ? 0.837 66.791 -48.774 1.00 53.94 236 SER B C 1
ATOM 5741 O O . SER B 1 236 ? 0.169 67.645 -49.353 1.00 47.74 236 SER B O 1
ATOM 5744 N N . ASN B 1 237 ? 1.726 67.077 -47.812 1.00 57.78 237 ASN B N 1
ATOM 5745 C CA . ASN B 1 237 ? 2.122 68.435 -47.482 1.00 50.87 237 ASN B CA 1
ATOM 5746 C C . ASN B 1 237 ? 3.543 68.678 -47.992 1.00 51.64 237 ASN B C 1
ATOM 5747 O O . ASN B 1 237 ? 4.171 69.689 -47.657 1.00 50.56 237 ASN B O 1
ATOM 5752 N N . ALA B 1 238 ? 4.050 67.747 -48.808 1.00 49.78 238 ALA B N 1
ATOM 5753 C CA . ALA B 1 238 ? 5.354 67.905 -49.444 1.00 56.79 238 ALA B CA 1
ATOM 5754 C C . ALA B 1 238 ? 5.355 69.099 -50.414 1.00 52.40 238 ALA B C 1
ATOM 5755 O O . ALA B 1 238 ? 4.340 69.394 -51.060 1.00 45.97 238 ALA B O 1
ATOM 5757 N N . THR B 1 239 ? 6.495 69.799 -50.497 1.00 50.25 239 THR B N 1
ATOM 5758 C CA . THR B 1 239 ? 6.621 70.991 -51.342 1.00 54.87 239 THR B CA 1
ATOM 5759 C C . THR B 1 239 ? 7.926 70.891 -52.118 1.00 53.28 239 THR B C 1
ATOM 5760 O O . THR B 1 239 ? 8.846 71.675 -51.896 1.00 50.59 239 THR B O 1
ATOM 5764 N N . PRO B 1 240 ? 8.018 69.926 -53.061 1.00 61.07 240 PRO B N 1
ATOM 5765 C CA . PRO B 1 240 ? 9.264 69.688 -53.801 1.00 63.56 240 PRO B CA 1
ATOM 5766 C C . PRO B 1 240 ? 9.638 70.786 -54.801 1.00 63.53 240 PRO B C 1
ATOM 5767 O O . PRO B 1 240 ? 10.772 70.789 -55.273 1.00 67.22 240 PRO B O 1
ATOM 5771 N N . ASP B 1 241 ? 8.685 71.688 -55.128 1.00 68.43 241 ASP B N 1
ATOM 5772 C CA . ASP B 1 241 ? 8.918 72.835 -56.011 1.00 75.79 241 ASP B CA 1
ATOM 5773 C C . ASP B 1 241 ? 9.299 74.105 -55.235 1.00 78.00 241 ASP B C 1
ATOM 5774 O O . ASP B 1 241 ? 9.846 75.043 -55.814 1.00 68.40 241 ASP B O 1
ATOM 5779 N N . ALA B 1 242 ? 8.985 74.164 -53.934 1.00 72.29 242 ALA B N 1
ATOM 5780 C CA . ALA B 1 242 ? 9.329 75.323 -53.125 1.00 68.43 242 ALA B CA 1
ATOM 5781 C C . ALA B 1 242 ? 10.852 75.519 -53.043 1.00 70.84 242 ALA B C 1
ATOM 5782 O O . ALA B 1 242 ? 11.639 74.633 -53.398 1.00 62.00 242 ALA B O 1
ATOM 5784 N N . ASP B 1 243 ? 11.254 76.719 -52.588 1.00 64.04 243 ASP B N 1
ATOM 5785 C CA . ASP B 1 243 ? 12.650 77.045 -52.347 1.00 64.40 243 ASP B CA 1
ATOM 5786 C C . ASP B 1 243 ? 13.029 76.487 -50.973 1.00 65.11 243 ASP B C 1
ATOM 5787 O O . ASP B 1 243 ? 12.317 76.716 -49.987 1.00 54.22 243 ASP B O 1
ATOM 5792 N N . PRO B 1 244 ? 14.145 75.717 -50.884 1.00 64.89 244 PRO B N 1
ATOM 5793 C CA . PRO B 1 244 ? 14.687 75.255 -49.601 1.00 64.47 244 PRO B CA 1
ATOM 5794 C C . PRO B 1 244 ? 14.869 76.307 -48.507 1.00 59.72 244 PRO B C 1
ATOM 5795 O O . PRO B 1 244 ? 14.815 75.966 -47.328 1.00 62.71 244 PRO B O 1
ATOM 5799 N N . TYR B 1 245 ? 15.154 77.562 -48.883 1.00 60.76 245 TYR B N 1
ATOM 5800 C CA . TYR B 1 245 ? 15.322 78.620 -47.895 1.00 56.86 245 TYR B CA 1
ATOM 5801 C C . TYR B 1 245 ? 13.956 78.919 -47.274 1.00 53.25 245 TYR B C 1
ATOM 5802 O O . TYR B 1 245 ? 13.849 79.091 -46.060 1.00 51.28 245 TYR B O 1
ATOM 5811 N N . ASP B 1 246 ? 12.911 78.915 -48.102 1.00 54.91 246 ASP B N 1
ATOM 5812 C CA . ASP B 1 246 ? 11.556 79.207 -47.652 1.00 58.59 246 ASP B CA 1
ATOM 5813 C C . ASP B 1 246 ? 10.979 78.060 -46.822 1.00 65.06 246 ASP B C 1
ATOM 5814 O O . ASP B 1 246 ? 10.372 78.284 -45.771 1.00 60.46 246 ASP B O 1
ATOM 5819 N N . HIS B 1 247 ? 11.115 76.833 -47.339 1.00 70.28 247 HIS B N 1
ATOM 5820 C CA . HIS B 1 247 ? 10.538 75.660 -46.695 1.00 70.63 247 HIS B CA 1
ATOM 5821 C C . HIS B 1 247 ? 11.632 74.588 -46.615 1.00 59.60 247 HIS B C 1
ATOM 5822 O O . HIS B 1 247 ? 11.766 73.783 -47.529 1.00 52.23 247 HIS B O 1
ATOM 5829 N N . PRO B 1 248 ? 12.485 74.573 -45.557 1.00 54.48 248 PRO B N 1
ATOM 5830 C CA . PRO B 1 248 ? 13.600 73.617 -45.486 1.00 54.73 248 PRO B CA 1
ATOM 5831 C C . PRO B 1 248 ? 13.240 72.153 -45.202 1.00 57.31 248 PRO B C 1
ATOM 5832 O O . PRO B 1 248 ? 14.108 71.278 -45.293 1.00 49.57 248 PRO B O 1
ATOM 5836 N N . LEU B 1 249 ? 11.983 71.885 -44.807 1.00 46.45 249 LEU B N 1
ATOM 5837 C CA . LEU B 1 249 ? 11.644 70.542 -44.376 1.00 49.60 249 LEU B CA 1
ATOM 5838 C C . LEU B 1 249 ? 10.611 69.950 -45.329 1.00 51.62 249 LEU B C 1
ATOM 5839 O O . LEU B 1 249 ? 10.791 68.822 -45.791 1.00 50.34 249 LEU B O 1
ATOM 5844 N N . SER B 1 250 ? 9.562 70.727 -45.640 1.00 52.04 250 SER B N 1
ATOM 5845 C CA . SER B 1 250 ? 8.517 70.277 -46.551 1.00 57.97 250 SER B CA 1
ATOM 5846 C C . SER B 1 250 ? 9.090 69.954 -47.941 1.00 62.47 250 SER B C 1
ATOM 5847 O O . SER B 1 250 ? 8.529 69.111 -48.646 1.00 59.12 250 SER B O 1
ATOM 5850 N N . THR B 1 251 ? 10.224 70.578 -48.317 1.00 54.92 251 THR B N 1
ATOM 5851 C CA . THR B 1 251 ? 10.889 70.270 -49.579 1.00 63.59 251 THR B CA 1
ATOM 5852 C C . THR B 1 251 ? 11.487 68.861 -49.551 1.00 64.38 251 THR B C 1
ATOM 5853 O O . THR B 1 251 ? 11.628 68.251 -50.612 1.00 48.26 251 THR B O 1
ATOM 5857 N N . ILE B 1 252 ? 11.831 68.349 -48.352 1.00 62.82 252 ILE B N 1
ATOM 5858 C CA . ILE B 1 252 ? 12.430 67.025 -48.234 1.00 62.38 252 ILE B CA 1
ATOM 5859 C C . ILE B 1 252 ? 11.371 65.979 -48.580 1.00 58.96 252 ILE B C 1
ATOM 5860 O O . ILE B 1 252 ? 11.604 65.109 -49.412 1.00 55.50 252 ILE B O 1
ATOM 5865 N N . GLY B 1 253 ? 10.187 66.096 -47.968 1.00 56.49 253 GLY B N 1
ATOM 5866 C CA . GLY B 1 253 ? 9.069 65.237 -48.311 1.00 55.75 253 GLY B CA 1
ATOM 5867 C C . GLY B 1 253 ? 8.133 65.102 -47.119 1.00 55.43 253 GLY B C 1
ATOM 5868 O O . GLY B 1 253 ? 8.292 65.830 -46.143 1.00 51.73 253 GLY B O 1
ATOM 5869 N N . ASP B 1 254 ? 7.183 64.162 -47.209 1.00 48.23 254 ASP B N 1
ATOM 5870 C CA . ASP B 1 254 ? 6.164 64.019 -46.185 1.00 50.58 254 ASP B CA 1
ATOM 5871 C C . ASP B 1 254 ? 5.839 62.536 -45.941 1.00 48.03 254 ASP B C 1
ATOM 5872 O O . ASP B 1 254 ? 5.352 61.825 -46.832 1.00 47.84 254 ASP B O 1
ATOM 5877 N N . GLU B 1 255 ? 6.141 62.082 -44.719 1.00 41.26 255 GLU B N 1
ATOM 5878 C CA . GLU B 1 255 ? 5.803 60.754 -44.232 1.00 44.56 255 GLU B CA 1
ATOM 5879 C C . GLU B 1 255 ? 4.288 60.596 -44.080 1.00 50.35 255 GLU B C 1
ATOM 5880 O O . GLU B 1 255 ? 3.735 60.797 -43.000 1.00 54.30 255 GLU B O 1
ATOM 5886 N N . LEU B 1 256 ? 3.629 60.114 -45.142 1.00 53.24 256 LEU B N 1
ATOM 5887 C CA . LEU B 1 256 ? 2.176 60.052 -45.179 1.00 51.12 256 LEU B CA 1
ATOM 5888 C C . LEU B 1 256 ? 1.638 59.012 -44.203 1.00 55.98 256 LEU B C 1
ATOM 5889 O O . LEU B 1 256 ? 2.262 57.981 -43.951 1.00 58.64 256 LEU B O 1
ATOM 5894 N N . ASP B 1 257 ? 0.429 59.301 -43.714 1.00 61.03 257 ASP B N 1
ATOM 5895 C CA . ASP B 1 257 ? -0.364 58.392 -42.900 1.00 53.12 257 ASP B CA 1
ATOM 5896 C C . ASP B 1 257 ? -1.621 58.039 -43.698 1.00 54.35 257 ASP B C 1
ATOM 5897 O O . ASP B 1 257 ? -2.024 58.790 -44.598 1.00 42.09 257 ASP B O 1
ATOM 5902 N N . GLY B 1 258 ? -2.241 56.890 -43.369 1.00 55.30 258 GLY B N 1
ATOM 5903 C CA . GLY B 1 258 ? -3.480 56.532 -44.033 1.00 55.88 258 GLY B CA 1
ATOM 5904 C C . GLY B 1 258 ? -4.253 55.393 -43.378 1.00 54.21 258 GLY B C 1
ATOM 5905 O O . GLY B 1 258 ? -3.786 54.743 -42.436 1.00 44.25 258 GLY B O 1
ATOM 5906 N N . MET B 1 259 ? -5.464 55.214 -43.934 1.00 53.95 259 MET B N 1
ATOM 5907 C CA . MET B 1 259 ? -6.328 54.067 -43.723 1.00 53.36 259 MET B CA 1
ATOM 5908 C C . MET B 1 259 ? -6.062 53.052 -44.833 1.00 53.60 259 MET B C 1
ATOM 5909 O O . MET B 1 259 ? -5.342 53.361 -45.782 1.00 50.70 259 MET B O 1
ATOM 5914 N N . ALA B 1 260 ? -6.626 51.841 -44.696 1.00 51.92 260 ALA B N 1
ATOM 5915 C CA . ALA B 1 260 ? -6.490 50.814 -45.718 1.00 51.58 260 ALA B CA 1
ATOM 5916 C C . ALA B 1 260 ? -7.783 50.011 -45.802 1.00 54.00 260 ALA B C 1
ATOM 5917 O O . ALA B 1 260 ? -8.311 49.602 -44.771 1.00 54.23 260 ALA B O 1
ATOM 5919 N N . TYR B 1 261 ? -8.305 49.857 -47.031 1.00 54.25 261 TYR B N 1
ATOM 5920 C CA . TYR B 1 261 ? -9.501 49.064 -47.296 1.00 56.26 261 TYR B CA 1
ATOM 5921 C C . TYR B 1 261 ? -9.073 47.733 -47.921 1.00 55.85 261 TYR B C 1
ATOM 5922 O O . TYR B 1 261 ? -8.331 47.718 -48.921 1.00 44.42 261 TYR B O 1
ATOM 5931 N N . PHE B 1 262 ? -9.547 46.636 -47.295 1.00 50.67 262 PHE B N 1
ATOM 5932 C CA . PHE B 1 262 ? -9.319 45.275 -47.768 1.00 53.88 262 PHE B CA 1
ATOM 5933 C C . PHE B 1 262 ? -10.602 44.787 -48.446 1.00 52.32 262 PHE B C 1
ATOM 5934 O O . PHE B 1 262 ? -11.597 44.534 -47.766 1.00 53.23 262 PHE B O 1
ATOM 5942 N N . ASP B 1 263 ? -10.575 44.662 -49.780 1.00 52.07 263 ASP B N 1
ATOM 5943 C CA . ASP B 1 263 ? -11.725 44.181 -50.532 1.00 60.12 263 ASP B CA 1
ATOM 5944 C C . ASP B 1 263 ? -11.581 42.695 -50.892 1.00 57.71 263 ASP B C 1
ATOM 5945 O O . ASP B 1 263 ? -11.098 42.370 -51.977 1.00 51.36 263 ASP B O 1
ATOM 5950 N N . ASP B 1 264 ? -12.079 41.815 -50.003 1.00 55.87 264 ASP B N 1
ATOM 5951 C CA . ASP B 1 264 ? -11.924 40.363 -50.103 1.00 54.56 264 ASP B CA 1
ATOM 5952 C C . ASP B 1 264 ? -10.461 40.029 -50.388 1.00 51.84 264 ASP B C 1
ATOM 5953 O O . ASP B 1 264 ? -10.147 39.371 -51.362 1.00 49.10 264 ASP B O 1
ATOM 5958 N N . VAL B 1 265 ? -9.566 40.533 -49.541 1.00 55.13 265 VAL B N 1
ATOM 5959 C CA . VAL B 1 265 ? -8.151 40.279 -49.712 1.00 56.26 265 VAL B CA 1
ATOM 5960 C C . VAL B 1 265 ? -7.896 38.878 -49.188 1.00 58.60 265 VAL B C 1
ATOM 5961 O O . VAL B 1 265 ? -8.295 38.578 -48.064 1.00 56.93 265 VAL B O 1
ATOM 5965 N N . PHE B 1 266 ? -7.215 38.069 -50.012 1.00 58.75 266 PHE B N 1
ATOM 5966 C CA . PHE B 1 266 ? -6.758 36.746 -49.620 1.00 59.01 266 PHE B CA 1
ATOM 5967 C C . PHE B 1 266 ? -5.392 36.882 -48.947 1.00 52.09 266 PHE B C 1
ATOM 5968 O O . PHE B 1 266 ? -4.526 37.599 -49.446 1.00 55.77 266 PHE B O 1
ATOM 5976 N N . ILE B 1 267 ? -5.249 36.195 -47.801 1.00 53.55 267 ILE B N 1
ATOM 5977 C CA . ILE B 1 267 ? -4.001 36.036 -47.067 1.00 53.59 267 ILE B CA 1
ATOM 5978 C C . ILE B 1 267 ? -3.766 34.531 -46.962 1.00 57.39 267 ILE B C 1
ATOM 5979 O O . ILE B 1 267 ? -4.639 33.829 -46.447 1.00 53.20 267 ILE B O 1
ATOM 5984 N N . PRO B 1 268 ? -2.624 33.997 -47.466 1.00 55.75 268 PRO B N 1
ATOM 5985 C CA . PRO B 1 268 ? -2.283 32.580 -47.296 1.00 59.15 268 PRO B CA 1
ATOM 5986 C C . PRO B 1 268 ? -1.871 32.275 -45.858 1.00 56.79 268 PRO B C 1
ATOM 5987 O O . PRO B 1 268 ? -1.354 33.163 -45.185 1.00 54.01 268 PRO B O 1
ATOM 5991 N N . TRP B 1 269 ? -2.069 31.013 -45.432 1.00 53.16 269 TRP B N 1
ATOM 5992 C CA . TRP B 1 269 ? -1.856 30.576 -44.057 1.00 52.57 269 TRP B CA 1
ATOM 5993 C C . TRP B 1 269 ? -0.458 30.908 -43.544 1.00 49.14 269 TRP B C 1
ATOM 5994 O O . TRP B 1 269 ? -0.298 31.183 -42.356 1.00 44.91 269 TRP B O 1
ATOM 6005 N N . GLU B 1 270 ? 0.551 30.872 -44.416 1.00 50.81 270 GLU B N 1
ATOM 6006 C CA . GLU B 1 270 ? 1.924 31.042 -43.962 1.00 58.03 270 GLU B CA 1
ATOM 6007 C C . GLU B 1 270 ? 2.168 32.501 -43.562 1.00 57.91 270 GLU B C 1
ATOM 6008 O O . GLU B 1 270 ? 3.134 32.786 -42.853 1.00 60.13 270 GLU B O 1
ATOM 6014 N N . ASN B 1 271 ? 1.287 33.414 -43.998 1.00 53.73 271 ASN B N 1
ATOM 6015 C CA . ASN B 1 271 ? 1.408 34.835 -43.684 1.00 61.00 271 ASN B CA 1
ATOM 6016 C C . ASN B 1 271 ? 0.606 35.222 -42.439 1.00 67.01 271 ASN B C 1
ATOM 6017 O O . ASN B 1 271 ? 0.683 36.372 -41.995 1.00 65.56 271 ASN B O 1
ATOM 6022 N N . VAL B 1 272 ? -0.162 34.267 -41.894 1.00 56.45 272 VAL B N 1
ATOM 6023 C CA . VAL B 1 272 ? -0.996 34.506 -40.730 1.00 52.62 272 VAL B CA 1
ATOM 6024 C C . VAL B 1 272 ? -0.160 34.183 -39.494 1.00 54.59 272 VAL B C 1
ATOM 6025 O O . VAL B 1 272 ? 0.701 33.317 -39.541 1.00 45.16 272 VAL B O 1
ATOM 6029 N N . GLN B 1 273 ? -0.339 34.983 -38.441 1.00 58.21 273 GLN B N 1
ATOM 6030 C CA . GLN B 1 273 ? 0.380 34.816 -37.187 1.00 60.28 273 GLN B CA 1
ATOM 6031 C C . GLN B 1 273 ? -0.566 34.452 -36.036 1.00 55.72 273 GLN B C 1
ATOM 6032 O O . GLN B 1 273 ? -0.101 33.945 -35.017 1.00 55.28 273 GLN B O 1
ATOM 6038 N N . HIS B 1 274 ? -1.867 34.762 -36.184 1.00 54.08 274 HIS B N 1
ATOM 6039 C CA . HIS B 1 274 ? -2.898 34.432 -35.205 1.00 56.68 274 HIS B CA 1
ATOM 6040 C C . HIS B 1 274 ? -4.266 34.874 -35.725 1.00 55.95 274 HIS B C 1
ATOM 6041 O O . HIS B 1 274 ? -4.378 35.906 -36.375 1.00 61.04 274 HIS B O 1
ATOM 6048 N N . ILE B 1 275 ? -5.307 34.086 -35.447 1.00 53.01 275 ILE B N 1
ATOM 6049 C CA . ILE B 1 275 ? -6.678 34.540 -35.644 1.00 57.55 275 ILE B CA 1
ATOM 6050 C C . ILE B 1 275 ? -7.549 34.018 -34.502 1.00 57.15 275 ILE B C 1
ATOM 6051 O O . ILE B 1 275 ? -7.196 33.044 -33.845 1.00 64.61 275 ILE B O 1
ATOM 6056 N N . GLY B 1 276 ? -8.686 34.681 -34.267 1.00 57.10 276 GLY B N 1
ATOM 6057 C CA . GLY B 1 276 ? -9.842 34.039 -33.661 1.00 53.17 276 GLY B CA 1
ATOM 6058 C C . GLY B 1 276 ? -10.017 34.283 -32.160 1.00 54.86 276 GLY B C 1
ATOM 6059 O O . GLY B 1 276 ? -11.102 34.017 -31.652 1.00 54.23 276 GLY B O 1
ATOM 6060 N N . ASN B 1 277 ? -8.992 34.786 -31.453 1.00 54.74 277 ASN B N 1
ATOM 6061 C CA . ASN B 1 277 ? -9.034 34.811 -29.997 1.00 58.97 277 ASN B CA 1
ATOM 6062 C C . ASN B 1 277 ? -8.919 36.243 -29.464 1.00 62.70 277 ASN B C 1
ATOM 6063 O O . ASN B 1 277 ? -7.823 36.716 -29.133 1.00 51.49 277 ASN B O 1
ATOM 6068 N N . PRO B 1 278 ? -10.069 36.932 -29.263 1.00 62.86 278 PRO B N 1
ATOM 6069 C CA . PRO B 1 278 ? -10.105 38.278 -28.678 1.00 67.29 278 PRO B CA 1
ATOM 6070 C C . PRO B 1 278 ? -9.238 38.546 -27.450 1.00 64.56 278 PRO B C 1
ATOM 6071 O O . PRO B 1 278 ? -8.751 39.668 -27.292 1.00 65.61 278 PRO B O 1
ATOM 6075 N N . ASP B 1 279 ? -9.056 37.529 -26.592 1.00 60.21 279 ASP B N 1
ATOM 6076 C CA . ASP B 1 279 ? -8.317 37.696 -25.344 1.00 63.10 279 ASP B CA 1
ATOM 6077 C C . ASP B 1 279 ? -6.811 37.653 -25.603 1.00 61.04 279 ASP B C 1
ATOM 6078 O O . ASP B 1 279 ? -6.022 38.158 -24.802 1.00 53.84 279 ASP B O 1
ATOM 6083 N N . HIS B 1 280 ? -6.415 37.057 -26.736 1.00 65.17 280 HIS B N 1
ATOM 6084 C CA . HIS B 1 280 ? -5.052 37.196 -27.215 1.00 60.36 280 HIS B CA 1
ATOM 6085 C C . HIS B 1 280 ? -4.727 38.677 -27.429 1.00 58.48 280 HIS B C 1
ATOM 6086 O O . HIS B 1 280 ? -3.611 39.120 -27.158 1.00 53.90 280 HIS B O 1
ATOM 6093 N N . ALA B 1 281 ? -5.716 39.430 -27.925 1.00 53.76 281 ALA B N 1
ATOM 6094 C CA . ALA B 1 281 ? -5.532 40.827 -28.286 1.00 61.88 281 ALA B CA 1
ATOM 6095 C C . ALA B 1 281 ? -5.460 41.727 -27.051 1.00 64.54 281 ALA B C 1
ATOM 6096 O O . ALA B 1 281 ? -5.186 42.924 -27.182 1.00 63.24 281 ALA B O 1
ATOM 6098 N N . LYS B 1 282 ? -5.718 41.153 -25.864 1.00 63.09 282 LYS B N 1
ATOM 6099 C CA . LYS B 1 282 ? -5.770 41.923 -24.634 1.00 68.82 282 LYS B CA 1
ATOM 6100 C C . LYS B 1 282 ? -4.374 42.076 -24.047 1.00 71.86 282 LYS B C 1
ATOM 6101 O O . LYS B 1 282 ? -4.058 43.136 -23.512 1.00 96.72 282 LYS B O 1
ATOM 6107 N N . TRP B 1 283 ? -3.561 41.016 -24.122 1.00 73.43 283 TRP B N 1
ATOM 6108 C CA . TRP B 1 283 ? -2.281 40.983 -23.431 1.00 77.98 283 TRP B CA 1
ATOM 6109 C C . TRP B 1 283 ? -1.130 41.153 -24.431 1.00 71.74 283 TRP B C 1
ATOM 6110 O O . TRP B 1 283 ? -0.198 41.902 -24.162 1.00 74.71 283 TRP B O 1
ATOM 6121 N N . TYR B 1 284 ? -1.207 40.518 -25.613 1.00 64.70 284 TYR B N 1
ATOM 6122 C CA . TYR B 1 284 ? -0.025 40.284 -26.439 1.00 61.25 284 TYR B CA 1
ATOM 6123 C C . TYR B 1 284 ? 0.381 41.492 -27.293 1.00 58.10 284 TYR B C 1
ATOM 6124 O O . TYR B 1 284 ? 1.584 41.784 -27.361 1.00 54.37 284 TYR B O 1
ATOM 6133 N N . PRO B 1 285 ? -0.523 42.216 -28.010 1.00 60.04 285 PRO B N 1
ATOM 6134 C CA . PRO B 1 285 ? -0.086 43.371 -28.813 1.00 63.80 285 PRO B CA 1
ATOM 6135 C C . PRO B 1 285 ? 0.457 44.549 -27.999 1.00 60.95 285 PRO B C 1
ATOM 6136 O O . PRO B 1 285 ? 1.200 45.372 -28.535 1.00 58.07 285 PRO B O 1
ATOM 6140 N N . GLN B 1 286 ? 0.099 44.585 -26.704 1.00 62.21 286 GLN B N 1
ATOM 6141 C CA . GLN B 1 286 ? 0.594 45.554 -25.733 1.00 60.24 286 GLN B CA 1
ATOM 6142 C C . GLN B 1 286 ? 2.092 45.354 -25.512 1.00 56.61 286 GLN B C 1
ATOM 6143 O O . GLN B 1 286 ? 2.818 46.326 -25.316 1.00 56.05 286 GLN B O 1
ATOM 6149 N N . ARG B 1 287 ? 2.564 44.099 -25.552 1.00 56.08 287 ARG B N 1
ATOM 6150 C CA . ARG B 1 287 ? 3.994 43.827 -25.423 1.00 62.41 287 ARG B CA 1
ATOM 6151 C C . ARG B 1 287 ? 4.724 44.228 -26.703 1.00 55.09 287 ARG B C 1
ATOM 6152 O O . ARG B 1 287 ? 5.922 44.517 -26.674 1.00 52.71 287 ARG B O 1
ATOM 6160 N N . GLN B 1 288 ? 4.003 44.197 -27.830 1.00 51.54 288 GLN B N 1
ATOM 6161 C CA . GLN B 1 288 ? 4.557 44.661 -29.095 1.00 56.92 288 GLN B CA 1
ATOM 6162 C C . GLN B 1 288 ? 4.704 46.185 -29.041 1.00 53.45 288 GLN B C 1
ATOM 6163 O O . GLN B 1 288 ? 5.762 46.717 -29.360 1.00 51.55 288 GLN B O 1
ATOM 6169 N N . PHE B 1 289 ? 3.649 46.869 -28.582 1.00 53.73 289 PHE B N 1
ATOM 6170 C CA . PHE B 1 289 ? 3.630 48.324 -28.574 1.00 66.58 289 PHE B CA 1
ATOM 6171 C C . PHE B 1 289 ? 4.607 48.860 -27.527 1.00 60.15 289 PHE B C 1
ATOM 6172 O O . PHE B 1 289 ? 5.037 49.996 -27.669 1.00 62.35 289 PHE B O 1
ATOM 6180 N N . ASP B 1 290 ? 5.033 48.040 -26.551 1.00 55.78 290 ASP B N 1
ATOM 6181 C CA . ASP B 1 290 ? 6.084 48.452 -25.631 1.00 57.58 290 ASP B CA 1
ATOM 6182 C C . ASP B 1 290 ? 7.360 48.866 -26.372 1.00 58.85 290 ASP B C 1
ATOM 6183 O O . ASP B 1 290 ? 8.087 49.756 -25.912 1.00 51.67 290 ASP B O 1
ATOM 6188 N N . TRP B 1 291 ? 7.654 48.200 -27.502 1.00 54.67 291 TRP B N 1
ATOM 6189 C CA . TRP B 1 291 ? 8.869 48.489 -28.255 1.00 53.39 291 TRP B CA 1
ATOM 6190 C C . TRP B 1 291 ? 8.735 49.786 -29.069 1.00 52.30 291 TRP B C 1
ATOM 6191 O O . TRP B 1 291 ? 9.704 50.519 -29.258 1.00 47.85 291 TRP B O 1
ATOM 6202 N N . VAL B 1 292 ? 7.532 50.069 -29.568 1.00 44.80 292 VAL B N 1
ATOM 6203 C CA . VAL B 1 292 ? 7.269 51.333 -30.226 1.00 55.53 292 VAL B CA 1
ATOM 6204 C C . VAL B 1 292 ? 7.539 52.447 -29.216 1.00 54.00 292 VAL B C 1
ATOM 6205 O O . VAL B 1 292 ? 8.309 53.358 -29.477 1.00 57.56 292 VAL B O 1
ATOM 6209 N N . HIS B 1 293 ? 6.916 52.315 -28.045 1.00 51.34 293 HIS B N 1
ATOM 6210 C CA . HIS B 1 293 ? 7.020 53.270 -26.954 1.00 56.31 293 HIS B CA 1
ATOM 6211 C C . HIS B 1 293 ? 8.471 53.584 -26.579 1.00 52.43 293 HIS B C 1
ATOM 6212 O O . HIS B 1 293 ? 8.785 54.739 -26.322 1.00 51.08 293 HIS B O 1
ATOM 6219 N N . ILE B 1 294 ? 9.334 52.563 -26.527 1.00 51.47 294 ILE B N 1
ATOM 6220 C CA . ILE B 1 294 ? 10.743 52.735 -26.188 1.00 51.23 294 ILE B CA 1
ATOM 6221 C C . ILE B 1 294 ? 11.411 53.662 -27.204 1.00 52.62 294 ILE B C 1
ATOM 6222 O O . ILE B 1 294 ? 12.090 54.621 -26.838 1.00 44.01 294 ILE B O 1
ATOM 6227 N N . GLU B 1 295 ? 11.215 53.329 -28.486 1.00 53.32 295 GLU B N 1
ATOM 6228 C CA . GLU B 1 295 ? 11.788 54.055 -29.608 1.00 53.92 295 GLU B CA 1
ATOM 6229 C C . GLU B 1 295 ? 11.354 55.524 -29.560 1.00 50.04 295 GLU B C 1
ATOM 6230 O O . GLU B 1 295 ? 12.187 56.429 -29.698 1.00 41.56 295 GLU B O 1
ATOM 6236 N N . THR B 1 296 ? 10.039 55.708 -29.359 1.00 43.88 296 THR B N 1
ATOM 6237 C CA . THR B 1 296 ? 9.367 56.995 -29.337 1.00 50.51 296 THR B CA 1
ATOM 6238 C C . THR B 1 296 ? 9.922 57.820 -28.186 1.00 48.63 296 THR B C 1
ATOM 6239 O O . THR B 1 296 ? 10.260 58.974 -28.367 1.00 45.93 296 THR B O 1
ATOM 6243 N N . GLN B 1 297 ? 10.007 57.201 -27.010 1.00 53.23 297 GLN B N 1
ATOM 6244 C CA . GLN B 1 297 ? 10.482 57.881 -25.818 1.00 53.09 297 GLN B CA 1
ATOM 6245 C C . GLN B 1 297 ? 11.886 58.403 -26.090 1.00 49.05 297 GLN B C 1
ATOM 6246 O O . GLN B 1 297 ? 12.229 59.529 -25.719 1.00 42.10 297 GLN B O 1
ATOM 6252 N N . ILE B 1 298 ? 12.692 57.598 -26.779 1.00 50.95 298 ILE B N 1
ATOM 6253 C CA . ILE B 1 298 ? 14.017 58.069 -27.161 1.00 56.33 298 ILE B CA 1
ATOM 6254 C C . ILE B 1 298 ? 13.880 59.298 -28.063 1.00 58.11 298 ILE B C 1
ATOM 6255 O O . ILE B 1 298 ? 14.630 60.256 -27.879 1.00 50.97 298 ILE B O 1
ATOM 6260 N N . ARG B 1 299 ? 12.926 59.262 -29.014 1.00 50.75 299 ARG B N 1
ATOM 6261 C CA . ARG B 1 299 ? 12.717 60.368 -29.935 1.00 53.65 299 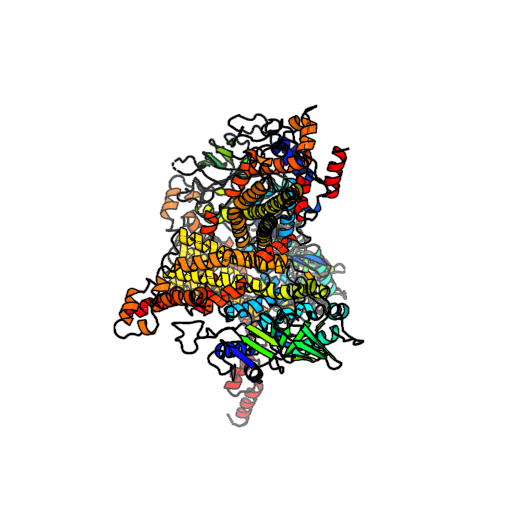ARG B CA 1
ATOM 6262 C C . ARG B 1 299 ? 12.281 61.651 -29.210 1.00 54.92 299 ARG B C 1
ATOM 6263 O O . ARG B 1 299 ? 12.690 62.749 -29.600 1.00 51.64 299 ARG B O 1
ATOM 6271 N N . HIS B 1 300 ? 11.413 61.515 -28.197 1.00 51.86 300 HIS B N 1
ATOM 6272 C CA . HIS B 1 300 ? 10.933 62.637 -27.398 1.00 50.77 300 HIS B CA 1
ATOM 6273 C C . HIS B 1 300 ? 12.106 63.469 -26.875 1.00 54.21 300 HIS B C 1
ATOM 6274 O O . HIS B 1 300 ? 12.125 64.703 -26.958 1.00 45.83 300 HIS B O 1
ATOM 6281 N N . ALA B 1 301 ? 13.110 62.764 -26.353 1.00 46.33 301 ALA B N 1
ATOM 6282 C CA . ALA B 1 301 ? 14.234 63.432 -25.734 1.00 52.62 301 ALA B CA 1
ATOM 6283 C C . ALA B 1 301 ? 15.010 64.231 -26.776 1.00 54.41 301 ALA B C 1
ATOM 6284 O O . ALA B 1 301 ? 15.497 65.323 -26.485 1.00 60.41 301 ALA B O 1
ATOM 6286 N N . VAL B 1 302 ? 15.159 63.655 -27.975 1.00 55.71 302 VAL B N 1
ATOM 6287 C CA . VAL B 1 302 ? 15.978 64.253 -29.023 1.00 53.95 302 VAL B CA 1
ATOM 6288 C C . VAL B 1 302 ? 15.265 65.520 -29.502 1.00 43.58 302 VAL B C 1
ATOM 6289 O O . VAL B 1 302 ? 15.878 66.552 -29.734 1.00 40.93 302 VAL B O 1
ATOM 6293 N N . HIS B 1 303 ? 13.945 65.424 -29.612 1.00 43.01 303 HIS B N 1
ATOM 6294 C CA . HIS B 1 303 ? 13.133 66.526 -30.068 1.00 49.54 303 HIS B CA 1
ATOM 6295 C C . HIS B 1 303 ? 13.317 67.670 -29.067 1.00 50.60 303 HIS B C 1
ATOM 6296 O O . HIS B 1 303 ? 13.625 68.796 -29.472 1.00 44.81 303 HIS B O 1
ATOM 6303 N N . ALA B 1 304 ? 13.174 67.365 -27.765 1.00 54.72 304 ALA B N 1
ATOM 6304 C CA . ALA B 1 304 ? 13.370 68.353 -26.703 1.00 50.55 304 ALA B CA 1
ATOM 6305 C C . ALA B 1 304 ? 14.777 68.943 -26.802 1.00 49.12 304 ALA B C 1
ATOM 6306 O O . ALA B 1 304 ? 14.961 70.144 -26.605 1.00 44.98 304 ALA B O 1
ATOM 6308 N N . GLU B 1 305 ? 15.750 68.118 -27.200 1.00 45.00 305 GLU B N 1
ATOM 6309 C CA . GLU B 1 305 ? 17.096 68.622 -27.438 1.00 49.58 305 GLU B CA 1
ATOM 6310 C C . GLU B 1 305 ? 17.064 69.648 -28.578 1.00 50.14 305 GLU B C 1
ATOM 6311 O O . GLU B 1 305 ? 17.663 70.727 -28.500 1.00 44.41 305 GLU B O 1
ATOM 6317 N N . LEU B 1 306 ? 16.364 69.317 -29.659 1.00 45.10 306 LEU B N 1
ATOM 6318 C CA . LEU B 1 306 ? 16.344 70.212 -30.796 1.00 45.63 306 LEU B CA 1
ATOM 6319 C C . LEU B 1 306 ? 15.709 71.537 -30.377 1.00 46.37 306 LEU B C 1
ATOM 6320 O O . LEU B 1 306 ? 16.203 72.598 -30.730 1.00 48.58 306 LEU B O 1
ATOM 6325 N N . ILE B 1 307 ? 14.619 71.459 -29.614 1.00 44.15 307 ILE B N 1
ATOM 6326 C CA . ILE B 1 307 ? 13.846 72.624 -29.225 1.00 47.70 307 ILE B CA 1
ATOM 6327 C C . ILE B 1 307 ? 14.719 73.561 -28.397 1.00 48.13 307 ILE B C 1
ATOM 6328 O O . ILE B 1 307 ? 14.776 74.757 -28.663 1.00 54.25 307 ILE B O 1
ATOM 6333 N N . VAL B 1 308 ? 15.408 73.015 -27.401 1.00 52.58 308 VAL B N 1
ATOM 6334 C CA . VAL B 1 308 ? 16.187 73.839 -26.491 1.00 55.01 308 VAL B CA 1
ATOM 6335 C C . VAL B 1 308 ? 17.369 74.432 -27.247 1.00 45.95 308 VAL B C 1
ATOM 6336 O O . VAL B 1 308 ? 17.721 75.586 -27.017 1.00 47.82 308 VAL B O 1
ATOM 6340 N N . GLY B 1 309 ? 17.952 73.655 -28.167 1.00 48.94 309 GLY B N 1
ATOM 6341 C CA . GLY B 1 309 ? 19.028 74.137 -29.031 1.00 48.81 309 GLY B CA 1
ATOM 6342 C C . GLY B 1 309 ? 18.578 75.306 -29.908 1.00 52.33 309 GLY B C 1
ATOM 6343 O O . GLY B 1 309 ? 19.229 76.353 -29.931 1.00 53.63 309 GLY B O 1
ATOM 6344 N N . LEU B 1 310 ? 17.427 75.137 -30.584 1.00 49.44 310 LEU B N 1
ATOM 6345 C CA . LEU B 1 310 ? 16.823 76.201 -31.371 1.00 50.71 310 LEU B CA 1
ATOM 6346 C C . LEU B 1 310 ? 16.575 77.447 -30.514 1.00 53.78 310 LEU B C 1
ATOM 6347 O O . LEU B 1 310 ? 16.724 78.578 -30.977 1.00 52.35 310 LEU B O 1
ATOM 6352 N N . ALA B 1 311 ? 16.137 77.245 -29.274 1.00 48.62 311 ALA B N 1
ATOM 6353 C CA . ALA B 1 311 ? 15.750 78.362 -28.438 1.00 48.79 311 ALA B CA 1
ATOM 6354 C C . ALA B 1 311 ? 17.005 79.110 -28.005 1.00 50.83 311 ALA B C 1
ATOM 6355 O O . ALA B 1 311 ? 17.005 80.336 -27.924 1.00 45.24 311 ALA B O 1
ATOM 6357 N N . LEU B 1 312 ? 18.082 78.357 -27.763 1.00 51.34 312 LEU B N 1
ATOM 6358 C CA . LEU B 1 312 ? 19.347 78.962 -27.385 1.00 55.48 312 LEU B CA 1
ATOM 6359 C C . LEU B 1 312 ? 19.817 79.845 -28.532 1.00 53.24 312 LEU B C 1
ATOM 6360 O O . LEU B 1 312 ? 20.262 80.956 -28.289 1.00 61.24 312 LEU B O 1
ATOM 6365 N N . LEU B 1 313 ? 19.747 79.321 -29.760 1.00 55.54 313 LEU B N 1
ATOM 6366 C CA . LEU B 1 313 ? 20.252 80.015 -30.941 1.00 5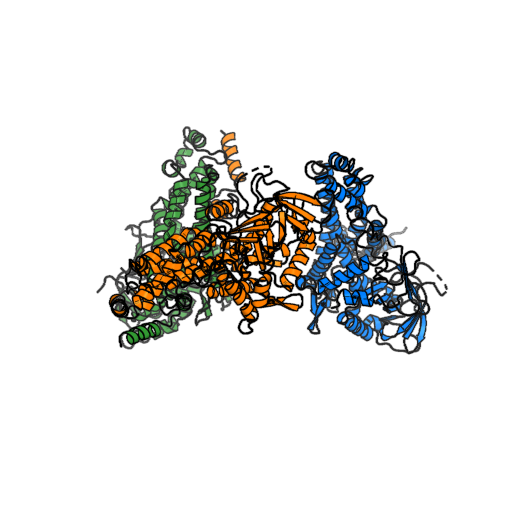9.89 313 LEU B CA 1
ATOM 6367 C C . LEU B 1 313 ? 19.422 81.276 -31.192 1.00 58.92 313 LEU B C 1
ATOM 6368 O O . LEU B 1 313 ? 19.965 82.344 -31.484 1.00 56.17 313 LEU B O 1
ATOM 6373 N N . LEU B 1 314 ? 18.097 81.115 -31.083 1.00 55.74 314 LEU B N 1
ATOM 6374 C CA . LEU B 1 314 ? 17.148 82.171 -31.374 1.00 53.30 314 LEU B CA 1
ATOM 6375 C C . LEU B 1 314 ? 17.372 83.350 -30.430 1.00 51.29 314 LEU B C 1
ATOM 6376 O O . LEU B 1 314 ? 17.431 84.486 -30.886 1.00 47.02 314 LEU B O 1
ATOM 6381 N N . THR B 1 315 ? 17.461 83.067 -29.122 1.00 51.05 315 THR B N 1
ATOM 6382 C CA . THR B 1 315 ? 17.491 84.110 -28.114 1.00 53.12 315 THR B CA 1
ATOM 6383 C C . THR B 1 315 ? 18.860 84.788 -28.148 1.00 55.42 315 THR B C 1
ATOM 6384 O O . THR B 1 315 ? 18.973 85.987 -27.874 1.00 58.84 315 THR B O 1
ATOM 6388 N N . ASN B 1 316 ? 19.887 84.030 -28.538 1.00 50.56 316 ASN B N 1
ATOM 6389 C CA . ASN B 1 316 ? 21.199 84.607 -28.740 1.00 60.03 316 ASN B CA 1
ATOM 6390 C C . ASN B 1 316 ? 21.162 85.509 -29.975 1.00 62.94 316 ASN B C 1
ATOM 6391 O O . ASN B 1 316 ? 21.730 86.601 -29.966 1.00 66.02 316 ASN B O 1
ATOM 6396 N N . ALA B 1 317 ? 20.471 85.055 -31.026 1.00 55.53 317 ALA B N 1
ATOM 6397 C CA . ALA B 1 317 ? 20.397 85.811 -32.269 1.00 60.31 317 ALA B CA 1
ATOM 6398 C C . ALA B 1 317 ? 19.620 87.124 -32.077 1.00 59.11 317 ALA B C 1
ATOM 6399 O O . ALA B 1 317 ? 19.897 88.108 -32.752 1.00 62.78 317 ALA B O 1
ATOM 6401 N N . LEU B 1 318 ? 18.645 87.132 -31.158 1.00 61.72 318 LEU B N 1
ATOM 6402 C CA . LEU B 1 318 ? 17.797 88.289 -30.913 1.00 60.39 318 LEU B CA 1
ATOM 6403 C C . LEU B 1 318 ? 18.349 89.145 -29.762 1.00 63.02 318 LEU B C 1
ATOM 6404 O O . LEU B 1 318 ? 17.830 90.229 -29.519 1.00 65.98 318 LEU B O 1
ATOM 6409 N N . GLY B 1 319 ? 19.355 88.663 -29.016 1.00 62.07 319 GLY B N 1
ATOM 6410 C CA . GLY B 1 319 ? 19.946 89.426 -27.920 1.00 59.22 319 GLY B CA 1
ATOM 6411 C C . GLY B 1 319 ? 19.126 89.411 -26.619 1.00 67.29 319 GLY B C 1
ATOM 6412 O O . GLY B 1 319 ? 19.327 90.276 -25.754 1.00 63.11 319 GLY B O 1
ATOM 6413 N N . THR B 1 320 ? 18.261 88.392 -26.443 1.00 63.42 320 THR B N 1
ATOM 6414 C CA . THR B 1 320 ? 17.298 88.349 -25.345 1.00 61.46 320 THR B CA 1
ATOM 6415 C C . THR B 1 320 ? 17.708 87.341 -24.262 1.00 62.97 320 THR B C 1
ATOM 6416 O O . THR B 1 320 ? 17.011 87.225 -23.251 1.00 59.43 320 THR B O 1
ATOM 6420 N N . ASN B 1 321 ? 18.826 86.617 -24.462 1.00 67.68 321 ASN B N 1
ATOM 6421 C CA . ASN B 1 321 ? 19.176 85.457 -23.640 1.00 75.69 321 ASN B CA 1
ATOM 6422 C C . ASN B 1 321 ? 19.827 85.853 -22.307 1.00 76.17 321 ASN B C 1
ATOM 6423 O O . ASN B 1 321 ? 20.039 84.986 -21.461 1.00 81.31 321 ASN B O 1
ATOM 6428 N N . ASN B 1 322 ? 20.114 87.151 -22.119 1.00 82.39 322 ASN B N 1
ATOM 6429 C CA . ASN B 1 322 ? 20.572 87.704 -20.848 1.00 90.12 322 ASN B CA 1
ATOM 6430 C C . ASN B 1 322 ? 19.410 88.265 -20.009 1.00 72.38 322 ASN B C 1
ATOM 6431 O O . ASN B 1 322 ? 19.614 88.537 -18.827 1.00 69.96 322 ASN B O 1
ATOM 6436 N N . ASN B 1 323 ? 18.206 88.448 -20.593 1.00 59.58 323 ASN B N 1
ATOM 6437 C CA . ASN B 1 323 ? 16.999 88.752 -19.824 1.00 64.48 323 ASN B CA 1
ATOM 6438 C C . ASN B 1 323 ? 16.784 87.653 -18.771 1.00 62.37 323 ASN B C 1
ATOM 6439 O O . ASN B 1 323 ? 16.749 86.471 -19.105 1.00 56.61 323 ASN B O 1
ATOM 6444 N N . PRO B 1 324 ? 16.669 87.974 -17.459 1.00 62.40 324 PRO B N 1
ATOM 6445 C CA . PRO B 1 324 ? 16.338 86.965 -16.435 1.00 66.45 324 PRO B CA 1
ATOM 6446 C C . PRO B 1 324 ? 15.109 86.063 -16.633 1.00 62.06 324 PRO B C 1
ATOM 6447 O O . PRO B 1 324 ? 15.082 84.930 -16.147 1.00 58.55 324 PRO B O 1
ATOM 6451 N N . ILE B 1 325 ? 14.068 86.576 -17.303 1.00 53.67 325 ILE B N 1
ATOM 6452 C CA . ILE B 1 325 ? 12.852 85.813 -17.529 1.00 56.92 325 ILE B CA 1
ATOM 6453 C C . ILE B 1 325 ? 13.134 84.776 -18.614 1.00 59.60 325 ILE B C 1
ATOM 6454 O O . ILE B 1 325 ? 12.801 83.600 -18.454 1.00 56.87 325 ILE B O 1
ATOM 6459 N N . VAL B 1 326 ? 13.793 85.224 -19.687 1.00 58.35 326 VAL B N 1
ATOM 6460 C CA . VAL B 1 326 ? 14.142 84.372 -20.815 1.00 60.96 326 VAL B CA 1
ATOM 6461 C C . VAL B 1 326 ? 15.060 83.235 -20.370 1.00 55.58 326 VAL B C 1
ATOM 6462 O O . VAL B 1 326 ? 14.866 82.092 -20.752 1.00 61.85 326 VAL B O 1
ATOM 6466 N N . GLN B 1 327 ? 16.070 83.571 -19.577 1.00 57.89 327 GLN B N 1
ATOM 6467 C CA . GLN B 1 327 ? 17.009 82.605 -19.027 1.00 63.59 327 GLN B CA 1
ATOM 6468 C C . GLN B 1 327 ? 16.273 81.524 -18.223 1.00 64.09 327 GLN B C 1
ATOM 6469 O O . GLN B 1 327 ? 16.595 80.320 -18.292 1.00 52.16 327 GLN B O 1
ATOM 6475 N N . SER B 1 328 ? 15.293 81.982 -17.437 1.00 57.58 328 SER B N 1
ATOM 6476 C CA . SER B 1 328 ? 14.537 81.103 -16.565 1.00 61.40 328 SER B CA 1
ATOM 6477 C C . SER B 1 328 ? 13.733 80.114 -17.411 1.00 56.00 328 SER B C 1
ATOM 6478 O O . SER B 1 328 ? 13.699 78.923 -17.108 1.00 55.24 328 SER B O 1
ATOM 6481 N N . GLN B 1 329 ? 13.079 80.620 -18.467 1.00 53.34 329 GLN B N 1
ATOM 6482 C CA . GLN B 1 329 ? 12.259 79.797 -19.344 1.00 51.40 329 GLN B CA 1
ATOM 6483 C C . GLN B 1 329 ? 13.134 78.793 -20.093 1.00 54.49 329 GLN B C 1
ATOM 6484 O O . GLN B 1 329 ? 12.697 77.658 -20.315 1.00 50.20 329 GLN B O 1
ATOM 6490 N N . LEU B 1 330 ? 14.351 79.239 -20.472 1.00 52.56 330 LEU B N 1
ATOM 6491 C CA . LEU B 1 330 ? 15.350 78.420 -21.153 1.00 50.21 330 LEU B CA 1
ATOM 6492 C C . LEU B 1 330 ? 15.744 77.260 -20.251 1.00 46.75 330 LEU B C 1
ATOM 6493 O O . LEU B 1 330 ? 15.776 76.111 -20.696 1.00 42.67 330 LEU B O 1
ATOM 6498 N N . ALA B 1 331 ? 16.033 77.584 -18.982 1.00 44.83 331 ALA B N 1
ATOM 6499 C CA . ALA B 1 331 ? 16.344 76.561 -17.996 1.00 47.70 331 ALA B CA 1
ATOM 6500 C C . ALA B 1 331 ? 15.229 75.506 -17.895 1.00 46.73 331 ALA B C 1
ATOM 6501 O O . ALA B 1 331 ? 15.522 74.332 -17.740 1.00 44.50 331 ALA B O 1
ATOM 6503 N N . ASP B 1 332 ? 13.952 75.903 -18.014 1.00 49.69 332 ASP B N 1
ATOM 6504 C CA . ASP B 1 332 ? 12.837 74.966 -17.948 1.00 50.45 332 ASP B CA 1
ATOM 6505 C C . ASP B 1 332 ? 12.799 74.090 -19.205 1.00 56.64 332 ASP B C 1
ATOM 6506 O O . ASP B 1 332 ? 12.427 72.916 -19.119 1.00 49.33 332 ASP B O 1
ATOM 6511 N N . LEU B 1 333 ? 13.223 74.637 -20.361 1.00 55.83 333 LEU B N 1
ATOM 6512 C CA . LEU B 1 333 ? 13.356 73.832 -21.572 1.00 54.63 333 LEU B CA 1
ATOM 6513 C C . LEU B 1 333 ? 14.495 72.821 -21.434 1.00 48.97 333 LEU B C 1
ATOM 6514 O O . LEU B 1 333 ? 14.366 71.676 -21.861 1.00 44.62 333 LEU B O 1
ATOM 6519 N N . VAL B 1 334 ? 15.596 73.253 -20.818 1.00 48.34 334 VAL B N 1
ATOM 6520 C CA . VAL B 1 334 ? 16.683 72.346 -20.511 1.00 51.37 334 VAL B CA 1
ATOM 6521 C C . VAL B 1 334 ? 16.120 71.228 -19.637 1.00 53.04 334 VAL B C 1
ATOM 6522 O O . VAL B 1 334 ? 16.380 70.053 -19.887 1.00 51.37 334 VAL B O 1
ATOM 6526 N N . ARG B 1 335 ? 15.299 71.602 -18.649 1.00 51.41 335 ARG B N 1
ATOM 6527 C CA . ARG B 1 335 ? 14.763 70.626 -17.716 1.00 55.18 335 ARG B CA 1
ATOM 6528 C C . ARG B 1 335 ? 13.816 69.671 -18.440 1.00 46.37 335 ARG B C 1
ATOM 6529 O O . ARG B 1 335 ? 13.821 68.480 -18.157 1.00 51.36 335 ARG B O 1
ATOM 6537 N N . PHE B 1 336 ? 13.032 70.186 -19.389 1.00 48.69 336 PHE B N 1
ATOM 6538 C CA . PHE B 1 336 ? 12.127 69.349 -20.157 1.00 47.79 336 PHE B CA 1
ATOM 6539 C C . PHE B 1 336 ? 12.944 68.280 -20.871 1.00 46.51 336 PHE B C 1
ATOM 6540 O O . PHE B 1 336 ? 12.615 67.101 -20.819 1.00 45.70 336 PHE B O 1
ATOM 6548 N N . ARG B 1 337 ? 14.050 68.687 -21.489 1.00 44.94 337 ARG B N 1
ATOM 6549 C CA . ARG B 1 337 ? 14.901 67.729 -22.168 1.00 47.93 337 ARG B CA 1
ATOM 6550 C C . ARG B 1 337 ? 15.489 66.702 -21.191 1.00 47.27 337 ARG B C 1
ATOM 6551 O O . ARG B 1 337 ? 15.514 65.492 -21.465 1.00 44.06 337 ARG B O 1
ATOM 6559 N N . GLU B 1 338 ? 16.006 67.178 -20.060 1.00 41.09 338 GLU B N 1
ATOM 6560 C CA . GLU B 1 338 ? 16.745 66.297 -19.177 1.00 44.83 338 GLU B CA 1
ATOM 6561 C C . GLU B 1 338 ? 15.776 65.334 -18.493 1.00 47.49 338 GLU B C 1
ATOM 6562 O O . GLU B 1 338 ? 16.169 64.233 -18.102 1.00 50.31 338 GLU B O 1
ATOM 6568 N N . THR B 1 339 ? 14.512 65.733 -18.337 1.00 45.31 339 THR B N 1
ATOM 6569 C CA . THR B 1 339 ? 13.528 64.813 -17.782 1.00 50.83 339 THR B CA 1
ATOM 6570 C C . THR B 1 339 ? 13.326 63.628 -18.746 1.00 50.69 339 THR B C 1
ATOM 6571 O O . THR B 1 339 ? 13.346 62.457 -18.329 1.00 47.88 339 THR B O 1
ATOM 6575 N N . CYS B 1 340 ? 13.122 63.916 -20.038 1.00 46.42 340 CYS B N 1
ATOM 6576 C CA . CYS B 1 340 ? 12.943 62.860 -21.028 1.00 46.34 340 CYS B CA 1
ATOM 6577 C C . CYS B 1 340 ? 14.160 61.927 -21.016 1.00 51.83 340 CYS B C 1
ATOM 6578 O O . CYS B 1 340 ? 14.025 60.706 -20.903 1.00 48.87 340 CYS B O 1
ATOM 6581 N N . LYS B 1 341 ? 15.356 62.527 -21.025 1.00 47.47 341 LYS B N 1
ATOM 6582 C CA . LYS B 1 341 ? 16.595 61.764 -21.006 1.00 56.74 341 LYS B CA 1
ATOM 6583 C C . LYS B 1 341 ? 16.667 60.880 -19.748 1.00 58.84 341 LYS B C 1
ATOM 6584 O O . LYS B 1 341 ? 17.021 59.700 -19.820 1.00 46.26 341 LYS B O 1
ATOM 6590 N N . ALA B 1 342 ? 16.340 61.456 -18.584 1.00 57.31 342 ALA B N 1
ATOM 6591 C CA . ALA B 1 342 ? 16.427 60.733 -17.327 1.00 54.07 342 ALA B CA 1
ATOM 6592 C C . ALA B 1 342 ? 15.488 59.529 -17.348 1.00 51.53 342 ALA B C 1
ATOM 6593 O O . ALA B 1 342 ? 15.839 58.484 -16.806 1.00 48.83 342 ALA B O 1
ATOM 6595 N N . PHE B 1 343 ? 14.307 59.654 -17.980 1.00 47.91 343 PHE B N 1
ATOM 6596 C CA . PHE B 1 343 ? 13.388 58.520 -18.047 1.00 49.93 343 PHE B CA 1
ATOM 6597 C C . PHE B 1 343 ? 13.920 57.392 -18.946 1.00 52.03 343 PHE B C 1
ATOM 6598 O O . PHE B 1 343 ? 13.786 56.218 -18.592 1.00 54.01 343 PHE B O 1
ATOM 6606 N N . ALA B 1 344 ? 14.512 57.748 -20.099 1.00 45.89 344 ALA B N 1
ATOM 6607 C CA . ALA B 1 344 ? 15.136 56.793 -21.012 1.00 50.31 344 ALA B CA 1
ATOM 6608 C C . ALA B 1 344 ? 16.293 56.041 -20.351 1.00 50.47 344 ALA B C 1
ATOM 6609 O O . ALA B 1 344 ? 16.419 54.836 -20.549 1.00 50.63 344 ALA B O 1
ATOM 6611 N N . ILE B 1 345 ? 17.164 56.767 -19.629 1.00 47.70 345 ILE B N 1
ATOM 6612 C CA . ILE B 1 345 ? 18.236 56.167 -18.853 1.00 47.54 345 ILE B CA 1
ATOM 6613 C C . ILE B 1 345 ? 17.673 55.270 -17.756 1.00 52.89 345 ILE B C 1
ATOM 6614 O O . ILE B 1 345 ? 18.205 54.191 -17.529 1.00 53.13 345 ILE B O 1
ATOM 6619 N N . ALA B 1 346 ? 16.608 55.691 -17.063 1.00 52.40 346 ALA B N 1
ATOM 6620 C CA . ALA B 1 346 ? 16.106 54.861 -15.976 1.00 51.75 346 ALA B CA 1
ATOM 6621 C C . ALA B 1 346 ? 15.436 53.602 -16.533 1.00 51.25 346 ALA B C 1
ATOM 6622 O O . ALA B 1 346 ? 15.481 52.541 -15.902 1.00 46.94 346 ALA B O 1
ATOM 6624 N N . ALA B 1 347 ? 14.796 53.732 -17.706 1.00 47.01 347 ALA B N 1
ATOM 6625 C CA . ALA B 1 347 ? 14.050 52.632 -18.287 1.00 50.72 347 ALA B CA 1
ATOM 6626 C C . ALA B 1 347 ? 15.020 51.510 -18.650 1.00 55.60 347 ALA B C 1
ATOM 6627 O O . ALA B 1 347 ? 14.758 50.336 -18.394 1.00 47.62 347 ALA B O 1
ATOM 6629 N N . GLU B 1 348 ? 16.143 51.906 -19.255 1.00 55.95 348 GLU B N 1
ATOM 6630 C CA . GLU B 1 348 ? 17.163 50.972 -19.684 1.00 56.89 348 GLU B CA 1
ATOM 6631 C C . GLU B 1 348 ? 17.852 50.370 -18.466 1.00 55.18 348 GLU B C 1
ATOM 6632 O O . GLU B 1 348 ? 17.977 49.157 -18.352 1.00 58.60 348 GLU B O 1
ATOM 6638 N N . GLU B 1 349 ? 18.270 51.234 -17.545 1.00 56.41 349 GLU B N 1
ATOM 6639 C CA . GLU B 1 349 ? 18.999 50.821 -16.358 1.00 56.66 349 GLU B CA 1
ATOM 6640 C C . GLU B 1 349 ? 18.222 49.776 -15.550 1.00 55.24 349 GLU B C 1
ATOM 6641 O O . GLU B 1 349 ? 18.844 48.892 -14.984 1.00 50.05 349 GLU B O 1
ATOM 6647 N N . THR B 1 350 ? 16.880 49.857 -15.498 1.00 57.41 350 THR B N 1
ATOM 6648 C CA . THR B 1 350 ? 16.083 48.955 -14.671 1.00 51.42 350 THR B CA 1
ATOM 6649 C C . THR B 1 350 ? 15.344 47.927 -15.528 1.00 49.49 350 THR B C 1
ATOM 6650 O O . THR B 1 350 ? 14.400 47.282 -15.052 1.00 48.51 350 THR B O 1
ATOM 6654 N N . GLY B 1 351 ? 15.786 47.768 -16.787 1.00 49.42 351 GLY B N 1
ATOM 6655 C CA . GLY B 1 351 ? 15.259 46.734 -17.662 1.00 58.24 351 GLY B CA 1
ATOM 6656 C C . GLY B 1 351 ? 15.634 45.329 -17.180 1.00 60.15 351 GLY B C 1
ATOM 6657 O O . GLY B 1 351 ? 16.432 45.175 -16.254 1.00 55.58 351 GLY B O 1
ATOM 6658 N N . PHE B 1 352 ? 15.056 44.321 -17.847 1.00 66.90 352 PHE B N 1
ATOM 6659 C CA . PHE B 1 352 ? 15.108 42.925 -17.430 1.00 78.96 352 PHE B CA 1
ATOM 6660 C C . PHE B 1 352 ? 14.947 42.052 -18.682 1.00 74.97 352 PHE B C 1
ATOM 6661 O O . PHE B 1 352 ? 14.376 42.498 -19.678 1.00 62.76 352 PHE B O 1
ATOM 6669 N N . THR B 1 353 ? 15.427 40.800 -18.638 1.00 68.80 353 THR B N 1
ATOM 6670 C CA . THR B 1 353 ? 15.322 39.918 -19.793 1.00 68.89 353 THR B CA 1
ATOM 6671 C C . THR B 1 353 ? 13.972 39.206 -19.736 1.00 63.44 353 THR B C 1
ATOM 6672 O O . THR B 1 353 ? 13.516 38.863 -18.658 1.00 64.25 353 THR B O 1
ATOM 6676 N N . THR B 1 354 ? 13.322 39.008 -20.893 1.00 68.72 354 THR B N 1
ATOM 6677 C CA . THR B 1 354 ? 12.063 38.270 -20.960 1.00 78.58 354 THR B CA 1
ATOM 6678 C C . THR B 1 354 ? 12.325 36.765 -20.807 1.00 79.27 354 THR B C 1
ATOM 6679 O O . THR B 1 354 ? 13.466 36.342 -20.622 1.00 73.03 354 THR B O 1
ATOM 6683 N N . ALA B 1 355 ? 11.258 35.953 -20.862 1.00 82.15 355 ALA B N 1
ATOM 6684 C CA . ALA B 1 355 ? 11.389 34.499 -20.913 1.00 88.38 355 ALA B CA 1
ATOM 6685 C C . ALA B 1 355 ? 12.343 34.089 -22.035 1.00 81.92 355 ALA B C 1
ATOM 6686 O O . ALA B 1 355 ? 13.345 33.412 -21.784 1.00 68.98 355 ALA B O 1
ATOM 6688 N N . GLY B 1 356 ? 12.037 34.568 -23.253 1.00 72.16 356 GLY B N 1
ATOM 6689 C CA . GLY B 1 356 ? 12.760 34.213 -24.468 1.00 70.59 356 GLY B CA 1
ATOM 6690 C C . GLY B 1 356 ? 14.196 34.749 -24.561 1.00 66.61 356 GLY B C 1
ATOM 6691 O O . GLY B 1 356 ? 14.878 34.439 -25.542 1.00 60.14 356 GLY B O 1
ATOM 6692 N N . GLY B 1 357 ? 14.642 35.575 -23.592 1.00 62.93 357 GLY B N 1
ATOM 6693 C CA . GLY B 1 357 ? 16.009 36.088 -23.542 1.00 60.26 357 GLY B CA 1
ATOM 6694 C C . GLY B 1 357 ? 16.156 37.512 -24.109 1.00 61.57 357 GLY B C 1
ATOM 6695 O O . GLY B 1 357 ? 17.280 37.966 -24.376 1.00 53.94 357 GLY B O 1
ATOM 6696 N N . LEU B 1 358 ? 15.030 38.216 -24.309 1.00 52.86 358 LEU B N 1
ATOM 6697 C CA . LEU B 1 358 ? 15.054 39.568 -24.861 1.00 63.20 358 LEU B CA 1
ATOM 6698 C C . LEU B 1 358 ? 15.222 40.582 -23.731 1.00 55.96 358 LEU B C 1
ATOM 6699 O O . LEU B 1 358 ? 14.379 40.607 -22.836 1.00 59.03 358 LEU B O 1
ATOM 6704 N N . PHE B 1 359 ? 16.284 41.407 -23.779 1.00 57.93 359 PHE B N 1
ATOM 6705 C CA . PHE B 1 359 ? 16.463 42.486 -22.807 1.00 66.58 359 PHE B CA 1
ATOM 6706 C C . PHE B 1 359 ? 15.598 43.689 -23.182 1.00 67.15 359 PHE B C 1
ATOM 6707 O O . PHE B 1 359 ? 15.823 44.341 -24.204 1.00 64.35 359 PHE B O 1
ATOM 6715 N N . LYS B 1 360 ? 14.647 43.993 -22.292 1.00 67.81 360 LYS B N 1
ATOM 6716 C CA . LYS B 1 360 ? 13.585 44.954 -22.528 1.00 69.63 360 LYS B CA 1
ATOM 6717 C C . LYS B 1 360 ? 13.693 46.049 -21.472 1.00 63.83 360 LYS B C 1
ATOM 6718 O O . LYS B 1 360 ? 13.636 45.757 -20.277 1.00 62.88 360 LYS B O 1
ATOM 6724 N N . PRO B 1 361 ? 13.908 47.321 -21.877 1.00 56.75 361 PRO B N 1
ATOM 6725 C CA . PRO B 1 361 ? 13.723 48.464 -20.982 1.00 55.75 361 PRO B CA 1
ATOM 6726 C C . PRO B 1 361 ? 12.425 48.414 -20.176 1.00 56.54 361 PRO B C 1
ATOM 6727 O O . PRO B 1 361 ? 11.399 47.956 -20.681 1.00 50.84 361 PRO B O 1
ATOM 6731 N N . ASN B 1 362 ? 12.507 48.917 -18.930 1.00 59.53 362 ASN B N 1
ATOM 6732 C CA . ASN B 1 362 ? 11.397 48.989 -17.987 1.00 58.68 362 ASN B CA 1
ATOM 6733 C C . ASN B 1 362 ? 10.282 49.893 -18.522 1.00 56.43 362 ASN B C 1
ATOM 6734 O O . ASN B 1 362 ? 10.456 51.108 -18.588 1.00 54.09 362 ASN B O 1
ATOM 6739 N N . ASN B 1 363 ? 9.115 49.313 -18.843 1.00 54.42 363 ASN B N 1
ATOM 6740 C CA . ASN B 1 363 ? 8.042 50.065 -19.484 1.00 58.01 363 ASN B CA 1
ATOM 6741 C C . ASN B 1 363 ? 7.418 51.110 -18.541 1.00 63.09 363 ASN B C 1
ATOM 6742 O O . ASN B 1 363 ? 6.721 52.017 -19.013 1.00 53.25 363 ASN B O 1
ATOM 6747 N N . ILE B 1 364 ? 7.641 50.992 -17.219 1.00 58.03 364 ILE B N 1
ATOM 6748 C CA . ILE B 1 364 ? 7.133 51.983 -16.277 1.00 58.60 364 ILE B CA 1
ATOM 6749 C C . ILE B 1 364 ? 7.816 53.328 -16.523 1.00 52.10 364 ILE B C 1
ATOM 6750 O O . ILE B 1 364 ? 7.151 54.352 -16.638 1.00 45.65 364 ILE B O 1
ATOM 6755 N N . TYR B 1 365 ? 9.141 53.337 -16.644 1.00 50.26 365 TYR B N 1
ATOM 6756 C CA . TYR B 1 365 ? 9.834 54.584 -16.917 1.00 51.66 365 TYR B CA 1
ATOM 6757 C C . TYR B 1 365 ? 9.605 55.017 -18.365 1.00 54.32 365 TYR B C 1
ATOM 6758 O O . TYR B 1 365 ? 9.444 56.209 -18.610 1.00 49.68 365 TYR B O 1
ATOM 6767 N N . VAL B 1 366 ? 9.518 54.069 -19.311 1.00 54.08 366 VAL B N 1
ATOM 6768 C CA . VAL B 1 366 ? 9.236 54.436 -20.695 1.00 56.81 366 VAL B CA 1
ATOM 6769 C C . VAL B 1 366 ? 7.893 55.182 -20.769 1.00 53.36 366 VAL B C 1
ATOM 6770 O O . VAL B 1 366 ? 7.794 56.235 -21.407 1.00 44.00 366 VAL B O 1
ATOM 6774 N N . ASP B 1 367 ? 6.840 54.625 -20.151 1.00 52.08 367 ASP B N 1
ATOM 6775 C CA . ASP B 1 367 ? 5.488 55.142 -20.353 1.00 55.81 367 ASP B CA 1
ATOM 6776 C C . ASP B 1 367 ? 5.293 56.454 -19.595 1.00 58.14 367 ASP B C 1
ATOM 6777 O O . ASP B 1 367 ? 4.593 57.351 -20.070 1.00 55.16 367 ASP B O 1
ATOM 6782 N N . LEU B 1 368 ? 5.923 56.565 -18.421 1.00 52.31 368 LEU B N 1
ATOM 6783 C CA . LEU B 1 368 ? 5.778 57.765 -17.628 1.00 52.68 368 LEU B CA 1
ATOM 6784 C C . LEU B 1 368 ? 6.647 58.875 -18.216 1.00 48.01 368 LEU B C 1
ATOM 6785 O O . LEU B 1 368 ? 6.308 60.045 -18.072 1.00 43.54 368 LEU B O 1
ATOM 6790 N N . GLY B 1 369 ? 7.740 58.508 -18.894 1.00 53.67 369 GLY B N 1
ATOM 6791 C CA . GLY B 1 369 ? 8.536 59.464 -19.650 1.00 53.85 369 GLY B CA 1
ATOM 6792 C C . GLY B 1 369 ? 7.723 60.033 -20.815 1.00 59.31 369 GLY B C 1
ATOM 6793 O O . GLY B 1 369 ? 7.698 61.243 -21.058 1.00 51.85 369 GLY B O 1
ATOM 6794 N N . ARG B 1 370 ? 7.034 59.137 -21.527 1.00 58.95 370 ARG B N 1
ATOM 6795 C CA . ARG B 1 370 ? 6.153 59.556 -22.607 1.00 58.07 370 ARG B CA 1
ATOM 6796 C C . ARG B 1 370 ? 5.097 60.515 -22.053 1.00 48.57 370 ARG B C 1
ATOM 6797 O O . ARG B 1 370 ? 4.884 61.581 -22.610 1.00 45.62 370 ARG B O 1
ATOM 6805 N N . ALA B 1 371 ? 4.434 60.118 -20.965 1.00 45.68 371 ALA B N 1
ATOM 6806 C CA . ALA B 1 371 ? 3.451 60.964 -20.314 1.00 47.30 371 ALA B CA 1
ATOM 6807 C C . ALA B 1 371 ? 4.023 62.368 -20.104 1.00 46.46 371 ALA B C 1
ATOM 6808 O O . ALA B 1 371 ? 3.355 63.345 -20.433 1.00 43.93 371 ALA B O 1
ATOM 6810 N N . HIS B 1 372 ? 5.242 62.459 -19.537 1.00 50.43 372 HIS B N 1
ATOM 6811 C CA . HIS B 1 372 ? 5.840 63.743 -19.195 1.00 48.37 372 HIS B CA 1
ATOM 6812 C C . HIS B 1 372 ? 5.928 64.583 -20.460 1.00 47.36 372 HIS B C 1
ATOM 6813 O O . HIS B 1 372 ? 5.522 65.738 -20.448 1.00 47.70 372 HIS B O 1
ATOM 6820 N N . TYR B 1 373 ? 6.464 63.968 -21.527 1.00 48.44 373 TYR B N 1
ATOM 6821 C CA . TYR B 1 373 ? 6.573 64.585 -22.841 1.00 50.18 373 TYR B CA 1
ATOM 6822 C C . TYR B 1 373 ? 5.192 65.035 -23.276 1.00 45.96 373 TYR B C 1
ATOM 6823 O O . TYR B 1 373 ? 5.035 66.180 -23.693 1.00 46.68 373 TYR B O 1
ATOM 6832 N N . LEU B 1 374 ? 4.229 64.111 -23.184 1.00 46.75 374 LEU B N 1
ATOM 6833 C CA . LEU B 1 374 ? 2.910 64.299 -23.778 1.00 57.31 374 LEU B CA 1
ATOM 6834 C C . LEU B 1 374 ? 2.137 65.416 -23.070 1.00 51.89 374 LEU B C 1
ATOM 6835 O O . LEU B 1 374 ? 1.295 66.051 -23.686 1.00 42.40 374 LEU B O 1
ATOM 6840 N N . GLU B 1 375 ? 2.356 65.580 -21.760 1.00 54.64 375 GLU B N 1
ATOM 6841 C CA . GLU B 1 375 ? 1.669 66.589 -20.973 1.00 55.53 375 GLU B CA 1
ATOM 6842 C C . GLU B 1 375 ? 2.251 67.974 -21.282 1.00 56.66 375 GLU B C 1
ATOM 6843 O O . GLU B 1 375 ? 1.490 68.933 -21.307 1.00 51.86 375 GLU B O 1
ATOM 6849 N N . ASN B 1 376 ? 3.574 68.055 -21.546 1.00 51.06 376 ASN B N 1
ATOM 6850 C CA . ASN B 1 376 ? 4.327 69.299 -21.491 1.00 50.07 376 ASN B CA 1
ATOM 6851 C C . ASN B 1 376 ? 4.781 69.824 -22.864 1.00 51.61 376 ASN B C 1
ATOM 6852 O O . ASN B 1 376 ? 5.080 71.015 -22.954 1.00 48.09 376 ASN B O 1
ATOM 6857 N N . ILE B 1 377 ? 4.766 69.002 -23.934 1.00 43.31 377 ILE B N 1
ATOM 6858 C CA . ILE B 1 377 ? 5.326 69.379 -25.232 1.00 43.12 377 ILE B CA 1
ATOM 6859 C C . ILE B 1 377 ? 4.664 70.629 -25.819 1.00 39.23 377 ILE B C 1
ATOM 6860 O O . ILE B 1 377 ? 5.334 71.445 -26.433 1.00 47.82 377 ILE B O 1
ATOM 6865 N N . HIS B 1 378 ? 3.346 70.751 -25.733 1.00 42.65 378 HIS B N 1
ATOM 6866 C CA . HIS B 1 378 ? 2.685 71.912 -26.309 1.00 47.92 378 HIS B CA 1
ATOM 6867 C C . HIS B 1 378 ? 3.191 73.188 -25.628 1.00 51.60 378 HIS B C 1
ATOM 6868 O O . HIS B 1 378 ? 3.253 74.227 -26.281 1.00 47.75 378 HIS B O 1
ATOM 6875 N N . ASN B 1 379 ? 3.595 73.088 -24.345 1.00 53.28 379 ASN B N 1
ATOM 6876 C CA . ASN B 1 379 ? 4.092 74.240 -23.602 1.00 51.38 379 ASN B CA 1
ATOM 6877 C C . ASN B 1 379 ? 5.523 74.573 -24.042 1.00 49.71 379 ASN B C 1
ATOM 6878 O O . ASN B 1 379 ? 5.897 75.754 -24.141 1.00 44.27 379 ASN B O 1
ATOM 6883 N N . ALA B 1 380 ? 6.341 73.554 -24.318 1.00 53.48 380 ALA B N 1
ATOM 6884 C CA . ALA B 1 380 ? 7.722 73.825 -24.715 1.00 55.82 380 ALA B CA 1
ATOM 6885 C C . ALA B 1 380 ? 7.762 74.420 -26.129 1.00 51.76 380 ALA B C 1
ATOM 6886 O O . ALA B 1 380 ? 8.535 75.340 -26.385 1.00 53.09 380 ALA B O 1
ATOM 6888 N N . VAL B 1 381 ? 6.900 73.927 -27.028 1.00 46.02 381 VAL B N 1
ATOM 6889 C CA . VAL B 1 381 ? 6.768 74.493 -28.363 1.00 51.24 381 VAL B CA 1
ATOM 6890 C C . VAL B 1 381 ? 6.225 75.929 -28.268 1.00 55.62 381 VAL B C 1
ATOM 6891 O O . VAL B 1 381 ? 6.730 76.847 -28.938 1.00 45.22 381 VAL B O 1
ATOM 6895 N N . ASN B 1 382 ? 5.206 76.116 -27.413 1.00 50.68 382 ASN B N 1
ATOM 6896 C CA . ASN B 1 382 ? 4.584 77.415 -27.219 1.00 53.80 382 ASN B CA 1
ATOM 6897 C C . ASN B 1 382 ? 5.615 78.434 -26.731 1.00 53.98 382 ASN B C 1
ATOM 6898 O O . ASN B 1 382 ? 5.638 79.558 -27.232 1.00 59.44 382 ASN B O 1
ATOM 6903 N N . GLN B 1 383 ? 6.472 78.022 -25.788 1.00 52.18 383 GLN B N 1
ATOM 6904 C CA . GLN B 1 383 ? 7.530 78.871 -25.254 1.00 51.38 383 GLN B CA 1
ATOM 6905 C C . GLN B 1 383 ? 8.530 79.228 -26.358 1.00 53.44 383 GLN B C 1
ATOM 6906 O O . GLN B 1 383 ? 8.961 80.367 -26.462 1.00 53.63 383 GLN B O 1
ATOM 6912 N N . LEU B 1 384 ? 8.880 78.275 -27.227 1.00 54.57 384 LEU B N 1
ATOM 6913 C CA . LEU B 1 384 ? 9.845 78.556 -28.277 1.00 52.00 384 LEU B CA 1
ATOM 6914 C C . LEU B 1 384 ? 9.308 79.681 -29.168 1.00 56.17 384 LEU B C 1
ATOM 6915 O O . LEU B 1 384 ? 10.037 80.625 -29.486 1.00 48.92 384 LEU B O 1
ATOM 6920 N N . ILE B 1 385 ? 8.039 79.538 -29.587 1.00 50.79 385 ILE B N 1
ATOM 6921 C CA . ILE B 1 385 ? 7.367 80.521 -30.417 1.00 53.93 385 ILE B CA 1
ATOM 6922 C C . ILE B 1 385 ? 7.377 81.891 -29.716 1.00 55.74 385 ILE B C 1
ATOM 6923 O O . ILE B 1 385 ? 7.665 82.905 -30.343 1.00 53.23 385 ILE B O 1
ATOM 6928 N N . GLU B 1 386 ? 7.101 81.945 -28.407 1.00 57.04 386 GLU B N 1
ATOM 6929 C CA . GLU B 1 386 ? 7.106 83.221 -27.702 1.00 58.65 386 GLU B CA 1
ATOM 6930 C C . GLU B 1 386 ? 8.456 83.922 -27.889 1.00 61.72 386 GLU B C 1
ATOM 6931 O O . GLU B 1 386 ? 8.522 85.143 -28.079 1.00 59.51 386 GLU B O 1
ATOM 6937 N N . PHE B 1 387 ? 9.543 83.146 -27.850 1.00 53.13 387 PHE B N 1
ATOM 6938 C CA . PHE B 1 387 ? 10.871 83.716 -27.987 1.00 51.14 387 PHE B CA 1
ATOM 6939 C C . PHE B 1 387 ? 11.022 84.409 -29.340 1.00 51.24 387 PHE B C 1
ATOM 6940 O O . PHE B 1 387 ? 11.784 85.369 -29.447 1.00 49.72 387 PHE B O 1
ATOM 6948 N N . CYS B 1 388 ? 10.311 83.931 -30.371 1.00 52.76 388 CYS B N 1
ATOM 6949 C CA . CYS B 1 388 ? 10.471 84.496 -31.706 1.00 63.47 388 CYS B CA 1
ATOM 6950 C C . CYS B 1 388 ? 9.946 85.931 -31.789 1.00 67.09 388 CYS B C 1
ATOM 6951 O O . CYS B 1 388 ? 10.531 86.773 -32.463 1.00 62.96 388 CYS B O 1
ATOM 6954 N N . GLY B 1 389 ? 8.829 86.205 -31.113 1.00 72.05 389 GLY B N 1
ATOM 6955 C CA . GLY B 1 389 ? 8.108 87.445 -31.340 1.00 70.66 389 GLY B CA 1
ATOM 6956 C C . GLY B 1 389 ? 7.556 87.462 -32.760 1.00 72.96 389 GLY B C 1
ATOM 6957 O O . GLY B 1 389 ? 7.235 86.407 -33.308 1.00 66.39 389 GLY B O 1
ATOM 6958 N N . ARG B 1 390 ? 7.540 88.659 -33.362 1.00 80.35 390 ARG B N 1
ATOM 6959 C CA . ARG B 1 390 ? 6.825 88.908 -34.606 1.00 78.13 390 ARG B CA 1
ATOM 6960 C C . ARG B 1 390 ? 7.527 88.254 -35.801 1.00 75.15 390 ARG B C 1
ATOM 6961 O O . ARG B 1 390 ? 6.866 87.908 -36.770 1.00 68.98 390 ARG B O 1
ATOM 6969 N N . GLY B 1 391 ? 8.842 88.011 -35.722 1.00 81.58 391 GLY B N 1
ATOM 6970 C CA . GLY B 1 391 ? 9.574 87.321 -36.781 1.00 76.71 391 GLY B CA 1
ATOM 6971 C C . GLY B 1 391 ? 8.837 86.110 -37.366 1.00 78.06 391 GLY B C 1
ATOM 6972 O O . GLY B 1 391 ? 9.098 85.730 -38.502 1.00 77.43 391 GLY B O 1
ATOM 6973 N N . VAL B 1 392 ? 7.918 85.505 -36.600 1.00 85.86 392 VAL B N 1
ATOM 6974 C CA . VAL B 1 392 ? 7.166 84.326 -37.023 1.00 88.04 392 VAL B CA 1
ATOM 6975 C C . VAL B 1 392 ? 5.880 84.706 -37.770 1.00 85.37 392 VAL B C 1
ATOM 6976 O O . VAL B 1 392 ? 5.303 83.868 -38.452 1.00 86.76 392 VAL B O 1
ATOM 6980 N N . VAL B 1 393 ? 5.419 85.956 -37.642 1.00 103.69 393 VAL B N 1
ATOM 6981 C CA . VAL B 1 393 ? 4.250 86.430 -38.376 1.00 108.22 393 VAL B CA 1
ATOM 6982 C C . VAL B 1 393 ? 4.685 86.735 -39.812 1.00 103.32 393 VAL B C 1
ATOM 6983 O O . VAL B 1 393 ? 4.119 86.199 -40.765 1.00 102.44 393 VAL B O 1
ATOM 6987 N N . MET B 1 394 ? 5.686 87.615 -39.952 1.00 87.75 394 MET B N 1
ATOM 6988 C CA . MET B 1 394 ? 6.246 87.949 -41.249 1.00 87.79 394 MET B CA 1
ATOM 6989 C C . MET B 1 394 ? 7.751 87.721 -41.171 1.00 77.38 394 MET B C 1
ATOM 6990 O O . MET B 1 394 ? 8.440 88.350 -40.379 1.00 83.45 394 MET B O 1
ATOM 6995 N N . SER B 1 395 ? 8.214 86.745 -41.948 1.00 72.70 395 SER B N 1
ATOM 6996 C CA . SER B 1 395 ? 9.615 86.560 -42.268 1.00 67.39 395 SER B CA 1
ATOM 6997 C C . SER B 1 395 ? 9.741 86.532 -43.787 1.00 62.07 395 SER B C 1
ATOM 6998 O O . SER B 1 395 ? 8.993 85.805 -44.448 1.00 56.17 395 SER B O 1
ATOM 7001 N N . PRO B 1 396 ? 10.646 87.354 -44.377 1.00 67.93 396 PRO B N 1
ATOM 7002 C CA . PRO B 1 396 ? 10.776 87.458 -45.842 1.00 65.51 396 PRO B CA 1
ATOM 7003 C C . PRO B 1 396 ? 11.201 86.156 -46.523 1.00 60.94 396 PRO B C 1
ATOM 7004 O O . PRO B 1 396 ? 11.977 85.390 -45.960 1.00 55.55 396 PRO B O 1
ATOM 7008 N N . THR B 1 397 ? 10.675 85.918 -47.735 1.00 63.01 397 THR B N 1
ATOM 7009 C CA . THR B 1 397 ? 11.075 84.788 -48.564 1.00 55.57 397 THR B CA 1
ATOM 7010 C C . THR B 1 397 ? 12.470 85.054 -49.121 1.00 58.08 397 THR B C 1
ATOM 7011 O O . THR B 1 397 ? 13.041 86.122 -48.898 1.00 55.06 397 THR B O 1
ATOM 7015 N N . LYS B 1 398 ? 13.004 84.060 -49.842 1.00 62.16 398 LYS B N 1
ATOM 7016 C CA . LYS B 1 398 ? 14.275 84.207 -50.531 1.00 63.00 398 LYS B CA 1
ATOM 7017 C C . LYS B 1 398 ? 14.107 85.261 -51.634 1.00 56.35 398 LYS B C 1
ATOM 7018 O O . LYS B 1 398 ? 15.002 86.090 -51.822 1.00 54.07 398 LYS B O 1
ATOM 7024 N N . ALA B 1 399 ? 12.945 85.224 -52.320 1.00 53.09 399 ALA B N 1
ATOM 7025 C CA . ALA B 1 399 ? 12.597 86.156 -53.384 1.00 56.20 399 ALA B CA 1
ATOM 7026 C C . ALA B 1 399 ? 12.646 87.604 -52.869 1.00 59.90 399 ALA B C 1
ATOM 7027 O O . ALA B 1 399 ? 13.264 88.441 -53.525 1.00 65.58 399 ALA B O 1
ATOM 7029 N N . ASP B 1 400 ? 12.066 87.869 -51.677 1.00 56.31 400 ASP B N 1
ATOM 7030 C CA . ASP B 1 400 ? 12.114 89.175 -51.008 1.00 55.01 400 ASP B CA 1
ATOM 7031 C C . ASP B 1 400 ? 13.561 89.642 -50.794 1.00 52.12 400 ASP B C 1
ATOM 7032 O O . ASP B 1 400 ? 13.892 90.781 -51.111 1.00 56.48 400 ASP B O 1
ATOM 7037 N N . PHE B 1 401 ? 14.416 88.771 -50.237 1.00 53.66 401 PHE B N 1
ATOM 7038 C CA . PHE B 1 401 ? 15.825 89.079 -50.020 1.00 58.24 401 PHE B CA 1
ATOM 7039 C C . PHE B 1 401 ? 16.577 89.192 -51.353 1.00 57.25 401 PHE B C 1
ATOM 7040 O O . PHE B 1 401 ? 17.575 89.893 -51.416 1.00 58.42 401 PHE B O 1
ATOM 7048 N N . ASP B 1 402 ? 16.116 88.524 -52.417 1.00 58.11 402 ASP B N 1
ATOM 7049 C CA . ASP B 1 402 ? 16.772 88.626 -53.717 1.00 64.90 402 ASP B CA 1
ATOM 7050 C C . ASP B 1 402 ? 16.342 89.861 -54.535 1.00 65.32 402 ASP B C 1
ATOM 7051 O O . ASP B 1 402 ? 16.938 90.113 -55.583 1.00 61.54 402 ASP B O 1
ATOM 7056 N N . HIS B 1 403 ? 15.321 90.631 -54.113 1.00 64.33 403 HIS B N 1
ATOM 7057 C CA . HIS B 1 403 ? 14.917 91.830 -54.851 1.00 67.17 403 HIS B CA 1
ATOM 7058 C C . HIS B 1 403 ? 16.127 92.752 -55.036 1.00 65.08 403 HIS B C 1
ATOM 7059 O O . HIS B 1 403 ? 16.849 93.000 -54.071 1.00 65.77 403 HIS B O 1
ATOM 7066 N N . PRO B 1 404 ? 16.400 93.274 -56.262 1.00 72.45 404 PRO B N 1
ATOM 7067 C CA . PRO B 1 404 ? 17.582 94.112 -56.519 1.00 70.88 404 PRO B CA 1
ATOM 7068 C C . PRO B 1 404 ? 17.743 95.334 -55.612 1.00 68.53 404 PRO B C 1
ATOM 7069 O O . PRO B 1 404 ? 18.870 95.653 -55.214 1.00 61.92 404 PRO B O 1
ATOM 7073 N N . PHE B 1 405 ? 16.613 95.999 -55.299 1.00 57.94 405 PHE B N 1
ATOM 7074 C CA . PHE B 1 405 ? 16.612 97.250 -54.550 1.00 64.69 405 PHE B CA 1
ATOM 7075 C C . PHE B 1 405 ? 16.202 97.041 -53.086 1.00 66.92 405 PHE B C 1
ATOM 7076 O O . PHE B 1 405 ? 16.914 97.487 -52.184 1.00 61.15 405 PHE B O 1
ATOM 7084 N N . LEU B 1 406 ? 15.033 96.412 -52.854 1.00 67.10 406 LEU B N 1
ATOM 7085 C CA . LEU B 1 406 ? 14.458 96.296 -51.517 1.00 59.12 406 LEU B CA 1
ATOM 7086 C C . LEU B 1 406 ? 15.164 95.204 -50.724 1.00 58.39 406 LEU B C 1
ATOM 7087 O O . LEU B 1 406 ? 15.092 95.208 -49.500 1.00 57.92 406 LEU B O 1
ATOM 7092 N N . GLY B 1 407 ? 15.786 94.251 -51.435 1.00 58.22 407 GLY B N 1
ATOM 7093 C CA . GLY B 1 407 ? 16.319 93.045 -50.827 1.00 52.78 407 GLY B CA 1
ATOM 7094 C C . GLY B 1 407 ? 17.547 93.337 -49.977 1.00 53.49 407 GLY B C 1
ATOM 7095 O O . GLY B 1 407 ? 17.678 92.812 -48.874 1.00 57.91 407 GLY B O 1
ATOM 7096 N N . PRO B 1 408 ? 18.523 94.125 -50.471 1.00 54.67 408 PRO B N 1
ATOM 7097 C CA . PRO B 1 408 ? 19.609 94.594 -49.604 1.00 56.94 408 PRO B CA 1
ATOM 7098 C C . PRO B 1 408 ? 19.108 95.474 -48.451 1.00 60.25 408 PRO B C 1
ATOM 7099 O O . PRO B 1 408 ? 19.735 95.501 -47.389 1.00 53.93 408 PRO B O 1
ATOM 7103 N N . LYS B 1 409 ? 17.946 96.131 -48.635 1.00 57.40 409 LYS B N 1
ATOM 7104 C CA . LYS B 1 409 ? 17.328 96.932 -47.586 1.00 62.74 409 LYS B CA 1
ATOM 7105 C C . LYS B 1 409 ? 16.821 96.035 -46.457 1.00 60.73 409 LYS B C 1
ATOM 7106 O O . LYS B 1 409 ? 16.862 96.433 -45.298 1.00 53.68 409 LYS B O 1
ATOM 7112 N N . LEU B 1 410 ? 16.334 94.830 -46.796 1.00 66.07 410 LEU B N 1
ATOM 7113 C CA . LEU B 1 410 ? 15.879 93.857 -45.804 1.00 65.25 410 LEU B CA 1
ATOM 7114 C C . LEU B 1 410 ? 17.070 93.262 -45.056 1.00 62.07 410 LEU B C 1
ATOM 7115 O O . LEU B 1 410 ? 17.018 93.119 -43.837 1.00 58.14 410 LEU B O 1
ATOM 7120 N N . GLU B 1 411 ? 18.118 92.894 -45.804 1.00 61.03 411 GLU B N 1
ATOM 7121 C CA . GLU B 1 411 ? 19.348 92.396 -45.220 1.00 61.44 411 GLU B CA 1
ATOM 7122 C C . GLU B 1 411 ? 19.821 93.403 -44.183 1.00 59.88 411 GLU B C 1
ATOM 7123 O O . GLU B 1 411 ? 20.379 93.012 -43.163 1.00 65.72 411 GLU B O 1
ATOM 7129 N N . GLU B 1 412 ? 19.584 94.691 -44.466 1.00 59.37 412 GLU B N 1
ATOM 7130 C CA . GLU B 1 412 ? 19.962 95.785 -43.579 1.00 64.37 412 GLU B CA 1
ATOM 7131 C C . GLU B 1 412 ? 18.977 95.867 -42.413 1.00 55.33 412 GLU B C 1
ATOM 7132 O O . GLU B 1 412 ? 19.379 95.877 -41.256 1.00 55.61 412 GLU B O 1
ATOM 7138 N N . ALA B 1 413 ? 17.681 95.929 -42.730 1.00 57.38 413 ALA B N 1
ATOM 7139 C CA . ALA B 1 413 ? 16.641 96.150 -41.735 1.00 59.71 413 ALA B CA 1
ATOM 7140 C C . ALA B 1 413 ? 16.576 95.032 -40.686 1.00 61.90 413 ALA B C 1
ATOM 7141 O O . ALA B 1 413 ? 16.276 95.310 -39.533 1.00 55.90 413 ALA B O 1
ATOM 7143 N N . LEU B 1 414 ? 16.835 93.773 -41.086 1.00 66.33 414 LEU B N 1
ATOM 7144 C CA . LEU B 1 414 ? 16.493 92.611 -40.275 1.00 61.44 414 LEU B CA 1
ATOM 7145 C C . LEU B 1 414 ? 17.734 91.873 -39.760 1.00 57.87 414 LEU B C 1
ATOM 7146 O O . LEU B 1 414 ? 17.597 90.800 -39.183 1.00 61.40 414 LEU B O 1
ATOM 7151 N N . ARG B 1 415 ? 18.934 92.450 -39.911 1.00 57.45 415 ARG B N 1
ATOM 7152 C CA . ARG B 1 415 ? 20.144 91.863 -39.344 1.00 62.19 415 ARG B CA 1
ATOM 7153 C C . ARG B 1 415 ? 20.217 92.128 -37.838 1.00 71.14 415 ARG B C 1
ATOM 7154 O O . ARG B 1 415 ? 19.559 93.032 -37.317 1.00 70.75 415 ARG B O 1
ATOM 7162 N N . GLY B 1 416 ? 21.063 91.334 -37.163 1.00 76.86 416 GLY B N 1
ATOM 7163 C CA . GLY B 1 416 ? 21.427 91.540 -35.769 1.00 77.02 416 GLY B CA 1
ATOM 7164 C C . GLY B 1 416 ? 22.917 91.851 -35.644 1.00 79.61 416 GLY B C 1
ATOM 7165 O O . GLY B 1 416 ? 23.641 91.823 -36.637 1.00 71.43 416 GLY B O 1
ATOM 7166 N N . THR B 1 417 ? 23.371 92.131 -34.415 1.00 80.29 417 THR B N 1
ATOM 7167 C CA . THR B 1 417 ? 24.748 92.545 -34.180 1.00 77.33 417 THR B CA 1
ATOM 7168 C C . THR B 1 417 ? 25.709 91.520 -34.779 1.00 72.98 417 THR B C 1
ATOM 7169 O O . THR B 1 417 ? 26.756 91.897 -35.297 1.00 75.84 417 THR B O 1
ATOM 7173 N N . SER B 1 418 ? 25.362 90.228 -34.663 1.00 72.56 418 SER B N 1
ATOM 7174 C CA . SER B 1 418 ? 26.300 89.141 -34.908 1.00 74.17 418 SER B CA 1
ATOM 7175 C C . SER B 1 418 ? 25.671 88.034 -35.754 1.00 70.64 418 SER B C 1
ATOM 7176 O O . SER B 1 418 ? 26.148 86.903 -35.703 1.00 64.53 418 SER B O 1
ATOM 7179 N N . ILE B 1 419 ? 24.628 88.353 -36.540 1.00 64.80 419 ILE B N 1
ATOM 7180 C CA . ILE B 1 419 ? 23.998 87.376 -37.420 1.00 62.00 419 ILE B CA 1
ATOM 7181 C C . ILE B 1 419 ? 23.305 88.107 -38.572 1.00 55.52 419 ILE B C 1
ATOM 7182 O O . ILE B 1 419 ? 22.548 89.047 -38.345 1.00 62.14 419 ILE B O 1
ATOM 7187 N N . SER B 1 420 ? 23.529 87.651 -39.811 1.00 53.14 420 SER B N 1
ATOM 7188 C CA . SER B 1 420 ? 22.897 88.258 -40.976 1.00 55.03 420 SER B CA 1
ATOM 7189 C C . SER B 1 420 ? 21.371 88.144 -40.894 1.00 61.20 420 SER B C 1
ATOM 7190 O O . SER B 1 420 ? 20.826 87.338 -40.131 1.00 58.01 420 SER B O 1
ATOM 7193 N N . ALA B 1 421 ? 20.684 88.953 -41.712 1.00 57.10 421 ALA B N 1
ATOM 7194 C CA . ALA B 1 421 ? 19.235 88.898 -41.807 1.00 57.70 421 ALA B CA 1
ATOM 7195 C C . ALA B 1 421 ? 18.783 87.507 -42.262 1.00 59.08 421 ALA B C 1
ATOM 7196 O O . ALA B 1 421 ? 17.803 86.974 -41.736 1.00 57.84 421 ALA B O 1
ATOM 7198 N N . ARG B 1 422 ? 19.502 86.944 -43.245 1.00 53.46 422 ARG B N 1
ATOM 7199 C CA . ARG B 1 422 ? 19.153 85.674 -43.860 1.00 53.88 422 ARG B CA 1
ATOM 7200 C C . ARG B 1 422 ? 19.311 84.526 -42.856 1.00 56.25 422 ARG B C 1
ATOM 7201 O O . ARG B 1 422 ? 18.433 83.676 -42.726 1.00 50.40 422 ARG B O 1
ATOM 7209 N N . ASP B 1 423 ? 20.433 84.507 -42.133 1.00 55.51 423 ASP B N 1
ATOM 7210 C CA . ASP B 1 423 ? 20.702 83.445 -41.181 1.00 56.15 423 ASP B CA 1
ATOM 7211 C C . ASP B 1 423 ? 19.625 83.447 -40.102 1.00 64.59 423 ASP B C 1
ATOM 7212 O O . ASP B 1 423 ? 19.101 82.391 -39.741 1.00 59.30 423 ASP B O 1
ATOM 7217 N N . ARG B 1 424 ? 19.305 84.653 -39.608 1.00 58.02 424 ARG B N 1
ATOM 7218 C CA . ARG B 1 424 ? 18.406 84.798 -38.483 1.00 53.42 424 ARG B CA 1
ATOM 7219 C C . ARG B 1 424 ? 16.992 84.416 -38.915 1.00 50.52 424 ARG B C 1
ATOM 7220 O O . ARG B 1 424 ? 16.255 83.769 -38.168 1.00 49.09 424 ARG B O 1
ATOM 7228 N N . VAL B 1 425 ? 16.605 84.814 -40.122 1.00 47.10 425 VAL B N 1
ATOM 7229 C CA . VAL B 1 425 ? 15.256 84.526 -40.577 1.00 50.90 425 VAL B CA 1
ATOM 7230 C C . VAL B 1 425 ? 15.088 83.021 -40.845 1.00 56.13 425 VAL B C 1
ATOM 7231 O O . VAL B 1 425 ? 13.992 82.483 -40.674 1.00 50.49 425 VAL B O 1
ATOM 7235 N N . SER B 1 426 ? 16.174 82.316 -41.191 1.00 51.41 426 SER B N 1
ATOM 7236 C CA . SER B 1 426 ? 16.107 80.870 -41.366 1.00 59.90 426 SER B CA 1
ATOM 7237 C C . SER B 1 426 ? 15.927 80.138 -40.031 1.00 56.10 426 SER B C 1
ATOM 7238 O O . SER B 1 426 ? 15.477 78.997 -40.040 1.00 55.24 426 SER B O 1
ATOM 7241 N N . ILE B 1 427 ? 16.252 80.777 -38.890 1.00 53.89 427 ILE B N 1
ATOM 7242 C CA . ILE B 1 427 ? 15.882 80.226 -37.589 1.00 54.64 427 ILE B CA 1
ATOM 7243 C C . ILE B 1 427 ? 14.361 80.298 -37.436 1.00 56.31 427 ILE B C 1
ATOM 7244 O O . ILE B 1 427 ? 13.730 79.357 -36.947 1.00 53.20 427 ILE B O 1
ATOM 7249 N N . PHE B 1 428 ? 13.787 81.436 -37.832 1.00 53.85 428 PHE B N 1
ATOM 7250 C CA . PHE B 1 428 ? 12.353 81.646 -37.724 1.00 61.61 428 PHE B CA 1
ATOM 7251 C C . PHE B 1 428 ? 11.643 80.611 -38.597 1.00 58.49 428 PHE B C 1
ATOM 7252 O O . PHE B 1 428 ? 10.689 79.983 -38.140 1.00 51.58 428 PHE B O 1
ATOM 7260 N N . ARG B 1 429 ? 12.134 80.425 -39.830 1.00 55.42 429 ARG B N 1
ATOM 7261 C CA . ARG B 1 429 ? 11.495 79.553 -40.803 1.00 54.90 429 ARG B CA 1
ATOM 7262 C C . ARG B 1 429 ? 11.591 78.073 -40.390 1.00 55.84 429 ARG B C 1
ATOM 7263 O O . ARG B 1 429 ? 10.664 77.300 -40.636 1.00 58.99 429 ARG B O 1
ATOM 7271 N N . GLN B 1 430 ? 12.701 77.671 -39.763 1.00 48.10 430 GLN B N 1
ATOM 7272 C CA . GLN B 1 430 ? 12.839 76.341 -39.189 1.00 48.23 430 GLN B CA 1
ATOM 7273 C C . GLN B 1 430 ? 11.759 76.101 -38.124 1.00 55.70 430 GLN B C 1
ATOM 7274 O O . GLN B 1 430 ? 11.113 75.042 -38.085 1.00 47.41 430 GLN B O 1
ATOM 7280 N N . ILE B 1 431 ? 11.538 77.112 -37.271 1.00 49.14 431 ILE B N 1
ATOM 7281 C CA . ILE B 1 431 ? 10.551 77.019 -36.210 1.00 50.14 431 ILE B CA 1
ATOM 7282 C C . ILE B 1 431 ? 9.141 77.021 -36.814 1.00 52.20 431 ILE B C 1
ATOM 7283 O O . ILE B 1 431 ? 8.304 76.234 -36.399 1.00 53.44 431 ILE B O 1
ATOM 7288 N N . SER B 1 432 ? 8.884 77.876 -37.812 1.00 58.92 432 SER B N 1
ATOM 7289 C CA . SER B 1 432 ? 7.591 77.958 -38.492 1.00 62.29 432 SER B CA 1
ATOM 7290 C C . SER B 1 432 ? 7.249 76.643 -39.191 1.00 52.63 432 SER B C 1
ATOM 7291 O O . SER B 1 432 ? 6.103 76.180 -39.162 1.00 52.46 432 SER B O 1
ATOM 7294 N N . GLU B 1 433 ? 8.239 76.110 -39.898 1.00 44.19 433 GLU B N 1
ATOM 7295 C CA . GLU B 1 433 ? 8.050 74.880 -40.646 1.00 54.68 433 GLU B CA 1
ATOM 7296 C C . GLU B 1 433 ? 7.552 73.765 -39.716 1.00 53.38 433 GLU B C 1
ATOM 7297 O O . GLU B 1 433 ? 6.581 73.086 -40.052 1.00 48.13 433 GLU B O 1
ATOM 7303 N N . ARG B 1 434 ? 8.203 73.603 -38.550 1.00 50.27 434 ARG B N 1
ATOM 7304 C CA . ARG B 1 434 ? 7.936 72.488 -37.645 1.00 50.40 434 ARG B CA 1
ATOM 7305 C C . ARG B 1 434 ? 6.646 72.694 -36.853 1.00 51.09 434 ARG B C 1
ATOM 7306 O O . ARG B 1 434 ? 5.943 71.723 -36.587 1.00 54.70 434 ARG B O 1
ATOM 7314 N N . TYR B 1 435 ? 6.351 73.932 -36.420 1.00 47.77 435 TYR B N 1
ATOM 7315 C CA . TYR B 1 435 ? 5.264 74.109 -35.464 1.00 48.09 435 TYR B CA 1
ATOM 7316 C C . TYR B 1 435 ? 4.140 75.021 -35.969 1.00 48.43 435 TYR B C 1
ATOM 7317 O O . TYR B 1 435 ? 3.180 75.221 -35.229 1.00 49.78 435 TYR B O 1
ATOM 7326 N N . LEU B 1 436 ? 4.225 75.539 -37.211 1.00 49.68 436 LEU B N 1
ATOM 7327 C CA . LEU B 1 436 ? 3.233 76.483 -37.708 1.00 48.65 436 LEU B CA 1
ATOM 7328 C C . LEU B 1 436 ? 2.822 76.197 -39.156 1.00 52.61 436 LEU B C 1
ATOM 7329 O O . LEU B 1 436 ? 2.271 77.089 -39.805 1.00 52.58 436 LEU B O 1
ATOM 7334 N N . THR B 1 437 ? 2.999 74.949 -39.632 1.00 53.17 437 THR B N 1
ATOM 7335 C CA . THR B 1 437 ? 2.519 74.534 -40.948 1.00 48.36 437 THR B CA 1
ATOM 7336 C C . THR B 1 437 ? 1.736 73.244 -40.764 1.00 53.18 437 THR B C 1
ATOM 7337 O O . THR B 1 437 ? 1.900 72.580 -39.747 1.00 54.25 437 THR B O 1
ATOM 7341 N N . GLN B 1 438 ? 0.896 72.909 -41.753 1.00 58.74 438 GLN B N 1
ATOM 7342 C CA . GLN B 1 438 ? 0.181 71.643 -41.761 1.00 61.94 438 GLN B CA 1
ATOM 7343 C C . GLN B 1 438 ? 1.208 70.511 -41.847 1.00 51.63 438 GLN B C 1
ATOM 7344 O O . GLN B 1 438 ? 1.068 69.489 -41.168 1.00 42.60 438 GLN B O 1
ATOM 7350 N N . TRP B 1 439 ? 2.260 70.733 -42.643 1.00 47.77 439 TRP B N 1
ATOM 7351 C CA . TRP B 1 439 ? 3.379 69.813 -42.728 1.00 49.03 439 TRP B CA 1
ATOM 7352 C C . TRP B 1 439 ? 3.894 69.473 -41.327 1.00 54.76 439 TRP B C 1
ATOM 7353 O O . TRP B 1 439 ? 3.983 68.296 -40.978 1.00 52.04 439 TRP B O 1
ATOM 7364 N N . GLY B 1 440 ? 4.188 70.498 -40.518 1.00 44.26 440 GLY B N 1
ATOM 7365 C CA . GLY B 1 440 ? 4.782 70.271 -39.217 1.00 47.31 440 GLY B CA 1
ATOM 7366 C C . GLY B 1 440 ? 3.739 69.805 -38.205 1.00 48.24 440 GLY B C 1
ATOM 7367 O O . GLY B 1 440 ? 4.063 69.076 -37.272 1.00 55.31 440 GLY B O 1
ATOM 7368 N N . ALA B 1 441 ? 2.491 70.232 -38.412 1.00 49.40 441 ALA B N 1
ATOM 7369 C CA . ALA B 1 441 ? 1.388 69.937 -37.512 1.00 49.72 441 ALA B CA 1
ATOM 7370 C C . ALA B 1 441 ? 1.158 68.428 -37.427 1.00 50.19 441 ALA B C 1
ATOM 7371 O O . ALA B 1 441 ? 0.956 67.900 -36.343 1.00 53.02 441 ALA B O 1
ATOM 7373 N N . ARG B 1 442 ? 1.165 67.754 -38.584 1.00 53.32 442 ARG B N 1
ATOM 7374 C CA . ARG B 1 442 ? 1.140 66.303 -38.644 1.00 58.58 442 ARG B CA 1
ATOM 7375 C C . ARG B 1 442 ? 2.115 65.700 -37.623 1.00 59.51 442 ARG B C 1
ATOM 7376 O O . ARG B 1 442 ? 1.753 64.766 -36.926 1.00 55.29 442 ARG B O 1
ATOM 7384 N N . HIS B 1 443 ? 3.357 66.196 -37.538 1.00 58.80 443 HIS B N 1
ATOM 7385 C CA . HIS B 1 443 ? 4.341 65.605 -36.641 1.00 57.87 443 HIS B CA 1
ATOM 7386 C C . HIS B 1 443 ? 3.834 65.624 -35.188 1.00 63.93 443 HIS B C 1
ATOM 7387 O O . HIS B 1 443 ? 3.762 64.585 -34.516 1.00 56.74 443 HIS B O 1
ATOM 7394 N N . GLU B 1 444 ? 3.465 66.814 -34.699 1.00 56.23 444 GLU B N 1
ATOM 7395 C CA . GLU B 1 444 ? 3.018 66.978 -33.321 1.00 55.84 444 GLU B CA 1
ATOM 7396 C C . GLU B 1 444 ? 1.771 66.130 -33.085 1.00 55.80 444 GLU B C 1
ATOM 7397 O O . GLU B 1 444 ? 1.606 65.560 -32.015 1.00 55.33 444 GLU B O 1
ATOM 7403 N N . MET B 1 445 ? 0.883 66.077 -34.088 1.00 56.40 445 MET B N 1
ATOM 7404 C CA . MET B 1 445 ? -0.367 65.344 -33.965 1.00 64.93 445 MET B CA 1
ATOM 7405 C C . MET B 1 445 ? -0.106 63.840 -33.907 1.00 67.43 445 MET B C 1
ATOM 7406 O O . MET B 1 445 ? -0.823 63.127 -33.196 1.00 57.07 445 MET B O 1
ATOM 7411 N N . PHE B 1 446 ? 0.916 63.386 -34.656 1.00 70.23 446 PHE B N 1
ATOM 7412 C CA . PHE B 1 446 ? 1.372 62.000 -34.640 1.00 74.21 446 PHE B CA 1
ATOM 7413 C C . PHE B 1 446 ? 1.849 61.643 -33.228 1.00 66.64 446 PHE B C 1
ATOM 7414 O O . PHE B 1 446 ? 1.372 60.660 -32.672 1.00 60.52 446 PHE B O 1
ATOM 7422 N N . GLU B 1 447 ? 2.749 62.465 -32.655 1.00 64.67 447 GLU B N 1
ATOM 7423 C CA . GLU B 1 447 ? 3.356 62.219 -31.351 1.00 64.25 447 GLU B CA 1
ATOM 7424 C C . GLU B 1 447 ? 2.305 62.200 -30.240 1.00 61.32 447 GLU B C 1
ATOM 7425 O O . GLU B 1 447 ? 2.490 61.513 -29.235 1.00 56.30 447 GLU B O 1
ATOM 7431 N N . LYS B 1 448 ? 1.192 62.916 -30.448 1.00 61.99 448 LYS B N 1
ATOM 7432 C CA . LYS B 1 448 ? 0.101 62.978 -29.479 1.00 68.95 448 LYS B CA 1
ATOM 7433 C C . LYS B 1 448 ? -0.656 61.644 -29.422 1.00 64.97 448 LYS B C 1
ATOM 7434 O O . LYS B 1 448 ? -0.930 61.129 -28.331 1.00 69.98 448 LYS B O 1
ATOM 7440 N N . PHE B 1 449 ? -0.980 61.090 -30.604 1.00 60.74 449 PHE B N 1
ATOM 7441 C CA . PHE B 1 449 ? -1.890 59.958 -30.718 1.00 71.10 449 PHE B CA 1
ATOM 7442 C C . PHE B 1 449 ? -1.154 58.713 -31.230 1.00 66.03 449 PHE B C 1
ATOM 7443 O O . PHE B 1 449 ? -1.774 57.822 -31.782 1.00 66.10 449 PHE B O 1
ATOM 7451 N N . ASN B 1 450 ? 0.172 58.659 -31.072 1.00 78.63 450 ASN B N 1
ATOM 7452 C CA . ASN B 1 450 ? 0.973 57.490 -31.415 1.00 93.47 450 ASN B CA 1
ATOM 7453 C C . ASN B 1 450 ? 0.958 56.535 -30.219 1.00 87.81 450 ASN B C 1
ATOM 7454 O O . ASN B 1 450 ? 1.245 56.948 -29.100 1.00 99.83 450 ASN B O 1
ATOM 7459 N N . GLY B 1 451 ? 0.609 55.265 -30.450 1.00 85.37 451 GLY B N 1
ATOM 7460 C CA . GLY B 1 451 ? 0.394 54.324 -29.360 1.00 87.36 451 GLY B CA 1
ATOM 7461 C C . GLY B 1 451 ? -0.560 54.886 -28.299 1.00 79.27 451 GLY B C 1
ATOM 7462 O O . GLY B 1 451 ? -1.565 55.521 -28.630 1.00 65.49 451 GLY B O 1
ATOM 7463 N N . THR B 1 452 ? -0.184 54.679 -27.026 1.00 72.60 452 THR B N 1
ATOM 7464 C CA . THR B 1 452 ? -0.984 55.031 -25.860 1.00 75.32 452 THR B CA 1
ATOM 7465 C C . THR B 1 452 ? -0.941 56.546 -25.609 1.00 71.78 452 THR B C 1
ATOM 7466 O O . THR B 1 452 ? 0.096 57.070 -25.214 1.00 61.40 452 THR B O 1
ATOM 7470 N N . PRO B 1 453 ? -2.040 57.324 -25.795 1.00 75.24 453 PRO B N 1
ATOM 7471 C CA . PRO B 1 453 ? -2.046 58.733 -25.375 1.00 74.91 453 PRO B CA 1
ATOM 7472 C C . PRO B 1 453 ? -2.077 58.933 -23.851 1.00 66.91 453 PRO B C 1
ATOM 7473 O O . PRO B 1 453 ? -2.352 58.006 -23.087 1.00 56.34 453 PRO B O 1
ATOM 7477 N N . LEU B 1 454 ? -1.800 60.169 -23.425 1.00 64.90 454 LEU B N 1
ATOM 7478 C CA . LEU B 1 454 ? -1.608 60.509 -22.024 1.00 66.87 454 LEU B CA 1
ATOM 7479 C C . LEU B 1 454 ? -2.775 59.988 -21.173 1.00 68.90 454 LEU B C 1
ATOM 7480 O O . LEU B 1 454 ? -2.539 59.327 -20.160 1.00 59.91 454 LEU B O 1
ATOM 7485 N N . TYR B 1 455 ? -4.030 60.230 -21.589 1.00 71.95 455 TYR B N 1
ATOM 7486 C CA . TYR B 1 455 ? -5.170 59.964 -20.717 1.00 75.97 455 TYR B CA 1
ATOM 7487 C C . TYR B 1 455 ? -5.260 58.461 -20.439 1.00 70.57 455 TYR B C 1
ATOM 7488 O O . TYR B 1 455 ? -5.772 58.063 -19.391 1.00 66.18 455 TYR B O 1
ATOM 7497 N N . LEU B 1 456 ? -4.759 57.648 -21.382 1.00 66.43 456 LEU B N 1
ATOM 7498 C CA . LEU B 1 456 ? -4.767 56.198 -21.258 1.00 69.00 456 LEU B CA 1
ATOM 7499 C C . LEU B 1 456 ? -3.525 55.708 -20.506 1.00 66.20 456 LEU B C 1
ATOM 7500 O O . LEU B 1 456 ? -3.585 54.722 -19.768 1.00 59.45 456 LEU B O 1
ATOM 7505 N N . VAL B 1 457 ? -2.388 56.396 -20.659 1.00 59.17 457 VAL B N 1
ATOM 7506 C CA . VAL B 1 457 ? -1.245 56.074 -19.817 1.00 61.71 457 VAL B CA 1
ATOM 7507 C C . VAL B 1 457 ? -1.683 56.214 -18.360 1.00 59.00 457 VAL B C 1
ATOM 7508 O O . VAL B 1 457 ? -1.308 55.410 -17.513 1.00 56.87 457 VAL B O 1
ATOM 7512 N N . ARG B 1 458 ? -2.497 57.230 -18.082 1.00 58.99 458 ARG B N 1
ATOM 7513 C CA . ARG B 1 458 ? -2.922 57.505 -16.724 1.00 65.05 458 ARG B CA 1
ATOM 7514 C C . ARG B 1 458 ? -3.730 56.340 -16.166 1.00 64.37 458 ARG B C 1
ATOM 7515 O O . ARG B 1 458 ? -3.484 55.919 -15.039 1.00 64.44 458 ARG B O 1
ATOM 7523 N N . LEU B 1 459 ? -4.689 55.838 -16.952 1.00 69.50 459 LEU B N 1
ATOM 7524 C CA . LEU B 1 459 ? -5.613 54.824 -16.465 1.00 78.14 459 LEU B CA 1
ATOM 7525 C C . LEU B 1 459 ? -4.914 53.461 -16.424 1.00 72.39 459 LEU B C 1
ATOM 7526 O O . LEU B 1 459 ? -5.094 52.710 -15.470 1.00 71.37 459 LEU B O 1
ATOM 7531 N N . LEU B 1 460 ? -4.046 53.184 -17.405 1.00 70.34 460 LEU B N 1
ATOM 7532 C CA . LEU B 1 460 ? -3.240 51.969 -17.415 1.00 72.91 460 LEU B CA 1
ATOM 7533 C C . LEU B 1 460 ? -2.279 51.923 -16.221 1.00 68.99 460 LEU B C 1
ATOM 7534 O O . LEU B 1 460 ? -1.926 50.842 -15.746 1.00 67.28 460 LEU B O 1
ATOM 7539 N N . THR B 1 461 ? -1.830 53.095 -15.760 1.00 64.45 461 THR B N 1
ATOM 7540 C CA . THR B 1 461 ? -0.884 53.184 -14.659 1.00 63.90 461 THR B CA 1
ATOM 7541 C C . THR B 1 461 ? -1.547 52.630 -13.397 1.00 59.61 461 THR B C 1
ATOM 7542 O O . THR B 1 461 ? -0.947 51.844 -12.665 1.00 55.28 461 THR B O 1
ATOM 7546 N N . MET B 1 462 ? -2.802 53.023 -13.156 1.00 57.93 462 MET B N 1
ATOM 7547 C CA . MET B 1 462 ? -3.463 52.656 -11.919 1.00 65.41 462 MET B CA 1
ATOM 7548 C C . MET B 1 462 ? -3.959 51.211 -11.995 1.00 70.73 462 MET B C 1
ATOM 7549 O O . MET B 1 462 ? -4.317 50.646 -10.959 1.00 66.04 462 MET B O 1
ATOM 7554 N N . GLN B 1 463 ? -3.957 50.620 -13.206 1.00 71.59 463 GLN B N 1
ATOM 7555 C CA . GLN B 1 463 ? -4.314 49.215 -13.385 1.00 72.82 463 GLN B CA 1
ATOM 7556 C C . GLN B 1 463 ? -3.103 48.310 -13.141 1.00 62.59 463 GLN B C 1
ATOM 7557 O O . GLN B 1 463 ? -3.286 47.124 -12.927 1.00 68.42 463 GLN B O 1
ATOM 7563 N N . ARG B 1 464 ? -1.881 48.859 -13.104 1.00 64.59 464 ARG B N 1
ATOM 7564 C CA . ARG B 1 464 ? -0.684 48.056 -12.874 1.00 64.60 464 ARG B CA 1
ATOM 7565 C C . ARG B 1 464 ? -0.566 47.588 -11.425 1.00 65.53 464 ARG B C 1
ATOM 7566 O O . ARG B 1 464 ? -0.940 48.290 -10.484 1.00 68.85 464 ARG B O 1
ATOM 7574 N N . THR B 1 465 ? 0.036 46.406 -11.277 1.00 67.12 465 THR B N 1
ATOM 7575 C CA . THR B 1 465 ? 0.089 45.678 -10.020 1.00 73.37 465 THR B CA 1
ATOM 7576 C C . THR B 1 465 ? 0.865 46.473 -8.963 1.00 69.57 465 THR B C 1
ATOM 7577 O O . THR B 1 465 ? 0.466 46.493 -7.798 1.00 67.04 465 THR B O 1
ATOM 7581 N N . GLU B 1 466 ? 1.950 47.144 -9.377 1.00 61.52 466 GLU B N 1
ATOM 7582 C CA . GLU B 1 466 ? 2.803 47.902 -8.474 1.00 68.68 466 GLU B CA 1
ATOM 7583 C C . GLU B 1 466 ? 2.053 49.057 -7.806 1.00 66.12 466 GLU B C 1
ATOM 7584 O O . GLU B 1 466 ? 2.502 49.542 -6.775 1.00 70.23 466 GLU B O 1
ATOM 7590 N N . TYR B 1 467 ? 0.922 49.495 -8.382 1.00 66.12 467 TYR B N 1
ATOM 7591 C CA . TYR B 1 467 ? 0.246 50.713 -7.949 1.00 58.07 467 TYR B CA 1
ATOM 7592 C C . TYR B 1 467 ? -1.165 50.422 -7.424 1.00 56.42 467 TYR B C 1
ATOM 7593 O O . TYR B 1 467 ? -1.999 51.320 -7.313 1.00 57.28 467 TYR B O 1
ATOM 7602 N N . GLN B 1 468 ? -1.426 49.174 -7.030 1.00 59.13 468 GLN B N 1
ATOM 7603 C CA . GLN B 1 468 ? -2.696 48.841 -6.400 1.00 58.66 468 GLN B CA 1
ATOM 7604 C C . GLN B 1 468 ? -2.673 49.312 -4.950 1.00 54.84 468 GLN B C 1
ATOM 7605 O O . GLN B 1 468 ? -1.599 49.514 -4.373 1.00 50.67 468 GLN B O 1
ATOM 7611 N N . VAL B 1 469 ? -3.876 49.441 -4.373 1.00 55.58 469 VAL B N 1
ATOM 7612 C CA . VAL B 1 469 ? -4.048 49.778 -2.966 1.00 56.80 469 VAL B CA 1
ATOM 7613 C C . VAL B 1 469 ? -3.211 48.852 -2.079 1.00 63.22 469 VAL B C 1
ATOM 7614 O O . VAL B 1 469 ? -2.544 49.341 -1.166 1.00 64.31 469 VAL B O 1
ATOM 7618 N N . ASP B 1 470 ? -3.252 47.528 -2.340 1.00 64.56 470 ASP B N 1
ATOM 7619 C CA . ASP B 1 470 ? -2.502 46.542 -1.565 1.00 64.67 470 ASP B CA 1
ATOM 7620 C C . ASP B 1 470 ? -1.108 46.274 -2.132 1.00 65.59 470 ASP B C 1
ATOM 7621 O O . ASP B 1 470 ? -0.408 45.382 -1.654 1.00 72.51 470 ASP B O 1
ATOM 7626 N N . GLY B 1 471 ? -0.703 47.038 -3.149 1.00 59.07 471 GLY B N 1
ATOM 7627 C CA . GLY B 1 471 ? 0.606 46.877 -3.752 1.00 58.22 471 GLY B CA 1
ATOM 7628 C C . GLY B 1 471 ? 1.706 47.439 -2.855 1.00 54.81 471 GLY B C 1
ATOM 7629 O O . GLY B 1 471 ? 1.436 47.993 -1.786 1.00 51.97 471 GLY B O 1
ATOM 7630 N N . PRO B 1 472 ? 2.983 47.310 -3.275 1.00 54.77 472 PRO B N 1
ATOM 7631 C CA . PRO B 1 472 ? 4.109 47.792 -2.472 1.00 62.64 472 PRO B CA 1
ATOM 7632 C C . PRO B 1 472 ? 4.204 49.314 -2.351 1.00 60.41 472 PRO B C 1
ATOM 7633 O O . PRO B 1 472 ? 4.973 49.819 -1.549 1.00 55.64 472 PRO B O 1
ATOM 7637 N N . LEU B 1 473 ? 3.412 50.061 -3.123 1.00 62.10 473 LEU B N 1
ATOM 7638 C CA . LEU B 1 473 ? 3.542 51.503 -3.058 1.00 66.61 473 LEU B CA 1
ATOM 7639 C C . LEU B 1 473 ? 2.788 52.065 -1.847 1.00 60.88 473 LEU B C 1
ATOM 7640 O O . LEU B 1 473 ? 2.968 53.242 -1.551 1.00 58.30 473 LEU B O 1
ATOM 7645 N N . THR B 1 474 ? 1.978 51.244 -1.142 1.00 53.89 474 THR B N 1
ATOM 7646 C CA . THR B 1 474 ? 1.327 51.680 0.091 1.00 57.24 474 THR B CA 1
ATOM 7647 C C . THR B 1 474 ? 2.065 51.182 1.331 1.00 56.47 474 THR B C 1
ATOM 7648 O O . THR B 1 474 ? 1.601 51.434 2.446 1.00 57.18 474 THR B O 1
ATOM 7652 N N . ASP B 1 475 ? 3.204 50.498 1.146 1.00 58.27 475 ASP B N 1
ATOM 7653 C CA . ASP B 1 475 ? 3.883 49.846 2.255 1.00 58.04 475 ASP B CA 1
ATOM 7654 C C . ASP B 1 475 ? 4.336 50.904 3.249 1.00 56.17 475 ASP B C 1
ATOM 7655 O O . ASP B 1 475 ? 4.065 50.778 4.441 1.00 56.76 475 ASP B O 1
ATOM 7660 N N . LEU B 1 476 ? 5.014 51.939 2.744 1.00 56.40 476 LEU B N 1
ATOM 7661 C CA . LEU B 1 476 ? 5.537 52.981 3.612 1.00 54.56 476 LEU B CA 1
ATOM 7662 C C . LEU B 1 476 ? 4.392 53.665 4.354 1.00 49.20 476 LEU B C 1
ATOM 7663 O O . LEU B 1 476 ? 4.464 53.864 5.565 1.00 50.24 476 LEU B O 1
ATOM 7668 N N . ALA B 1 477 ? 3.318 53.974 3.629 1.00 46.96 477 ALA B N 1
ATOM 7669 C CA . ALA B 1 477 ? 2.196 54.677 4.223 1.00 53.30 477 ALA B CA 1
ATOM 7670 C C . ALA B 1 477 ? 1.530 53.806 5.291 1.00 50.85 477 ALA B C 1
ATOM 7671 O O . ALA B 1 477 ? 1.173 54.313 6.354 1.00 45.52 477 ALA B O 1
ATOM 7673 N N . ARG B 1 478 ? 1.409 52.498 5.013 1.00 54.27 478 ARG B N 1
ATOM 7674 C CA . ARG B 1 478 ? 0.738 51.572 5.918 1.00 54.18 478 ARG B CA 1
ATOM 7675 C C . ARG B 1 478 ? 1.501 51.461 7.234 1.00 46.01 478 ARG B C 1
ATOM 7676 O O . ARG B 1 478 ? 0.884 51.411 8.295 1.00 46.58 478 ARG B O 1
ATOM 7684 N N . GLN B 1 479 ? 2.829 51.360 7.135 1.00 48.81 479 GLN B N 1
ATOM 7685 C CA . GLN B 1 479 ? 3.712 51.305 8.289 1.00 57.84 479 GLN B CA 1
ATOM 7686 C C . GLN B 1 479 ? 3.533 52.546 9.154 1.00 59.20 479 GLN B C 1
ATOM 7687 O O . GLN B 1 479 ? 3.500 52.441 10.372 1.00 71.54 479 GLN B O 1
ATOM 7693 N N . VAL B 1 480 ? 3.471 53.710 8.501 1.00 53.65 480 VAL B N 1
ATOM 7694 C CA . VAL B 1 480 ? 3.352 54.996 9.162 1.00 55.77 480 VAL B CA 1
ATOM 7695 C C . VAL B 1 480 ? 2.051 55.067 9.964 1.00 55.50 480 VAL B C 1
ATOM 7696 O O . VAL B 1 480 ? 2.047 55.578 11.078 1.00 54.85 480 VAL B O 1
ATOM 7700 N N . LEU B 1 481 ? 0.952 54.562 9.392 1.00 54.64 481 LEU B N 1
ATOM 7701 C CA . LEU B 1 481 ? -0.344 54.544 10.056 1.00 57.56 481 LEU B CA 1
ATOM 7702 C C . LEU B 1 481 ? -0.514 53.353 11.004 1.00 58.85 481 LEU B C 1
ATOM 7703 O O . LEU B 1 481 ? -1.459 53.370 11.798 1.00 54.50 481 LEU B O 1
ATOM 7708 N N . GLY B 1 482 ? 0.352 52.325 10.867 1.00 55.37 482 GLY B N 1
ATOM 7709 C CA . GLY B 1 482 ? 0.232 51.043 11.554 1.00 59.35 482 GLY B CA 1
ATOM 7710 C C . GLY B 1 482 ? -1.071 50.312 11.207 1.00 65.95 482 GLY B C 1
ATOM 7711 O O . GLY B 1 482 ? -1.960 50.253 12.048 1.00 70.22 482 GLY B O 1
ATOM 7712 N N . PHE B 1 483 ? -1.195 49.727 9.999 1.00 68.56 483 PHE B N 1
ATOM 7713 C CA . PHE B 1 483 ? -2.523 49.386 9.489 1.00 81.35 483 PHE B CA 1
ATOM 7714 C C . PHE B 1 483 ? -2.775 47.880 9.335 1.00 83.82 483 PHE B C 1
ATOM 7715 O O . PHE B 1 483 ? -3.714 47.347 9.958 1.00 70.35 483 PHE B O 1
ATOM 7723 N N . GLY B 1 484 ? -1.970 47.231 8.478 1.00 74.93 484 GLY B N 1
ATOM 7724 C CA . GLY B 1 484 ? -2.319 45.950 7.880 1.00 74.87 484 GLY B CA 1
ATOM 7725 C C . GLY B 1 484 ? -2.653 46.163 6.408 1.00 78.91 484 GLY B C 1
ATOM 7726 O O . GLY B 1 484 ? -2.421 47.260 5.906 1.00 89.71 484 GLY B O 1
ATOM 7727 N N . ASP B 1 485 ? -3.187 45.132 5.725 1.00 87.67 485 ASP B N 1
ATOM 7728 C CA . ASP B 1 485 ? -3.667 45.256 4.345 1.00 77.20 485 ASP B CA 1
ATOM 7729 C C . ASP B 1 485 ? -5.175 45.551 4.366 1.00 70.42 485 ASP B C 1
ATOM 7730 O O . ASP B 1 485 ? -5.755 45.662 5.449 1.00 62.49 485 ASP B O 1
ATOM 7735 N N . THR B 1 486 ? -5.786 45.721 3.171 1.00 72.72 486 THR B N 1
ATOM 7736 C CA . THR B 1 486 ? -7.213 45.992 2.996 1.00 71.50 486 THR B CA 1
ATOM 7737 C C . THR B 1 486 ? -8.045 45.060 3.881 1.00 83.40 486 THR B C 1
ATOM 7738 O O . THR B 1 486 ? -8.952 45.513 4.583 1.00 86.83 486 THR B O 1
ATOM 7742 N N . GLU B 1 487 ? -7.696 43.762 3.843 1.00 92.28 487 GLU B N 1
ATOM 7743 C CA . GLU B 1 487 ? -8.433 42.692 4.504 1.00 98.16 487 GLU B CA 1
ATOM 7744 C C . GLU B 1 487 ? -8.239 42.762 6.024 1.00 83.03 487 GLU B C 1
ATOM 7745 O O . GLU B 1 487 ? -9.164 42.467 6.783 1.00 78.31 487 GLU B O 1
ATOM 7751 N N . ALA B 1 488 ? -7.037 43.146 6.470 1.00 78.12 488 ALA B N 1
ATOM 7752 C CA . ALA B 1 488 ?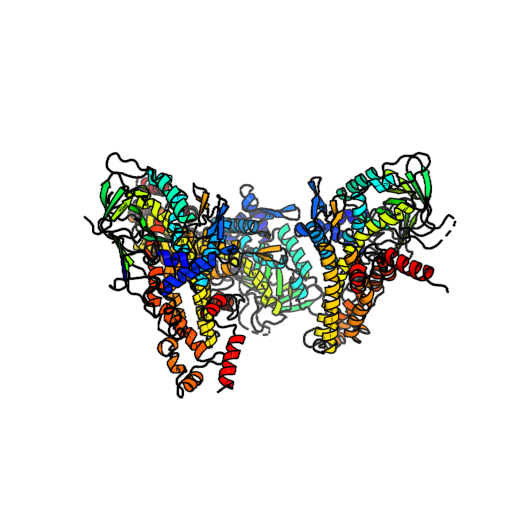 -6.740 43.253 7.891 1.00 83.82 488 ALA B CA 1
ATOM 7753 C C . ALA B 1 488 ? -7.469 44.457 8.495 1.00 84.49 488 ALA B C 1
ATOM 7754 O O . ALA B 1 488 ? -7.877 44.400 9.651 1.00 90.66 488 ALA B O 1
ATOM 7756 N N . LEU B 1 489 ? -7.611 45.534 7.697 1.00 82.46 489 LEU B N 1
ATOM 7757 C CA . LEU B 1 489 ? -8.347 46.749 8.051 1.00 78.00 489 LEU B CA 1
ATOM 7758 C C . LEU B 1 489 ? -9.854 46.506 8.022 1.00 70.89 489 LEU B C 1
ATOM 7759 O O . LEU B 1 489 ? -10.574 46.972 8.897 1.00 61.66 489 LEU B O 1
ATOM 7764 N N . ALA B 1 490 ? -10.336 45.864 6.948 1.00 67.08 490 ALA B N 1
ATOM 7765 C CA . ALA B 1 490 ? -11.748 45.539 6.829 1.00 71.47 490 ALA B CA 1
ATOM 7766 C C . ALA B 1 490 ? -12.189 44.664 8.007 1.00 75.45 490 ALA B C 1
ATOM 7767 O O . ALA B 1 490 ? -13.319 44.795 8.491 1.00 61.95 490 ALA B O 1
ATOM 7769 N N . ALA B 1 491 ? -11.268 43.799 8.469 1.00 81.28 491 ALA B N 1
ATOM 7770 C CA . ALA B 1 491 ? -11.488 42.917 9.605 1.00 78.52 491 ALA B CA 1
ATOM 7771 C C . ALA B 1 491 ? -11.804 43.700 10.881 1.00 70.24 491 ALA B C 1
ATOM 7772 O O . ALA B 1 491 ? -12.784 43.381 11.537 1.00 70.28 491 ALA B O 1
ATOM 7774 N N . ARG B 1 492 ? -10.986 44.710 11.239 1.00 72.76 492 ARG B N 1
ATOM 7775 C CA . ARG B 1 492 ? -11.225 45.523 12.431 1.00 65.83 492 ARG B CA 1
ATOM 7776 C C . ARG B 1 492 ? -12.584 46.214 12.347 1.00 65.99 492 ARG B C 1
ATOM 7777 O O . ARG B 1 492 ? -13.348 46.147 13.302 1.00 65.65 492 ARG B O 1
ATOM 7785 N N . ALA B 1 493 ? -12.862 46.892 11.217 1.00 71.98 493 ALA B N 1
ATOM 7786 C CA . ALA B 1 493 ? -14.111 47.615 10.994 1.00 67.36 493 ALA B CA 1
ATOM 7787 C C . ALA B 1 493 ? -15.319 46.720 11.271 1.00 68.16 493 ALA B C 1
ATOM 7788 O O . ALA B 1 493 ? -16.199 47.088 12.053 1.00 56.62 493 ALA B O 1
ATOM 7790 N N . ALA B 1 494 ? -15.366 45.554 10.609 1.00 63.83 494 ALA B N 1
ATOM 7791 C CA . ALA B 1 494 ? -16.485 44.634 10.772 1.00 67.39 494 ALA B CA 1
ATOM 7792 C C . ALA B 1 494 ? -16.652 44.267 12.248 1.00 70.83 494 ALA B C 1
ATOM 7793 O O . ALA B 1 494 ? -17.773 44.207 12.746 1.00 70.02 494 ALA B O 1
ATOM 7795 N N . GLU B 1 495 ? -15.531 44.074 12.960 1.00 77.68 495 GLU B N 1
ATOM 7796 C CA . GLU B 1 495 ? -15.573 43.677 14.361 1.00 76.80 495 GLU B CA 1
ATOM 7797 C C . GLU B 1 495 ? -16.034 44.825 15.262 1.00 80.45 495 GLU B C 1
ATOM 7798 O O . GLU B 1 495 ? -16.696 44.563 16.261 1.00 86.58 495 GLU B O 1
ATOM 7804 N N . VAL B 1 496 ? -15.708 46.085 14.920 1.00 85.05 496 VAL B N 1
ATOM 7805 C CA . VAL B 1 496 ? -16.184 47.239 15.683 1.00 79.41 496 VAL B CA 1
ATOM 7806 C C . VAL B 1 496 ? -17.692 47.430 15.461 1.00 74.91 496 VAL B C 1
ATOM 7807 O O . VAL B 1 496 ? -18.376 47.930 16.346 1.00 81.75 496 VAL B O 1
ATOM 7811 N N . GLU B 1 497 ? -18.208 47.044 14.280 1.00 77.83 497 GLU B N 1
ATOM 7812 C CA . GLU B 1 497 ? -19.642 46.998 14.007 1.00 83.22 497 GLU B CA 1
ATOM 7813 C C . GLU B 1 497 ? -20.324 45.911 14.843 1.00 83.84 497 GLU B C 1
ATOM 7814 O O . GLU B 1 497 ? -21.376 46.159 15.434 1.00 70.71 497 GLU B O 1
ATOM 7820 N N . LYS B 1 498 ? -19.727 44.707 14.864 1.00 84.44 498 LYS B N 1
ATOM 7821 C CA . LYS B 1 498 ? -20.321 43.541 15.509 1.00 95.46 498 LYS B CA 1
ATOM 7822 C C . LYS B 1 498 ? -20.318 43.668 17.034 1.00 95.61 498 LYS B C 1
ATOM 7823 O O . LYS B 1 498 ? -21.179 43.075 17.677 1.00 91.14 498 LYS B O 1
ATOM 7829 N N . ASN B 1 499 ? -19.367 44.434 17.601 1.00 99.42 499 ASN B N 1
ATOM 7830 C CA . ASN B 1 499 ? -19.215 44.569 19.048 1.00 98.52 499 ASN B CA 1
ATOM 7831 C C . ASN B 1 499 ? -19.937 45.823 19.559 1.00 95.23 499 ASN B C 1
ATOM 7832 O O . ASN B 1 499 ? -19.575 46.341 20.613 1.00 91.59 499 ASN B O 1
ATOM 7837 N N . SER B 1 500 ? -20.971 46.290 18.835 1.00 92.48 500 SER B N 1
ATOM 7838 C CA . SER B 1 500 ? -21.713 47.492 19.194 1.00 93.25 500 SER B CA 1
ATOM 7839 C C . SER B 1 500 ? -23.225 47.245 19.060 1.00 84.90 500 SER B C 1
ATOM 7840 O O . SER B 1 500 ? -23.980 48.246 19.139 1.00 80.27 500 SER B O 1
ATOM 7843 N N . MET C 1 1 ? 31.825 53.631 17.356 1.00 74.56 1 MET C N 1
ATOM 7844 C CA . MET C 1 1 ? 30.376 53.927 17.219 1.00 78.24 1 MET C CA 1
ATOM 7845 C C . MET C 1 1 ? 29.811 54.200 18.615 1.00 77.32 1 MET C C 1
ATOM 7846 O O . MET C 1 1 ? 29.988 53.394 19.521 1.00 68.34 1 MET C O 1
ATOM 7851 N N . ARG C 1 2 ? 29.148 55.350 18.785 1.00 73.77 2 ARG C N 1
ATOM 7852 C CA . ARG C 1 2 ? 28.601 55.739 20.074 1.00 68.81 2 ARG C CA 1
ATOM 7853 C C . ARG C 1 2 ? 27.225 55.112 20.297 1.00 64.86 2 ARG C C 1
ATOM 7854 O O . ARG C 1 2 ? 26.478 54.818 19.357 1.00 62.86 2 ARG C O 1
ATOM 7862 N N . THR C 1 3 ? 26.912 54.913 21.581 1.00 58.59 3 THR C N 1
ATOM 7863 C CA . THR C 1 3 ? 25.590 54.487 21.999 1.00 65.00 3 THR C CA 1
ATOM 7864 C C . THR C 1 3 ? 24.683 55.715 22.021 1.00 60.47 3 THR C C 1
ATOM 7865 O O . THR C 1 3 ? 25.163 56.838 22.140 1.00 57.93 3 THR C O 1
ATOM 7869 N N . GLY C 1 4 ? 23.371 55.479 21.954 1.00 59.06 4 GLY C N 1
ATOM 7870 C CA . GLY C 1 4 ? 22.386 56.473 22.354 1.00 63.28 4 GLY C CA 1
ATOM 7871 C C . GLY C 1 4 ? 22.760 57.159 23.671 1.00 61.35 4 GLY C C 1
ATOM 7872 O O . GLY C 1 4 ? 22.772 58.388 23.739 1.00 57.04 4 GLY C O 1
ATOM 7873 N N . GLN C 1 5 ? 23.079 56.362 24.705 1.00 63.89 5 GLN C N 1
ATOM 7874 C CA . GLN C 1 5 ? 23.423 56.907 26.013 1.00 68.29 5 GLN C CA 1
ATOM 7875 C C . GLN C 1 5 ? 24.582 57.900 25.915 1.00 60.79 5 GLN C C 1
ATOM 7876 O O . GLN C 1 5 ? 24.506 58.996 26.469 1.00 59.82 5 GLN C O 1
ATOM 7882 N N . GLN C 1 6 ? 25.654 57.517 25.219 1.00 62.41 6 GLN C N 1
ATOM 7883 C CA . GLN C 1 6 ? 26.817 58.385 25.093 1.00 62.59 6 GLN C CA 1
ATOM 7884 C C . GLN C 1 6 ? 26.419 59.633 24.302 1.00 61.24 6 GLN C C 1
ATOM 7885 O O . GLN C 1 6 ? 26.876 60.733 24.613 1.00 54.42 6 GLN C O 1
ATOM 7891 N N . TYR C 1 7 ? 25.527 59.459 23.314 1.00 60.49 7 TYR C N 1
ATOM 7892 C CA . TYR C 1 7 ? 25.047 60.574 22.512 1.00 60.35 7 TYR C CA 1
ATOM 7893 C C . TYR C 1 7 ? 24.262 61.564 23.373 1.00 57.75 7 TYR C C 1
ATOM 7894 O O . TYR C 1 7 ? 24.485 62.770 23.262 1.00 56.08 7 TYR C O 1
ATOM 7903 N N . LEU C 1 8 ? 23.333 61.062 24.198 1.00 56.33 8 LEU C N 1
ATOM 7904 C CA . LEU C 1 8 ? 22.539 61.932 25.055 1.00 58.52 8 LEU C CA 1
ATOM 7905 C C . LEU C 1 8 ? 23.487 62.639 26.026 1.00 59.13 8 LEU C C 1
ATOM 7906 O O . LEU C 1 8 ? 23.422 63.859 26.177 1.00 57.00 8 LEU C O 1
ATOM 7911 N N . GLU C 1 9 ? 24.411 61.878 26.626 1.00 58.25 9 GLU C N 1
ATOM 7912 C CA . GLU C 1 9 ? 25.341 62.426 27.606 1.00 65.77 9 GLU C CA 1
ATOM 7913 C C . GLU C 1 9 ? 26.154 63.572 26.997 1.00 56.68 9 GLU C C 1
ATOM 7914 O O . GLU C 1 9 ? 26.371 64.582 27.657 1.00 61.64 9 GLU C O 1
ATOM 7920 N N . SER C 1 10 ? 26.591 63.437 25.740 1.00 56.17 10 SER C N 1
ATOM 7921 C CA . SER C 1 10 ? 27.425 64.453 25.107 1.00 59.66 10 SER C CA 1
ATOM 7922 C C . SER C 1 10 ? 26.679 65.787 24.941 1.00 58.85 10 SER C C 1
ATOM 7923 O O . SER C 1 10 ? 27.320 66.830 24.771 1.00 50.35 10 SER C O 1
ATOM 7926 N N . LEU C 1 11 ? 25.332 65.756 25.003 1.00 60.08 11 LEU C N 1
ATOM 7927 C CA . LEU C 1 11 ? 24.515 66.958 24.868 1.00 61.31 11 LEU C CA 1
ATOM 7928 C C . LEU C 1 11 ? 24.420 67.749 26.181 1.00 59.29 11 LEU C C 1
ATOM 7929 O O . LEU C 1 11 ? 24.003 68.904 26.150 1.00 60.32 11 LEU C O 1
ATOM 7934 N N . ARG C 1 12 ? 24.800 67.151 27.324 1.00 58.57 12 ARG C N 1
ATOM 7935 C CA . ARG C 1 12 ? 24.753 67.826 28.616 1.00 61.94 12 ARG C CA 1
ATOM 7936 C C . ARG C 1 12 ? 26.114 68.437 28.945 1.00 62.90 12 ARG C C 1
ATOM 7937 O O . ARG C 1 12 ? 26.818 67.966 29.832 1.00 65.58 12 ARG C O 1
ATOM 7945 N N . ASP C 1 13 ? 26.432 69.534 28.258 1.00 62.74 13 ASP C N 1
ATOM 7946 C CA . ASP C 1 13 ? 27.777 70.071 28.180 1.00 63.54 13 ASP C CA 1
ATOM 7947 C C . ASP C 1 13 ? 27.779 71.594 28.381 1.00 62.69 13 ASP C C 1
ATOM 7948 O O . ASP C 1 13 ? 28.732 72.264 27.954 1.00 60.18 13 ASP C O 1
ATOM 7953 N N . GLY C 1 14 ? 26.719 72.137 29.012 1.00 55.96 14 GLY C N 1
ATOM 7954 C CA . GLY C 1 14 ? 26.615 73.566 29.294 1.00 58.54 14 GLY C CA 1
ATOM 7955 C C . GLY C 1 14 ? 26.461 74.458 28.051 1.00 63.67 14 GLY C C 1
ATOM 7956 O O . GLY C 1 14 ? 26.698 75.663 28.127 1.00 64.81 14 GLY C O 1
ATOM 7957 N N . ARG C 1 15 ? 26.062 73.879 26.908 1.00 63.25 15 ARG C N 1
ATOM 7958 C CA . ARG C 1 15 ? 25.699 74.632 25.713 1.00 57.93 15 ARG C CA 1
ATOM 7959 C C . ARG C 1 15 ? 24.625 75.663 26.056 1.00 51.74 15 ARG C C 1
ATOM 7960 O O . ARG C 1 15 ? 23.756 75.367 26.874 1.00 56.54 15 ARG C O 1
ATOM 7968 N N . GLN C 1 16 ? 24.701 76.849 25.419 1.00 51.20 16 GLN C N 1
ATOM 7969 C CA . GLN C 1 16 ? 23.735 77.930 25.572 1.00 52.91 16 GLN C CA 1
ATOM 7970 C C . GLN C 1 16 ? 22.712 77.865 24.432 1.00 52.26 16 GLN C C 1
ATOM 7971 O O . GLN C 1 16 ? 23.012 78.267 23.311 1.00 54.26 16 GLN C O 1
ATOM 7977 N N . VAL C 1 17 ? 21.489 77.401 24.739 1.00 48.71 17 VAL C N 1
ATOM 7978 C CA . VAL C 1 17 ? 20.500 77.054 23.729 1.00 49.31 17 VAL C CA 1
ATOM 7979 C C . VAL C 1 17 ? 19.188 77.763 24.032 1.00 51.64 17 VAL C C 1
ATOM 7980 O O . VAL C 1 17 ? 18.600 77.574 25.103 1.00 49.12 17 VAL C O 1
ATOM 7984 N N . TYR C 1 18 ? 18.763 78.569 23.050 1.00 52.01 18 TYR C N 1
ATOM 7985 C CA . TYR C 1 18 ? 17.523 79.321 23.107 1.00 59.39 18 TYR C CA 1
ATOM 7986 C C . TYR C 1 18 ? 16.539 78.669 22.138 1.00 59.43 18 TYR C C 1
ATOM 7987 O O . TYR C 1 18 ? 16.886 78.397 20.981 1.00 53.32 18 TYR C O 1
ATOM 7996 N N . VAL C 1 19 ? 15.321 78.427 22.644 1.00 52.95 19 VAL C N 1
ATOM 7997 C CA . VAL C 1 19 ? 14.236 77.841 21.878 1.00 54.51 19 VAL C CA 1
ATOM 7998 C C . VAL C 1 19 ? 12.970 78.651 22.146 1.00 50.01 19 VAL C C 1
ATOM 7999 O O . VAL C 1 19 ? 12.427 78.589 23.246 1.00 45.95 19 VAL C O 1
ATOM 8003 N N . GLY C 1 20 ? 12.523 79.411 21.136 1.00 53.63 20 GLY C N 1
ATOM 8004 C CA . GLY C 1 20 ? 11.399 80.329 21.273 1.00 55.43 20 GLY C CA 1
ATOM 8005 C C . GLY C 1 20 ? 11.688 81.504 22.210 1.00 49.94 20 GLY C C 1
ATOM 8006 O O . GLY C 1 20 ? 10.766 82.226 22.592 1.00 49.16 20 GLY C O 1
ATOM 8007 N N . GLY C 1 21 ? 12.968 81.710 22.548 1.00 53.95 21 GLY C N 1
ATOM 8008 C CA . GLY C 1 21 ? 13.388 82.725 23.510 1.00 61.34 21 GLY C CA 1
ATOM 8009 C C . GLY C 1 21 ? 13.730 82.164 24.897 1.00 57.74 21 GLY C C 1
ATOM 8010 O O . GLY C 1 21 ? 14.267 82.885 25.735 1.00 53.67 21 GLY C O 1
ATOM 8011 N N . GLU C 1 22 ? 13.417 80.888 25.149 1.00 52.12 22 GLU C N 1
ATOM 8012 C CA . GLU C 1 22 ? 13.652 80.287 26.454 1.00 57.42 22 GLU C CA 1
ATOM 8013 C C . GLU C 1 22 ? 15.018 79.613 26.491 1.00 56.59 22 GLU C C 1
ATOM 8014 O O . GLU C 1 22 ? 15.300 78.745 25.664 1.00 56.67 22 GLU C O 1
ATOM 8020 N N . LEU C 1 23 ? 15.852 80.003 27.460 1.00 58.94 23 LEU C N 1
ATOM 8021 C CA . LEU C 1 23 ? 17.124 79.333 27.682 1.00 59.54 23 LEU C CA 1
ATOM 8022 C C . LEU C 1 23 ? 16.862 77.910 28.180 1.00 58.45 23 LEU C C 1
ATOM 8023 O O . LEU C 1 23 ? 16.119 77.725 29.133 1.00 61.54 23 LEU C O 1
ATOM 8028 N N . ILE C 1 24 ? 17.458 76.904 27.524 1.00 58.94 24 ILE C N 1
ATOM 8029 C CA . ILE C 1 24 ? 17.205 75.503 27.851 1.00 55.96 24 ILE C CA 1
ATOM 8030 C C . ILE C 1 24 ? 18.336 74.976 28.728 1.00 60.10 24 ILE C C 1
ATOM 8031 O O . ILE C 1 24 ? 19.451 74.791 28.239 1.00 59.19 24 ILE C O 1
ATOM 8036 N N . ASP C 1 25 ? 18.020 74.724 30.004 1.00 64.29 25 ASP C N 1
ATOM 8037 C CA . ASP C 1 25 ? 18.925 74.109 30.968 1.00 66.00 25 ASP C CA 1
ATOM 8038 C C . ASP C 1 25 ? 19.584 72.856 30.391 1.00 61.31 25 ASP C C 1
ATOM 8039 O O . ASP C 1 25 ? 20.803 72.733 30.433 1.00 64.96 25 ASP C O 1
ATOM 8044 N N . ASP C 1 26 ? 18.761 71.941 29.863 1.00 55.44 26 ASP C N 1
ATOM 8045 C CA . ASP C 1 26 ? 19.174 70.583 29.519 1.00 59.21 26 ASP C CA 1
ATOM 8046 C C . ASP C 1 26 ? 18.322 70.092 28.347 1.00 54.14 26 ASP C C 1
ATOM 8047 O O . ASP C 1 26 ? 17.130 69.814 28.495 1.00 47.56 26 ASP C O 1
ATOM 8052 N N . VAL C 1 27 ? 18.955 69.984 27.175 1.00 54.75 27 VAL C N 1
ATOM 8053 C CA . VAL C 1 27 ? 18.276 69.645 25.933 1.00 54.19 27 VAL C CA 1
ATOM 8054 C C . VAL C 1 27 ? 17.676 68.235 25.971 1.00 60.10 27 VAL C C 1
ATOM 8055 O O . VAL C 1 27 ? 16.671 67.994 25.298 1.00 63.22 27 VAL C O 1
ATOM 8059 N N . THR C 1 28 ? 18.263 67.323 26.775 1.00 55.16 28 THR C N 1
ATOM 8060 C CA . THR C 1 28 ? 17.839 65.926 26.825 1.00 58.54 28 THR C CA 1
ATOM 8061 C C . THR C 1 28 ? 16.579 65.753 27.675 1.00 58.89 28 THR C C 1
ATOM 8062 O O . THR C 1 28 ? 15.914 64.730 27.532 1.00 58.32 28 THR C O 1
ATOM 8066 N N . THR C 1 29 ? 16.265 66.701 28.577 1.00 58.92 29 THR C N 1
ATOM 8067 C CA . THR C 1 29 ? 15.143 66.513 29.498 1.00 63.99 29 THR C CA 1
ATOM 8068 C C . THR C 1 29 ? 14.028 67.532 29.244 1.00 63.70 29 THR C C 1
ATOM 8069 O O . THR C 1 29 ? 12.882 67.264 29.606 1.00 57.75 29 THR C O 1
ATOM 8073 N N . HIS C 1 30 ? 14.348 68.682 28.624 1.00 57.75 30 HIS C N 1
ATOM 8074 C CA . HIS C 1 30 ? 13.357 69.729 28.420 1.00 58.03 30 HIS C CA 1
ATOM 8075 C C . HIS C 1 30 ? 12.243 69.247 27.480 1.00 57.52 30 HIS C C 1
ATOM 8076 O O . HIS C 1 30 ? 12.483 68.672 26.422 1.00 59.59 30 HIS C O 1
ATOM 8083 N N . PRO C 1 31 ? 10.958 69.461 27.821 1.00 56.51 31 PRO C N 1
ATOM 8084 C CA . PRO C 1 31 ? 9.874 69.035 26.940 1.00 53.17 31 PRO C CA 1
ATOM 8085 C C . PRO C 1 31 ? 9.987 69.523 25.497 1.00 52.89 31 PRO C C 1
ATOM 8086 O O . PRO C 1 31 ? 9.473 68.868 24.600 1.00 55.81 31 PRO C O 1
ATOM 8090 N N . LYS C 1 32 ? 10.596 70.696 25.269 1.00 53.88 32 LYS C N 1
ATOM 8091 C CA . LYS C 1 32 ? 10.621 71.282 23.934 1.00 53.66 32 LYS C CA 1
ATOM 8092 C C . LYS C 1 32 ? 11.558 70.506 23.004 1.00 50.08 32 LYS C C 1
ATOM 8093 O O . LYS C 1 32 ? 11.356 70.521 21.790 1.00 43.22 32 LYS C O 1
ATOM 8099 N N . THR C 1 33 ? 12.590 69.869 23.582 1.00 48.77 33 THR C N 1
ATOM 8100 C CA . THR C 1 33 ? 13.728 69.357 22.823 1.00 52.33 33 THR C CA 1
ATOM 8101 C C . THR C 1 33 ? 13.899 67.848 23.008 1.00 50.74 33 THR C C 1
ATOM 8102 O O . THR C 1 33 ? 14.570 67.220 22.196 1.00 50.21 33 THR C O 1
ATOM 8106 N N . SER C 1 34 ? 13.279 67.273 24.047 1.00 55.61 34 SER C N 1
ATOM 8107 C CA . SER C 1 34 ? 13.662 65.958 24.539 1.00 56.37 34 SER C CA 1
ATOM 8108 C C . SER C 1 34 ? 13.310 64.877 23.522 1.00 49.48 34 SER C C 1
ATOM 8109 O O . SER C 1 34 ? 14.113 63.988 23.306 1.00 48.45 34 SER C O 1
ATOM 8112 N N . GLY C 1 35 ? 12.112 64.951 22.924 1.00 50.71 35 GLY C N 1
ATOM 8113 C CA . GLY C 1 35 ? 11.647 63.960 21.959 1.00 47.57 35 GLY C CA 1
ATOM 8114 C C . GLY C 1 35 ? 12.637 63.737 20.809 1.00 53.80 35 GLY C C 1
ATOM 8115 O O . GLY C 1 35 ? 13.000 62.594 20.505 1.00 58.95 35 GLY C O 1
ATOM 8116 N N . TYR C 1 36 ? 13.095 64.830 20.180 1.00 51.22 36 TYR C N 1
ATOM 8117 C CA . TYR C 1 36 ? 14.000 64.726 19.045 1.00 49.74 36 TYR C CA 1
ATOM 8118 C C . TYR C 1 36 ? 15.365 64.227 19.511 1.00 51.15 36 TYR C C 1
ATOM 8119 O O . TYR C 1 36 ? 16.008 63.489 18.770 1.00 51.37 36 TYR C O 1
ATOM 8128 N N . ALA C 1 37 ? 15.801 64.656 20.710 1.00 58.30 37 ALA C N 1
ATOM 8129 C CA . ALA C 1 37 ? 17.014 64.154 21.349 1.00 57.29 37 ALA C CA 1
ATOM 8130 C C . ALA C 1 37 ? 16.977 62.628 21.424 1.00 60.13 37 ALA C C 1
ATOM 8131 O O . ALA C 1 37 ? 17.946 61.972 21.024 1.00 54.74 37 ALA C O 1
ATOM 8133 N N . LYS C 1 38 ? 15.836 62.092 21.891 1.00 56.66 38 LYS C N 1
ATOM 8134 C CA . LYS C 1 38 ? 15.656 60.658 22.055 1.00 68.00 38 LYS C CA 1
ATOM 8135 C C . LYS C 1 38 ? 15.636 59.968 20.678 1.00 65.03 38 LYS C C 1
ATOM 8136 O O . LYS C 1 38 ? 16.160 58.869 20.531 1.00 62.15 38 LYS C O 1
ATOM 8142 N N . ALA C 1 39 ? 15.100 60.612 19.637 1.00 62.20 39 ALA C N 1
ATOM 8143 C CA . ALA C 1 39 ? 15.052 59.975 18.327 1.00 63.36 39 ALA C CA 1
ATOM 8144 C C . ALA C 1 39 ? 16.455 59.807 17.723 1.00 62.16 39 ALA C C 1
ATOM 8145 O O . ALA C 1 39 ? 16.746 58.792 17.088 1.00 64.70 39 ALA C O 1
ATOM 8147 N N . ILE C 1 40 ? 17.337 60.795 17.909 1.00 63.31 40 ILE C N 1
ATOM 8148 C CA . ILE C 1 40 ? 18.697 60.678 17.397 1.00 63.21 40 ILE C CA 1
ATOM 8149 C C . ILE C 1 40 ? 19.450 59.635 18.233 1.00 58.15 40 ILE C C 1
ATOM 8150 O O . ILE C 1 40 ? 20.296 58.925 17.706 1.00 52.06 40 ILE C O 1
ATOM 8155 N N . ALA C 1 41 ? 19.110 59.515 19.523 1.00 55.76 41 ALA C N 1
ATOM 8156 C CA . ALA C 1 41 ? 19.752 58.556 20.406 1.00 55.23 41 ALA C CA 1
ATOM 8157 C C . ALA C 1 41 ? 19.441 57.118 19.959 1.00 61.93 41 ALA C C 1
ATOM 8158 O O . ALA C 1 41 ? 20.341 56.289 19.849 1.00 58.14 41 ALA C O 1
ATOM 8160 N N . GLU C 1 42 ? 18.157 56.841 19.708 1.00 59.75 42 GLU C N 1
ATOM 8161 C CA . GLU C 1 42 ? 17.684 55.616 19.081 1.00 62.17 42 GLU C CA 1
ATOM 8162 C C . GLU C 1 42 ? 18.387 55.375 17.740 1.00 60.74 42 GLU C C 1
ATOM 8163 O O . GLU C 1 42 ? 18.716 54.239 17.430 1.00 66.40 42 GLU C O 1
ATOM 8169 N N . TYR C 1 43 ? 18.609 56.433 16.947 1.00 58.53 43 TYR C N 1
ATOM 8170 C CA . TYR C 1 43 ? 19.308 56.347 15.670 1.00 60.51 43 TYR C CA 1
ATOM 8171 C C . TYR C 1 43 ? 20.684 55.717 15.871 1.00 61.06 43 TYR C C 1
ATOM 8172 O O . TYR C 1 43 ? 21.093 54.856 15.081 1.00 61.76 43 TYR C O 1
ATOM 8181 N N . TYR C 1 44 ? 21.390 56.181 16.914 1.00 59.52 44 TYR C N 1
ATOM 8182 C CA . TYR C 1 44 ? 22.737 55.714 17.213 1.00 59.83 44 TYR C CA 1
ATOM 8183 C C . TYR C 1 44 ? 22.683 54.243 17.633 1.00 63.69 44 TYR C C 1
ATOM 8184 O O . TYR C 1 44 ? 23.522 53.455 17.186 1.00 66.14 44 TYR C O 1
ATOM 8193 N N . ASP C 1 45 ? 21.680 53.875 18.448 1.00 52.71 45 ASP C N 1
ATOM 8194 C CA . ASP C 1 45 ? 21.555 52.516 18.954 1.00 58.69 45 ASP C CA 1
ATOM 8195 C C . ASP C 1 45 ? 21.355 51.519 17.812 1.00 61.54 45 ASP C C 1
ATOM 8196 O O . ASP C 1 45 ? 21.991 50.471 17.811 1.00 61.37 45 ASP C O 1
ATOM 8201 N N . LEU C 1 46 ? 20.507 51.867 16.836 1.00 60.37 46 LEU C N 1
ATOM 8202 C CA . LEU C 1 46 ? 20.195 50.976 15.729 1.00 64.62 46 LEU C CA 1
ATOM 8203 C C . LEU C 1 46 ? 21.469 50.635 14.955 1.00 66.36 46 LEU C C 1
ATOM 8204 O O . LEU C 1 46 ? 21.641 49.498 14.528 1.00 67.10 46 LEU C O 1
ATOM 8209 N N . HIS C 1 47 ? 22.373 51.605 14.786 1.00 68.18 47 HIS C N 1
ATOM 8210 C CA . HIS C 1 47 ? 23.659 51.324 14.155 1.00 70.37 47 HIS C CA 1
ATOM 8211 C C . HIS C 1 47 ? 24.383 50.178 14.865 1.00 70.39 47 HIS C C 1
ATOM 8212 O O . HIS C 1 47 ? 25.053 49.378 14.212 1.00 66.65 47 HIS C O 1
ATOM 8219 N N . LEU C 1 48 ? 24.231 50.114 16.197 1.00 64.61 48 LEU C N 1
ATOM 8220 C CA . LEU C 1 48 ? 24.874 49.102 17.017 1.00 68.06 48 LEU C CA 1
ATOM 8221 C C . LEU C 1 48 ? 24.105 47.780 16.978 1.00 68.02 48 LEU C C 1
ATOM 8222 O O . LEU C 1 48 ? 24.630 46.761 17.414 1.00 63.81 48 LEU C O 1
ATOM 8227 N N . ASP C 1 49 ? 22.875 47.788 16.453 1.00 71.82 49 ASP C N 1
ATOM 8228 C CA . ASP C 1 49 ? 22.080 46.573 16.393 1.00 82.46 49 ASP C CA 1
ATOM 8229 C C . ASP C 1 49 ? 22.600 45.672 15.275 1.00 95.31 49 ASP C C 1
ATOM 8230 O O . ASP C 1 49 ? 22.588 46.061 14.107 1.00 90.23 49 ASP C O 1
ATOM 8235 N N . PRO C 1 50 ? 23.065 44.442 15.605 1.00 108.81 50 PRO C N 1
ATOM 8236 C CA . PRO C 1 50 ? 23.491 43.465 14.593 1.00 107.67 50 PRO C CA 1
ATOM 8237 C C . PRO C 1 50 ? 22.520 43.146 13.453 1.00 90.07 50 PRO C C 1
ATOM 8238 O O . PRO C 1 50 ? 22.952 42.829 12.349 1.00 80.48 50 PRO C O 1
ATOM 8242 N N . GLU C 1 51 ? 21.212 43.235 13.714 1.00 85.02 51 GLU C N 1
ATOM 8243 C CA . GLU C 1 51 ? 20.214 42.985 12.684 1.00 88.24 51 GLU C CA 1
ATOM 8244 C C . GLU C 1 51 ? 20.365 43.961 11.509 1.00 87.44 51 GLU C C 1
ATOM 8245 O O . GLU C 1 51 ? 20.053 43.614 10.372 1.00 77.01 51 GLU C O 1
ATOM 8251 N N . HIS C 1 52 ? 20.852 45.183 11.771 1.00 85.10 52 HIS C N 1
ATOM 8252 C CA . HIS C 1 52 ? 20.918 46.214 10.742 1.00 77.32 52 HIS C CA 1
ATOM 8253 C C . HIS C 1 52 ? 22.366 46.480 10.325 1.00 76.57 52 HIS C C 1
ATOM 8254 O O . HIS C 1 52 ? 22.631 47.447 9.609 1.00 73.95 52 HIS C O 1
ATOM 8261 N N . GLN C 1 53 ? 23.286 45.587 10.717 1.00 72.14 53 GLN C N 1
ATOM 8262 C CA . GLN C 1 53 ? 24.705 45.740 10.431 1.00 74.80 53 GLN C CA 1
ATOM 8263 C C . GLN C 1 53 ? 24.988 45.849 8.929 1.00 74.63 53 GLN C C 1
ATOM 8264 O O . GLN C 1 53 ? 25.885 46.592 8.529 1.00 70.90 53 GLN C O 1
ATOM 8270 N N . ASP C 1 54 ? 24.254 45.105 8.090 1.00 76.59 54 ASP C N 1
ATOM 8271 C CA . ASP C 1 54 ? 24.549 45.079 6.662 1.00 77.14 54 ASP C CA 1
ATOM 8272 C C . ASP C 1 54 ? 24.327 46.453 6.028 1.00 73.29 54 ASP C C 1
ATOM 8273 O O . ASP C 1 54 ? 25.217 46.976 5.361 1.00 68.00 54 ASP C O 1
ATOM 8278 N N . VAL C 1 55 ? 23.153 47.055 6.253 1.00 75.23 55 VAL C N 1
ATOM 8279 C CA . VAL C 1 55 ? 22.821 48.315 5.599 1.00 73.71 55 VAL C CA 1
ATOM 8280 C C . VAL C 1 55 ? 23.427 49.516 6.355 1.00 71.26 55 VAL C C 1
ATOM 8281 O O . VAL C 1 55 ? 23.707 50.522 5.707 1.00 58.55 55 VAL C O 1
ATOM 8285 N N . LEU C 1 56 ? 23.698 49.413 7.681 1.00 69.60 56 LEU C N 1
ATOM 8286 C CA . LEU C 1 56 ? 23.977 50.588 8.513 1.00 66.09 56 LEU C CA 1
ATOM 8287 C C . LEU C 1 56 ? 25.469 50.810 8.754 1.00 67.95 56 LEU C C 1
ATOM 8288 O O . LEU C 1 56 ? 25.852 51.936 9.076 1.00 65.77 56 LEU C O 1
ATOM 8293 N N . THR C 1 57 ? 26.294 49.757 8.664 1.00 69.52 57 THR C N 1
ATOM 8294 C CA . THR C 1 57 ? 27.691 49.862 9.082 1.00 72.25 57 THR C CA 1
ATOM 8295 C C . THR C 1 57 ? 28.610 49.383 7.960 1.00 68.87 57 THR C C 1
ATOM 8296 O O . THR C 1 57 ? 28.146 48.806 6.981 1.00 65.18 57 THR C O 1
ATOM 8300 N N . PHE C 1 58 ? 29.909 49.671 8.117 1.00 73.09 58 PHE C N 1
ATOM 8301 C CA . PHE C 1 58 ? 30.954 49.171 7.234 1.00 79.64 58 PHE C CA 1
ATOM 8302 C C . PHE C 1 58 ? 32.270 49.093 8.007 1.00 82.40 58 PHE C C 1
ATOM 8303 O O . PHE C 1 58 ? 32.402 49.692 9.074 1.00 73.80 58 PHE C O 1
ATOM 8311 N N . VAL C 1 59 ? 33.245 48.378 7.423 1.00 82.39 59 VAL C N 1
ATOM 8312 C CA . VAL C 1 59 ? 34.582 48.257 7.981 1.00 78.89 59 VAL C CA 1
ATOM 8313 C C . VAL C 1 59 ? 35.552 49.123 7.172 1.00 72.06 59 VAL C C 1
ATOM 8314 O O . VAL C 1 59 ? 35.659 48.976 5.956 1.00 74.37 59 VAL C O 1
ATOM 8318 N N . ASP C 1 60 ? 36.270 50.018 7.859 1.00 66.26 60 ASP C N 1
ATOM 8319 C CA . ASP C 1 60 ? 37.074 51.053 7.216 1.00 75.67 60 ASP C CA 1
ATOM 8320 C C . ASP C 1 60 ? 38.431 50.465 6.815 1.00 87.08 60 ASP C C 1
ATOM 8321 O O . ASP C 1 60 ? 38.722 49.299 7.093 1.00 70.55 60 ASP C O 1
ATOM 8326 N N . ASP C 1 61 ? 39.248 51.290 6.138 1.00 111.42 61 ASP C N 1
ATOM 8327 C CA . ASP C 1 61 ? 40.647 50.995 5.839 1.00 112.16 61 ASP C CA 1
ATOM 8328 C C . ASP C 1 61 ? 41.318 50.346 7.054 1.00 115.01 61 ASP C C 1
ATOM 8329 O O . ASP C 1 61 ? 41.744 49.190 6.982 1.00 103.50 61 ASP C O 1
ATOM 8334 N N . ASP C 1 62 ? 41.334 51.093 8.174 1.00 115.34 62 ASP C N 1
ATOM 8335 C CA . ASP C 1 62 ? 42.018 50.740 9.416 1.00 109.39 62 ASP C CA 1
ATOM 8336 C C . ASP C 1 62 ? 41.453 49.477 10.085 1.00 107.07 62 ASP C C 1
ATOM 8337 O O . ASP C 1 62 ? 42.047 48.958 11.029 1.00 102.20 62 ASP C O 1
ATOM 8342 N N . GLY C 1 63 ? 40.292 48.988 9.638 1.00 103.95 63 GLY C N 1
ATOM 8343 C CA . GLY C 1 63 ? 39.741 47.749 10.164 1.00 98.83 63 GLY C CA 1
ATOM 8344 C C . GLY C 1 63 ? 38.672 47.982 11.236 1.00 99.21 63 GLY C C 1
ATOM 8345 O O . GLY C 1 63 ? 38.075 47.018 11.714 1.00 82.31 63 GLY C O 1
ATOM 8346 N N . VAL C 1 64 ? 38.423 49.252 11.604 1.00 100.22 64 VAL C N 1
ATOM 8347 C CA . VAL C 1 64 ? 37.417 49.587 12.609 1.00 98.22 64 VAL C CA 1
ATOM 8348 C C . VAL C 1 64 ? 36.031 49.584 11.946 1.00 85.89 64 VAL C C 1
ATOM 8349 O O . VAL C 1 64 ? 35.881 50.089 10.833 1.00 81.34 64 VAL C O 1
ATOM 8353 N N . ARG C 1 65 ? 35.028 48.996 12.624 1.00 77.40 65 ARG C N 1
ATOM 8354 C CA . ARG C 1 65 ? 33.644 49.035 12.159 1.00 76.89 65 ARG C CA 1
ATOM 8355 C C . ARG C 1 65 ? 33.033 50.384 12.541 1.00 74.49 65 ARG C C 1
ATOM 8356 O O . ARG C 1 65 ? 32.975 50.721 13.723 1.00 72.04 65 ARG C O 1
ATOM 8364 N N . LYS C 1 66 ? 32.600 51.142 11.515 1.00 72.89 66 LYS C N 1
ATOM 8365 C CA . LYS C 1 66 ? 32.055 52.480 11.675 1.00 67.98 66 LYS C CA 1
ATOM 8366 C C . LYS C 1 66 ? 30.705 52.588 10.963 1.00 68.73 66 LYS C C 1
ATOM 8367 O O . LYS C 1 66 ? 30.392 51.802 10.066 1.00 68.10 66 LYS C O 1
ATOM 8373 N N . SER C 1 67 ? 29.924 53.598 11.368 1.00 65.67 67 SER C N 1
ATOM 8374 C CA . SER C 1 67 ? 28.622 53.880 10.788 1.00 64.87 67 SER C CA 1
ATOM 8375 C C . SER C 1 67 ? 28.762 54.435 9.365 1.00 62.11 67 SER C C 1
ATOM 8376 O O . SER C 1 67 ? 29.702 55.176 9.071 1.00 56.20 67 SER C O 1
ATOM 8379 N N . MET C 1 68 ? 27.791 54.081 8.502 1.00 53.05 68 MET C N 1
ATOM 8380 C CA . MET C 1 68 ? 27.763 54.480 7.099 1.00 54.65 68 MET C CA 1
ATOM 8381 C C . MET C 1 68 ? 27.652 56.000 6.930 1.00 52.27 68 MET C C 1
ATOM 8382 O O . MET C 1 68 ? 27.973 56.519 5.860 1.00 52.45 68 MET C O 1
ATOM 8387 N N . HIS C 1 69 ? 27.248 56.737 7.974 1.00 56.90 69 HIS C N 1
ATOM 8388 C CA . HIS C 1 69 ? 27.270 58.189 7.871 1.00 62.36 69 HIS C CA 1
ATOM 8389 C C . HIS C 1 69 ? 28.711 58.677 7.694 1.00 61.04 69 HIS C C 1
ATOM 8390 O O . HIS C 1 69 ? 28.914 59.848 7.370 1.00 66.11 69 HIS C O 1
ATOM 8397 N N . TRP C 1 70 ? 29.705 57.786 7.881 1.00 58.00 70 TRP C N 1
ATOM 8398 C CA . TRP C 1 70 ? 31.098 58.124 7.609 1.00 58.31 70 TRP C CA 1
ATOM 8399 C C . TRP C 1 70 ? 31.640 57.467 6.328 1.00 59.98 70 TRP C C 1
ATOM 8400 O O . TRP C 1 70 ? 32.828 57.611 6.046 1.00 52.88 70 TRP C O 1
ATOM 8411 N N . PHE C 1 71 ? 30.780 56.813 5.523 1.00 56.72 71 PHE C N 1
ATOM 8412 C CA . PHE C 1 71 ? 31.216 56.032 4.371 1.00 61.71 71 PHE C CA 1
ATOM 8413 C C . PHE C 1 71 ? 31.368 56.907 3.120 1.00 61.26 71 PHE C C 1
ATOM 8414 O O . PHE C 1 71 ? 30.413 57.521 2.652 1.00 63.22 71 PHE C O 1
ATOM 8422 N N . LEU C 1 72 ? 32.580 56.920 2.556 1.00 65.89 72 LEU C N 1
ATOM 8423 C CA . LEU C 1 72 ? 32.878 57.644 1.330 1.00 73.16 72 LEU C CA 1
ATOM 8424 C C . LEU C 1 72 ? 32.799 56.686 0.143 1.00 71.74 72 LEU C C 1
ATOM 8425 O O . LEU C 1 72 ? 33.566 55.734 0.074 1.00 66.26 72 LEU C O 1
ATOM 8430 N N . PRO C 1 73 ? 31.871 56.885 -0.820 1.00 73.25 73 PRO C N 1
ATOM 8431 C CA . PRO C 1 73 ? 31.693 55.921 -1.913 1.00 75.46 73 PRO C CA 1
ATOM 8432 C C . PRO C 1 73 ? 32.783 56.016 -2.981 1.00 66.23 73 PRO C C 1
ATOM 8433 O O . PRO C 1 73 ? 33.129 57.118 -3.393 1.00 54.40 73 PRO C O 1
ATOM 8437 N N . ARG C 1 74 ? 33.319 54.860 -3.410 1.00 64.63 74 ARG C N 1
ATOM 8438 C CA . ARG C 1 74 ? 34.435 54.821 -4.350 1.00 72.68 74 ARG C CA 1
ATOM 8439 C C . ARG C 1 74 ? 34.020 54.190 -5.682 1.00 71.42 74 ARG C C 1
ATOM 8440 O O . ARG C 1 74 ? 34.863 54.062 -6.575 1.00 66.97 74 ARG C O 1
ATOM 8448 N N . SER C 1 75 ? 32.724 53.844 -5.815 1.00 62.83 75 SER C N 1
ATOM 8449 C CA . SER C 1 75 ? 32.170 53.219 -7.010 1.00 64.38 75 SER C CA 1
ATOM 8450 C C . SER C 1 75 ? 30.669 53.474 -7.082 1.00 66.02 75 SER C C 1
ATOM 8451 O O . SER C 1 75 ? 30.063 53.902 -6.105 1.00 69.01 75 SER C O 1
ATOM 8454 N N . LYS C 1 76 ? 30.083 53.136 -8.235 1.00 67.88 76 LYS C N 1
ATOM 8455 C CA . LYS C 1 76 ? 28.644 53.201 -8.437 1.00 67.96 76 LYS C CA 1
ATOM 8456 C C . LYS C 1 76 ? 27.939 52.339 -7.390 1.00 69.78 76 LYS C C 1
ATOM 8457 O O . LYS C 1 76 ? 26.943 52.762 -6.808 1.00 69.97 76 LYS C O 1
ATOM 8463 N N . ALA C 1 77 ? 28.487 51.142 -7.140 1.00 66.79 77 ALA C N 1
ATOM 8464 C CA . ALA C 1 77 ? 27.906 50.186 -6.205 1.00 67.90 77 ALA C CA 1
ATOM 8465 C C . ALA C 1 77 ? 27.911 50.751 -4.780 1.00 62.59 77 ALA C C 1
ATOM 8466 O O . ALA C 1 77 ? 26.973 50.527 -4.017 1.00 55.39 77 ALA C O 1
ATOM 8468 N N . ASP C 1 78 ? 28.973 51.480 -4.428 1.00 59.43 78 ASP C N 1
ATOM 8469 C CA . ASP C 1 78 ? 29.054 52.157 -3.144 1.00 71.98 78 ASP C CA 1
ATOM 8470 C C . ASP C 1 78 ? 27.960 53.225 -3.039 1.00 67.29 78 ASP C C 1
ATOM 8471 O O . ASP C 1 78 ? 27.262 53.307 -2.026 1.00 59.02 78 ASP C O 1
ATOM 8476 N N . ALA C 1 79 ? 27.807 54.021 -4.104 1.00 61.73 79 ALA C N 1
ATOM 8477 C CA . ALA C 1 79 ? 26.751 55.019 -4.190 1.00 61.14 79 ALA C CA 1
ATOM 8478 C C . ALA C 1 79 ? 25.365 54.391 -3.993 1.00 59.05 79 ALA C C 1
ATOM 8479 O O . ALA C 1 79 ? 24.556 54.929 -3.239 1.00 56.26 79 ALA C O 1
ATOM 8481 N N . ALA C 1 80 ? 25.104 53.229 -4.616 1.00 59.08 80 ALA C N 1
ATOM 8482 C CA . ALA C 1 80 ? 23.816 52.550 -4.472 1.00 63.41 80 ALA C CA 1
ATOM 8483 C C . ALA C 1 80 ? 23.608 52.051 -3.039 1.00 64.34 80 ALA C C 1
ATOM 8484 O O . ALA C 1 80 ? 22.466 51.867 -2.612 1.00 63.81 80 ALA C O 1
ATOM 8486 N N . ARG C 1 81 ? 24.714 51.809 -2.322 1.00 62.56 81 ARG C N 1
ATOM 8487 C CA . ARG C 1 81 ? 24.683 51.332 -0.947 1.00 65.96 81 ARG C CA 1
ATOM 8488 C C . ARG C 1 81 ? 24.402 52.509 -0.010 1.00 62.18 81 ARG C C 1
ATOM 8489 O O . ARG C 1 81 ? 23.691 52.365 0.982 1.00 55.51 81 ARG C O 1
ATOM 8497 N N . ARG C 1 82 ? 24.952 53.684 -0.349 1.00 61.03 82 ARG C N 1
ATOM 8498 C CA . ARG C 1 82 ? 24.644 54.923 0.357 1.00 64.09 82 ARG C CA 1
ATOM 8499 C C . ARG C 1 82 ? 23.192 55.340 0.129 1.00 63.77 82 ARG C C 1
ATOM 8500 O O . ARG C 1 82 ? 22.526 55.816 1.045 1.00 63.80 82 ARG C O 1
ATOM 8508 N N . ARG C 1 83 ? 22.720 55.175 -1.113 1.00 63.30 83 ARG C N 1
ATOM 8509 C CA . ARG C 1 83 ? 21.331 55.427 -1.443 1.00 61.55 83 ARG C CA 1
ATOM 8510 C C . ARG C 1 83 ? 20.446 54.598 -0.513 1.00 56.88 83 ARG C C 1
ATOM 8511 O O . ARG C 1 83 ? 19.528 55.135 0.098 1.00 53.54 83 ARG C O 1
ATOM 8519 N N . ALA C 1 84 ? 20.743 53.301 -0.379 1.00 54.15 84 ALA C N 1
ATOM 8520 C CA . ALA C 1 84 ? 19.934 52.424 0.462 1.00 58.44 84 ALA C CA 1
ATOM 8521 C C . ALA C 1 84 ? 20.026 52.831 1.932 1.00 57.35 84 ALA C C 1
ATOM 8522 O O . ALA C 1 84 ? 19.099 52.564 2.693 1.00 63.71 84 ALA C O 1
ATOM 8524 N N . TYR C 1 85 ? 21.151 53.447 2.327 1.00 56.29 85 TYR C N 1
ATOM 8525 C CA . TYR C 1 85 ? 21.340 53.915 3.691 1.00 58.86 85 TYR C CA 1
ATOM 8526 C C . TYR C 1 85 ? 20.450 55.137 3.951 1.00 60.52 85 TYR C C 1
ATOM 8527 O O . TYR C 1 85 ? 19.804 55.240 4.994 1.00 57.60 85 TYR C O 1
ATOM 8536 N N . HIS C 1 86 ? 20.429 56.080 3.006 1.00 57.42 86 HIS C N 1
ATOM 8537 C CA . HIS C 1 86 ? 19.589 57.255 3.157 1.00 60.48 86 HIS C CA 1
ATOM 8538 C C . HIS C 1 86 ? 18.114 56.821 3.183 1.00 59.41 86 HIS C C 1
ATOM 8539 O O . HIS C 1 86 ? 17.337 57.327 3.991 1.00 56.39 86 HIS C O 1
ATOM 8546 N N . GLU C 1 87 ? 17.737 55.856 2.329 1.00 59.66 87 GLU C N 1
ATOM 8547 C CA . GLU C 1 87 ? 16.359 55.390 2.245 1.00 65.01 87 GLU C CA 1
ATOM 8548 C C . GLU C 1 87 ? 15.954 54.759 3.575 1.00 64.67 87 GLU C C 1
ATOM 8549 O O . GLU C 1 87 ? 14.863 55.032 4.073 1.00 65.98 87 GLU C O 1
ATOM 8555 N N . PHE C 1 88 ? 16.821 53.903 4.136 1.00 56.19 88 PHE C N 1
ATOM 8556 C CA . PHE C 1 88 ? 16.549 53.321 5.444 1.00 59.22 88 PHE C CA 1
ATOM 8557 C C . PHE C 1 88 ? 16.105 54.438 6.399 1.00 54.68 88 PHE C C 1
ATOM 8558 O O . PHE C 1 88 ? 15.077 54.320 7.058 1.00 50.21 88 PHE C O 1
ATOM 8566 N N . TRP C 1 89 ? 16.871 55.539 6.442 1.00 48.59 89 TRP C N 1
ATOM 8567 C CA . TRP C 1 89 ? 16.632 56.585 7.424 1.00 53.80 89 TRP C CA 1
ATOM 8568 C C . TRP C 1 89 ? 15.371 57.389 7.128 1.00 54.25 89 TRP C C 1
ATOM 8569 O O . TRP C 1 89 ? 14.646 57.671 8.072 1.00 48.73 89 TRP C O 1
ATOM 8580 N N . PHE C 1 90 ? 15.099 57.690 5.846 1.00 53.68 90 PHE C N 1
ATOM 8581 C CA . PHE C 1 90 ? 13.900 58.413 5.452 1.00 56.46 90 PHE C CA 1
ATOM 8582 C C . PHE C 1 90 ? 12.672 57.562 5.767 1.00 56.43 90 PHE C C 1
ATOM 8583 O O . PHE C 1 90 ? 11.651 58.083 6.198 1.00 56.57 90 PHE C O 1
ATOM 8591 N N . ARG C 1 91 ? 12.801 56.239 5.613 1.00 61.94 91 ARG C N 1
ATOM 8592 C CA . ARG C 1 91 ? 11.713 55.318 5.895 1.00 58.88 91 ARG C CA 1
ATOM 8593 C C . ARG C 1 91 ? 11.515 55.190 7.404 1.00 53.41 91 ARG C C 1
ATOM 8594 O O . ARG C 1 91 ? 10.381 55.213 7.869 1.00 53.23 91 ARG C O 1
ATOM 8602 N N . HIS C 1 92 ? 12.605 55.051 8.165 1.00 53.63 92 HIS C N 1
ATOM 8603 C CA . HIS C 1 92 ? 12.508 54.923 9.615 1.00 60.59 92 HIS C CA 1
ATOM 8604 C C . HIS C 1 92 ? 11.867 56.178 10.227 1.00 64.93 92 HIS C C 1
ATOM 8605 O O . HIS C 1 92 ? 11.077 56.079 11.163 1.00 60.38 92 HIS C O 1
ATOM 8612 N N . PHE C 1 93 ? 12.187 57.354 9.665 1.00 64.47 93 PHE C N 1
ATOM 8613 C CA . PHE C 1 93 ? 11.584 58.619 10.063 1.00 65.43 93 PHE C CA 1
ATOM 8614 C C . PHE C 1 93 ? 10.383 58.977 9.174 1.00 68.84 93 PHE C C 1
ATOM 8615 O O . PHE C 1 93 ? 10.175 60.147 8.854 1.00 67.61 93 PHE C O 1
ATOM 8623 N N . GLN C 1 94 ? 9.625 57.970 8.722 1.00 69.16 94 GLN C N 1
ATOM 8624 C CA . GLN C 1 94 ? 8.247 58.148 8.291 1.00 60.24 94 GLN C CA 1
ATOM 8625 C C . GLN C 1 94 ? 8.168 59.062 7.066 1.00 68.45 94 GLN C C 1
ATOM 8626 O O . GLN C 1 94 ? 7.388 60.018 7.038 1.00 67.67 94 GLN C O 1
ATOM 8632 N N . GLY C 1 95 ? 8.991 58.769 6.053 1.00 70.70 95 GLY C N 1
ATOM 8633 C CA . GLY C 1 95 ? 8.941 59.479 4.784 1.00 76.02 95 GLY C CA 1
ATOM 8634 C C . GLY C 1 95 ? 9.981 60.592 4.715 1.00 69.52 95 GLY C C 1
ATOM 8635 O O . GLY C 1 95 ? 10.378 61.014 3.627 1.00 70.10 95 GLY C O 1
ATOM 8636 N N . GLY C 1 96 ? 10.406 61.055 5.894 1.00 71.13 96 GLY C N 1
ATOM 8637 C CA . GLY C 1 96 ? 11.514 61.994 6.011 1.00 75.75 96 GLY C CA 1
ATOM 8638 C C . GLY C 1 96 ? 11.133 63.235 6.815 1.00 65.89 96 GLY C C 1
ATOM 8639 O O . GLY C 1 96 ? 11.459 64.339 6.397 1.00 65.67 96 GLY C O 1
ATOM 8640 N N . ILE C 1 97 ? 10.469 63.018 7.965 1.00 64.44 97 ILE C N 1
ATOM 8641 C CA . ILE C 1 97 ? 9.973 64.082 8.822 1.00 64.29 97 ILE C CA 1
ATOM 8642 C C . ILE C 1 97 ? 11.167 64.791 9.460 1.00 67.02 97 ILE C C 1
ATOM 8643 O O . ILE C 1 97 ? 11.128 66.013 9.639 1.00 61.28 97 ILE C O 1
ATOM 8648 N N . PHE C 1 98 ? 12.213 64.011 9.782 1.00 59.54 98 PHE C N 1
ATOM 8649 C CA . PHE C 1 98 ? 13.496 64.555 10.199 1.00 57.00 98 PHE C CA 1
ATOM 8650 C C . PHE C 1 98 ? 14.460 64.442 9.024 1.00 54.39 98 PHE C C 1
ATOM 8651 O O . PHE C 1 98 ? 14.824 63.342 8.629 1.00 58.96 98 PHE C O 1
ATOM 8659 N N . THR C 1 99 ? 14.852 65.601 8.480 1.00 65.75 99 THR C N 1
ATOM 8660 C CA . THR C 1 99 ? 15.581 65.705 7.224 1.00 71.81 99 THR C CA 1
ATOM 8661 C C . THR C 1 99 ? 17.090 65.649 7.473 1.00 73.49 99 THR C C 1
ATOM 8662 O O . THR C 1 99 ? 17.860 65.422 6.535 1.00 77.48 99 THR C O 1
ATOM 8666 N N . ARG C 1 100 ? 17.503 65.824 8.738 1.00 67.72 100 ARG C N 1
ATOM 8667 C CA . ARG C 1 100 ? 18.897 66.078 9.064 1.00 69.66 100 ARG C CA 1
ATOM 8668 C C . ARG C 1 100 ? 19.331 65.301 10.299 1.00 63.95 100 ARG C C 1
ATOM 8669 O O . ARG C 1 100 ? 19.778 65.904 11.269 1.00 57.40 100 ARG C O 1
ATOM 8677 N N . PRO C 1 101 ? 19.243 63.952 10.305 1.00 65.39 101 PRO C N 1
ATOM 8678 C CA . PRO C 1 101 ? 20.004 63.157 11.268 1.00 64.14 101 PRO C CA 1
ATOM 8679 C C . PRO C 1 101 ? 21.478 63.337 10.895 1.00 67.93 101 PRO C C 1
ATOM 8680 O O . PRO C 1 101 ? 21.783 63.994 9.901 1.00 67.96 101 PRO C O 1
ATOM 8684 N N . PRO C 1 102 ? 22.453 62.795 11.663 1.00 67.41 102 PRO C N 1
ATOM 8685 C CA . PRO C 1 102 ? 23.848 62.738 11.197 1.00 68.55 102 PRO C CA 1
ATOM 8686 C C . PRO C 1 102 ? 24.107 62.236 9.770 1.00 70.58 102 PRO C C 1
ATOM 8687 O O . PRO C 1 102 ? 25.034 62.715 9.123 1.00 58.17 102 PRO C O 1
ATOM 8691 N N . ALA C 1 103 ? 23.265 61.301 9.286 1.00 73.83 103 ALA C N 1
ATOM 8692 C CA . ALA C 1 103 ? 23.382 60.719 7.954 1.00 72.77 103 ALA C CA 1
ATOM 8693 C C . ALA C 1 103 ? 23.243 61.771 6.852 1.00 70.51 103 ALA C C 1
ATOM 8694 O O . ALA C 1 103 ? 23.921 61.665 5.829 1.00 64.01 103 ALA C O 1
ATOM 8696 N N . GLY C 1 104 ? 22.357 62.760 7.066 1.00 67.30 104 GLY C N 1
ATOM 8697 C CA . GLY C 1 104 ? 22.090 63.814 6.095 1.00 72.05 104 GLY C CA 1
ATOM 8698 C C . GLY C 1 104 ? 23.056 64.994 6.221 1.00 68.10 104 GLY C C 1
ATOM 8699 O O . GLY C 1 104 ? 23.374 65.651 5.240 1.00 72.54 104 GLY C O 1
ATOM 8700 N N . MET C 1 105 ? 23.536 65.247 7.435 1.00 65.71 105 MET C N 1
ATOM 8701 C CA . MET C 1 105 ? 24.321 66.433 7.730 1.00 70.30 105 MET C CA 1
ATOM 8702 C C . MET C 1 105 ? 25.804 66.216 7.429 1.00 65.45 105 MET C C 1
ATOM 8703 O O . MET C 1 105 ? 26.484 67.153 7.024 1.00 70.88 105 MET C O 1
ATOM 8708 N N . HIS C 1 106 ? 26.310 64.990 7.620 1.00 65.93 106 HIS C N 1
ATOM 8709 C CA . HIS C 1 106 ? 27.749 64.737 7.576 1.00 73.46 106 HIS C CA 1
ATOM 8710 C C . HIS C 1 106 ? 28.317 64.785 6.153 1.00 75.51 106 HIS C C 1
ATOM 8711 O O . HIS C 1 106 ? 29.536 64.926 5.999 1.00 69.77 106 HIS C O 1
ATOM 8718 N N . VAL C 1 107 ? 27.428 64.697 5.143 1.00 72.04 107 VAL C N 1
ATOM 8719 C CA . VAL C 1 107 ? 27.792 64.525 3.744 1.00 69.36 107 VAL C CA 1
ATOM 8720 C C . VAL C 1 107 ? 28.518 65.766 3.215 1.00 77.55 107 VAL C C 1
ATOM 8721 O O . VAL C 1 107 ? 29.162 65.679 2.164 1.00 70.39 107 VAL C O 1
ATOM 8725 N N . VAL C 1 108 ? 28.416 66.904 3.935 1.00 80.57 108 VAL C N 1
ATOM 8726 C CA . VAL C 1 108 ? 29.101 68.143 3.567 1.00 84.15 108 VAL C CA 1
ATOM 8727 C C . VAL C 1 108 ? 30.618 67.937 3.594 1.00 77.59 108 VAL C C 1
ATOM 8728 O O . VAL C 1 108 ? 31.343 68.488 2.765 1.00 72.68 108 VAL C O 1
ATOM 8732 N N . MET C 1 109 ? 31.101 67.147 4.556 1.00 75.39 109 MET C N 1
ATOM 8733 C CA . MET C 1 109 ? 32.535 66.991 4.732 1.00 78.73 109 MET C CA 1
ATOM 8734 C C . MET C 1 109 ? 33.134 66.167 3.596 1.00 71.44 109 MET C C 1
ATOM 8735 O O . MET C 1 109 ? 34.331 66.262 3.352 1.00 69.79 109 MET C O 1
ATOM 8740 N N . TYR C 1 110 ? 32.313 65.345 2.930 1.00 65.54 110 TYR C N 1
ATOM 8741 C CA . TYR C 1 110 ? 32.826 64.329 2.021 1.00 71.45 110 TYR C CA 1
ATOM 8742 C C . TYR C 1 110 ? 33.694 64.956 0.927 1.00 70.09 110 TYR C C 1
ATOM 8743 O O . TYR C 1 110 ? 34.731 64.395 0.583 1.00 70.42 110 TYR C O 1
ATOM 8752 N N . ALA C 1 111 ? 33.286 66.114 0.389 1.00 76.19 111 ALA C N 1
ATOM 8753 C CA . ALA C 1 111 ? 34.034 66.749 -0.693 1.00 74.71 111 ALA C CA 1
ATOM 8754 C C . ALA C 1 111 ? 35.371 67.286 -0.174 1.00 74.38 111 ALA C C 1
ATOM 8755 O O . ALA C 1 111 ? 36.361 67.336 -0.918 1.00 65.73 111 ALA C O 1
ATOM 8757 N N . GLN C 1 112 ? 35.377 67.675 1.113 1.00 75.18 112 GLN C N 1
ATOM 8758 C CA . GLN C 1 112 ? 36.538 68.282 1.750 1.00 77.15 112 GLN C CA 1
ATOM 8759 C C . GLN C 1 112 ? 37.698 67.300 1.880 1.00 74.75 112 GLN C C 1
ATOM 8760 O O . GLN C 1 112 ? 38.824 67.664 1.562 1.00 66.02 112 GLN C O 1
ATOM 8766 N N . ILE C 1 113 ? 37.418 66.096 2.405 1.00 75.00 113 ILE C N 1
ATOM 8767 C CA . ILE C 1 113 ? 38.435 65.083 2.653 1.00 79.86 113 ILE C CA 1
ATOM 8768 C C . ILE C 1 113 ? 38.856 64.400 1.349 1.00 83.55 113 ILE C C 1
ATOM 8769 O O . ILE C 1 113 ? 39.967 63.869 1.265 1.00 74.87 113 ILE C O 1
ATOM 8774 N N . ASP C 1 114 ? 37.950 64.358 0.360 1.00 83.75 114 ASP C N 1
ATOM 8775 C CA . ASP C 1 114 ? 38.302 63.883 -0.970 1.00 87.95 114 ASP C CA 1
ATOM 8776 C C . ASP C 1 114 ? 39.419 64.753 -1.554 1.00 90.52 114 ASP C C 1
ATOM 8777 O O . ASP C 1 114 ? 40.396 64.224 -2.105 1.00 80.64 114 ASP C O 1
ATOM 8782 N N . ASP C 1 115 ? 39.269 66.084 -1.408 1.00 81.96 115 ASP C N 1
ATOM 8783 C CA . ASP C 1 115 ? 40.192 67.036 -2.007 1.00 78.54 115 ASP C CA 1
ATOM 8784 C C . ASP C 1 115 ? 40.662 68.081 -0.988 1.00 73.99 115 ASP C C 1
ATOM 8785 O O . ASP C 1 115 ? 40.287 69.248 -1.099 1.00 67.95 115 ASP C O 1
ATOM 8790 N N . PRO C 1 116 ? 41.535 67.732 -0.002 1.00 71.90 116 PRO C N 1
ATOM 8791 C CA . PRO C 1 116 ? 41.944 68.685 1.037 1.00 77.76 116 PRO C CA 1
ATOM 8792 C C . PRO C 1 116 ? 42.927 69.805 0.645 1.00 86.34 116 PRO C C 1
ATOM 8793 O O . PRO C 1 116 ? 42.859 70.902 1.215 1.00 75.28 116 PRO C O 1
ATOM 8797 N N . GLU C 1 117 ? 43.830 69.543 -0.324 1.00 89.60 117 GLU C N 1
ATOM 8798 C CA . GLU C 1 117 ? 45.011 70.377 -0.540 1.00 77.45 117 GLU C CA 1
ATOM 8799 C C . GLU C 1 117 ? 44.603 71.803 -0.930 1.00 79.28 117 GLU C C 1
ATOM 8800 O O . GLU C 1 117 ? 45.123 72.763 -0.352 1.00 69.02 117 GLU C O 1
ATOM 8806 N N . PRO C 1 118 ? 43.660 72.012 -1.889 1.00 76.75 118 PRO C N 1
ATOM 8807 C CA . PRO C 1 118 ? 43.255 73.372 -2.274 1.00 67.80 118 PRO C CA 1
ATOM 8808 C C . PRO C 1 118 ? 42.647 74.226 -1.155 1.00 74.26 118 PRO C C 1
ATOM 8809 O O . PRO C 1 118 ? 42.585 75.449 -1.292 1.00 72.32 118 PRO C O 1
ATOM 8813 N N . TRP C 1 119 ? 42.155 73.589 -0.073 1.00 78.53 119 TRP C N 1
ATOM 8814 C CA . TRP C 1 119 ? 41.677 74.310 1.100 1.00 82.97 119 TRP C CA 1
ATOM 8815 C C . TRP C 1 119 ? 42.849 75.022 1.773 1.00 99.29 119 TRP C C 1
ATOM 8816 O O . TRP C 1 119 ? 42.715 76.183 2.179 1.00 88.53 119 TRP C O 1
ATOM 8827 N N . GLY C 1 120 ? 43.996 74.320 1.841 1.00 107.22 120 GLY C N 1
ATOM 8828 C CA . GLY C 1 120 ? 45.258 74.895 2.289 1.00 103.13 120 GLY C CA 1
ATOM 8829 C C . GLY C 1 120 ? 45.853 75.898 1.294 1.00 96.32 120 GLY C C 1
ATOM 8830 O O . GLY C 1 120 ? 46.104 77.049 1.661 1.00 85.96 120 GLY C O 1
ATOM 8831 N N . ASP C 1 121 ? 46.053 75.454 0.040 1.00 89.89 121 ASP C N 1
ATOM 8832 C CA . ASP C 1 121 ? 46.826 76.179 -0.966 1.00 82.35 121 ASP C CA 1
ATOM 8833 C C . ASP C 1 121 ? 46.182 77.523 -1.324 1.00 88.27 121 ASP C C 1
ATOM 8834 O O . ASP C 1 121 ? 46.874 78.458 -1.717 1.00 90.07 121 ASP C O 1
ATOM 8839 N N . ASN C 1 122 ? 44.852 77.623 -1.200 1.00 98.30 122 ASN C N 1
ATOM 8840 C CA . ASN C 1 122 ? 44.129 78.822 -1.598 1.00 90.10 122 ASN C CA 1
ATOM 8841 C C . ASN C 1 122 ? 44.096 79.844 -0.463 1.00 83.04 122 ASN C C 1
ATOM 8842 O O . ASN C 1 122 ? 43.731 80.991 -0.700 1.00 80.98 122 ASN C O 1
ATOM 8847 N N . ALA C 1 123 ? 44.491 79.436 0.753 1.00 88.68 123 ALA C N 1
ATOM 8848 C CA . ALA C 1 123 ? 44.232 80.221 1.954 1.00 90.71 123 ALA C CA 1
ATOM 8849 C C . ALA C 1 123 ? 44.967 81.562 1.883 1.00 94.17 123 ALA C C 1
ATOM 8850 O O . ALA C 1 123 ? 45.904 81.710 1.100 1.00 101.30 123 ALA C O 1
ATOM 8852 N N . VAL C 1 124 ? 44.484 82.543 2.665 1.00 88.36 124 VAL C N 1
ATOM 8853 C CA . VAL C 1 124 ? 45.153 83.824 2.859 1.00 87.58 124 VAL C CA 1
ATOM 8854 C C . VAL C 1 124 ? 45.187 84.114 4.366 1.00 84.99 124 VAL C C 1
ATOM 8855 O O . VAL C 1 124 ? 44.185 84.543 4.943 1.00 86.31 124 VAL C O 1
ATOM 8859 N N . VAL C 1 125 ? 46.345 83.840 4.994 1.00 85.46 125 VAL C N 1
ATOM 8860 C CA . VAL C 1 125 ? 46.521 83.934 6.441 1.00 89.01 125 VAL C CA 1
ATOM 8861 C C . VAL C 1 125 ? 47.270 85.226 6.786 1.00 90.03 125 VAL C C 1
ATOM 8862 O O . VAL C 1 125 ? 48.197 85.626 6.087 1.00 75.12 125 VAL C O 1
ATOM 8866 N N . ALA C 1 126 ? 46.870 85.874 7.886 1.00 102.36 126 ALA C N 1
ATOM 8867 C CA . ALA C 1 126 ? 47.446 87.153 8.267 1.00 106.12 126 ALA C CA 1
ATOM 8868 C C . ALA C 1 126 ? 48.758 86.930 9.023 1.00 106.16 126 ALA C C 1
ATOM 8869 O O . ALA C 1 126 ? 48.980 85.872 9.626 1.00 94.66 126 ALA C O 1
ATOM 8871 N N . GLY C 1 127 ? 49.617 87.956 8.974 1.00 100.22 127 GLY C N 1
ATOM 8872 C CA . GLY C 1 127 ? 50.949 87.880 9.542 1.00 100.45 127 GLY C CA 1
ATOM 8873 C C . GLY C 1 127 ? 51.771 86.858 8.770 1.00 104.09 127 GLY C C 1
ATOM 8874 O O . GLY C 1 127 ? 51.449 86.538 7.627 1.00 104.19 127 GLY C O 1
ATOM 8875 N N . GLY C 1 128 ? 52.808 86.328 9.419 1.00 94.97 128 GLY C N 1
ATOM 8876 C CA . GLY C 1 128 ? 53.683 85.362 8.783 1.00 93.50 128 GLY C CA 1
ATOM 8877 C C . GLY C 1 128 ? 53.163 83.934 8.918 1.00 95.80 128 GLY C C 1
ATOM 8878 O O . GLY C 1 128 ? 53.771 83.025 8.363 1.00 91.76 128 GLY C O 1
ATOM 8879 N N . ARG C 1 129 ? 52.047 83.731 9.640 1.00 105.07 129 ARG C N 1
ATOM 8880 C CA . ARG C 1 129 ? 51.633 82.389 10.033 1.00 100.71 129 ARG C CA 1
ATOM 8881 C C . ARG C 1 129 ? 51.364 81.519 8.805 1.00 97.03 129 ARG C C 1
ATOM 8882 O O . ARG C 1 129 ? 50.693 81.934 7.859 1.00 85.09 129 ARG C O 1
ATOM 8890 N N . THR C 1 130 ? 51.906 80.299 8.832 1.00 89.79 130 THR C N 1
ATOM 8891 C CA . THR C 1 130 ? 51.546 79.290 7.851 1.00 96.61 130 THR C CA 1
ATOM 8892 C C . THR C 1 130 ? 50.918 78.142 8.637 1.00 92.75 130 THR C C 1
ATOM 8893 O O . THR C 1 130 ? 51.503 77.677 9.610 1.00 79.44 130 THR C O 1
ATOM 8897 N N . ILE C 1 131 ? 49.697 77.746 8.245 1.00 89.07 131 ILE C N 1
ATOM 8898 C CA . ILE C 1 131 ? 48.981 76.670 8.910 1.00 83.71 131 ILE C CA 1
ATOM 8899 C C . ILE C 1 131 ? 48.735 75.552 7.902 1.00 76.31 131 ILE C C 1
ATOM 8900 O O . ILE C 1 131 ? 48.473 75.811 6.729 1.00 77.24 131 ILE C O 1
ATOM 8905 N N . SER C 1 132 ? 48.823 74.305 8.380 1.00 83.75 132 SER C N 1
ATOM 8906 C CA . SER C 1 132 ? 48.672 73.141 7.520 1.00 86.86 132 SER C CA 1
ATOM 8907 C C . SER C 1 132 ? 47.199 72.725 7.450 1.00 82.43 132 SER C C 1
ATOM 8908 O O . SER C 1 132 ? 46.789 71.725 8.040 1.00 65.89 132 SER C O 1
ATOM 8911 N N . PHE C 1 133 ? 46.416 73.498 6.684 1.00 87.18 133 PHE C N 1
ATOM 8912 C CA . PHE C 1 133 ? 44.967 73.341 6.603 1.00 83.23 133 PHE C CA 1
ATOM 8913 C C . PHE C 1 133 ? 44.591 71.944 6.108 1.00 71.94 133 PHE C C 1
ATOM 8914 O O . PHE C 1 133 ? 43.745 71.290 6.707 1.00 63.79 133 PHE C O 1
ATOM 8922 N N . ALA C 1 134 ? 45.235 71.491 5.027 1.00 72.90 134 ALA C N 1
ATOM 8923 C CA . ALA C 1 134 ? 45.027 70.150 4.505 1.00 75.56 134 ALA C CA 1
ATOM 8924 C C . ALA C 1 134 ? 45.158 69.095 5.610 1.00 78.35 134 ALA C C 1
ATOM 8925 O O . ALA C 1 134 ? 44.269 68.254 5.754 1.00 76.92 134 ALA C O 1
ATOM 8927 N N . ASP C 1 135 ? 46.252 69.151 6.394 1.00 87.07 135 ASP C N 1
ATOM 8928 C CA . ASP C 1 135 ? 46.506 68.192 7.470 1.00 88.42 135 ASP C CA 1
ATOM 8929 C C . ASP C 1 135 ? 45.419 68.261 8.544 1.00 79.24 135 ASP C C 1
ATOM 8930 O O . ASP C 1 135 ? 45.006 67.224 9.072 1.00 74.30 135 ASP C O 1
ATOM 8935 N N . ASN C 1 136 ? 45.009 69.492 8.896 1.00 67.18 136 ASN C N 1
ATOM 8936 C CA . ASN C 1 136 ? 43.911 69.714 9.826 1.00 68.45 136 ASN C CA 1
ATOM 8937 C C . ASN C 1 136 ? 42.709 68.873 9.399 1.00 68.62 136 ASN C C 1
ATOM 8938 O O . ASN C 1 136 ? 42.156 68.132 10.210 1.00 71.05 136 ASN C O 1
ATOM 8943 N N . ILE C 1 137 ? 42.347 68.972 8.109 1.00 69.82 137 ILE C N 1
ATOM 8944 C CA . ILE C 1 137 ? 41.192 68.274 7.561 1.00 69.50 137 ILE C CA 1
ATOM 8945 C C . ILE C 1 137 ? 41.349 66.771 7.769 1.00 62.80 137 ILE C C 1
ATOM 8946 O O . ILE C 1 137 ? 40.397 66.109 8.167 1.00 69.80 137 ILE C O 1
ATOM 8951 N N . ARG C 1 138 ? 42.547 66.236 7.535 1.00 64.72 138 ARG C N 1
ATOM 8952 C CA . ARG C 1 138 ? 42.745 64.797 7.653 1.00 74.89 138 ARG C CA 1
ATOM 8953 C C . ARG C 1 138 ? 42.595 64.352 9.109 1.00 73.87 138 ARG C C 1
ATOM 8954 O O . ARG C 1 138 ? 42.019 63.294 9.356 1.00 71.08 138 ARG C O 1
ATOM 8962 N N . SER C 1 139 ? 43.073 65.163 10.068 1.00 79.26 139 SER C N 1
ATOM 8963 C CA . SER C 1 139 ? 43.051 64.775 11.477 1.00 78.33 139 SER C CA 1
ATOM 8964 C C . SER C 1 139 ? 41.660 64.989 12.080 1.00 72.00 139 SER C C 1
ATOM 8965 O O . SER C 1 139 ? 41.218 64.182 12.900 1.00 66.49 139 SER C O 1
ATOM 8968 N N . GLN C 1 140 ? 40.987 66.084 11.684 1.00 70.75 140 GLN C N 1
ATOM 8969 C CA . GLN C 1 140 ? 39.588 66.316 12.034 1.00 74.02 140 GLN C CA 1
ATOM 8970 C C . GLN C 1 140 ? 38.752 65.096 11.625 1.00 67.87 140 GLN C C 1
ATOM 8971 O O . GLN C 1 140 ? 37.981 64.554 12.423 1.00 62.40 140 GLN C O 1
ATOM 8977 N N . TRP C 1 141 ? 38.952 64.643 10.380 1.00 62.54 141 TRP C N 1
ATOM 8978 C CA . TRP C 1 141 ? 38.217 63.522 9.819 1.00 59.33 141 TRP C CA 1
ATOM 8979 C C . TRP C 1 141 ? 38.493 62.246 10.617 1.00 63.86 141 TRP C C 1
ATOM 8980 O O . TRP C 1 141 ? 37.563 61.490 10.894 1.00 60.54 141 TRP C O 1
ATOM 8991 N N . GLN C 1 142 ? 39.762 62.019 11.005 1.00 70.14 142 GLN C N 1
ATOM 8992 C CA . GLN C 1 142 ? 40.134 60.844 11.788 1.00 72.02 142 GLN C CA 1
ATOM 8993 C C . GLN C 1 142 ? 39.490 60.918 13.176 1.00 63.32 142 GLN C C 1
ATOM 8994 O O . GLN C 1 142 ? 39.050 59.895 13.708 1.00 62.38 142 GLN C O 1
ATOM 9000 N N . ARG C 1 143 ? 39.412 62.129 13.747 1.00 63.49 143 ARG C N 1
ATOM 9001 C CA . ARG C 1 143 ? 38.828 62.321 15.070 1.00 67.95 143 ARG C CA 1
ATOM 9002 C C . ARG C 1 143 ? 37.318 62.044 15.041 1.00 69.72 143 ARG C C 1
ATOM 9003 O O . ARG C 1 143 ? 36.814 61.203 15.798 1.00 64.20 143 ARG C O 1
ATOM 9011 N N . VAL C 1 144 ? 36.587 62.746 14.164 1.00 65.01 144 VAL C N 1
ATOM 9012 C CA . VAL C 1 144 ? 35.133 62.698 14.212 1.00 58.68 144 VAL C CA 1
ATOM 9013 C C . VAL C 1 144 ? 34.635 61.309 13.811 1.00 58.35 144 VAL C C 1
ATOM 9014 O O . VAL C 1 144 ? 33.586 60.893 14.299 1.00 51.96 144 VAL C O 1
ATOM 9018 N N . THR C 1 145 ? 35.384 60.587 12.954 1.00 59.33 145 THR C N 1
ATOM 9019 C CA . THR C 1 145 ? 34.937 59.286 12.469 1.00 66.39 145 THR C CA 1
ATOM 9020 C C . THR C 1 145 ? 35.109 58.219 13.551 1.00 65.65 145 THR C C 1
ATOM 9021 O O . THR C 1 145 ? 34.224 57.383 13.722 1.00 64.44 145 THR C O 1
ATOM 9025 N N . THR C 1 146 ? 36.244 58.223 14.265 1.00 67.49 146 THR C N 1
ATOM 9026 C CA . THR C 1 146 ? 36.493 57.173 15.245 1.00 70.78 146 THR C CA 1
ATOM 9027 C C . THR C 1 146 ? 35.800 57.531 16.564 1.00 60.64 146 THR C C 1
ATOM 9028 O O . THR C 1 146 ? 35.334 56.626 17.251 1.00 63.98 146 THR C O 1
ATOM 9032 N N . ASP C 1 147 ? 35.652 58.827 16.898 1.00 60.44 147 ASP C N 1
ATOM 9033 C CA . ASP C 1 147 ? 34.889 59.208 18.093 1.00 61.47 147 ASP C CA 1
ATOM 9034 C C . ASP C 1 147 ? 33.385 59.297 17.812 1.00 62.35 147 ASP C C 1
ATOM 9035 O O . ASP C 1 147 ? 32.609 59.401 18.758 1.00 62.62 147 ASP C O 1
ATOM 9040 N N . ASP C 1 148 ? 32.981 59.249 16.528 1.00 66.83 148 ASP C N 1
ATOM 9041 C CA . ASP C 1 148 ? 31.582 59.284 16.100 1.00 65.94 148 ASP C CA 1
ATOM 9042 C C . ASP C 1 148 ? 30.889 60.566 16.580 1.00 60.43 148 ASP C C 1
ATOM 9043 O O . ASP C 1 148 ? 29.861 60.504 17.259 1.00 52.32 148 ASP C O 1
ATOM 9048 N N . VAL C 1 149 ? 31.463 61.721 16.206 1.00 53.53 149 VAL C N 1
ATOM 9049 C CA . VAL C 1 149 ? 30.936 63.022 16.592 1.00 56.26 149 VAL C CA 1
ATOM 9050 C C . VAL C 1 149 ? 29.757 63.403 15.695 1.00 60.28 149 VAL C C 1
ATOM 9051 O O . VAL C 1 149 ? 29.728 63.071 14.508 1.00 59.54 149 VAL C O 1
ATOM 9055 N N . ALA C 1 150 ? 28.812 64.160 16.266 1.00 57.04 150 ALA C N 1
ATOM 9056 C CA . ALA C 1 150 ? 27.702 64.704 15.500 1.00 57.28 150 ALA C CA 1
ATOM 9057 C C . ALA C 1 150 ? 28.005 66.157 15.128 1.00 53.20 150 ALA C C 1
ATOM 9058 O O . ALA C 1 150 ? 28.383 66.962 15.967 1.00 53.97 150 ALA C O 1
ATOM 9060 N N . LEU C 1 151 ? 27.834 66.473 13.845 1.00 52.66 151 LEU C N 1
ATOM 9061 C CA . LEU C 1 151 ? 28.258 67.739 13.274 1.00 55.15 151 LEU C CA 1
ATOM 9062 C C . LEU C 1 151 ? 27.111 68.332 12.451 1.00 56.53 151 LEU C C 1
ATOM 9063 O O . LEU C 1 151 ? 26.426 67.611 11.722 1.00 48.28 151 LEU C O 1
ATOM 9068 N N . SER C 1 152 ? 26.872 69.643 12.608 1.00 53.89 152 SER C N 1
ATOM 9069 C CA . SER C 1 152 ? 25.917 70.341 11.766 1.00 58.57 152 SER C CA 1
ATOM 9070 C C . SER C 1 152 ? 26.634 71.407 10.959 1.00 55.55 152 SER C C 1
ATOM 9071 O O . SER C 1 152 ? 27.425 72.165 11.507 1.00 58.03 152 SER C O 1
ATOM 9074 N N . PRO C 1 153 ? 26.351 71.513 9.647 1.00 52.96 153 PRO C N 1
ATOM 9075 C CA . PRO C 1 153 ? 26.870 72.626 8.856 1.00 54.19 153 PRO C CA 1
ATOM 9076 C C . PRO C 1 153 ? 26.104 73.922 9.116 1.00 52.32 153 PRO C C 1
ATOM 9077 O O . PRO C 1 153 ? 24.880 73.929 9.230 1.00 53.60 153 PRO C O 1
ATOM 9081 N N . MET C 1 154 ? 26.831 75.032 9.209 1.00 55.18 154 MET C N 1
ATOM 9082 C CA . MET C 1 154 ? 26.213 76.346 9.173 1.00 56.23 154 MET C CA 1
ATOM 9083 C C . MET C 1 154 ? 26.948 77.154 8.111 1.00 59.45 154 MET C C 1
ATOM 9084 O O . MET C 1 154 ? 28.113 77.486 8.332 1.00 56.54 154 MET C O 1
ATOM 9089 N N . PHE C 1 155 ? 26.289 77.425 6.966 1.00 57.41 155 PHE C N 1
ATOM 9090 C CA . PHE C 1 155 ? 26.953 78.060 5.828 1.00 59.85 155 PHE C CA 1
ATOM 9091 C C . PHE C 1 155 ? 26.250 79.343 5.367 1.00 58.63 155 PHE C C 1
ATOM 9092 O O . PHE C 1 155 ? 26.883 80.173 4.716 1.00 64.57 155 PHE C O 1
ATOM 9100 N N . VAL C 1 156 ? 24.955 79.522 5.654 1.00 54.55 156 VAL C N 1
ATOM 9101 C CA . VAL C 1 156 ? 24.242 80.665 5.089 1.00 64.82 156 VAL C CA 1
ATOM 9102 C C . VAL C 1 156 ? 24.460 81.903 5.977 1.00 60.57 156 VAL C C 1
ATOM 9103 O O . VAL C 1 156 ? 24.588 81.795 7.201 1.00 53.70 156 VAL C O 1
ATOM 9107 N N . ASP C 1 157 ? 24.492 83.080 5.323 1.00 63.30 157 ASP C N 1
ATOM 9108 C CA . ASP C 1 157 ? 24.875 84.353 5.926 1.00 65.24 157 ASP C CA 1
ATOM 9109 C C . ASP C 1 157 ? 23.705 85.337 5.850 1.00 67.85 157 ASP C C 1
ATOM 9110 O O . ASP C 1 157 ? 22.858 85.244 4.962 1.00 68.75 157 ASP C O 1
ATOM 9115 N N . VAL C 1 158 ? 23.700 86.310 6.771 1.00 73.14 158 VAL C N 1
ATOM 9116 C CA . VAL C 1 158 ? 22.517 87.116 7.057 1.00 87.84 158 VAL C CA 1
ATOM 9117 C C . VAL C 1 158 ? 22.173 88.032 5.861 1.00 79.99 158 VAL C C 1
ATOM 9118 O O . VAL C 1 158 ? 23.089 88.708 5.370 1.00 77.14 158 VAL C O 1
ATOM 9122 N N . GLU C 1 170 ? 32.078 96.980 10.210 1.00 85.61 170 GLU C N 1
ATOM 9123 C CA . GLU C 1 170 ? 31.884 95.557 10.604 1.00 89.33 170 GLU C CA 1
ATOM 9124 C C . GLU C 1 170 ? 30.452 95.132 10.252 1.00 88.40 170 GLU C C 1
ATOM 9125 O O . GLU C 1 170 ? 29.495 95.760 10.701 1.00 84.50 170 GLU C O 1
ATOM 9131 N N . THR C 1 171 ? 30.309 94.078 9.433 1.00 83.87 171 THR C N 1
ATOM 9132 C CA . THR C 1 171 ? 29.015 93.470 9.131 1.00 82.59 171 THR C CA 1
ATOM 9133 C C . THR C 1 171 ? 28.532 92.689 10.354 1.00 75.27 171 THR C C 1
ATOM 9134 O O . THR C 1 171 ? 29.354 92.278 11.166 1.00 66.75 171 THR C O 1
ATOM 9138 N N . PRO C 1 172 ? 27.206 92.461 10.546 1.00 72.23 172 PRO C N 1
ATOM 9139 C CA . PRO C 1 172 ? 26.727 91.463 11.514 1.00 64.91 172 PRO C CA 1
ATOM 9140 C C . PRO C 1 172 ? 27.147 90.028 11.182 1.00 60.17 172 PRO C C 1
ATOM 9141 O O . PRO C 1 172 ? 27.175 89.168 12.052 1.00 59.80 172 PRO C O 1
ATOM 9145 N N . MET C 1 173 ? 27.433 89.782 9.902 1.00 66.03 173 MET C N 1
ATOM 9146 C CA . MET C 1 173 ? 28.007 88.543 9.400 1.00 71.85 173 MET C CA 1
ATOM 9147 C C . MET C 1 173 ? 29.237 88.136 10.217 1.00 73.39 173 MET C C 1
ATOM 9148 O O . MET C 1 173 ? 29.990 88.983 10.697 1.00 69.92 173 MET C O 1
ATOM 9153 N N . LEU C 1 174 ? 29.430 86.818 10.356 1.00 68.92 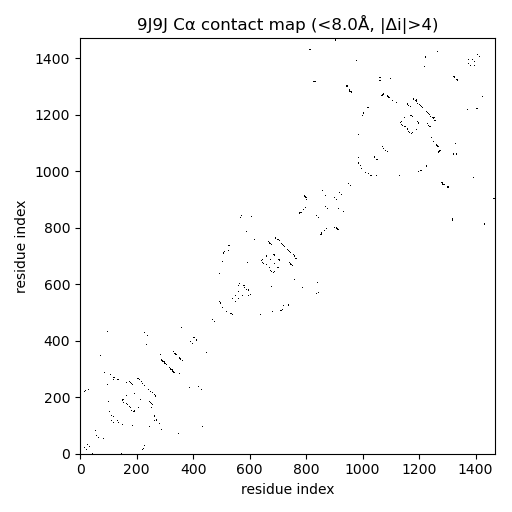174 LEU C N 1
ATOM 9154 C CA . LEU C 1 174 ? 30.567 86.261 11.068 1.00 65.70 174 LEU C CA 1
ATOM 9155 C C . LEU C 1 174 ? 31.850 86.653 10.338 1.00 74.38 174 LEU C C 1
ATOM 9156 O O . LEU C 1 174 ? 31.960 86.459 9.122 1.00 66.69 174 LEU C O 1
ATOM 9161 N N . SER C 1 175 ? 32.817 87.198 11.096 1.00 73.29 175 SER C N 1
ATOM 9162 C CA . SER C 1 175 ? 34.111 87.581 10.546 1.00 62.14 175 SER C CA 1
ATOM 9163 C C . SER C 1 175 ? 35.214 87.433 11.590 1.00 65.28 175 SER C C 1
ATOM 9164 O O . SER C 1 175 ? 34.961 87.421 12.791 1.00 66.69 175 SER C O 1
ATOM 9167 N N . ILE C 1 176 ? 36.443 87.294 11.085 1.00 71.24 176 ILE C N 1
ATOM 9168 C CA . ILE C 1 176 ? 37.644 87.202 11.894 1.00 71.54 176 ILE C CA 1
ATOM 9169 C C . ILE C 1 176 ? 37.949 88.596 12.437 1.00 67.21 176 ILE C C 1
ATOM 9170 O O . ILE C 1 176 ? 37.963 89.554 11.671 1.00 65.41 176 ILE C O 1
ATOM 9175 N N . VAL C 1 177 ? 38.181 88.700 13.752 1.00 71.01 177 VAL C N 1
ATOM 9176 C CA . VAL C 1 177 ? 38.466 89.978 14.397 1.00 74.53 177 VAL C CA 1
ATOM 9177 C C . VAL C 1 177 ? 39.854 89.959 15.041 1.00 71.45 177 VAL C C 1
ATOM 9178 O O . VAL C 1 177 ? 40.320 91.011 15.470 1.00 63.70 177 VAL C O 1
ATOM 9182 N N . GLU C 1 178 ? 40.470 88.770 15.139 1.00 66.30 178 GLU C N 1
ATOM 9183 C CA . GLU C 1 178 ? 41.843 88.600 15.598 1.00 73.18 178 GLU C CA 1
ATOM 9184 C C . GLU C 1 178 ? 42.399 87.291 15.030 1.00 71.16 178 GLU C C 1
ATOM 9185 O O . GLU C 1 178 ? 41.679 86.294 14.938 1.00 66.98 178 GLU C O 1
ATOM 9191 N N . GLN C 1 179 ? 43.683 87.325 14.639 1.00 73.11 179 GLN C N 1
ATOM 9192 C CA . GLN C 1 179 ? 44.480 86.132 14.392 1.00 78.45 179 GLN C CA 1
ATOM 9193 C C . GLN C 1 179 ? 45.713 86.177 15.296 1.00 75.62 179 GLN C C 1
ATOM 9194 O O . GLN C 1 179 ? 46.435 87.166 15.303 1.00 75.07 179 GLN C O 1
ATOM 9200 N N . ASN C 1 180 ? 45.918 85.119 16.088 1.00 77.31 180 ASN C N 1
ATOM 9201 C CA . ASN C 1 180 ? 47.081 85.002 16.954 1.00 82.23 180 ASN C CA 1
ATOM 9202 C C . ASN C 1 180 ? 47.708 83.618 16.742 1.00 96.02 180 ASN C C 1
ATOM 9203 O O . ASN C 1 180 ? 47.245 82.860 15.889 1.00 105.65 180 ASN C O 1
ATOM 9208 N N . ASP C 1 181 ? 48.758 83.298 17.519 1.00 94.62 181 ASP C N 1
ATOM 9209 C CA . ASP C 1 181 ? 49.555 82.090 17.325 1.00 93.04 181 ASP C CA 1
ATOM 9210 C C . ASP C 1 181 ? 48.760 80.832 17.667 1.00 86.47 181 ASP C C 1
ATOM 9211 O O . ASP C 1 181 ? 49.055 79.760 17.138 1.00 85.43 181 ASP C O 1
ATOM 9216 N N . GLN C 1 182 ? 47.787 80.953 18.580 1.00 87.51 182 GLN C N 1
ATOM 9217 C CA . GLN C 1 182 ? 47.052 79.793 19.054 1.00 84.43 182 GLN C CA 1
ATOM 9218 C C . GLN C 1 182 ? 45.884 79.483 18.105 1.00 81.20 182 GLN C C 1
ATOM 9219 O O . GLN C 1 182 ? 45.552 78.316 17.893 1.00 65.03 182 GLN C O 1
ATOM 9225 N N . GLY C 1 183 ? 45.270 80.513 17.505 1.00 73.80 183 GLY C N 1
ATOM 9226 C CA . GLY C 1 183 ? 44.118 80.299 16.641 1.00 78.24 183 GLY C CA 1
ATOM 9227 C C . GLY C 1 183 ? 43.523 81.625 16.184 1.00 77.24 183 GLY C C 1
ATOM 9228 O O . GLY C 1 183 ? 44.261 82.606 16.095 1.00 69.43 183 GLY C O 1
ATOM 9229 N N . ILE C 1 184 ? 42.197 81.649 15.923 1.00 77.07 184 ILE C N 1
ATOM 9230 C CA . ILE C 1 184 ? 41.515 82.875 15.502 1.00 70.80 184 ILE C CA 1
ATOM 9231 C C . ILE C 1 184 ? 40.354 83.208 16.440 1.00 67.93 184 ILE C C 1
ATOM 9232 O O . ILE C 1 184 ? 39.945 82.395 17.273 1.00 64.15 184 ILE C O 1
ATOM 9237 N N . VAL C 1 185 ? 39.833 84.433 16.277 1.00 65.22 185 VAL C N 1
ATOM 9238 C CA . VAL C 1 185 ? 38.677 84.905 17.021 1.00 64.38 185 VAL C CA 1
ATOM 9239 C C . VAL C 1 185 ? 37.670 85.475 16.021 1.00 64.98 185 VAL C C 1
ATOM 9240 O O . VAL C 1 185 ? 38.030 86.282 15.167 1.00 68.26 185 VAL C O 1
ATOM 9244 N N . VAL C 1 186 ? 36.406 85.051 16.152 1.00 62.13 186 VAL C N 1
ATOM 9245 C CA . VAL C 1 186 ? 35.365 85.353 15.181 1.00 63.40 186 VAL C CA 1
ATOM 9246 C C . VAL C 1 186 ? 34.191 86.001 15.916 1.00 68.05 186 VAL C C 1
ATOM 9247 O O . VAL C 1 186 ? 33.897 85.662 17.067 1.00 63.58 186 VAL C O 1
ATOM 9251 N N . ARG C 1 187 ? 33.517 86.938 15.239 1.00 63.28 187 ARG C N 1
ATOM 9252 C CA . ARG C 1 187 ? 32.382 87.622 15.826 1.00 62.92 187 ARG C CA 1
ATOM 9253 C C . ARG C 1 187 ? 31.314 87.795 14.750 1.00 62.47 187 ARG C C 1
ATOM 9254 O O . ARG C 1 187 ? 31.646 88.003 13.580 1.00 56.33 187 ARG C O 1
ATOM 9262 N N . GLY C 1 188 ? 30.043 87.717 15.180 1.00 58.88 188 GLY C N 1
ATOM 9263 C CA . GLY C 1 188 ? 28.887 87.860 14.306 1.00 62.18 188 GLY C CA 1
ATOM 9264 C C . GLY C 1 188 ? 28.008 86.605 14.307 1.00 65.55 188 GLY C C 1
ATOM 9265 O O . GLY C 1 188 ? 28.140 85.730 15.164 1.00 63.90 188 GLY C O 1
ATOM 9266 N N . TRP C 1 189 ? 27.132 86.532 13.301 1.00 66.98 189 TRP C N 1
ATOM 9267 C CA . TRP C 1 189 ? 26.092 85.523 13.190 1.00 63.07 189 TRP C CA 1
ATOM 9268 C C . TRP C 1 189 ? 26.388 84.543 12.053 1.00 66.67 189 TRP C C 1
ATOM 9269 O O . TRP C 1 189 ? 26.876 84.954 10.993 1.00 53.57 189 TRP C O 1
ATOM 9280 N N . LYS C 1 190 ? 26.025 83.264 12.271 1.00 61.23 190 LYS C N 1
ATOM 9281 C CA . LYS C 1 190 ? 25.699 82.359 11.176 1.00 57.81 190 LYS C CA 1
ATOM 9282 C C . LYS C 1 190 ? 24.181 82.256 11.091 1.00 59.34 190 LYS C C 1
ATOM 9283 O O . LYS C 1 190 ? 23.514 82.085 12.107 1.00 56.32 190 LYS C O 1
ATOM 9289 N N . ALA C 1 191 ? 23.659 82.343 9.859 1.00 66.94 191 ALA C N 1
ATOM 9290 C CA . ALA C 1 191 ? 22.271 82.719 9.626 1.00 73.08 191 ALA C CA 1
ATOM 9291 C C . ALA C 1 191 ? 21.313 81.541 9.822 1.00 69.55 191 ALA C C 1
ATOM 9292 O O . ALA C 1 191 ? 20.220 81.739 10.336 1.00 74.38 191 ALA C O 1
ATOM 9294 N N . MET C 1 192 ? 21.691 80.321 9.415 1.00 65.09 192 MET C N 1
ATOM 9295 C CA . MET C 1 192 ? 20.780 79.209 9.598 1.00 69.43 192 MET C CA 1
ATOM 9296 C C . MET C 1 192 ? 21.510 77.878 9.573 1.00 68.48 192 MET C C 1
ATOM 9297 O O . MET C 1 192 ? 22.523 77.720 8.886 1.00 72.96 192 MET C O 1
ATOM 9302 N N . GLY C 1 193 ? 20.936 76.946 10.346 1.00 51.85 193 GLY C N 1
ATOM 9303 C CA . GLY C 1 193 ? 21.482 75.619 10.549 1.00 50.81 193 GLY C CA 1
ATOM 9304 C C . GLY C 1 193 ? 20.436 74.751 11.245 1.00 56.93 193 GLY C C 1
ATOM 9305 O O . GLY C 1 193 ? 19.507 75.273 11.873 1.00 59.27 193 GLY C O 1
ATOM 9306 N N . THR C 1 194 ? 20.601 73.434 11.110 1.00 48.82 194 THR C N 1
ATOM 9307 C CA . THR C 1 194 ? 19.564 72.489 11.471 1.00 57.30 194 THR C CA 1
ATOM 9308 C C . THR C 1 194 ? 20.119 71.498 12.488 1.00 54.94 194 THR C C 1
ATOM 9309 O O . THR C 1 194 ? 21.271 71.080 12.389 1.00 48.95 194 THR C O 1
ATOM 9313 N N . SER C 1 195 ? 19.272 71.169 13.474 1.00 50.15 195 SER C N 1
ATOM 9314 C CA . SER C 1 195 ? 19.603 70.252 14.547 1.00 53.53 195 SER C CA 1
ATOM 9315 C C . SER C 1 195 ? 20.690 70.813 15.472 1.00 50.14 195 SER C C 1
ATOM 9316 O O . SER C 1 195 ? 21.372 70.036 16.129 1.00 55.84 195 SER C O 1
ATOM 9319 N N . LEU C 1 196 ? 20.847 72.142 15.548 1.00 59.93 196 LEU C N 1
ATOM 9320 C CA . LEU C 1 196 ? 21.956 72.769 16.269 1.00 58.36 196 LEU C CA 1
ATOM 9321 C C . LEU C 1 196 ? 22.023 72.297 17.727 1.00 53.10 196 LEU C C 1
ATOM 9322 O O . LEU C 1 196 ? 23.114 71.977 18.204 1.00 53.50 196 LEU C O 1
ATOM 9327 N N . PRO C 1 197 ? 20.898 72.199 18.479 1.00 46.64 197 PRO C N 1
ATOM 9328 C CA . PRO C 1 197 ? 20.960 71.786 19.877 1.00 50.01 197 PRO C CA 1
ATOM 9329 C C . PRO C 1 197 ? 21.193 70.289 20.093 1.00 51.76 197 PRO C C 1
ATOM 9330 O O . PRO C 1 197 ? 21.294 69.845 21.241 1.00 57.84 197 PRO C O 1
ATOM 9334 N N . PHE C 1 198 ? 21.288 69.519 18.999 1.00 50.04 198 PHE C N 1
ATOM 9335 C CA . PHE C 1 198 ? 21.389 68.067 19.066 1.00 47.56 198 PHE C CA 1
ATOM 9336 C C . PHE C 1 198 ? 22.695 67.575 18.433 1.00 50.26 198 PHE C C 1
ATOM 9337 O O . PHE C 1 198 ? 22.832 66.368 18.202 1.00 51.51 198 PHE C O 1
ATOM 9345 N N . VAL C 1 199 ? 23.650 68.490 18.169 1.00 45.25 199 VAL C N 1
ATOM 9346 C CA . VAL C 1 199 ? 24.977 68.093 17.704 1.00 50.33 199 VAL C CA 1
ATOM 9347 C C . VAL C 1 199 ? 26.063 68.513 18.704 1.00 49.48 199 VAL C C 1
ATOM 9348 O O . VAL C 1 199 ? 25.799 69.212 19.678 1.00 58.59 199 VAL C O 1
ATOM 9352 N N . ASN C 1 200 ? 27.295 68.054 18.450 1.00 50.11 200 ASN C N 1
ATOM 9353 C CA . ASN C 1 200 ? 28.446 68.278 19.315 1.00 47.75 200 ASN C CA 1
ATOM 9354 C C . ASN C 1 200 ? 29.267 69.456 18.788 1.00 53.63 200 ASN C C 1
ATOM 9355 O O . ASN C 1 200 ? 29.770 70.258 19.572 1.00 45.48 200 ASN C O 1
ATOM 9360 N N . GLU C 1 201 ? 29.382 69.572 17.453 1.00 56.86 201 GLU C N 1
ATOM 9361 C CA . GLU C 1 201 ? 30.269 70.542 16.822 1.00 54.74 201 GLU C CA 1
ATOM 9362 C C . GLU C 1 201 ? 29.594 71.086 15.568 1.00 52.46 201 GLU C C 1
ATOM 9363 O O . GLU C 1 201 ? 28.897 70.333 14.900 1.00 52.90 201 GLU C O 1
ATOM 9369 N N . LEU C 1 202 ? 29.832 72.371 15.258 1.00 49.62 202 LEU C N 1
ATOM 9370 C CA . LEU C 1 202 ? 29.402 72.998 14.015 1.00 48.81 202 LEU C CA 1
ATOM 9371 C C . LEU C 1 202 ? 30.509 72.994 12.965 1.00 54.88 202 LEU C C 1
ATOM 9372 O O . LEU C 1 202 ? 31.691 73.123 13.285 1.00 51.22 202 LEU C O 1
ATOM 9377 N N . LEU C 1 203 ? 30.089 72.867 11.697 1.00 62.08 203 LEU C N 1
ATOM 9378 C CA . LEU C 1 203 ? 30.943 73.065 10.534 1.00 60.97 203 LEU C CA 1
ATOM 9379 C C . LEU C 1 203 ? 30.588 74.410 9.916 1.00 59.81 203 LEU C C 1
ATOM 9380 O O . LEU C 1 203 ? 29.655 74.474 9.128 1.00 59.15 203 LEU C O 1
ATOM 9385 N N . VAL C 1 204 ? 31.277 75.491 10.303 1.00 61.67 204 VAL C N 1
ATOM 9386 C CA . VAL C 1 204 ? 30.912 76.809 9.799 1.00 63.30 204 VAL C CA 1
ATOM 9387 C C . VAL C 1 204 ? 31.658 77.015 8.485 1.00 58.46 204 VAL C C 1
ATOM 9388 O O . VAL C 1 204 ? 32.797 76.592 8.353 1.00 50.89 204 VAL C O 1
ATOM 9392 N N . GLY C 1 205 ? 30.978 77.650 7.526 1.00 59.99 205 GLY C N 1
ATOM 9393 C CA . GLY C 1 205 ? 31.545 78.000 6.235 1.00 60.76 205 GLY C CA 1
ATOM 9394 C C . GLY C 1 205 ? 30.737 79.118 5.573 1.00 60.85 205 GLY C C 1
ATOM 9395 O O . GLY C 1 205 ? 29.795 79.642 6.157 1.00 64.18 205 GLY C O 1
ATOM 9396 N N . ASN C 1 206 ? 31.121 79.469 4.345 1.00 64.18 206 ASN C N 1
ATOM 9397 C CA . ASN C 1 206 ? 30.454 80.494 3.564 1.00 66.50 206 ASN C CA 1
ATOM 9398 C C . ASN C 1 206 ? 30.144 79.937 2.182 1.00 74.42 206 ASN C C 1
ATOM 9399 O O . ASN C 1 206 ? 30.826 79.030 1.721 1.00 64.78 206 ASN C O 1
ATOM 9404 N N . LEU C 1 207 ? 29.104 80.478 1.542 1.00 87.23 207 LEU C N 1
ATOM 9405 C CA . LEU C 1 207 ? 28.951 80.399 0.097 1.00 89.62 207 LEU C CA 1
ATOM 9406 C C . LEU C 1 207 ? 29.096 81.817 -0.438 1.00 83.56 207 LEU C C 1
ATOM 9407 O O . LEU C 1 207 ? 28.544 82.736 0.160 1.00 79.10 207 LEU C O 1
ATOM 9412 N N . TRP C 1 208 ? 29.819 81.992 -1.552 1.00 80.12 208 TRP C N 1
ATOM 9413 C CA . TRP C 1 208 ? 30.180 83.334 -1.986 1.00 85.16 208 TRP C CA 1
ATOM 9414 C C . TRP C 1 208 ? 28.936 84.192 -2.241 1.00 82.35 208 TRP C C 1
ATOM 9415 O O . TRP C 1 208 ? 27.994 83.778 -2.909 1.00 82.99 208 TRP C O 1
ATOM 9426 N N . ARG C 1 209 ? 28.958 85.393 -1.656 1.00 88.87 209 ARG C N 1
ATOM 9427 C CA . ARG C 1 209 ? 28.029 86.468 -1.954 1.00 102.16 209 ARG C CA 1
ATOM 9428 C C . ARG C 1 209 ? 28.847 87.668 -2.444 1.00 113.58 209 ARG C C 1
ATOM 9429 O O . ARG C 1 209 ? 30.026 87.795 -2.098 1.00 94.81 209 ARG C O 1
ATOM 9437 N N . PRO C 1 210 ? 28.285 88.572 -3.288 1.00 122.39 210 PRO C N 1
ATOM 9438 C CA . PRO C 1 210 ? 29.033 89.744 -3.767 1.00 114.65 210 PRO C CA 1
ATOM 9439 C C . PRO C 1 210 ? 29.439 90.733 -2.670 1.00 105.21 210 PRO C C 1
ATOM 9440 O O . PRO C 1 210 ? 28.599 91.176 -1.888 1.00 92.15 210 PRO C O 1
ATOM 9444 N N . GLY C 1 211 ? 30.735 91.085 -2.640 1.00 104.72 211 GLY C N 1
ATOM 9445 C CA . GLY C 1 211 ? 31.287 92.004 -1.656 1.00 100.66 211 GLY C CA 1
ATOM 9446 C C . GLY C 1 211 ? 31.871 91.272 -0.446 1.00 111.24 211 GLY C C 1
ATOM 9447 O O . GLY C 1 211 ? 32.223 91.907 0.552 1.00 111.33 211 GLY C O 1
ATOM 9448 N N . GLN C 1 212 ? 31.980 89.936 -0.549 1.00 113.01 212 GLN C N 1
ATOM 9449 C CA . GLN C 1 212 ? 32.554 89.113 0.506 1.00 103.67 212 GLN C CA 1
ATOM 9450 C C . GLN C 1 212 ? 34.028 89.486 0.700 1.00 95.17 212 GLN C C 1
ATOM 9451 O O . GLN C 1 212 ? 34.822 89.409 -0.236 1.00 77.90 212 GLN C O 1
ATOM 9457 N N . THR C 1 213 ? 34.380 89.879 1.935 1.00 93.30 213 THR C N 1
ATOM 9458 C CA . THR C 1 213 ? 35.739 90.271 2.283 1.00 85.23 213 THR C CA 1
ATOM 9459 C C . THR C 1 213 ? 36.538 89.030 2.691 1.00 81.66 213 THR C C 1
ATOM 9460 O O . THR C 1 213 ? 36.020 87.912 2.768 1.00 77.55 213 THR C O 1
ATOM 9464 N N . SER C 1 214 ? 37.827 89.250 2.943 1.00 82.99 214 SER C N 1
ATOM 9465 C CA . SER C 1 214 ? 38.755 88.188 3.298 1.00 81.59 214 SER C CA 1
ATOM 9466 C C . SER C 1 214 ? 38.425 87.652 4.693 1.00 75.89 214 SER C C 1
ATOM 9467 O O . SER C 1 214 ? 38.263 86.449 4.877 1.00 67.13 214 SER C O 1
ATOM 9470 N N . ASP C 1 215 ? 38.291 88.574 5.656 1.00 75.62 215 ASP C N 1
ATOM 9471 C CA . ASP C 1 215 ? 38.049 88.260 7.056 1.00 82.26 215 ASP C CA 1
ATOM 9472 C C . ASP C 1 215 ? 36.648 87.690 7.275 1.00 81.88 215 ASP C C 1
ATOM 9473 O O . ASP C 1 215 ? 36.360 87.234 8.381 1.00 72.54 215 ASP C O 1
ATOM 9478 N N . GLN C 1 216 ? 35.779 87.752 6.249 1.00 82.08 216 GLN C N 1
ATOM 9479 C CA . GLN C 1 216 ? 34.442 87.171 6.310 1.00 83.18 216 GLN C CA 1
ATOM 9480 C C . GLN C 1 216 ? 34.445 85.709 5.839 1.00 82.66 216 GLN C C 1
ATOM 9481 O O . GLN C 1 216 ? 33.398 85.063 5.880 1.00 83.72 216 GLN C O 1
ATOM 9487 N N . 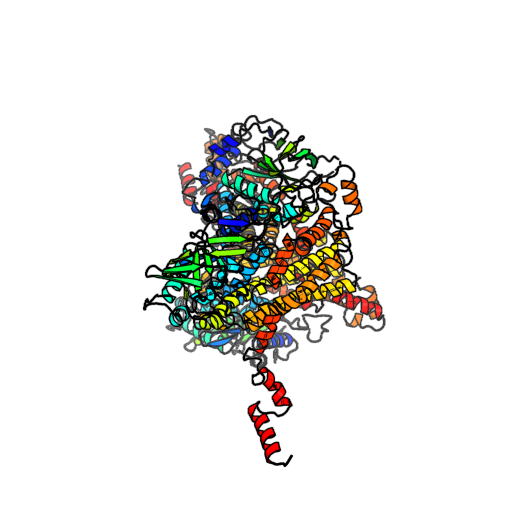THR C 1 217 ? 35.609 85.181 5.414 1.00 74.00 217 THR C N 1
ATOM 9488 C CA . THR C 1 217 ? 35.706 83.835 4.846 1.00 81.19 217 THR C CA 1
ATOM 9489 C C . THR C 1 217 ? 36.281 82.849 5.881 1.00 79.83 217 THR C C 1
ATOM 9490 O O . THR C 1 217 ? 37.492 82.803 6.103 1.00 75.47 217 THR C O 1
ATOM 9494 N N . VAL C 1 218 ? 35.409 82.018 6.484 1.00 73.83 218 VAL C N 1
ATOM 9495 C CA . VAL C 1 218 ? 35.797 81.112 7.557 1.00 71.08 218 VAL C CA 1
ATOM 9496 C C . VAL C 1 218 ? 35.204 79.726 7.316 1.00 73.53 218 VAL C C 1
ATOM 9497 O O . VAL C 1 218 ? 33.983 79.605 7.243 1.00 75.97 218 VAL C O 1
ATOM 9501 N N . TYR C 1 219 ? 36.065 78.692 7.254 1.00 71.26 219 TYR C N 1
ATOM 9502 C CA . TYR C 1 219 ? 35.642 77.294 7.341 1.00 69.49 219 TYR C CA 1
ATOM 9503 C C . TYR C 1 219 ? 36.325 76.651 8.545 1.00 70.33 219 TYR C C 1
ATOM 9504 O O . TYR C 1 219 ? 37.559 76.606 8.596 1.00 72.75 219 TYR C O 1
ATOM 9513 N N . ALA C 1 220 ? 35.523 76.145 9.497 1.00 58.32 220 ALA C N 1
ATOM 9514 C CA . ALA C 1 220 ? 36.078 75.681 10.758 1.00 63.07 220 ALA C CA 1
ATOM 9515 C C . ALA C 1 220 ? 35.110 74.769 11.507 1.00 63.08 220 ALA C C 1
ATOM 9516 O O . ALA C 1 220 ? 33.896 74.897 11.372 1.00 68.63 220 ALA C O 1
ATOM 9518 N N . ILE C 1 221 ? 35.672 73.852 12.306 1.00 61.42 221 ILE C N 1
ATOM 9519 C CA . ILE C 1 221 ? 34.898 73.095 13.271 1.00 63.26 221 ILE C CA 1
ATOM 9520 C C . ILE C 1 221 ? 34.868 73.869 14.591 1.00 64.28 221 ILE C C 1
ATOM 9521 O O . ILE C 1 221 ? 35.898 74.370 15.057 1.00 66.00 221 ILE C O 1
ATOM 9526 N N . VAL C 1 222 ? 33.664 73.966 15.177 1.00 52.33 222 VAL C N 1
ATOM 9527 C CA . VAL C 1 222 ? 33.451 74.696 16.415 1.00 52.50 222 VAL C CA 1
ATOM 9528 C C . VAL C 1 222 ? 32.528 73.897 17.345 1.00 58.57 222 VAL C C 1
ATOM 9529 O O . VAL C 1 222 ? 31.334 73.718 17.073 1.00 51.72 222 VAL C O 1
ATOM 9533 N N . PRO C 1 223 ? 33.046 73.409 18.498 1.00 57.90 223 PRO C N 1
ATOM 9534 C CA . PRO C 1 223 ? 32.205 72.691 19.456 1.00 58.42 223 PRO C CA 1
ATOM 9535 C C . PRO C 1 223 ? 31.009 73.543 19.873 1.00 54.93 223 PRO C C 1
ATOM 9536 O O . PRO C 1 223 ? 31.143 74.751 20.017 1.00 49.51 223 PRO C O 1
ATOM 9540 N N . VAL C 1 224 ? 29.843 72.915 20.075 1.00 55.29 224 VAL C N 1
ATOM 9541 C CA . VAL C 1 224 ? 28.623 73.673 20.312 1.00 58.79 224 VAL C CA 1
ATOM 9542 C C . VAL C 1 224 ? 28.724 74.453 21.628 1.00 56.63 224 VAL C C 1
ATOM 9543 O O . VAL C 1 224 ? 28.178 75.543 21.718 1.00 59.12 224 VAL C O 1
ATOM 9547 N N . ASN C 1 225 ? 29.447 73.937 22.629 1.00 62.69 225 ASN C N 1
ATOM 9548 C CA . ASN C 1 225 ? 29.552 74.598 23.927 1.00 65.11 225 ASN C CA 1
ATOM 9549 C C . ASN C 1 225 ? 30.799 75.479 24.042 1.00 63.87 225 ASN C C 1
ATOM 9550 O O . ASN C 1 225 ? 31.241 75.771 25.151 1.00 66.28 225 ASN C O 1
ATOM 9555 N N . THR C 1 226 ? 31.376 75.904 22.912 1.00 68.07 226 THR C N 1
ATOM 9556 C CA . THR C 1 226 ? 32.507 76.817 22.954 1.00 68.31 226 THR C CA 1
ATOM 9557 C C . THR C 1 226 ? 32.053 78.064 23.708 1.00 67.73 226 THR C C 1
ATOM 9558 O O . THR C 1 226 ? 30.933 78.524 23.494 1.00 58.26 226 THR C O 1
ATOM 9562 N N . PRO C 1 227 ? 32.899 78.640 24.598 1.00 73.95 227 PRO C N 1
ATOM 9563 C CA . PRO C 1 227 ? 32.584 79.913 25.255 1.00 70.63 227 PRO C CA 1
ATOM 9564 C C . PRO C 1 227 ? 32.254 81.016 24.248 1.00 61.94 227 PRO C C 1
ATOM 9565 O O . PRO C 1 227 ? 32.995 81.201 23.278 1.00 59.53 227 PRO C O 1
ATOM 9569 N N . GLY C 1 228 ? 31.118 81.701 24.475 1.00 52.37 228 GLY C N 1
ATOM 9570 C CA . GLY C 1 228 ? 30.682 82.812 23.639 1.00 57.99 228 GLY C CA 1
ATOM 9571 C C . GLY C 1 228 ? 29.717 82.422 22.505 1.00 61.07 228 GLY C C 1
ATOM 9572 O O . GLY C 1 228 ? 29.151 83.326 21.879 1.00 56.57 228 GLY C O 1
ATOM 9573 N N . LEU C 1 229 ? 29.526 81.109 22.235 1.00 60.35 229 LEU C N 1
ATOM 9574 C CA . LEU C 1 229 ? 28.616 80.637 21.188 1.00 59.59 229 LEU C CA 1
ATOM 9575 C C . LEU C 1 229 ? 27.189 80.506 21.730 1.00 52.39 229 LEU C C 1
ATOM 9576 O O . LEU C 1 229 ? 26.954 79.790 22.694 1.00 52.76 229 LEU C O 1
ATOM 9581 N N . SER C 1 230 ? 26.229 81.192 21.102 1.00 52.78 230 SER C N 1
ATOM 9582 C CA . SER C 1 230 ? 24.820 81.073 21.473 1.00 55.90 230 SER C CA 1
ATOM 9583 C C . SER C 1 230 ? 24.011 80.535 20.290 1.00 54.09 230 SER C C 1
ATOM 9584 O O . SER C 1 230 ? 24.121 81.055 19.173 1.00 51.66 230 SER C O 1
ATOM 9587 N N . LEU C 1 231 ? 23.207 79.495 20.551 1.00 53.25 231 LEU C N 1
ATOM 9588 C CA . LEU C 1 231 ? 22.312 78.912 19.560 1.00 53.74 231 LEU C CA 1
ATOM 9589 C C . LEU C 1 231 ? 20.903 79.487 19.726 1.00 54.10 231 LEU C C 1
ATOM 9590 O O . LEU C 1 231 ? 20.245 79.257 20.741 1.00 50.19 231 LEU C O 1
ATOM 9595 N N . VAL C 1 232 ? 20.439 80.226 18.708 1.00 52.87 232 VAL C N 1
ATOM 9596 C CA . VAL C 1 232 ? 19.146 80.887 18.783 1.00 56.32 232 VAL C CA 1
ATOM 9597 C C . VAL C 1 232 ? 18.164 80.152 17.866 1.00 54.00 232 VAL C C 1
ATOM 9598 O O . VAL C 1 232 ? 18.091 80.422 16.666 1.00 46.83 232 VAL C O 1
ATOM 9602 N N . CYS C 1 233 ? 17.383 79.242 18.471 1.00 51.38 233 CYS C N 1
ATOM 9603 C CA . CYS C 1 233 ? 16.527 78.343 17.719 1.00 53.42 233 CYS C CA 1
ATOM 9604 C C . CYS C 1 233 ? 15.097 78.881 17.693 1.00 49.55 233 CYS C C 1
ATOM 9605 O O . CYS C 1 233 ? 14.665 79.572 18.613 1.00 50.68 233 CYS C O 1
ATOM 9608 N N . ARG C 1 234 ? 14.386 78.524 16.613 1.00 46.28 234 ARG C N 1
ATOM 9609 C CA . ARG C 1 234 ? 12.958 78.736 16.472 1.00 43.70 234 ARG C CA 1
ATOM 9610 C C . ARG C 1 234 ? 12.234 78.016 17.606 1.00 44.33 234 ARG C C 1
ATOM 9611 O O . ARG C 1 234 ? 12.783 77.103 18.230 1.00 53.16 234 ARG C O 1
ATOM 9619 N N . GLN C 1 235 ? 10.973 78.407 17.830 1.00 44.94 235 GLN C N 1
ATOM 9620 C CA . GLN C 1 235 ? 10.141 77.768 18.838 1.00 46.53 235 GLN C CA 1
ATOM 9621 C C . GLN C 1 235 ? 9.969 76.279 18.501 1.00 45.27 235 GLN C C 1
ATOM 9622 O O . GLN C 1 235 ? 9.930 75.903 17.329 1.00 46.73 235 GLN C O 1
ATOM 9628 N N . SER C 1 236 ? 9.841 75.431 19.526 1.00 45.80 236 SER C N 1
ATOM 9629 C CA . SER C 1 236 ? 9.493 74.035 19.306 1.00 47.99 236 SER C CA 1
ATOM 9630 C C . SER C 1 236 ? 7.991 73.895 19.031 1.00 55.97 236 SER C C 1
ATOM 9631 O O . SER C 1 236 ? 7.156 74.502 19.707 1.00 49.17 236 SER C O 1
ATOM 9634 N N . ASN C 1 237 ? 7.673 73.070 18.024 1.00 51.90 237 ASN C N 1
ATOM 9635 C CA . ASN C 1 237 ? 6.331 72.594 17.761 1.00 47.40 237 ASN C CA 1
ATOM 9636 C C . ASN C 1 237 ? 6.170 71.177 18.321 1.00 52.63 237 ASN C C 1
ATOM 9637 O O . ASN C 1 237 ? 5.198 70.494 18.000 1.00 51.48 237 ASN C O 1
ATOM 9642 N N . ALA C 1 238 ? 7.116 70.706 19.152 1.00 51.17 238 ALA C N 1
ATOM 9643 C CA . ALA C 1 238 ? 6.948 69.395 19.778 1.00 56.66 238 ALA C CA 1
ATOM 9644 C C . ALA C 1 238 ? 5.714 69.442 20.679 1.00 53.80 238 ALA C C 1
ATOM 9645 O O . ALA C 1 238 ? 5.405 70.495 21.243 1.00 53.36 238 ALA C O 1
ATOM 9647 N N . THR C 1 239 ? 4.988 68.323 20.761 1.00 50.59 239 THR C N 1
ATOM 9648 C CA . THR C 1 239 ? 3.827 68.229 21.637 1.00 54.24 239 THR C CA 1
ATOM 9649 C C . THR C 1 239 ? 3.963 66.954 22.467 1.00 57.58 239 THR C C 1
ATOM 9650 O O . THR C 1 239 ? 3.176 66.024 22.305 1.00 65.59 239 THR C O 1
ATOM 9654 N N . PRO C 1 240 ? 4.944 66.877 23.401 1.00 63.13 240 PRO C N 1
ATOM 9655 C CA . PRO C 1 240 ? 5.175 65.652 24.183 1.00 63.67 240 PRO C CA 1
ATOM 9656 C C . PRO C 1 240 ? 3.995 65.151 25.023 1.00 63.84 240 PRO C C 1
ATOM 9657 O O . PRO C 1 240 ? 3.917 63.965 25.321 1.00 68.78 240 PRO C O 1
ATOM 9661 N N . ASP C 1 241 ? 3.068 66.048 25.392 1.00 65.78 241 ASP C N 1
ATOM 9662 C CA . ASP C 1 241 ? 1.958 65.697 26.266 1.00 67.31 241 ASP C CA 1
ATOM 9663 C C . ASP C 1 241 ? 0.676 65.451 25.483 1.00 66.06 241 ASP C C 1
ATOM 9664 O O . ASP C 1 241 ? -0.303 65.038 26.084 1.00 62.31 241 ASP C O 1
ATOM 9669 N N . ALA C 1 242 ? 0.644 65.751 24.177 1.00 63.52 242 ALA C N 1
ATOM 9670 C CA . ALA C 1 242 ? -0.545 65.453 23.397 1.00 59.69 242 ALA C CA 1
ATOM 9671 C C . ALA C 1 242 ? -0.701 63.935 23.268 1.00 64.35 242 ALA C C 1
ATOM 9672 O O . ALA C 1 242 ? 0.241 63.171 23.510 1.00 59.29 242 ALA C O 1
ATOM 9674 N N . ASP C 1 243 ? -1.927 63.527 22.927 1.00 65.59 243 ASP C N 1
ATOM 9675 C CA . ASP C 1 243 ? -2.259 62.149 22.602 1.00 69.87 243 ASP C CA 1
ATOM 9676 C C . ASP C 1 243 ? -1.763 61.813 21.187 1.00 70.74 243 ASP C C 1
ATOM 9677 O O . ASP C 1 243 ? -2.076 62.518 20.218 1.00 52.89 243 ASP C O 1
ATOM 9682 N N . PRO C 1 244 ? -1.007 60.698 21.025 1.00 66.98 244 PRO C N 1
ATOM 9683 C CA . PRO C 1 244 ? -0.482 60.276 19.720 1.00 55.20 244 PRO C CA 1
ATOM 9684 C C . PRO C 1 244 ? -1.516 60.066 18.618 1.00 54.44 244 PRO C C 1
ATOM 9685 O O . PRO C 1 244 ? -1.224 60.245 17.428 1.00 48.93 244 PRO C O 1
ATOM 9689 N N . TYR C 1 245 ? -2.736 59.682 19.009 1.00 48.52 245 TYR C N 1
ATOM 9690 C CA . TYR C 1 245 ? -3.817 59.586 18.038 1.00 46.58 245 TYR C CA 1
ATOM 9691 C C . TYR C 1 245 ? -4.119 60.966 17.436 1.00 49.61 245 TYR C C 1
ATOM 9692 O O . TYR C 1 245 ? -4.367 61.082 16.237 1.00 51.94 245 TYR C O 1
ATOM 9701 N N . ASP C 1 246 ? -4.119 62.006 18.282 1.00 50.28 246 ASP C N 1
ATOM 9702 C CA . ASP C 1 246 ? -4.483 63.349 17.874 1.00 53.01 246 ASP C CA 1
ATOM 9703 C C . ASP C 1 246 ? -3.354 63.944 17.037 1.00 54.74 246 ASP C C 1
ATOM 9704 O O . ASP C 1 246 ? -3.620 64.454 15.949 1.00 51.47 246 ASP C O 1
ATOM 9709 N N . HIS C 1 247 ? -2.115 63.846 17.553 1.00 50.24 247 HIS C N 1
ATOM 9710 C CA . HIS C 1 247 ? -0.925 64.373 16.897 1.00 59.46 247 HIS C CA 1
ATOM 9711 C C . HIS C 1 247 ? 0.136 63.268 16.799 1.00 59.51 247 HIS C C 1
ATOM 9712 O O . HIS C 1 247 ? 1.010 63.186 17.665 1.00 48.50 247 HIS C O 1
ATOM 9719 N N . PRO C 1 248 ? 0.094 62.401 15.742 1.00 54.25 248 PRO C N 1
ATOM 9720 C CA . PRO C 1 248 ? 0.983 61.237 15.630 1.00 51.57 248 PRO C CA 1
ATOM 9721 C C . PRO C 1 248 ? 2.462 61.516 15.428 1.00 50.95 248 PRO C C 1
ATOM 9722 O O . PRO C 1 248 ? 3.264 60.608 15.636 1.00 52.26 248 PRO C O 1
ATOM 9726 N N . LEU C 1 249 ? 2.805 62.741 15.002 1.00 47.50 249 LEU C N 1
ATOM 9727 C CA . LEU C 1 249 ? 4.177 63.056 14.624 1.00 50.01 249 LEU C CA 1
ATOM 9728 C C . LEU C 1 249 ? 4.787 64.104 15.563 1.00 52.91 249 LEU C C 1
ATOM 9729 O O . LEU C 1 249 ? 5.951 63.955 15.948 1.00 50.54 249 LEU C O 1
ATOM 9734 N N . SER C 1 250 ? 4.028 65.151 15.941 1.00 49.27 250 SER C N 1
ATOM 9735 C CA . SER C 1 250 ? 4.555 66.192 16.824 1.00 48.25 250 SER C CA 1
ATOM 9736 C C . SER C 1 250 ? 4.809 65.656 18.231 1.00 45.37 250 SER C C 1
ATOM 9737 O O . SER C 1 250 ? 5.568 66.249 18.991 1.00 45.45 250 SER C O 1
ATOM 9740 N N . THR C 1 251 ? 4.166 64.538 18.576 1.00 50.94 251 THR C N 1
ATOM 9741 C CA . THR C 1 251 ? 4.437 63.829 19.817 1.00 54.72 251 THR C CA 1
ATOM 9742 C C . THR C 1 251 ? 5.841 63.210 19.820 1.00 49.94 251 THR C C 1
ATOM 9743 O O . THR C 1 251 ? 6.382 62.988 20.894 1.00 49.30 251 THR C O 1
ATOM 9747 N N . ILE C 1 252 ? 6.426 62.916 18.650 1.00 49.13 252 ILE C N 1
ATOM 9748 C CA . ILE C 1 252 ? 7.740 62.283 18.590 1.00 53.87 252 ILE C CA 1
ATOM 9749 C C . ILE C 1 252 ? 8.790 63.323 18.939 1.00 49.66 252 ILE C C 1
ATOM 9750 O O . ILE C 1 252 ? 9.701 63.057 19.702 1.00 52.62 252 ILE C O 1
ATOM 9755 N N . GLY C 1 253 ? 8.664 64.510 18.353 1.00 54.03 253 GLY C N 1
ATOM 9756 C CA . GLY C 1 253 ? 9.709 65.509 18.485 1.00 52.27 253 GLY C CA 1
ATOM 9757 C C . GLY C 1 253 ? 9.674 66.493 17.323 1.00 51.45 253 GLY C C 1
ATOM 9758 O O . GLY C 1 253 ? 8.851 66.340 16.418 1.00 51.89 253 GLY C O 1
ATOM 9759 N N . ASP C 1 254 ? 10.571 67.492 17.409 1.00 50.09 254 ASP C N 1
ATOM 9760 C CA . ASP C 1 254 ? 10.715 68.578 16.455 1.00 47.16 254 ASP C CA 1
ATOM 9761 C C . ASP C 1 254 ? 12.209 68.823 16.216 1.00 50.03 254 ASP C C 1
ATOM 9762 O O . ASP C 1 254 ? 12.936 69.181 17.143 1.00 51.02 254 ASP C O 1
ATOM 9767 N N . GLU C 1 255 ? 12.651 68.635 14.962 1.00 49.59 255 GLU C N 1
ATOM 9768 C CA . GLU C 1 255 ? 14.011 68.924 14.520 1.00 48.85 255 GLU C CA 1
ATOM 9769 C C . GLU C 1 255 ? 14.245 70.431 14.348 1.00 51.44 255 GLU C C 1
ATOM 9770 O O . GLU C 1 255 ? 14.068 70.984 13.255 1.00 48.61 255 GLU C O 1
ATOM 9776 N N . LEU C 1 256 ? 14.731 71.083 15.415 1.00 50.29 256 LEU C N 1
ATOM 9777 C CA . LEU C 1 256 ? 14.769 72.536 15.465 1.00 51.97 256 LEU C CA 1
ATOM 9778 C C . LEU C 1 256 ? 15.851 73.090 14.538 1.00 52.32 256 LEU C C 1
ATOM 9779 O O . LEU C 1 256 ? 16.909 72.490 14.381 1.00 60.24 256 LEU C O 1
ATOM 9784 N N . ASP C 1 257 ? 15.540 74.246 13.937 1.00 52.58 257 ASP C N 1
ATOM 9785 C CA . ASP C 1 257 ? 16.466 75.049 13.151 1.00 53.74 257 ASP C CA 1
ATOM 9786 C C . ASP C 1 257 ? 16.792 76.313 13.934 1.00 52.44 257 ASP C C 1
ATOM 9787 O O . ASP C 1 257 ? 16.027 76.688 14.827 1.00 45.15 257 ASP C O 1
ATOM 9792 N N . GLY C 1 258 ? 17.893 76.988 13.567 1.00 56.94 258 GLY C N 1
ATOM 9793 C CA . GLY C 1 258 ? 18.134 78.319 14.106 1.00 55.29 258 GLY C CA 1
ATOM 9794 C C . GLY C 1 258 ? 19.400 78.994 13.590 1.00 48.19 258 GLY C C 1
ATOM 9795 O O . GLY C 1 258 ? 20.047 78.544 12.653 1.00 48.92 258 GLY C O 1
ATOM 9796 N N . MET C 1 259 ? 19.706 80.115 14.241 1.00 52.31 259 MET C N 1
ATOM 9797 C CA . MET C 1 259 ? 20.888 80.922 13.998 1.00 51.62 259 MET C CA 1
ATOM 9798 C C . MET C 1 259 ? 21.851 80.718 15.167 1.00 50.81 259 MET C C 1
ATOM 9799 O O . MET C 1 259 ? 21.491 80.156 16.204 1.00 50.63 259 MET C O 1
ATOM 9804 N N . ALA C 1 260 ? 23.086 81.179 14.989 1.00 52.25 260 ALA C N 1
ATOM 9805 C CA . ALA C 1 260 ? 24.083 81.122 16.046 1.00 53.53 260 ALA C CA 1
ATOM 9806 C C . ALA C 1 260 ? 24.794 82.468 16.141 1.00 55.25 260 ALA C C 1
ATOM 9807 O O . ALA C 1 260 ? 25.127 83.051 15.105 1.00 52.13 260 ALA C O 1
ATOM 9809 N N . TYR C 1 261 ? 24.982 82.968 17.378 1.00 60.28 261 TYR C N 1
ATOM 9810 C CA . TYR C 1 261 ? 25.783 84.167 17.605 1.00 63.57 261 TYR C CA 1
ATOM 9811 C C . TYR C 1 261 ? 27.138 83.775 18.216 1.00 62.12 261 TYR C C 1
ATOM 9812 O O . TYR C 1 261 ? 27.194 83.064 19.226 1.00 54.63 261 TYR C O 1
ATOM 9821 N N . PHE C 1 262 ? 28.219 84.245 17.568 1.00 55.85 262 PHE C N 1
ATOM 9822 C CA . PHE C 1 262 ? 29.590 84.047 18.022 1.00 59.87 262 PHE C CA 1
ATOM 9823 C C . PHE C 1 262 ? 30.107 85.348 18.659 1.00 64.45 262 PHE C C 1
ATOM 9824 O O . PHE C 1 262 ? 30.446 86.311 17.962 1.00 53.06 262 PHE C O 1
ATOM 9832 N N . ASP C 1 263 ? 30.153 85.362 20.000 1.00 59.61 263 ASP C N 1
ATOM 9833 C CA . ASP C 1 263 ? 30.628 86.492 20.783 1.00 66.74 263 ASP C CA 1
ATOM 9834 C C . ASP C 1 263 ? 32.126 86.349 21.085 1.00 65.55 263 ASP C C 1
ATOM 9835 O O . ASP C 1 263 ? 32.496 85.769 22.108 1.00 62.95 263 ASP C O 1
ATOM 9840 N N . ASP C 1 264 ? 32.976 86.895 20.198 1.00 68.34 264 ASP C N 1
ATOM 9841 C CA . ASP C 1 264 ? 34.425 86.717 20.241 1.00 68.69 264 ASP C CA 1
ATOM 9842 C C . ASP C 1 264 ? 34.772 85.253 20.524 1.00 67.00 264 ASP C C 1
ATOM 9843 O O . ASP C 1 264 ? 35.515 84.954 21.450 1.00 65.30 264 ASP C O 1
ATOM 9848 N N . VAL C 1 265 ? 34.233 84.332 19.720 1.00 71.93 265 VAL C N 1
ATOM 9849 C CA . VAL C 1 265 ? 34.490 82.916 19.922 1.00 69.03 265 VAL C CA 1
ATOM 9850 C C . VAL C 1 265 ? 35.911 82.626 19.457 1.00 66.45 265 VAL C C 1
ATOM 9851 O O . VAL C 1 265 ? 36.338 83.157 18.436 1.00 62.59 265 VAL C O 1
ATOM 9855 N N . PHE C 1 266 ? 36.606 81.756 20.204 1.00 67.91 266 PHE C N 1
ATOM 9856 C CA . PHE C 1 266 ? 37.966 81.353 19.893 1.00 65.51 266 PHE C CA 1
ATOM 9857 C C . PHE C 1 266 ? 37.931 80.014 19.163 1.00 59.87 266 PHE C C 1
ATOM 9858 O O . PHE C 1 266 ? 37.238 79.093 19.577 1.00 64.19 266 PHE C O 1
ATOM 9866 N N . ILE C 1 267 ? 38.718 79.917 18.090 1.00 59.80 267 ILE C N 1
ATOM 9867 C CA . ILE C 1 267 ? 38.896 78.673 17.365 1.00 61.53 267 ILE C CA 1
ATOM 9868 C C . ILE C 1 267 ? 40.401 78.401 17.272 1.00 64.60 267 ILE C C 1
ATOM 9869 O O . ILE C 1 267 ? 41.171 79.240 16.787 1.00 60.88 267 ILE C O 1
ATOM 9874 N N . PRO C 1 268 ? 40.881 77.248 17.792 1.00 58.67 268 PRO C N 1
ATOM 9875 C CA . PRO C 1 268 ? 42.278 76.845 17.591 1.00 65.18 268 PRO C CA 1
ATOM 9876 C C . PRO C 1 268 ? 42.590 76.499 16.134 1.00 65.61 268 PRO C C 1
ATOM 9877 O O . PRO C 1 268 ? 41.713 76.077 15.389 1.00 60.87 268 PRO C O 1
ATOM 9881 N N . TRP C 1 269 ? 43.850 76.685 15.726 1.00 70.48 269 TRP C N 1
ATOM 9882 C CA . TRP C 1 269 ? 44.244 76.485 14.338 1.00 68.08 269 TRP C CA 1
ATOM 9883 C C . TRP C 1 269 ? 43.921 75.064 13.882 1.00 67.59 269 TRP C C 1
ATOM 9884 O O . TRP C 1 269 ? 43.566 74.859 12.718 1.00 61.45 269 TRP C O 1
ATOM 9895 N N . GLU C 1 270 ? 44.034 74.098 14.806 1.00 68.96 270 GLU C N 1
ATOM 9896 C CA . GLU C 1 270 ? 43.856 72.695 14.473 1.00 75.56 270 GLU C CA 1
ATOM 9897 C C . GLU C 1 270 ? 42.447 72.483 13.912 1.00 79.05 270 GLU C C 1
ATOM 9898 O O . GLU C 1 270 ? 42.231 71.517 13.182 1.00 73.25 270 GLU C O 1
ATOM 9904 N N . ASN C 1 271 ? 41.519 73.401 14.240 1.00 71.18 271 ASN C N 1
ATOM 9905 C CA . ASN C 1 271 ? 40.106 73.304 13.891 1.00 69.58 271 ASN C CA 1
ATOM 9906 C C . ASN C 1 271 ? 39.735 74.101 12.639 1.00 70.24 271 ASN C C 1
ATOM 9907 O O . ASN C 1 271 ? 38.577 74.084 12.220 1.00 69.04 271 ASN C O 1
ATOM 9912 N N . VAL C 1 272 ? 40.686 74.848 12.080 1.00 64.39 272 VAL C N 1
ATOM 9913 C CA . VAL C 1 272 ? 40.398 75.702 10.945 1.00 62.35 272 VAL C CA 1
ATOM 9914 C C . VAL C 1 272 ? 40.704 74.892 9.692 1.00 64.47 272 VAL C C 1
ATOM 9915 O O . VAL C 1 272 ? 41.695 74.172 9.671 1.00 66.01 272 VAL C O 1
ATOM 9919 N N . GLN C 1 273 ? 39.830 75.006 8.680 1.00 66.75 273 GLN C N 1
ATOM 9920 C CA . GLN C 1 273 ? 40.005 74.327 7.404 1.00 71.10 273 GLN C CA 1
ATOM 9921 C C . GLN C 1 273 ? 40.379 75.309 6.289 1.00 73.96 273 GLN C C 1
ATOM 9922 O O . GLN C 1 273 ? 41.034 74.917 5.323 1.00 73.50 273 GLN C O 1
ATOM 9928 N N . HIS C 1 274 ? 39.924 76.565 6.400 1.00 75.33 274 HIS C N 1
ATOM 9929 C CA . HIS C 1 274 ? 40.296 77.614 5.463 1.00 72.85 274 HIS C CA 1
ATOM 9930 C C . HIS C 1 274 ? 39.854 78.976 5.999 1.00 73.57 274 HIS C C 1
ATOM 9931 O O . HIS C 1 274 ? 38.834 79.071 6.678 1.00 78.47 274 HIS C O 1
ATOM 9938 N N . ILE C 1 275 ? 40.638 80.020 5.684 1.00 78.77 275 ILE C N 1
ATOM 9939 C CA . ILE C 1 275 ? 40.249 81.416 5.867 1.00 77.45 275 ILE C CA 1
ATOM 9940 C C . ILE C 1 275 ? 40.819 82.233 4.705 1.00 77.76 275 ILE C C 1
ATOM 9941 O O . ILE C 1 275 ? 41.770 81.802 4.058 1.00 81.52 275 ILE C O 1
ATOM 9946 N N . GLY C 1 276 ? 40.257 83.422 4.452 1.00 77.89 276 GLY C N 1
ATOM 9947 C CA . GLY C 1 276 ? 40.986 84.462 3.734 1.00 77.72 276 GLY C CA 1
ATOM 9948 C C . GLY C 1 276 ? 40.507 84.741 2.305 1.00 76.32 276 GLY C C 1
ATOM 9949 O O . GLY C 1 276 ? 40.502 85.893 1.883 1.00 77.03 276 GLY C O 1
ATOM 9950 N N . ASN C 1 277 ? 40.134 83.697 1.553 1.00 82.59 277 ASN C N 1
ATOM 9951 C CA . ASN C 1 277 ? 40.004 83.791 0.105 1.00 81.00 277 ASN C CA 1
ATOM 9952 C C . ASN C 1 277 ? 38.531 83.754 -0.305 1.00 80.94 277 ASN C C 1
ATOM 9953 O O . ASN C 1 277 ? 37.919 82.686 -0.291 1.00 76.34 277 ASN C O 1
ATOM 9958 N N . PRO C 1 278 ? 37.920 84.904 -0.687 1.00 81.45 278 PRO C N 1
ATOM 9959 C CA . PRO C 1 278 ? 36.571 84.916 -1.278 1.00 79.41 278 PRO C CA 1
ATOM 9960 C C . PRO C 1 278 ? 36.332 84.061 -2.526 1.00 82.34 278 PRO C C 1
ATOM 9961 O O . PRO C 1 278 ? 35.195 83.659 -2.772 1.00 79.85 278 PRO C O 1
ATOM 9965 N N . ASP C 1 279 ? 37.400 83.798 -3.303 1.00 87.45 279 ASP C N 1
ATOM 9966 C CA . ASP C 1 279 ? 37.320 83.046 -4.554 1.00 93.17 279 ASP C CA 1
ATOM 9967 C C . ASP C 1 279 ? 37.214 81.538 -4.288 1.00 84.58 279 ASP C C 1
ATOM 9968 O O . ASP C 1 279 ? 36.618 80.804 -5.073 1.00 80.96 279 ASP C O 1
ATOM 9973 N N . HIS C 1 280 ? 37.805 81.072 -3.182 1.00 87.90 280 HIS C N 1
ATOM 9974 C CA . HIS C 1 280 ? 37.616 79.710 -2.700 1.00 81.61 280 HIS C CA 1
ATOM 9975 C C . HIS C 1 280 ? 36.125 79.421 -2.499 1.00 74.95 280 HIS C C 1
ATOM 9976 O O . HIS C 1 280 ? 35.649 78.334 -2.821 1.00 68.63 280 HIS C O 1
ATOM 9983 N N . ALA C 1 281 ? 35.406 80.424 -1.973 1.00 75.65 281 ALA C N 1
ATOM 9984 C CA . ALA C 1 281 ? 34.041 80.281 -1.493 1.00 75.96 281 ALA C CA 1
ATOM 9985 C C . ALA C 1 281 ? 33.055 80.140 -2.649 1.00 74.61 281 ALA C C 1
ATOM 9986 O O . ALA C 1 281 ? 31.950 79.641 -2.454 1.00 86.35 281 ALA C O 1
ATOM 9988 N N . LYS C 1 282 ? 33.439 80.617 -3.839 1.00 81.54 282 LYS C N 1
ATOM 9989 C CA . LYS C 1 282 ? 32.543 80.583 -4.984 1.00 83.76 282 LYS C CA 1
ATOM 9990 C C . LYS C 1 282 ? 32.647 79.234 -5.701 1.00 83.62 282 LYS C C 1
ATOM 9991 O O . LYS C 1 282 ? 31.752 78.900 -6.476 1.00 95.01 282 LYS C O 1
ATOM 9997 N N . TRP C 1 283 ? 33.690 78.439 -5.408 1.00 86.66 283 TRP C N 1
ATOM 9998 C CA . TRP C 1 283 ? 33.921 77.182 -6.110 1.00 97.81 283 TRP C CA 1
ATOM 9999 C C . TRP C 1 283 ? 33.666 75.958 -5.215 1.00 90.36 283 TRP C C 1
ATOM 10000 O O . TRP C 1 283 ? 32.945 75.052 -5.630 1.00 92.60 283 TRP C O 1
ATOM 10011 N N . TYR C 1 284 ? 34.251 75.910 -4.005 1.00 78.50 284 TYR C N 1
ATOM 10012 C CA . TYR C 1 284 ? 34.401 74.649 -3.273 1.00 78.32 284 TYR C CA 1
ATOM 10013 C C . TYR C 1 284 ? 33.208 74.313 -2.363 1.00 76.76 284 TYR C C 1
ATOM 10014 O O . TYR C 1 284 ? 32.988 73.138 -2.091 1.00 69.55 284 TYR C O 1
ATOM 10023 N N . PRO C 1 285 ? 32.432 75.273 -1.798 1.00 83.95 285 PRO C N 1
ATOM 10024 C CA . PRO C 1 285 ? 31.223 74.923 -1.024 1.00 81.46 285 PRO C CA 1
ATOM 10025 C C . PRO C 1 285 ? 30.088 74.243 -1.793 1.00 76.05 285 PRO C C 1
ATOM 10026 O O . PRO C 1 285 ? 29.334 73.449 -1.225 1.00 65.88 285 PRO C O 1
ATOM 10030 N N . GLN C 1 286 ? 29.977 74.610 -3.079 1.00 74.69 286 GLN C N 1
ATOM 10031 C CA . GLN C 1 286 ? 29.045 74.031 -4.035 1.00 73.85 286 GLN C CA 1
ATOM 10032 C C . GLN C 1 286 ? 29.364 72.547 -4.230 1.00 68.78 286 GLN C C 1
ATOM 10033 O O . GLN C 1 286 ? 28.445 71.739 -4.312 1.00 62.15 286 GLN C O 1
ATOM 10039 N N . ARG C 1 287 ? 30.661 72.191 -4.276 1.00 69.01 287 ARG C N 1
ATOM 10040 C CA . ARG C 1 287 ? 31.098 70.798 -4.322 1.00 74.77 287 ARG C CA 1
ATOM 10041 C C . ARG C 1 287 ? 30.667 70.040 -3.056 1.00 69.63 287 ARG C C 1
ATOM 10042 O O . ARG C 1 287 ? 30.361 68.845 -3.121 1.00 63.82 287 ARG C O 1
ATOM 10050 N N . GLN C 1 288 ? 30.626 70.737 -1.909 1.00 67.69 288 GLN C N 1
ATOM 10051 C CA . GLN C 1 288 ? 30.127 70.167 -0.661 1.00 73.53 288 GLN C CA 1
ATOM 10052 C C . GLN C 1 288 ? 28.603 70.026 -0.689 1.00 76.40 288 GLN C C 1
ATOM 10053 O O . GLN C 1 288 ? 28.065 69.009 -0.233 1.00 67.93 288 GLN C O 1
ATOM 10059 N N . PHE C 1 289 ? 27.908 71.062 -1.186 1.00 73.12 289 PHE C N 1
ATOM 10060 C CA . PHE C 1 289 ? 26.453 71.074 -1.129 1.00 78.86 289 PHE C CA 1
ATOM 10061 C C . PHE C 1 289 ? 25.897 70.115 -2.179 1.00 69.97 289 PHE C C 1
ATOM 10062 O O . PHE C 1 289 ? 24.747 69.714 -2.065 1.00 73.62 289 PHE C O 1
ATOM 10070 N N . ASP C 1 290 ? 26.718 69.716 -3.163 1.00 63.82 290 ASP C N 1
ATOM 10071 C CA . ASP C 1 290 ? 26.350 68.650 -4.090 1.00 68.56 290 ASP C CA 1
ATOM 10072 C C . ASP C 1 290 ? 25.897 67.402 -3.328 1.00 66.93 290 ASP C C 1
ATOM 10073 O O . ASP C 1 290 ? 24.987 66.703 -3.766 1.00 56.36 290 ASP C O 1
ATOM 10078 N N . TRP C 1 291 ? 26.568 67.102 -2.210 1.00 66.29 291 TRP C N 1
ATOM 10079 C CA . TRP C 1 291 ? 26.342 65.854 -1.493 1.00 71.23 291 TRP C CA 1
ATOM 10080 C C . TRP C 1 291 ? 25.075 65.927 -0.629 1.00 65.85 291 TRP C C 1
ATOM 10081 O O . TRP C 1 291 ? 24.388 64.922 -0.412 1.00 55.56 291 TRP C O 1
ATOM 10092 N N . VAL C 1 292 ? 24.767 67.138 -0.159 1.00 57.39 292 VAL C N 1
ATOM 10093 C CA . VAL C 1 292 ? 23.502 67.438 0.491 1.00 63.26 292 VAL C CA 1
ATOM 10094 C C . VAL C 1 292 ? 22.356 67.253 -0.507 1.00 65.40 292 VAL C C 1
ATOM 10095 O O . VAL C 1 292 ? 21.324 66.675 -0.171 1.00 61.69 292 VAL C O 1
ATOM 10099 N N . HIS C 1 293 ? 22.552 67.798 -1.716 1.00 60.88 293 HIS C N 1
ATOM 10100 C CA . HIS C 1 293 ? 21.570 67.776 -2.787 1.00 60.24 293 HIS C CA 1
ATOM 10101 C C . HIS C 1 293 ? 21.208 66.332 -3.132 1.00 61.62 293 HIS C C 1
ATOM 10102 O O . HIS C 1 293 ? 20.024 66.008 -3.232 1.00 60.50 293 HIS C O 1
ATOM 10109 N N . ILE C 1 294 ? 22.237 65.479 -3.277 1.00 62.84 294 ILE C N 1
ATOM 10110 C CA . ILE C 1 294 ? 22.088 64.057 -3.565 1.00 59.54 294 ILE C CA 1
ATOM 10111 C C . ILE C 1 294 ? 21.160 63.411 -2.530 1.00 60.95 294 ILE C C 1
ATOM 10112 O O . ILE C 1 294 ? 20.211 62.710 -2.888 1.00 56.52 294 ILE C O 1
ATOM 10117 N N . GLU C 1 295 ? 21.453 63.649 -1.246 1.00 57.14 295 GLU C N 1
ATOM 10118 C CA . GLU C 1 295 ? 20.694 63.088 -0.134 1.00 58.95 295 GLU C CA 1
ATOM 10119 C C . GLU C 1 295 ? 19.251 63.622 -0.143 1.00 55.73 295 GLU C C 1
ATOM 10120 O O . GLU C 1 295 ? 18.274 62.863 -0.021 1.00 50.43 295 GLU C O 1
ATOM 10126 N N . THR C 1 296 ? 19.120 64.943 -0.311 1.00 48.60 296 THR C N 1
ATOM 10127 C CA . THR C 1 296 ? 17.817 65.587 -0.357 1.00 54.52 296 THR C CA 1
ATOM 10128 C C . THR C 1 296 ? 16.971 64.934 -1.444 1.00 45.07 296 THR C C 1
ATOM 10129 O O . THR C 1 296 ? 15.825 64.605 -1.196 1.00 50.43 296 THR C O 1
ATOM 10133 N N . GLN C 1 297 ? 17.556 64.768 -2.634 1.00 45.32 297 GLN C N 1
ATOM 10134 C CA . GLN C 1 297 ? 16.856 64.290 -3.824 1.00 54.35 297 GLN C CA 1
ATOM 10135 C C . GLN C 1 297 ? 16.330 62.865 -3.628 1.00 51.43 297 GLN C C 1
ATOM 10136 O O . GLN C 1 297 ? 15.265 62.510 -4.139 1.00 47.23 297 GLN C O 1
ATOM 10142 N N . ILE C 1 298 ? 17.067 62.051 -2.867 1.00 54.96 298 ILE C N 1
ATOM 10143 C CA . ILE C 1 298 ? 16.587 60.718 -2.522 1.00 61.21 298 ILE C CA 1
ATOM 10144 C C . ILE C 1 298 ? 15.388 60.849 -1.574 1.00 55.39 298 ILE C C 1
ATOM 10145 O O . ILE C 1 298 ? 14.366 60.202 -1.788 1.00 56.51 298 ILE C O 1
ATOM 10150 N N . ARG C 1 299 ? 15.478 61.752 -0.587 1.00 54.10 299 ARG C N 1
ATOM 10151 C CA . ARG C 1 299 ? 14.373 62.022 0.322 1.00 54.19 299 ARG C CA 1
ATOM 10152 C C . ARG C 1 299 ? 13.103 62.436 -0.434 1.00 54.40 299 ARG C C 1
ATOM 10153 O O . ARG C 1 299 ? 12.006 61.952 -0.121 1.00 49.61 299 ARG C O 1
ATOM 10161 N N . HIS C 1 300 ? 13.261 63.297 -1.452 1.00 50.78 300 HIS C N 1
ATOM 10162 C CA . HIS C 1 300 ? 12.144 63.747 -2.270 1.00 51.41 300 HIS C CA 1
ATOM 10163 C C . HIS C 1 300 ? 11.317 62.553 -2.742 1.00 48.96 300 HIS C C 1
ATOM 10164 O O . HIS C 1 300 ? 10.079 62.545 -2.644 1.00 45.58 300 HIS C O 1
ATOM 10171 N N . ALA C 1 301 ? 12.031 61.554 -3.267 1.00 45.77 301 ALA C N 1
ATOM 10172 C CA . ALA C 1 301 ? 11.397 60.424 -3.918 1.00 49.51 301 ALA C CA 1
ATOM 10173 C C . ALA C 1 301 ? 10.636 59.618 -2.875 1.00 47.18 301 ALA C C 1
ATOM 10174 O O . ALA C 1 301 ? 9.507 59.185 -3.113 1.00 55.18 301 ALA C O 1
ATOM 10176 N N . VAL C 1 302 ? 11.235 59.470 -1.695 1.00 47.46 302 VAL C N 1
ATOM 10177 C CA . VAL C 1 302 ? 10.590 58.722 -0.626 1.00 52.78 302 VAL C CA 1
ATOM 10178 C C . VAL C 1 302 ? 9.339 59.469 -0.162 1.00 49.14 302 VAL C C 1
ATOM 10179 O O . VAL C 1 302 ? 8.317 58.847 0.143 1.00 46.51 302 VAL C O 1
ATOM 10183 N N . HIS C 1 303 ? 9.434 60.804 -0.101 1.00 45.97 303 HIS C N 1
ATOM 10184 C CA . HIS C 1 303 ? 8.317 61.627 0.332 1.00 50.87 303 HIS C CA 1
ATOM 10185 C C . HIS C 1 303 ? 7.163 61.472 -0.673 1.00 50.39 303 HIS C C 1
ATOM 10186 O O . HIS C 1 303 ? 6.008 61.236 -0.284 1.00 41.92 303 HIS C O 1
ATOM 10193 N N . ALA C 1 304 ? 7.477 61.580 -1.976 1.00 45.68 304 ALA C N 1
ATOM 10194 C CA . ALA C 1 304 ? 6.482 61.382 -3.032 1.00 47.60 304 ALA C CA 1
ATOM 10195 C C . ALA C 1 304 ? 5.884 59.972 -2.948 1.00 41.85 304 ALA C C 1
ATOM 10196 O O . ALA C 1 304 ? 4.678 59.773 -3.138 1.00 40.58 304 ALA C O 1
ATOM 10198 N N . GLU C 1 305 ? 6.707 58.987 -2.576 1.00 45.87 305 GLU C N 1
ATOM 10199 C CA . GLU C 1 305 ? 6.185 57.643 -2.355 1.00 47.07 305 GLU C CA 1
ATOM 10200 C C . GLU C 1 305 ? 5.183 57.660 -1.200 1.00 48.08 305 GLU C C 1
ATOM 10201 O O . GLU C 1 305 ? 4.107 57.067 -1.303 1.00 48.21 305 GLU C O 1
ATOM 10207 N N . LEU C 1 306 ? 5.527 58.352 -0.102 1.00 47.89 306 LEU C N 1
ATOM 10208 C CA . LEU C 1 306 ? 4.627 58.441 1.038 1.00 47.99 306 LEU C CA 1
ATOM 10209 C C . LEU C 1 306 ? 3.307 59.095 0.625 1.00 47.39 306 LEU C C 1
ATOM 10210 O O . LEU C 1 306 ? 2.232 58.662 1.034 1.00 44.86 306 LEU C O 1
ATOM 10215 N N . ILE C 1 307 ? 3.402 60.129 -0.210 1.00 47.45 307 ILE C N 1
ATOM 10216 C CA . ILE C 1 307 ? 2.239 60.896 -0.610 1.00 45.85 307 ILE C CA 1
ATOM 10217 C C . ILE C 1 307 ? 1.290 60.024 -1.426 1.00 45.31 307 ILE C C 1
ATOM 10218 O O . ILE C 1 307 ? 0.129 59.873 -1.049 1.00 47.65 307 ILE C O 1
ATOM 10223 N N . VAL C 1 308 ? 1.777 59.413 -2.511 1.00 51.56 308 VAL C N 1
ATOM 10224 C CA . VAL C 1 308 ? 0.922 58.519 -3.292 1.00 54.40 308 VAL C CA 1
ATOM 10225 C C . VAL C 1 308 ? 0.325 57.425 -2.391 1.00 45.47 308 VAL C C 1
ATOM 10226 O O . VAL C 1 308 ? -0.868 57.131 -2.480 1.00 43.41 308 VAL C O 1
ATOM 10230 N N . GLY C 1 309 ? 1.136 56.816 -1.524 1.00 44.14 309 GLY C N 1
ATOM 10231 C CA . GLY C 1 309 ? 0.631 55.794 -0.616 1.00 49.67 309 GLY C CA 1
ATOM 10232 C C . GLY C 1 309 ? -0.564 56.301 0.192 1.00 50.61 309 GLY C C 1
ATOM 10233 O O . GLY C 1 309 ? -1.617 55.651 0.218 1.00 47.92 309 GLY C O 1
ATOM 10234 N N . LEU C 1 310 ? -0.407 57.483 0.818 1.00 46.80 310 LEU C N 1
ATOM 10235 C CA . LEU C 1 310 ? -1.480 58.071 1.612 1.00 47.46 310 LEU C CA 1
ATOM 10236 C C . LEU C 1 310 ? -2.698 58.313 0.719 1.00 52.60 310 LEU C C 1
ATOM 10237 O O . LEU C 1 310 ? -3.837 58.101 1.135 1.00 51.51 310 LEU C O 1
ATOM 10242 N N . ALA C 1 311 ? -2.447 58.732 -0.526 1.00 49.75 311 ALA C N 1
ATOM 10243 C CA . ALA C 1 311 ? -3.516 59.010 -1.468 1.00 51.88 311 ALA C CA 1
ATOM 10244 C C . ALA C 1 311 ? -4.275 57.728 -1.819 1.00 48.09 311 ALA C C 1
ATOM 10245 O O . ALA C 1 311 ? -5.504 57.715 -1.835 1.00 45.60 311 ALA C O 1
ATOM 10247 N N . LEU C 1 312 ? -3.543 56.651 -2.112 1.00 51.79 312 LEU C N 1
ATOM 10248 C CA . LEU C 1 312 ? -4.168 55.352 -2.376 1.00 54.75 312 LEU C CA 1
ATOM 10249 C C . LEU C 1 312 ? -5.035 54.889 -1.200 1.00 46.92 312 LEU C C 1
ATOM 10250 O O . LEU C 1 312 ? -6.186 54.516 -1.402 1.00 50.09 312 LEU C O 1
ATOM 10255 N N . LEU C 1 313 ? -4.508 54.955 0.032 1.00 46.54 313 LEU C N 1
ATOM 10256 C CA . LEU C 1 313 ? -5.258 54.518 1.206 1.00 48.45 313 LEU C CA 1
ATOM 10257 C C . LEU C 1 313 ? -6.501 55.386 1.383 1.00 54.65 313 LEU C C 1
ATOM 10258 O O . LEU C 1 313 ? -7.602 54.856 1.543 1.00 51.01 313 LEU C O 1
ATOM 10263 N N . LEU C 1 314 ? -6.293 56.717 1.324 1.00 56.67 314 LEU C N 1
ATOM 10264 C CA . LEU C 1 314 ? -7.326 57.714 1.548 1.00 50.55 314 LEU C CA 1
ATOM 10265 C C . LEU C 1 314 ? -8.471 57.556 0.546 1.00 54.25 314 LEU C C 1
ATOM 10266 O O . LEU C 1 314 ? -9.644 57.507 0.940 1.00 52.43 314 LEU C O 1
ATOM 10271 N N . THR C 1 315 ? -8.146 57.524 -0.754 1.00 48.58 315 THR C N 1
ATOM 10272 C CA . THR C 1 315 ? -9.202 57.482 -1.751 1.00 54.29 315 THR C CA 1
ATOM 10273 C C . THR C 1 315 ? -9.908 56.135 -1.651 1.00 55.65 315 THR C C 1
ATOM 10274 O O . THR C 1 315 ? -11.113 56.068 -1.876 1.00 53.47 315 THR C O 1
ATOM 10278 N N . ASN C 1 316 ? -9.159 55.090 -1.261 1.00 58.24 316 ASN C N 1
ATOM 10279 C CA . ASN C 1 316 ? -9.732 53.766 -1.089 1.00 58.11 316 ASN C CA 1
ATOM 10280 C C . ASN C 1 316 ? -10.693 53.779 0.101 1.00 53.47 316 ASN C C 1
ATOM 10281 O O . ASN C 1 316 ? -11.814 53.293 -0.008 1.00 55.51 316 ASN C O 1
ATOM 10286 N N . ALA C 1 317 ? -10.272 54.371 1.225 1.00 50.77 317 ALA C N 1
ATOM 10287 C CA . ALA C 1 317 ? -11.102 54.413 2.418 1.00 52.19 317 ALA C CA 1
ATOM 10288 C C . ALA C 1 317 ? -12.351 55.276 2.219 1.00 53.77 317 ALA C C 1
ATOM 10289 O O . ALA C 1 317 ? -13.340 55.102 2.919 1.00 54.96 317 ALA C O 1
ATOM 10291 N N . LEU C 1 318 ? -12.289 56.249 1.303 1.00 58.77 318 LEU C N 1
ATOM 10292 C CA . LEU C 1 318 ? -13.404 57.148 1.060 1.00 59.52 318 LEU C CA 1
ATOM 10293 C C . LEU C 1 318 ? -14.324 56.586 -0.019 1.00 59.46 318 LEU C C 1
ATOM 10294 O O . LEU C 1 318 ? -15.448 57.050 -0.122 1.00 61.34 318 LEU C O 1
ATOM 10299 N N . GLY C 1 319 ? -13.832 55.661 -0.853 1.00 61.91 319 GLY C N 1
ATOM 10300 C CA . GLY C 1 319 ? -14.623 55.055 -1.919 1.00 64.59 319 GLY C CA 1
ATOM 10301 C C . GLY C 1 319 ? -14.531 55.807 -3.257 1.00 67.82 319 GLY C C 1
ATOM 10302 O O . GLY C 1 319 ? -15.330 55.555 -4.157 1.00 60.18 319 GLY C O 1
ATOM 10303 N N . THR C 1 320 ? -13.531 56.690 -3.413 1.00 62.41 320 THR C N 1
ATOM 10304 C CA . THR C 1 320 ? -13.466 57.585 -4.561 1.00 64.93 320 THR C CA 1
ATOM 10305 C C . THR C 1 320 ? -12.410 57.126 -5.566 1.00 61.57 320 THR C C 1
ATOM 10306 O O . THR C 1 320 ? -12.176 57.821 -6.555 1.00 62.65 320 THR C O 1
ATOM 10310 N N . ASN C 1 321 ? -11.799 55.956 -5.350 1.00 58.29 321 ASN C N 1
ATOM 10311 C CA . ASN C 1 321 ? -10.619 55.577 -6.123 1.00 63.96 321 ASN C CA 1
ATOM 10312 C C . ASN C 1 321 ? -11.014 54.998 -7.491 1.00 66.06 321 ASN C C 1
ATOM 10313 O O . ASN C 1 321 ? -10.157 54.864 -8.364 1.00 60.87 321 ASN C O 1
ATOM 10318 N N . ASN C 1 322 ? -12.312 54.705 -7.684 1.00 69.94 322 ASN C N 1
ATOM 10319 C CA . ASN C 1 322 ? -12.849 54.196 -8.941 1.00 81.96 322 ASN C CA 1
ATOM 10320 C C . ASN C 1 322 ? -13.349 55.323 -9.859 1.00 70.40 322 ASN C C 1
ATOM 10321 O O . ASN C 1 322 ? -13.621 55.060 -11.026 1.00 69.06 322 ASN C O 1
ATOM 10326 N N . ASN C 1 323 ? -13.511 56.552 -9.331 1.00 71.44 323 ASN C N 1
ATOM 10327 C CA . ASN C 1 323 ? -13.814 57.746 -10.120 1.00 65.21 323 ASN C CA 1
ATOM 10328 C C . ASN C 1 323 ? -12.696 57.935 -11.148 1.00 59.64 323 ASN C C 1
ATOM 10329 O O . ASN C 1 323 ? -11.516 57.899 -10.800 1.00 50.44 323 ASN C O 1
ATOM 10334 N N . PRO C 1 324 ? -13.024 58.127 -12.445 1.00 58.87 324 PRO C N 1
ATOM 10335 C CA . PRO C 1 324 ? -12.010 58.402 -13.465 1.00 60.25 324 PRO C CA 1
ATOM 10336 C C . PRO C 1 324 ? -11.108 59.616 -13.223 1.00 59.77 324 PRO C C 1
ATOM 10337 O O . PRO C 1 324 ? -9.933 59.588 -13.600 1.00 58.68 324 PRO C O 1
ATOM 10341 N N . ILE C 1 325 ? -11.639 60.667 -12.574 1.00 56.26 325 ILE C N 1
ATOM 10342 C CA . ILE C 1 325 ? -10.876 61.888 -12.325 1.00 55.04 325 ILE C CA 1
ATOM 10343 C C . ILE C 1 325 ? -9.826 61.626 -11.242 1.00 54.69 325 ILE C C 1
ATOM 10344 O O . ILE C 1 325 ? -8.655 62.003 -11.402 1.00 55.33 325 ILE C O 1
ATOM 10349 N N . VAL C 1 326 ? -10.271 60.980 -10.150 1.00 51.93 326 VAL C N 1
ATOM 10350 C CA . VAL C 1 326 ? -9.425 60.606 -9.024 1.00 49.38 326 VAL C CA 1
ATOM 10351 C C . VAL C 1 326 ? -8.336 59.652 -9.519 1.00 53.44 326 VAL C C 1
ATOM 10352 O O . VAL C 1 326 ? -7.162 59.781 -9.148 1.00 50.14 326 VAL C O 1
ATOM 10356 N N . GLN C 1 327 ? -8.742 58.711 -10.381 1.00 53.46 327 GLN C N 1
ATOM 10357 C CA . GLN C 1 327 ? -7.808 57.803 -11.029 1.00 59.15 327 GLN C CA 1
ATOM 10358 C C . GLN C 1 327 ? -6.711 58.635 -11.705 1.00 57.08 327 GLN C C 1
ATOM 10359 O O . GLN C 1 327 ? -5.525 58.449 -11.428 1.00 50.67 327 GLN C O 1
ATOM 10365 N N . SER C 1 328 ? -7.112 59.591 -12.562 1.00 55.56 328 SER C N 1
ATOM 10366 C CA . SER C 1 328 ? -6.149 60.405 -13.300 1.00 59.24 328 SER C CA 1
ATOM 10367 C C . SER C 1 328 ? -5.217 61.169 -12.362 1.00 46.86 328 SER C C 1
ATOM 10368 O O . SER C 1 328 ? -4.022 61.287 -12.636 1.00 45.75 328 SER C O 1
ATOM 10371 N N . GLN C 1 329 ? -5.784 61.751 -11.304 1.00 45.35 329 GLN C N 1
ATOM 10372 C CA . GLN C 1 329 ? -5.005 62.543 -10.365 1.00 49.79 329 GLN C CA 1
ATOM 10373 C C . GLN C 1 329 ? -3.987 61.649 -9.655 1.00 49.42 329 GLN C C 1
ATOM 10374 O O . GLN C 1 329 ? -2.835 62.053 -9.510 1.00 48.50 329 GLN C O 1
ATOM 10380 N N . LEU C 1 330 ? -4.431 60.448 -9.223 1.00 48.00 330 LEU C N 1
ATOM 10381 C CA . LEU C 1 330 ? -3.581 59.466 -8.555 1.00 45.46 330 LEU C CA 1
ATOM 10382 C C . LEU C 1 330 ? -2.440 59.085 -9.485 1.00 43.74 330 LEU C C 1
ATOM 10383 O O . LEU C 1 330 ? -1.268 59.072 -9.077 1.00 38.43 330 LEU C O 1
ATOM 10388 N N . ALA C 1 331 ? -2.802 58.854 -10.755 1.00 41.74 331 ALA C N 1
ATOM 10389 C CA . ALA C 1 331 ? -1.822 58.580 -11.801 1.00 48.45 331 ALA C CA 1
ATOM 10390 C C . ALA C 1 331 ? -0.742 59.668 -11.870 1.00 46.15 331 ALA C C 1
ATOM 10391 O O . ALA C 1 331 ? 0.431 59.327 -11.967 1.00 46.57 331 ALA C O 1
ATOM 10393 N N . ASP C 1 332 ? -1.102 60.962 -11.773 1.00 51.15 332 ASP C N 1
ATOM 10394 C CA . ASP C 1 332 ? -0.093 62.028 -11.772 1.00 52.27 332 ASP C CA 1
ATOM 10395 C C . ASP C 1 332 ? 0.706 62.028 -10.461 1.00 44.79 332 ASP C C 1
ATOM 10396 O O . ASP C 1 332 ? 1.866 62.421 -10.448 1.00 43.06 332 ASP C O 1
ATOM 10401 N N . LEU C 1 333 ? 0.131 61.564 -9.344 1.00 44.64 333 LEU C N 1
ATOM 10402 C CA . LEU C 1 333 ? 0.935 61.402 -8.133 1.00 45.30 333 LEU C CA 1
ATOM 10403 C C . LEU C 1 333 ? 1.960 60.281 -8.322 1.00 47.71 333 LEU C C 1
ATOM 10404 O O . LEU C 1 333 ? 3.126 60.423 -7.936 1.00 45.23 333 LEU C O 1
ATOM 10409 N N . VAL C 1 334 ? 1.528 59.171 -8.949 1.00 49.44 334 VAL C N 1
ATOM 10410 C CA . VAL C 1 334 ? 2.442 58.079 -9.244 1.00 51.40 334 VAL C CA 1
ATOM 10411 C C . VAL C 1 334 ? 3.596 58.628 -10.083 1.00 49.90 334 VAL C C 1
ATOM 10412 O O . VAL C 1 334 ? 4.767 58.376 -9.779 1.00 45.02 334 VAL C O 1
ATOM 10416 N N . ARG C 1 335 ? 3.242 59.405 -11.125 1.00 54.86 335 ARG C N 1
ATOM 10417 C CA . ARG C 1 335 ? 4.206 59.952 -12.072 1.00 48.80 335 ARG C CA 1
ATOM 10418 C C . ARG C 1 335 ? 5.167 60.918 -11.380 1.00 44.19 335 ARG C C 1
ATOM 10419 O O . ARG C 1 335 ? 6.362 60.948 -11.702 1.00 44.01 335 ARG C O 1
ATOM 10427 N N . PHE C 1 336 ? 4.659 61.687 -10.412 1.00 46.45 336 PHE C N 1
ATOM 10428 C CA . PHE C 1 336 ? 5.518 62.625 -9.690 1.00 52.53 336 PHE C CA 1
ATOM 10429 C C . PHE C 1 336 ? 6.597 61.824 -8.945 1.00 50.99 336 PHE C C 1
ATOM 10430 O O . PHE C 1 336 ? 7.775 62.189 -8.977 1.00 48.34 336 PHE C O 1
ATOM 10438 N N . ARG C 1 337 ? 6.175 60.707 -8.317 1.00 45.06 337 ARG C N 1
ATOM 10439 C CA . ARG C 1 337 ? 7.068 59.811 -7.606 1.00 45.74 337 ARG C CA 1
ATOM 10440 C C . ARG C 1 337 ? 8.107 59.233 -8.556 1.00 45.76 337 ARG C C 1
ATOM 10441 O O . ARG C 1 337 ? 9.320 59.304 -8.290 1.00 46.52 337 ARG C O 1
ATOM 10449 N N . GLU C 1 338 ? 7.635 58.667 -9.671 1.00 45.17 338 GLU C N 1
ATOM 10450 C CA . GLU C 1 338 ? 8.556 57.982 -10.570 1.00 47.79 338 GLU C CA 1
ATOM 10451 C C . GLU C 1 338 ? 9.518 58.979 -11.218 1.00 46.08 338 GLU C C 1
ATOM 10452 O O . GLU C 1 338 ? 10.651 58.607 -11.533 1.00 49.49 338 GLU C O 1
ATOM 10458 N N . THR C 1 339 ? 9.079 60.235 -11.418 1.00 41.20 339 THR C N 1
ATOM 10459 C CA . THR C 1 339 ? 9.954 61.262 -11.970 1.00 43.81 339 THR C CA 1
ATOM 10460 C C . THR C 1 339 ? 11.144 61.498 -11.032 1.00 40.72 339 THR C C 1
ATOM 10461 O O . THR C 1 339 ? 12.301 61.481 -11.459 1.00 42.21 339 THR C O 1
ATOM 10465 N N . CYS C 1 340 ? 10.880 61.685 -9.734 1.00 43.61 340 CYS C N 1
ATOM 10466 C CA . CYS C 1 340 ? 11.958 61.877 -8.757 1.00 49.36 340 CYS C CA 1
ATOM 10467 C C . CYS C 1 340 ? 12.888 60.657 -8.733 1.00 50.37 340 CYS C C 1
ATOM 10468 O O . CYS C 1 340 ? 14.107 60.785 -8.756 1.00 45.64 340 CYS C O 1
ATOM 10471 N N . LYS C 1 341 ? 12.301 59.458 -8.759 1.00 50.23 341 LYS C N 1
ATOM 10472 C CA . LYS C 1 341 ? 13.073 58.223 -8.739 1.00 55.56 341 LYS C CA 1
ATOM 10473 C C . LYS C 1 341 ? 13.982 58.107 -9.976 1.00 54.92 341 LYS C C 1
ATOM 10474 O O . LYS C 1 341 ? 15.173 57.779 -9.869 1.00 46.66 341 LYS C O 1
ATOM 10480 N N . ALA C 1 342 ? 13.428 58.414 -11.154 1.00 49.62 342 ALA C N 1
ATOM 10481 C CA . ALA C 1 342 ? 14.167 58.353 -12.408 1.00 50.00 342 ALA C CA 1
ATOM 10482 C C . ALA C 1 342 ? 15.375 59.278 -12.375 1.00 53.39 342 ALA C C 1
ATOM 10483 O O . ALA C 1 342 ? 16.439 58.919 -12.881 1.00 56.50 342 ALA C O 1
ATOM 10485 N N . PHE C 1 343 ? 15.201 60.483 -11.824 1.00 51.29 343 PHE C N 1
ATOM 10486 C CA . PHE C 1 343 ? 16.321 61.409 -11.751 1.00 51.02 343 PHE C CA 1
ATOM 10487 C C . PHE C 1 343 ? 17.414 60.854 -10.829 1.00 50.88 343 PHE C C 1
ATOM 10488 O O . PHE C 1 343 ? 18.608 60.976 -11.123 1.00 52.13 343 PHE C O 1
ATOM 10496 N N . ALA C 1 344 ? 17.006 60.266 -9.698 1.00 53.29 344 ALA C N 1
ATOM 10497 C CA . ALA C 1 344 ? 17.949 59.639 -8.780 1.00 56.76 344 ALA C CA 1
ATOM 10498 C C . ALA C 1 344 ? 18.721 58.509 -9.477 1.00 56.57 344 ALA C C 1
ATOM 10499 O O . ALA C 1 344 ? 19.947 58.437 -9.366 1.00 52.23 344 ALA C O 1
ATOM 10501 N N . ILE C 1 345 ? 18.003 57.650 -10.219 1.00 53.03 345 ILE C N 1
ATOM 10502 C CA . ILE C 1 345 ? 18.628 56.572 -10.976 1.00 53.66 345 ILE C CA 1
ATOM 10503 C C . ILE C 1 345 ? 19.589 57.120 -12.035 1.00 54.78 345 ILE C C 1
ATOM 10504 O O . ILE C 1 345 ? 20.712 56.621 -12.160 1.00 54.34 345 ILE C O 1
ATOM 10509 N N . ALA C 1 346 ? 19.168 58.157 -12.780 1.00 58.33 346 ALA C N 1
ATOM 10510 C CA . ALA C 1 346 ? 20.005 58.733 -13.830 1.00 51.29 346 ALA C CA 1
ATOM 10511 C C . ALA C 1 346 ? 21.229 59.430 -13.226 1.00 51.51 346 ALA C C 1
ATOM 10512 O O . ALA C 1 346 ? 22.318 59.390 -13.802 1.00 51.22 346 ALA C O 1
ATOM 10514 N N . ALA C 1 347 ? 21.063 60.062 -12.056 1.00 49.39 347 ALA C N 1
ATOM 10515 C CA . ALA C 1 347 ? 22.172 60.758 -11.426 1.00 46.17 347 ALA C CA 1
ATOM 10516 C C . ALA C 1 347 ? 23.277 59.759 -11.101 1.00 53.70 347 ALA C C 1
ATOM 10517 O O . ALA C 1 347 ? 24.437 59.968 -11.449 1.00 58.67 347 ALA C O 1
ATOM 10519 N N . GLU C 1 348 ? 22.895 58.683 -10.414 1.00 56.84 348 GLU C N 1
ATOM 10520 C CA . GLU C 1 348 ? 23.821 57.642 -10.005 1.00 53.80 348 GLU C CA 1
ATOM 10521 C C . GLU C 1 348 ? 24.412 56.974 -11.239 1.00 56.61 348 GLU C C 1
ATOM 10522 O O . GLU C 1 348 ? 25.629 56.821 -11.345 1.00 60.23 348 GLU C O 1
ATOM 10528 N N . GLU C 1 349 ? 23.546 56.645 -12.200 1.00 55.40 349 GLU C N 1
ATOM 10529 C CA . GLU C 1 349 ? 23.980 55.899 -13.374 1.00 60.74 349 GLU C CA 1
ATOM 10530 C C . GLU C 1 349 ? 24.984 56.666 -14.248 1.00 58.68 349 GLU C C 1
ATOM 10531 O O . GLU C 1 349 ? 25.726 56.030 -14.987 1.00 57.20 349 GLU C O 1
ATOM 10537 N N . THR C 1 350 ? 25.004 58.013 -14.188 1.00 57.42 350 THR C N 1
ATOM 10538 C CA . THR C 1 350 ? 25.890 58.830 -15.016 1.00 61.02 350 THR C CA 1
ATOM 10539 C C . THR C 1 350 ? 26.944 59.559 -14.162 1.00 62.42 350 THR C C 1
ATOM 10540 O O . THR C 1 350 ? 27.569 60.534 -14.612 1.00 59.35 350 THR C O 1
ATOM 10544 N N . GLY C 1 351 ? 27.177 59.053 -12.937 1.00 64.85 351 GLY C N 1
ATOM 10545 C CA . GLY C 1 351 ? 28.208 59.579 -12.054 1.00 67.94 351 GLY C CA 1
ATOM 10546 C C . GLY C 1 351 ? 29.622 59.310 -12.580 1.00 66.32 351 GLY C C 1
ATOM 10547 O O . GLY C 1 351 ? 29.802 58.781 -13.671 1.00 63.94 351 GLY C O 1
ATOM 10548 N N . PHE C 1 352 ? 30.623 59.679 -11.776 1.00 72.66 352 PHE C N 1
ATOM 10549 C CA . PHE C 1 352 ? 32.026 59.665 -12.173 1.00 83.44 352 PHE C CA 1
ATOM 10550 C C . PHE C 1 352 ? 32.868 59.804 -10.904 1.00 73.92 352 PHE C C 1
ATOM 10551 O O . PHE C 1 352 ? 32.385 60.322 -9.898 1.00 66.50 352 PHE C O 1
ATOM 10559 N N . THR C 1 353 ? 34.119 59.328 -10.936 1.00 75.50 353 THR C N 1
ATOM 10560 C CA . THR C 1 353 ? 35.015 59.494 -9.798 1.00 76.72 353 THR C CA 1
ATOM 10561 C C . THR C 1 353 ? 35.661 60.877 -9.893 1.00 72.20 353 THR C C 1
ATOM 10562 O O . THR C 1 353 ? 35.924 61.352 -10.996 1.00 71.75 353 THR C O 1
ATOM 10566 N N . THR C 1 354 ? 35.857 61.540 -8.740 1.00 75.94 354 THR C N 1
ATOM 10567 C CA . THR C 1 354 ? 36.544 62.828 -8.682 1.00 83.68 354 THR C CA 1
ATOM 10568 C C . THR C 1 354 ? 38.052 62.586 -8.807 1.00 86.39 354 THR C C 1
A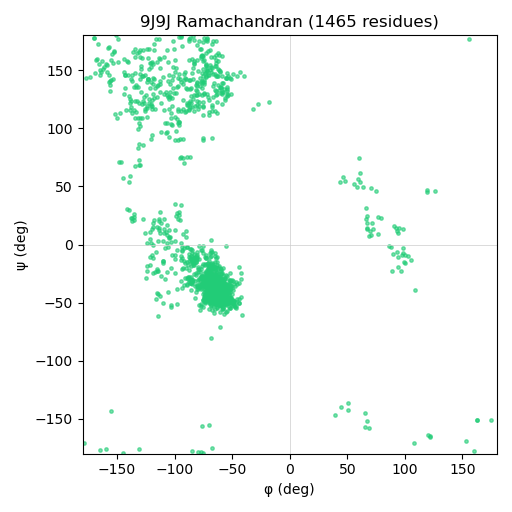TOM 10569 O O . THR C 1 354 ? 38.495 61.449 -8.977 1.00 74.13 354 THR C O 1
ATOM 10573 N N . ALA C 1 355 ? 38.840 63.667 -8.737 1.00 93.51 355 ALA C N 1
ATOM 10574 C CA . ALA C 1 355 ? 40.293 63.568 -8.703 1.00 94.13 355 ALA C CA 1
ATOM 10575 C C . ALA C 1 355 ? 40.760 62.593 -7.615 1.00 90.86 355 ALA C C 1
ATOM 10576 O O . ALA C 1 355 ? 41.733 61.874 -7.826 1.00 89.09 355 ALA C O 1
ATOM 10578 N N . GLY C 1 356 ? 40.050 62.536 -6.473 1.00 82.49 356 GLY C N 1
ATOM 10579 C CA . GLY C 1 356 ? 40.497 61.773 -5.311 1.00 80.75 356 GLY C CA 1
ATOM 10580 C C . GLY C 1 356 ? 39.944 60.345 -5.217 1.00 75.89 356 GLY C C 1
ATOM 10581 O O . GLY C 1 356 ? 40.244 59.638 -4.255 1.00 66.78 356 GLY C O 1
ATOM 10582 N N . GLY C 1 357 ? 39.141 59.918 -6.202 1.00 78.32 357 GLY C N 1
ATOM 10583 C CA . GLY C 1 357 ? 38.607 58.562 -6.244 1.00 72.21 357 GLY C CA 1
ATOM 10584 C C . GLY C 1 357 ? 37.230 58.450 -5.582 1.00 71.44 357 GLY C C 1
ATOM 10585 O O . GLY C 1 357 ? 36.747 57.343 -5.345 1.00 70.79 357 GLY C O 1
ATOM 10586 N N . LEU C 1 358 ? 36.601 59.596 -5.281 1.00 71.53 358 LEU C N 1
ATOM 10587 C CA . LEU C 1 358 ? 35.231 59.628 -4.783 1.00 74.04 358 LEU C CA 1
ATOM 10588 C C . LEU C 1 358 ? 34.271 59.484 -5.964 1.00 67.10 358 LEU C C 1
ATOM 10589 O O . LEU C 1 358 ? 34.420 60.188 -6.958 1.00 69.44 358 LEU C O 1
ATOM 10594 N N . PHE C 1 359 ? 33.314 58.549 -5.878 1.00 69.77 359 PHE C N 1
ATOM 10595 C CA . PHE C 1 359 ? 32.302 58.394 -6.917 1.00 70.50 359 PHE C CA 1
ATOM 10596 C C . PHE C 1 359 ? 31.123 59.306 -6.588 1.00 71.29 359 PHE C C 1
ATOM 10597 O O . PHE C 1 359 ? 30.487 59.150 -5.541 1.00 65.12 359 PHE C O 1
ATOM 10605 N N . LYS C 1 360 ? 30.856 60.233 -7.518 1.00 69.94 360 LYS C N 1
ATOM 10606 C CA . LYS C 1 360 ? 29.905 61.316 -7.336 1.00 69.97 360 LYS C CA 1
ATOM 10607 C C . LYS C 1 360 ? 28.775 61.168 -8.351 1.00 65.92 360 LYS C C 1
ATOM 10608 O O . LYS C 1 360 ? 29.031 61.218 -9.550 1.00 58.24 360 LYS C O 1
ATOM 10614 N N . PRO C 1 361 ? 27.510 60.946 -7.918 1.00 61.11 361 PRO C N 1
ATOM 10615 C CA . PRO C 1 361 ? 26.344 61.210 -8.762 1.00 60.68 361 PRO C CA 1
ATOM 10616 C C . PRO C 1 361 ? 26.429 62.473 -9.616 1.00 59.05 361 PRO C C 1
ATOM 10617 O O . PRO C 1 361 ? 27.011 63.473 -9.204 1.00 54.95 361 PRO C O 1
ATOM 10621 N N . ASN C 1 362 ? 25.856 62.385 -10.824 1.00 59.14 362 ASN C N 1
ATOM 10622 C CA . ASN C 1 362 ? 25.775 63.494 -11.758 1.00 59.58 362 ASN C CA 1
ATOM 10623 C C . ASN C 1 362 ? 24.844 64.573 -11.193 1.00 59.59 362 ASN C C 1
ATOM 10624 O O . ASN C 1 362 ? 23.644 64.340 -11.019 1.00 54.11 362 ASN C O 1
ATOM 10629 N N . ASN C 1 363 ? 25.425 65.743 -10.891 1.00 54.11 363 ASN C N 1
ATOM 10630 C CA . ASN C 1 363 ? 24.718 66.854 -10.262 1.00 58.10 363 ASN C CA 1
ATOM 10631 C C . ASN C 1 363 ? 23.664 67.446 -11.198 1.00 51.69 363 ASN C C 1
ATOM 10632 O O . ASN C 1 363 ? 22.755 68.131 -10.744 1.00 52.07 363 ASN C O 1
ATOM 10637 N N . ILE C 1 364 ? 23.793 67.218 -12.505 1.00 48.38 364 ILE C N 1
ATOM 10638 C CA . ILE C 1 364 ? 22.803 67.706 -13.448 1.00 57.05 364 ILE C CA 1
ATOM 10639 C C . ILE C 1 364 ? 21.472 67.013 -13.164 1.00 53.05 364 ILE C C 1
ATOM 10640 O O . ILE C 1 364 ? 20.434 67.660 -13.054 1.00 57.24 364 ILE C O 1
ATOM 10645 N N . TYR C 1 365 ? 21.502 65.697 -12.995 1.00 53.41 365 TYR C N 1
ATOM 10646 C CA . TYR C 1 365 ? 20.274 64.967 -12.728 1.00 57.79 365 TYR C CA 1
ATOM 10647 C C . TYR C 1 365 ? 19.811 65.181 -11.288 1.00 57.65 365 TYR C C 1
ATOM 10648 O O . TYR C 1 365 ? 18.603 65.218 -11.028 1.00 59.80 365 TYR C O 1
ATOM 10657 N N . VAL C 1 366 ? 20.761 65.350 -10.360 1.00 53.30 366 VAL C N 1
ATOM 10658 C CA . VAL C 1 366 ? 20.407 65.618 -8.976 1.00 57.53 366 VAL C CA 1
ATOM 10659 C C . VAL C 1 366 ? 19.599 66.918 -8.922 1.00 56.89 366 VAL C C 1
ATOM 10660 O O . VAL C 1 366 ? 18.464 66.921 -8.442 1.00 49.65 366 VAL C O 1
ATOM 10664 N N . ASP C 1 367 ? 20.184 68.016 -9.419 1.00 55.21 367 ASP C N 1
ATOM 10665 C CA . ASP C 1 367 ? 19.616 69.348 -9.235 1.00 54.84 367 ASP C CA 1
ATOM 10666 C C . ASP C 1 367 ? 18.323 69.528 -10.027 1.00 53.27 367 ASP C C 1
ATOM 10667 O O . ASP C 1 367 ? 17.421 70.221 -9.569 1.00 56.55 367 ASP C O 1
ATOM 10672 N N . LEU C 1 368 ? 18.239 68.938 -11.225 1.00 51.11 368 LEU C N 1
ATOM 10673 C CA . LEU C 1 368 ? 17.027 69.071 -12.015 1.00 58.29 368 LEU C CA 1
ATOM 10674 C C . LEU C 1 368 ? 15.934 68.188 -11.424 1.00 49.69 368 LEU C C 1
ATOM 10675 O O . LEU C 1 368 ? 14.759 68.449 -11.659 1.00 55.03 368 LEU C O 1
ATOM 10680 N N . GLY C 1 369 ? 16.326 67.131 -10.703 1.00 49.04 369 GLY C N 1
ATOM 10681 C CA . GLY C 1 369 ? 15.384 66.314 -9.943 1.00 52.19 369 GLY C CA 1
ATOM 10682 C C . GLY C 1 369 ? 14.767 67.104 -8.789 1.00 53.99 369 GLY C C 1
ATOM 10683 O O . GLY C 1 369 ? 13.548 67.143 -8.612 1.00 49.90 369 GLY C O 1
ATOM 10684 N N . ARG C 1 370 ? 15.631 67.795 -8.045 1.00 51.18 370 ARG C N 1
ATOM 10685 C CA . ARG C 1 370 ? 15.195 68.673 -6.973 1.00 52.96 370 ARG C CA 1
ATOM 10686 C C . ARG C 1 370 ? 14.202 69.695 -7.510 1.00 43.80 370 ARG C C 1
ATOM 10687 O O . ARG C 1 370 ? 13.146 69.876 -6.940 1.00 44.73 370 ARG C O 1
ATOM 10695 N N . ALA C 1 371 ? 14.586 70.369 -8.592 1.00 45.33 371 ALA C N 1
ATOM 10696 C CA . ALA C 1 371 ? 13.789 71.362 -9.284 1.00 46.40 371 ALA C CA 1
ATOM 10697 C C . ALA C 1 371 ? 12.395 70.840 -9.623 1.00 51.36 371 ALA C C 1
ATOM 10698 O O . ALA C 1 371 ? 11.411 71.565 -9.485 1.00 53.47 371 ALA C O 1
ATOM 10700 N N . HIS C 1 372 ? 12.334 69.602 -10.136 1.00 56.24 372 HIS C N 1
ATOM 10701 C CA . HIS C 1 372 ? 11.068 68.973 -10.487 1.00 50.59 372 HIS C CA 1
ATOM 10702 C C . HIS C 1 372 ? 10.218 68.834 -9.237 1.00 44.45 372 HIS C C 1
ATOM 10703 O O . HIS C 1 372 ? 9.014 69.067 -9.291 1.00 39.53 372 HIS C O 1
ATOM 10710 N N . TYR C 1 373 ? 10.881 68.427 -8.143 1.00 45.65 373 TYR C N 1
ATOM 10711 C CA . TYR C 1 373 ? 10.249 68.278 -6.843 1.00 51.53 373 TYR C CA 1
ATOM 10712 C C . TYR C 1 373 ? 9.766 69.648 -6.374 1.00 44.34 373 TYR C C 1
ATOM 10713 O O . TYR C 1 373 ? 8.591 69.787 -6.050 1.00 43.55 373 TYR C O 1
ATOM 10722 N N . LEU C 1 374 ? 10.676 70.634 -6.347 1.00 45.08 374 LEU C N 1
ATOM 10723 C CA . LEU C 1 374 ? 10.405 71.967 -5.802 1.00 51.05 374 LEU C CA 1
ATOM 10724 C C . LEU C 1 374 ? 9.259 72.679 -6.537 1.00 50.40 374 LEU C C 1
ATOM 10725 O O . LEU C 1 374 ? 8.528 73.451 -5.922 1.00 56.41 374 LEU C O 1
ATOM 10730 N N . GLU C 1 375 ? 9.109 72.415 -7.843 1.00 53.10 375 GLU C N 1
ATOM 10731 C CA . GLU C 1 375 ? 8.136 73.089 -8.693 1.00 57.05 375 GLU C CA 1
ATOM 10732 C C . GLU C 1 375 ? 6.732 72.563 -8.402 1.00 54.64 375 GLU C C 1
ATOM 10733 O O . GLU C 1 375 ? 5.797 73.356 -8.341 1.00 49.86 375 GLU C O 1
ATOM 10739 N N . ASN C 1 376 ? 6.610 71.240 -8.199 1.00 49.27 376 ASN C N 1
ATOM 10740 C CA . ASN C 1 376 ? 5.326 70.558 -8.232 1.00 51.94 376 ASN C CA 1
ATOM 10741 C C . ASN C 1 376 ? 4.867 70.060 -6.855 1.00 47.35 376 ASN C C 1
ATOM 10742 O O . ASN C 1 376 ? 3.692 69.704 -6.741 1.00 47.88 376 ASN C O 1
ATOM 10747 N N . ILE C 1 377 ? 5.752 70.024 -5.834 1.00 38.20 377 ILE C N 1
ATOM 10748 C CA . ILE C 1 377 ? 5.424 69.439 -4.530 1.00 47.44 377 ILE C CA 1
ATOM 10749 C C . ILE C 1 377 ? 4.136 70.021 -3.933 1.00 47.28 377 ILE C C 1
ATOM 10750 O O . ILE C 1 377 ? 3.326 69.264 -3.409 1.00 53.11 377 ILE C O 1
ATOM 10755 N N . HIS C 1 378 ? 3.982 71.356 -3.957 1.00 48.24 378 HIS C N 1
ATOM 10756 C CA . HIS C 1 378 ? 2.831 72.028 -3.375 1.00 45.63 378 HIS C CA 1
ATOM 10757 C C . HIS C 1 378 ? 1.563 71.623 -4.132 1.00 46.79 378 HIS C C 1
ATOM 10758 O O . HIS C 1 378 ? 0.477 71.623 -3.556 1.00 51.79 378 HIS C O 1
ATOM 10765 N N . ASN C 1 379 ? 1.702 71.295 -5.425 1.00 48.10 379 ASN C N 1
ATOM 10766 C CA . ASN C 1 379 ? 0.593 70.777 -6.226 1.00 50.41 379 ASN C CA 1
ATOM 10767 C C . ASN C 1 379 ? 0.232 69.362 -5.769 1.00 47.93 379 ASN C C 1
ATOM 10768 O O . ASN C 1 379 ? -0.955 69.021 -5.681 1.00 43.87 379 ASN C O 1
ATOM 10773 N N . ALA C 1 380 ? 1.257 68.554 -5.462 1.00 45.75 380 ALA C N 1
ATOM 10774 C CA . ALA C 1 380 ? 1.034 67.171 -5.049 1.00 50.23 380 ALA C CA 1
ATOM 10775 C C . ALA C 1 380 ? 0.368 67.121 -3.669 1.00 49.75 380 ALA C C 1
ATOM 10776 O O . ALA C 1 380 ? -0.551 66.323 -3.448 1.00 45.72 380 ALA C O 1
ATOM 10778 N N . VAL C 1 381 ? 0.823 67.993 -2.754 1.00 44.23 381 VAL C N 1
ATOM 10779 C CA . VAL C 1 381 ? 0.241 68.078 -1.421 1.00 49.95 381 VAL C CA 1
ATOM 10780 C C . VAL C 1 381 ? -1.203 68.582 -1.508 1.00 46.80 381 VAL C C 1
ATOM 10781 O O . VAL C 1 381 ? -2.112 68.002 -0.912 1.00 41.49 381 VAL C O 1
ATOM 10785 N N . ASN C 1 382 ? -1.409 69.656 -2.274 1.00 49.16 382 ASN C N 1
ATOM 10786 C CA . ASN C 1 382 ? -2.725 70.261 -2.427 1.00 49.61 382 ASN C CA 1
ATOM 10787 C C . ASN C 1 382 ? -3.720 69.229 -2.954 1.00 46.63 382 ASN C C 1
ATOM 10788 O O . ASN C 1 382 ? -4.867 69.210 -2.511 1.00 42.51 382 ASN C O 1
ATOM 10793 N N . GLN C 1 383 ? -3.268 68.412 -3.925 1.00 50.01 383 GLN C N 1
ATOM 10794 C CA . GLN C 1 383 ? -4.047 67.305 -4.466 1.00 49.00 383 GLN C CA 1
ATOM 10795 C C . GLN C 1 383 ? -4.403 66.277 -3.382 1.00 47.31 383 GLN C C 1
ATOM 10796 O O . GLN C 1 383 ? -5.541 65.833 -3.307 1.00 47.55 383 GLN C O 1
ATOM 10802 N N . LEU C 1 384 ? -3.450 65.885 -2.537 1.00 46.37 384 LEU C N 1
ATOM 10803 C CA . LEU C 1 384 ? -3.732 64.923 -1.473 1.00 49.24 384 LEU C CA 1
ATOM 10804 C C . LEU C 1 384 ? -4.825 65.478 -0.548 1.00 53.46 384 LEU C C 1
ATOM 10805 O O . LEU C 1 384 ? -5.728 64.752 -0.104 1.00 46.73 384 LEU C O 1
ATOM 10810 N N . ILE C 1 385 ? -4.749 66.793 -0.275 1.00 55.27 385 ILE C N 1
ATOM 10811 C CA . ILE C 1 385 ? -5.728 67.459 0.575 1.00 53.91 385 ILE C CA 1
ATOM 10812 C C . ILE C 1 385 ? -7.089 67.507 -0.132 1.00 46.25 385 ILE C C 1
ATOM 10813 O O . ILE C 1 385 ? -8.097 67.208 0.491 1.00 52.72 385 ILE C O 1
ATOM 10818 N N . GLU C 1 386 ? -7.132 67.779 -1.439 1.00 47.39 386 GLU C N 1
ATOM 10819 C CA . GLU C 1 386 ? -8.405 67.764 -2.157 1.00 57.49 386 GLU C CA 1
ATOM 10820 C C . GLU C 1 386 ? -9.119 66.430 -1.922 1.00 57.72 386 GLU C C 1
ATOM 10821 O O . GLU C 1 386 ? -10.335 66.411 -1.736 1.00 56.84 386 GLU C O 1
ATOM 10827 N N . PHE C 1 387 ? -8.358 65.323 -1.897 1.00 58.16 387 PHE C N 1
ATOM 10828 C CA . PHE C 1 387 ? -8.933 63.989 -1.756 1.00 52.24 387 PHE C CA 1
ATOM 10829 C C . PHE C 1 387 ? -9.685 63.843 -0.429 1.00 48.97 387 PHE C C 1
ATOM 10830 O O . PHE C 1 387 ? -10.616 63.051 -0.341 1.00 51.83 387 PHE C O 1
ATOM 10838 N N . CYS C 1 388 ? -9.287 64.596 0.603 1.00 51.77 388 CYS C N 1
ATOM 10839 C CA . CYS C 1 388 ? -9.836 64.389 1.934 1.00 58.03 388 CYS C CA 1
ATOM 10840 C C . CYS C 1 388 ? -11.258 64.927 2.054 1.00 63.58 388 CYS C C 1
ATOM 10841 O O . CYS C 1 388 ? -12.054 64.356 2.794 1.00 63.98 388 CYS C O 1
ATOM 10844 N N . GLY C 1 389 ? -11.555 66.045 1.368 1.00 71.51 389 GLY C N 1
ATOM 10845 C CA . GLY C 1 389 ? -12.796 66.778 1.600 1.00 63.19 389 GLY C CA 1
ATOM 10846 C C . GLY C 1 389 ? -12.805 67.415 2.992 1.00 64.95 389 GLY C C 1
ATOM 10847 O O . GLY C 1 389 ? -11.749 67.678 3.575 1.00 56.49 389 GLY C O 1
ATOM 10848 N N . ARG C 1 390 ? -14.016 67.582 3.542 1.00 74.90 390 ARG C N 1
ATOM 10849 C CA . ARG C 1 390 ? -14.263 68.158 4.862 1.00 78.94 390 ARG C CA 1
ATOM 10850 C C . ARG C 1 390 ? -13.487 67.428 5.964 1.00 77.74 390 ARG C C 1
ATOM 10851 O O . ARG C 1 390 ? -13.157 68.017 6.992 1.00 72.36 390 ARG C O 1
ATOM 10859 N N . GLY C 1 391 ? -13.192 66.140 5.746 1.00 79.98 391 GLY C N 1
ATOM 10860 C CA . GLY C 1 391 ? -12.579 65.288 6.752 1.00 79.17 391 GLY C CA 1
ATOM 10861 C C . GLY C 1 391 ? -11.456 65.956 7.546 1.00 79.94 391 GLY C C 1
ATOM 10862 O O . GLY C 1 391 ? -11.228 65.577 8.692 1.00 79.34 391 GLY C O 1
ATOM 10863 N N . VAL C 1 392 ? -10.731 66.910 6.944 1.00 83.14 392 VAL C N 1
ATOM 10864 C CA . VAL C 1 392 ? -9.570 67.509 7.598 1.00 89.77 392 VAL C CA 1
ATOM 10865 C C . VAL C 1 392 ? -9.987 68.653 8.531 1.00 97.03 392 VAL C C 1
ATOM 10866 O O . VAL C 1 392 ? -9.184 69.076 9.358 1.00 99.63 392 VAL C O 1
ATOM 10870 N N . VAL C 1 393 ? -11.225 69.158 8.401 1.00 112.02 393 VAL C N 1
ATOM 10871 C CA . VAL C 1 393 ? -11.766 70.174 9.304 1.00 113.74 393 VAL C CA 1
ATOM 10872 C C . VAL C 1 393 ? -12.545 69.486 10.429 1.00 107.48 393 VAL C C 1
ATOM 10873 O O . VAL C 1 393 ? -12.496 69.908 11.581 1.00 106.09 393 VAL C O 1
ATOM 10877 N N . MET C 1 394 ? -13.234 68.404 10.052 1.00 102.17 394 MET C N 1
ATOM 10878 C CA . MET C 1 394 ? -14.290 67.753 10.807 1.00 101.59 394 MET C CA 1
ATOM 10879 C C . MET C 1 394 ? -13.720 66.939 11.971 1.00 101.09 394 MET C C 1
ATOM 10880 O O . MET C 1 394 ? -14.361 66.830 13.020 1.00 108.34 394 MET C O 1
ATOM 10885 N N . SER C 1 395 ? -12.480 66.456 11.779 1.00 81.97 395 SER C N 1
ATOM 10886 C CA . SER C 1 395 ? -11.967 65.191 12.294 1.00 68.91 395 SER C CA 1
ATOM 10887 C C . SER C 1 395 ? -11.870 65.110 13.822 1.00 60.34 395 SER C C 1
ATOM 10888 O O . SER C 1 395 ? -10.993 65.724 14.432 1.00 54.65 395 SER C O 1
ATOM 10891 N N . PRO C 1 396 ? -12.657 64.220 14.477 1.00 56.15 396 PRO C N 1
ATOM 10892 C CA . PRO C 1 396 ? -12.701 64.147 15.943 1.00 58.58 396 PRO C CA 1
ATOM 10893 C C . PRO C 1 396 ? -11.398 63.738 16.618 1.00 55.81 396 PRO C C 1
ATOM 10894 O O . PRO C 1 396 ? -10.544 63.068 16.023 1.00 47.03 396 PRO C O 1
ATOM 10898 N N . THR C 1 397 ? -11.256 64.184 17.869 1.00 51.65 397 THR C N 1
ATOM 10899 C CA . THR C 1 397 ? -10.097 63.830 18.680 1.00 54.45 397 THR C CA 1
ATOM 10900 C C . THR C 1 397 ? -10.342 62.436 19.250 1.00 55.88 397 THR C C 1
ATOM 10901 O O . THR C 1 397 ? -11.437 61.886 19.115 1.00 56.07 397 THR C O 1
ATOM 10905 N N . LYS C 1 398 ? -9.310 61.878 19.887 1.00 54.57 398 LYS C N 1
ATOM 10906 C CA . LYS C 1 398 ? -9.447 60.612 20.582 1.00 56.92 398 LYS C CA 1
ATOM 10907 C C . LYS C 1 398 ? -10.430 60.779 21.745 1.00 52.39 398 LYS C C 1
ATOM 10908 O O . LYS C 1 398 ? -11.258 59.907 21.973 1.00 51.91 398 LYS C O 1
ATOM 10914 N N . ALA C 1 399 ? -10.364 61.913 22.446 1.00 48.51 399 ALA C N 1
ATOM 10915 C CA . ALA C 1 399 ? -11.306 62.194 23.516 1.00 49.38 399 ALA C CA 1
ATOM 10916 C C . ALA C 1 399 ? -12.750 62.199 22.989 1.00 55.63 399 ALA C C 1
ATOM 10917 O O . ALA C 1 399 ? -13.656 61.701 23.667 1.00 53.69 399 ALA C O 1
ATOM 10919 N N . ASP C 1 400 ? -12.970 62.717 21.763 1.00 54.97 400 ASP C N 1
ATOM 10920 C CA . ASP C 1 400 ? -14.306 62.743 21.172 1.00 53.95 400 ASP C CA 1
ATOM 10921 C C . ASP C 1 400 ? -14.823 61.323 20.933 1.00 59.50 400 ASP C C 1
ATOM 10922 O O . ASP C 1 400 ? -16.004 61.059 21.161 1.00 66.12 400 ASP C O 1
ATOM 10927 N N . PHE C 1 401 ? -13.944 60.427 20.450 1.00 58.22 401 PHE C N 1
ATOM 10928 C CA . PHE C 1 401 ? -14.299 59.038 20.182 1.00 56.23 401 PHE C CA 1
ATOM 10929 C C . PHE C 1 401 ? -14.468 58.261 21.494 1.00 54.13 401 PHE C C 1
ATOM 10930 O O . PHE C 1 401 ? -15.299 57.372 21.552 1.00 56.32 401 PHE C O 1
ATOM 10938 N N . ASP C 1 402 ? -13.734 58.628 22.556 1.00 55.87 402 ASP C N 1
ATOM 10939 C CA . ASP C 1 402 ? -13.805 57.938 23.843 1.00 56.30 402 ASP C CA 1
ATOM 10940 C C . ASP C 1 402 ? -14.950 58.453 24.719 1.00 54.39 402 ASP C C 1
ATOM 10941 O O . ASP C 1 402 ? -15.170 57.924 25.800 1.00 58.76 402 ASP C O 1
ATOM 10946 N N . HIS C 1 403 ? -15.679 59.487 24.292 1.00 61.68 403 HIS C N 1
ATOM 10947 C CA . HIS C 1 403 ? -16.828 59.942 25.065 1.00 64.38 403 HIS C CA 1
ATOM 10948 C C . HIS C 1 403 ? -17.817 58.784 25.245 1.00 65.76 403 HIS C C 1
ATOM 10949 O O . HIS C 1 403 ? -18.133 58.088 24.281 1.00 61.32 403 HIS C O 1
ATOM 10956 N N . PRO C 1 404 ? -18.338 58.546 26.475 1.00 69.59 404 PRO C N 1
ATOM 10957 C CA . PRO C 1 404 ? -19.209 57.397 26.740 1.00 68.00 404 PRO C CA 1
ATOM 10958 C C . PRO C 1 404 ? -20.468 57.310 25.870 1.00 66.23 404 PRO C C 1
ATOM 10959 O O . PRO C 1 404 ? -20.819 56.220 25.436 1.00 57.14 404 PRO C O 1
ATOM 10963 N N . PHE C 1 405 ? -21.150 58.439 25.621 1.00 59.86 405 PHE C N 1
ATOM 10964 C CA . PHE C 1 405 ? -22.395 58.409 24.873 1.00 60.33 405 PHE C CA 1
ATOM 10965 C C . PHE C 1 405 ? -22.143 58.761 23.399 1.00 62.34 405 PHE C C 1
ATOM 10966 O O . PHE C 1 405 ? -22.595 58.033 22.515 1.00 55.52 405 PHE C O 1
ATOM 10974 N N . LEU C 1 406 ? -21.458 59.882 23.122 1.00 61.69 406 LEU C N 1
ATOM 10975 C CA . LEU C 1 406 ? -21.384 60.415 21.761 1.00 60.36 406 LEU C CA 1
ATOM 10976 C C . LEU C 1 406 ? -20.310 59.678 20.959 1.00 57.41 406 LEU C C 1
ATOM 10977 O O . LEU C 1 406 ? -20.386 59.626 19.737 1.00 55.94 406 LEU C O 1
ATOM 10982 N N . GLY C 1 407 ? -19.312 59.130 21.657 1.00 53.81 407 GLY C N 1
ATOM 10983 C CA . GLY C 1 407 ? -18.192 58.466 21.021 1.00 59.25 407 GLY C CA 1
ATOM 10984 C C . GLY C 1 407 ? -18.662 57.322 20.129 1.00 62.23 407 GLY C C 1
ATOM 10985 O O . GLY C 1 407 ? -18.355 57.307 18.933 1.00 57.62 407 GLY C O 1
ATOM 10986 N N . PRO C 1 408 ? -19.358 56.305 20.696 1.00 66.10 408 PRO C N 1
ATOM 10987 C CA . PRO C 1 408 ? -19.953 55.239 19.891 1.00 65.49 408 PRO C CA 1
ATOM 10988 C C . PRO C 1 408 ? -20.745 55.754 18.689 1.00 60.14 408 PRO C C 1
ATOM 10989 O O . PRO C 1 408 ? -20.698 55.124 17.635 1.00 59.17 408 PRO C O 1
ATOM 10993 N N . LYS C 1 409 ? -21.431 56.902 18.857 1.00 61.84 409 LYS C N 1
ATOM 10994 C CA . LYS C 1 409 ? -22.233 57.540 17.812 1.00 67.27 409 LYS C CA 1
ATOM 10995 C C . LYS C 1 409 ? -21.359 58.053 16.659 1.00 64.84 409 LYS C C 1
ATOM 10996 O O . LYS C 1 409 ? -21.780 57.997 15.499 1.00 56.65 409 LYS C O 1
ATOM 11002 N N . LEU C 1 410 ? -20.167 58.583 16.990 1.00 61.02 410 LEU C N 1
ATOM 11003 C CA . LEU C 1 410 ? -19.191 59.037 16.003 1.00 60.53 410 LEU C CA 1
ATOM 11004 C C . LEU C 1 410 ? -18.620 57.863 15.211 1.00 56.16 410 LEU C C 1
ATOM 11005 O O . LEU C 1 410 ? -18.406 57.995 14.006 1.00 57.28 410 LEU C O 1
ATOM 11010 N N . GLU C 1 411 ? -18.331 56.746 15.902 1.00 58.10 411 GLU C N 1
ATOM 11011 C CA . GLU C 1 411 ? -17.771 55.548 15.291 1.00 58.04 411 GLU C CA 1
ATOM 11012 C C . GLU C 1 411 ? -18.757 54.956 14.281 1.00 62.02 411 GLU C C 1
ATOM 11013 O O . GLU C 1 411 ? -18.334 54.388 13.265 1.00 55.94 411 GLU C O 1
ATOM 11019 N N . GLU C 1 412 ? -20.057 55.084 14.603 1.00 56.10 412 GLU C N 1
ATOM 11020 C CA . GLU C 1 412 ? -21.167 54.730 13.727 1.00 57.01 412 GLU C CA 1
ATOM 11021 C C . GLU C 1 412 ? -21.219 55.705 12.544 1.00 60.01 412 GLU C C 1
ATOM 11022 O O . GLU C 1 412 ? -21.202 55.285 11.386 1.00 63.15 412 GLU C O 1
ATOM 11028 N N . ALA C 1 413 ? -21.250 57.017 12.830 1.00 58.21 413 ALA C N 1
ATOM 11029 C CA . ALA C 1 413 ? -21.511 58.022 11.810 1.00 54.16 413 ALA C CA 1
ATOM 11030 C C . ALA C 1 413 ? -20.337 58.235 10.846 1.00 52.89 413 ALA C C 1
ATOM 11031 O O . ALA C 1 413 ? -20.558 58.593 9.687 1.00 54.87 413 ALA C O 1
ATOM 11033 N N . LEU C 1 414 ? -19.091 58.066 11.307 1.00 49.38 414 LEU C N 1
ATOM 11034 C CA . LEU C 1 414 ? -17.949 58.446 10.490 1.00 51.72 414 LEU C CA 1
ATOM 11035 C C . LEU C 1 414 ? -17.230 57.237 9.892 1.00 54.54 414 LEU C C 1
ATOM 11036 O O . LEU C 1 414 ? -16.191 57.430 9.258 1.00 54.69 414 LEU C O 1
ATOM 11041 N N . ARG C 1 415 ? -17.758 56.009 10.071 1.00 59.83 415 ARG C N 1
ATOM 11042 C CA . ARG C 1 415 ? -17.119 54.813 9.515 1.00 64.35 415 ARG C CA 1
ATOM 11043 C C . ARG C 1 415 ? -17.338 54.699 8.002 1.00 59.88 415 ARG C C 1
ATOM 11044 O O . ARG C 1 415 ? -18.256 55.281 7.434 1.00 57.42 415 ARG C O 1
ATOM 11052 N N . GLY C 1 416 ? -16.446 53.947 7.353 1.00 62.85 416 GLY C N 1
ATOM 11053 C CA . GLY C 1 416 ? -16.621 53.542 5.969 1.00 59.53 416 GLY C CA 1
ATOM 11054 C C . GLY C 1 416 ? -17.100 52.096 5.888 1.00 63.87 416 GLY C C 1
ATOM 11055 O O . GLY C 1 416 ? -17.186 51.397 6.908 1.00 58.62 416 GLY C O 1
ATOM 11056 N N . THR C 1 417 ? -17.384 51.666 4.653 1.00 67.32 417 THR C N 1
ATOM 11057 C CA . THR C 1 417 ? -17.800 50.305 4.364 1.00 71.43 417 THR C CA 1
ATOM 11058 C C . THR C 1 417 ? -16.796 49.317 4.958 1.00 76.47 417 THR C C 1
ATOM 11059 O O . THR C 1 417 ? -17.205 48.340 5.585 1.00 70.53 417 THR C O 1
ATOM 11063 N N . SER C 1 418 ? -15.496 49.571 4.741 1.00 68.37 418 SER C N 1
ATOM 11064 C CA . SER C 1 418 ? -14.474 48.561 4.969 1.00 71.57 418 SER C CA 1
ATOM 11065 C C . SER C 1 418 ? -13.364 49.100 5.873 1.00 68.26 418 SER C C 1
ATOM 11066 O O . SER C 1 418 ? -12.250 48.571 5.865 1.00 64.43 418 SER C O 1
ATOM 11069 N N . ILE C 1 419 ? -13.679 50.140 6.659 1.00 54.71 419 ILE C N 1
ATOM 11070 C CA . ILE C 1 419 ? -12.710 50.759 7.557 1.00 55.55 419 ILE C CA 1
ATOM 11071 C C . ILE C 1 419 ? -13.499 51.451 8.663 1.00 52.46 419 ILE C C 1
ATOM 11072 O O . ILE C 1 419 ? -14.572 51.983 8.392 1.00 56.44 419 ILE C O 1
ATOM 11077 N N . SER C 1 420 ? -12.997 51.369 9.904 1.00 51.99 420 SER C N 1
ATOM 11078 C CA . SER C 1 420 ? -13.636 51.978 11.062 1.00 50.09 420 SER C CA 1
ATOM 11079 C C . SER C 1 420 ? -13.480 53.500 11.028 1.00 50.79 420 SER C C 1
ATOM 11080 O O . SER C 1 420 ? -12.636 54.038 10.312 1.00 52.50 420 SER C O 1
ATOM 11083 N N . ALA C 1 421 ? -14.277 54.188 11.848 1.00 48.53 421 ALA C N 1
ATOM 11084 C CA . ALA C 1 421 ? -14.218 55.636 11.938 1.00 48.74 421 ALA C CA 1
ATOM 11085 C C . ALA C 1 421 ? -12.821 56.076 12.348 1.00 51.94 421 ALA C C 1
ATOM 11086 O O . ALA C 1 421 ? -12.289 57.024 11.779 1.00 59.78 421 ALA C O 1
ATOM 11088 N N . ARG C 1 422 ? -12.242 55.366 13.329 1.00 49.87 422 ARG C N 1
ATOM 11089 C CA . ARG C 1 422 ? -11.008 55.788 13.973 1.00 49.82 422 ARG C CA 1
ATOM 11090 C C . ARG C 1 422 ? -9.869 55.700 12.962 1.00 53.36 422 ARG C C 1
ATOM 11091 O O . ARG C 1 422 ? -9.080 56.624 12.809 1.00 58.19 422 ARG C O 1
ATOM 11099 N N . ASP C 1 423 ? -9.811 54.565 12.268 1.00 58.48 423 ASP C N 1
ATOM 11100 C CA . ASP C 1 423 ? -8.757 54.299 11.316 1.00 55.04 423 ASP C CA 1
ATOM 11101 C C . ASP C 1 423 ? -8.808 55.327 10.192 1.00 51.83 423 ASP C C 1
ATOM 11102 O O . ASP C 1 423 ? -7.777 55.836 9.776 1.00 49.04 423 ASP C O 1
ATOM 11107 N N . ARG C 1 424 ? -10.008 55.600 9.679 1.00 50.11 424 ARG C N 1
ATOM 11108 C CA . ARG C 1 424 ? -10.149 56.522 8.569 1.00 52.76 424 ARG C CA 1
ATOM 11109 C C . ARG C 1 424 ? -9.751 57.917 9.050 1.00 54.35 424 ARG C C 1
ATOM 11110 O O . ARG C 1 424 ? -9.031 58.635 8.356 1.00 52.48 424 ARG C O 1
ATOM 11118 N N . VAL C 1 425 ? -10.162 58.278 10.269 1.00 53.43 425 VAL C N 1
ATOM 11119 C CA . VAL C 1 425 ? -9.848 59.608 10.767 1.00 53.10 425 VAL C CA 1
ATOM 11120 C C . VAL C 1 425 ? -8.335 59.729 10.981 1.00 55.19 425 VAL C C 1
ATOM 11121 O O . VAL C 1 425 ? -7.757 60.802 10.804 1.00 52.73 425 VAL C O 1
ATOM 11125 N N . SER C 1 426 ? -7.662 58.614 11.267 1.00 51.63 426 SER C N 1
ATOM 11126 C CA . SER C 1 426 ? -6.223 58.674 11.473 1.00 57.69 426 SER C CA 1
ATOM 11127 C C . SER C 1 426 ? -5.503 58.950 10.149 1.00 48.88 426 SER C C 1
ATOM 11128 O O . SER C 1 426 ? -4.340 59.358 10.143 1.00 44.63 426 SER C O 1
ATOM 11131 N N . ILE C 1 427 ? -6.179 58.702 9.018 1.00 44.87 427 ILE C N 1
ATOM 11132 C CA . ILE C 1 427 ? -5.578 59.019 7.734 1.00 50.38 427 ILE C CA 1
ATOM 11133 C C . ILE C 1 427 ? -5.593 60.536 7.544 1.00 49.89 427 ILE C C 1
ATOM 11134 O O . ILE C 1 427 ? -4.591 61.114 7.126 1.00 47.76 427 ILE C O 1
ATOM 11139 N N . PHE C 1 428 ? -6.740 61.154 7.863 1.00 50.29 428 PHE C N 1
ATOM 11140 C CA . PHE C 1 428 ? -6.902 62.599 7.797 1.00 57.25 428 PHE C CA 1
ATOM 11141 C C . PHE C 1 428 ? -5.858 63.266 8.691 1.00 53.97 428 PHE C C 1
ATOM 11142 O O . PHE C 1 428 ? -5.082 64.088 8.205 1.00 51.36 428 PHE C O 1
ATOM 11150 N N . ARG C 1 429 ? -5.818 62.855 9.970 1.00 54.96 429 ARG C N 1
ATOM 11151 C CA . ARG C 1 429 ? -4.912 63.415 10.969 1.00 53.65 429 ARG C CA 1
ATOM 11152 C C . ARG C 1 429 ? -3.442 63.252 10.577 1.00 51.42 429 ARG C C 1
ATOM 11153 O O . ARG C 1 429 ? -2.622 64.115 10.886 1.00 52.26 429 ARG C O 1
ATOM 11161 N N . GLN C 1 430 ? -3.097 62.158 9.897 1.00 46.42 430 GLN C N 1
ATOM 11162 C CA . GLN C 1 430 ? -1.722 61.979 9.435 1.00 50.01 430 GLN C CA 1
ATOM 11163 C C . GLN C 1 430 ? -1.391 63.030 8.363 1.00 50.26 430 GLN C C 1
ATOM 11164 O O . GLN C 1 430 ? -0.289 63.582 8.349 1.00 43.29 430 GLN C O 1
ATOM 11170 N N . ILE C 1 431 ? -2.367 63.316 7.490 1.00 47.06 431 ILE C N 1
ATOM 11171 C CA . ILE C 1 431 ? -2.235 64.324 6.449 1.00 53.67 431 ILE C CA 1
ATOM 11172 C C . ILE C 1 431 ? -2.238 65.737 7.066 1.00 53.91 431 ILE C C 1
ATOM 11173 O O . ILE C 1 431 ? -1.408 66.558 6.706 1.00 50.20 431 ILE C O 1
ATOM 11178 N N . SER C 1 432 ? -3.141 66.016 8.015 1.00 54.45 432 SER C N 1
ATOM 11179 C CA . SER C 1 432 ? -3.217 67.311 8.692 1.00 60.04 432 SER C CA 1
ATOM 11180 C C . SER C 1 432 ? -1.926 67.629 9.445 1.00 51.46 432 SER C C 1
ATOM 11181 O O . SER C 1 432 ? -1.478 68.768 9.449 1.00 50.33 432 SER C O 1
ATOM 11184 N N . GLU C 1 433 ? -1.371 66.630 10.127 1.00 45.72 433 GLU C N 1
ATOM 11185 C CA . GLU C 1 433 ? -0.148 66.800 10.894 1.00 53.17 433 GLU C CA 1
ATOM 11186 C C . GLU C 1 433 ? 0.966 67.279 9.954 1.00 52.56 433 GLU C C 1
ATOM 11187 O O . GLU C 1 433 ? 1.649 68.278 10.222 1.00 49.98 433 GLU C O 1
ATOM 11193 N N . ARG C 1 434 ? 1.106 66.588 8.816 1.00 46.62 434 ARG C N 1
ATOM 11194 C CA . ARG C 1 434 ? 2.227 66.823 7.917 1.00 53.15 434 ARG C CA 1
ATOM 11195 C C . ARG C 1 434 ? 2.064 68.141 7.154 1.00 52.75 434 ARG C C 1
ATOM 11196 O O . ARG C 1 434 ? 3.050 68.830 6.917 1.00 57.63 434 ARG C O 1
ATOM 11204 N N . TYR C 1 435 ? 0.839 68.483 6.739 1.00 51.75 435 TYR C N 1
ATOM 11205 C CA . TYR C 1 435 ? 0.672 69.546 5.754 1.00 55.63 435 TYR C CA 1
ATOM 11206 C C . TYR C 1 435 ? -0.250 70.688 6.219 1.00 54.09 435 TYR C C 1
ATOM 11207 O O . TYR C 1 435 ? -0.484 71.607 5.447 1.00 57.07 435 TYR C O 1
ATOM 11216 N N . LEU C 1 436 ? -0.786 70.645 7.451 1.00 53.81 436 LEU C N 1
ATOM 11217 C CA . LEU C 1 436 ? -1.759 71.631 7.913 1.00 46.65 436 LEU C CA 1
ATOM 11218 C C . LEU C 1 436 ? -1.509 71.980 9.379 1.00 44.54 436 LEU C C 1
ATOM 11219 O O . LEU C 1 436 ? -2.453 72.313 10.089 1.00 48.49 436 LEU C O 1
ATOM 11224 N N . THR C 1 437 ? -0.242 71.916 9.817 1.00 45.00 437 THR C N 1
ATOM 11225 C CA . THR C 1 437 ? 0.167 72.347 11.147 1.00 42.37 437 THR C CA 1
ATOM 11226 C C . THR C 1 437 ? 1.452 73.151 11.008 1.00 43.09 437 THR C C 1
ATOM 11227 O O . THR C 1 437 ? 2.129 73.054 9.986 1.00 43.00 437 THR C O 1
ATOM 11231 N N . GLN C 1 438 ? 1.812 73.871 12.077 1.00 48.68 438 GLN C N 1
ATOM 11232 C CA . GLN C 1 438 ? 3.086 74.561 12.130 1.00 51.21 438 GLN C CA 1
ATOM 11233 C C . GLN C 1 438 ? 4.185 73.500 12.070 1.00 46.69 438 GLN C C 1
ATOM 11234 O O . GLN C 1 438 ? 5.138 73.616 11.281 1.00 41.97 438 GLN C O 1
ATOM 11240 N N . TRP C 1 439 ? 3.983 72.445 12.875 1.00 50.22 439 TRP C N 1
ATOM 11241 C CA . TRP C 1 439 ? 4.906 71.325 12.977 1.00 48.63 439 TRP C CA 1
ATOM 11242 C C . TRP C 1 439 ? 5.269 70.858 11.570 1.00 44.09 439 TRP C C 1
ATOM 11243 O O . TRP C 1 439 ? 6.443 70.790 11.222 1.00 38.69 439 TRP C O 1
ATOM 11254 N N . GLY C 1 440 ? 4.255 70.580 10.747 1.00 42.36 440 GLY C N 1
ATOM 11255 C CA . GLY C 1 440 ? 4.502 70.085 9.403 1.00 49.44 440 GLY C CA 1
ATOM 11256 C C . GLY C 1 440 ? 5.015 71.161 8.439 1.00 50.67 440 GLY C C 1
ATOM 11257 O O . GLY C 1 440 ? 5.788 70.871 7.521 1.00 53.14 440 GLY C O 1
ATOM 11258 N N . ALA C 1 441 ? 4.553 72.401 8.621 1.00 51.83 441 ALA C N 1
ATOM 11259 C CA . ALA C 1 441 ? 4.863 73.480 7.697 1.00 49.52 441 ALA C CA 1
ATOM 11260 C C . ALA C 1 441 ? 6.375 73.685 7.634 1.00 46.44 441 ALA C C 1
ATOM 11261 O O . ALA C 1 441 ? 6.923 73.928 6.559 1.00 43.62 441 ALA C O 1
ATOM 11263 N N . ARG C 1 442 ? 7.055 73.511 8.779 1.00 53.40 442 ARG C N 1
ATOM 11264 C CA . ARG C 1 442 ? 8.507 73.571 8.808 1.00 53.73 442 ARG C CA 1
ATOM 11265 C C . ARG C 1 442 ? 9.132 72.538 7.866 1.00 65.24 442 ARG C C 1
ATOM 11266 O O . ARG C 1 442 ? 10.151 72.834 7.238 1.00 65.00 442 ARG C O 1
ATOM 11274 N N . HIS C 1 443 ? 8.573 71.315 7.813 1.00 63.47 443 HIS C N 1
ATOM 11275 C CA . HIS C 1 443 ? 9.097 70.295 6.912 1.00 70.31 443 HIS C CA 1
ATOM 11276 C C . HIS C 1 443 ? 9.114 70.860 5.482 1.00 68.25 443 HIS C C 1
ATOM 11277 O O . HIS C 1 443 ? 10.174 70.939 4.843 1.00 60.04 443 HIS C O 1
ATOM 11284 N N . GLU C 1 444 ? 7.934 71.269 4.997 1.00 59.50 444 GLU C N 1
ATOM 11285 C CA . GLU C 1 444 ? 7.778 71.754 3.634 1.00 69.64 444 GLU C CA 1
ATOM 11286 C C . GLU C 1 444 ? 8.671 72.978 3.404 1.00 77.13 444 GLU C C 1
ATOM 11287 O O . GLU C 1 444 ? 9.242 73.103 2.318 1.00 78.34 444 GLU C O 1
ATOM 11293 N N . MET C 1 445 ? 8.810 73.857 4.419 1.00 68.77 445 MET C N 1
ATOM 11294 C CA . MET C 1 445 ? 9.582 75.085 4.262 1.00 67.63 445 MET C CA 1
ATOM 11295 C C . MET C 1 445 ? 11.085 74.803 4.234 1.00 66.60 445 MET C C 1
ATOM 11296 O O . MET C 1 445 ? 11.812 75.431 3.454 1.00 56.30 445 MET C O 1
ATOM 11301 N N . PHE C 1 446 ? 11.547 73.872 5.079 1.00 69.25 446 PHE C N 1
ATOM 11302 C CA . PHE C 1 446 ? 12.918 73.382 4.991 1.00 70.43 446 PHE C CA 1
ATOM 11303 C C . PHE C 1 446 ? 13.182 72.866 3.572 1.00 69.42 446 PHE C C 1
ATOM 11304 O O . PHE C 1 446 ? 14.141 73.278 2.934 1.00 56.83 446 PHE C O 1
ATOM 11312 N N . GLU C 1 447 ? 12.312 71.979 3.063 1.00 72.28 447 GLU C N 1
ATOM 11313 C CA . GLU C 1 447 ? 12.504 71.390 1.742 1.00 78.69 447 GLU C CA 1
ATOM 11314 C C . GLU C 1 447 ? 12.577 72.485 0.669 1.00 77.99 447 GLU C C 1
ATOM 11315 O O . GLU C 1 447 ? 13.286 72.336 -0.322 1.00 70.47 447 GLU C O 1
ATOM 11321 N N . LYS C 1 448 ? 11.851 73.592 0.863 1.00 76.34 448 LYS C N 1
ATOM 11322 C CA . LYS C 1 448 ? 11.754 74.623 -0.158 1.00 78.84 448 LYS C CA 1
ATOM 11323 C C . LYS C 1 448 ? 13.068 75.411 -0.240 1.00 72.93 448 LYS C C 1
ATOM 11324 O O . LYS C 1 448 ? 13.547 75.703 -1.340 1.00 64.63 448 LYS C O 1
ATOM 11330 N N . PHE C 1 449 ? 13.647 75.766 0.918 1.00 64.24 449 PHE C N 1
ATOM 11331 C CA . PHE C 1 449 ? 14.755 76.711 0.942 1.00 73.11 449 PHE C CA 1
ATOM 11332 C C . PHE C 1 449 ? 16.021 75.994 1.394 1.00 75.04 449 PHE C C 1
ATOM 11333 O O . PHE C 1 449 ? 17.007 76.636 1.728 1.00 72.37 449 PHE C O 1
ATOM 11341 N N . ASN C 1 450 ? 15.958 74.660 1.388 1.00 88.35 450 ASN C N 1
ATOM 11342 C CA . ASN C 1 450 ? 17.086 73.775 1.630 1.00 95.46 450 ASN C CA 1
ATOM 11343 C C . ASN C 1 450 ? 18.093 73.893 0.487 1.00 97.97 450 ASN C C 1
ATOM 11344 O O . ASN C 1 450 ? 17.756 73.602 -0.659 1.00 107.67 450 ASN C O 1
ATOM 11349 N N . GLY C 1 451 ? 19.333 74.289 0.797 1.00 87.98 451 GLY C N 1
ATOM 11350 C CA . GLY C 1 451 ? 20.319 74.547 -0.244 1.00 95.10 451 GLY C CA 1
ATOM 11351 C C . GLY C 1 451 ? 19.759 75.475 -1.329 1.00 89.14 451 GLY C C 1
ATOM 11352 O O . GLY C 1 451 ? 18.982 76.389 -1.034 1.00 82.53 451 GLY C O 1
ATOM 11353 N N . THR C 1 452 ? 20.121 75.206 -2.594 1.00 78.57 452 THR C N 1
ATOM 11354 C CA . THR C 1 452 ? 19.846 76.136 -3.683 1.00 83.95 452 THR C CA 1
ATOM 11355 C C . THR C 1 452 ? 18.373 76.007 -4.098 1.00 73.99 452 THR C C 1
ATOM 11356 O O . THR C 1 452 ? 17.917 74.934 -4.485 1.00 58.08 452 THR C O 1
ATOM 11360 N N . PRO C 1 453 ? 17.558 77.086 -4.001 1.00 75.44 453 PRO C N 1
ATOM 11361 C CA . PRO C 1 453 ? 16.147 77.015 -4.398 1.00 79.36 453 PRO C CA 1
ATOM 11362 C C . PRO C 1 453 ? 15.871 77.049 -5.907 1.00 71.01 453 PRO C C 1
ATOM 11363 O O . PRO C 1 453 ? 16.751 77.395 -6.698 1.00 60.84 453 PRO C O 1
ATOM 11367 N N . LEU C 1 454 ? 14.614 76.731 -6.268 1.00 72.29 454 LEU C N 1
ATOM 11368 C CA . LEU C 1 454 ? 14.146 76.524 -7.637 1.00 69.31 454 LEU C CA 1
ATOM 11369 C C . LEU C 1 454 ? 14.605 77.638 -8.585 1.00 68.56 454 LEU C C 1
ATOM 11370 O O . LEU C 1 454 ? 15.191 77.346 -9.632 1.00 62.50 454 LEU C O 1
ATOM 11375 N N . TYR C 1 455 ? 14.328 78.907 -8.239 1.00 69.37 455 TYR C N 1
ATOM 11376 C CA . TYR C 1 455 ? 14.621 80.011 -9.143 1.00 69.62 455 TYR C CA 1
ATOM 11377 C C . TYR C 1 455 ? 16.134 80.061 -9.362 1.00 66.04 455 TYR C C 1
ATOM 11378 O O . TYR C 1 455 ? 16.578 80.493 -10.425 1.00 68.56 455 TYR C O 1
ATOM 11387 N N . LEU C 1 456 ? 16.918 79.601 -8.372 1.00 59.70 456 LEU C N 1
ATOM 11388 C CA . LEU C 1 456 ? 18.369 79.649 -8.462 1.00 61.44 456 LEU C CA 1
ATOM 11389 C C . LEU C 1 456 ? 18.905 78.430 -9.217 1.00 66.52 456 LEU C C 1
ATOM 11390 O O . LEU C 1 456 ? 19.941 78.519 -9.885 1.00 60.68 456 LEU C O 1
ATOM 11395 N N . VAL C 1 457 ? 18.223 77.279 -9.105 1.00 64.97 457 VAL C N 1
ATOM 11396 C CA . VAL C 1 457 ? 18.621 76.120 -9.893 1.00 64.02 457 VAL C CA 1
ATOM 11397 C C . VAL C 1 457 ? 18.589 76.534 -11.363 1.00 58.35 457 VAL C C 1
ATOM 11398 O O . VAL C 1 457 ? 19.476 76.175 -12.129 1.00 55.42 457 VAL C O 1
ATOM 11402 N N . ARG C 1 458 ? 17.563 77.319 -11.708 1.00 61.64 458 ARG C N 1
ATOM 11403 C CA . ARG C 1 458 ? 17.291 77.744 -13.069 1.00 63.95 458 ARG C CA 1
ATOM 11404 C C . ARG C 1 458 ? 18.425 78.629 -13.561 1.00 69.21 458 ARG C C 1
ATOM 11405 O O . ARG C 1 458 ? 18.977 78.382 -14.627 1.00 83.21 458 ARG C O 1
ATOM 11413 N N . LEU C 1 459 ? 18.782 79.645 -12.775 1.00 68.63 459 LEU C N 1
ATOM 11414 C CA . LEU C 1 459 ? 19.800 80.594 -13.203 1.00 77.31 459 LEU C CA 1
ATOM 11415 C C . LEU C 1 459 ? 21.171 79.909 -13.285 1.00 73.25 459 LEU C C 1
ATOM 11416 O O . LEU C 1 459 ? 21.971 80.221 -14.166 1.00 76.82 459 LEU C O 1
ATOM 11421 N N . LEU C 1 460 ? 21.421 78.931 -12.405 1.00 76.76 460 LEU C N 1
ATOM 11422 C CA . LEU C 1 460 ? 22.671 78.182 -12.403 1.00 68.78 460 LEU C CA 1
ATOM 11423 C C . LEU C 1 460 ? 22.723 77.191 -13.566 1.00 66.90 460 LEU C C 1
ATOM 11424 O O . LEU C 1 460 ? 23.804 76.873 -14.066 1.00 63.78 460 LEU C O 1
ATOM 11429 N N . THR C 1 461 ? 21.563 76.664 -13.973 1.00 64.36 461 THR C N 1
ATOM 11430 C CA . THR C 1 461 ? 21.545 75.648 -15.013 1.00 62.87 461 THR C CA 1
ATOM 11431 C C . THR C 1 461 ? 22.213 76.249 -16.244 1.00 59.64 461 THR C C 1
ATOM 11432 O O . THR C 1 461 ? 23.021 75.581 -16.884 1.00 58.42 461 THR C O 1
ATOM 11436 N N . MET C 1 462 ? 21.894 77.526 -16.513 1.00 53.59 462 MET C N 1
ATOM 11437 C CA . MET C 1 462 ? 22.231 78.163 -17.765 1.00 53.19 462 MET C CA 1
ATOM 11438 C C . MET C 1 462 ? 23.660 78.675 -17.717 1.00 60.89 462 MET C C 1
ATOM 11439 O O . MET C 1 462 ? 24.197 79.034 -18.758 1.00 58.94 462 MET C O 1
ATOM 11444 N N . GLN C 1 463 ? 24.279 78.687 -16.529 1.00 65.65 463 GLN C N 1
ATOM 11445 C CA . GLN C 1 463 ? 25.675 79.090 -16.427 1.00 67.61 463 GLN C CA 1
ATOM 11446 C C . GLN C 1 463 ? 26.594 77.910 -16.735 1.00 67.05 463 GLN C C 1
ATOM 11447 O O . GLN C 1 463 ? 27.789 78.115 -16.938 1.00 68.32 463 GLN C O 1
ATOM 11453 N N . ARG C 1 464 ? 26.042 76.688 -16.776 1.00 69.49 464 ARG C N 1
ATOM 11454 C CA . ARG C 1 464 ? 26.840 75.494 -17.017 1.00 65.31 464 ARG C CA 1
ATOM 11455 C C . ARG C 1 464 ? 27.338 75.444 -18.462 1.00 68.24 464 ARG C C 1
ATOM 11456 O O . ARG C 1 464 ? 26.632 75.836 -19.391 1.00 63.12 464 ARG C O 1
ATOM 11464 N N . THR C 1 465 ? 28.553 74.894 -18.614 1.00 73.82 465 THR C N 1
ATOM 11465 C CA . THR C 1 465 ? 29.246 74.752 -19.893 1.00 78.82 465 THR C CA 1
ATOM 11466 C C . THR C 1 465 ? 28.404 73.903 -20.857 1.00 69.73 465 THR C C 1
ATOM 11467 O O . THR C 1 465 ? 28.290 74.235 -22.038 1.00 65.49 465 THR C O 1
ATOM 11471 N N . GLU C 1 466 ? 27.767 72.844 -20.341 1.00 66.14 466 GLU C N 1
ATOM 11472 C CA . GLU C 1 466 ? 26.909 71.970 -21.134 1.00 71.85 466 GLU C CA 1
ATOM 11473 C C . GLU C 1 466 ? 25.842 72.780 -21.890 1.00 63.63 466 GLU C C 1
ATOM 11474 O O . GLU C 1 466 ? 25.494 72.398 -23.010 1.00 66.96 466 GLU C O 1
ATOM 11480 N N . TYR C 1 467 ? 25.335 73.894 -21.315 1.00 58.38 467 TYR C N 1
ATOM 11481 C CA . TYR C 1 467 ? 24.073 74.490 -21.773 1.00 62.71 467 TYR C CA 1
ATOM 11482 C C . TYR C 1 467 ? 24.267 75.876 -22.407 1.00 57.33 467 TYR C C 1
ATOM 11483 O O . TYR C 1 467 ? 23.293 76.581 -22.662 1.00 59.92 467 TYR C O 1
ATOM 11492 N N . GLN C 1 468 ? 25.518 76.231 -22.701 1.00 53.61 468 GLN C N 1
ATOM 11493 C CA . GLN C 1 468 ? 25.864 77.486 -23.337 1.00 54.32 468 GLN C CA 1
ATOM 11494 C C . GLN C 1 468 ? 25.544 77.438 -24.825 1.00 56.85 468 GLN C C 1
ATOM 11495 O O . GLN C 1 468 ? 25.452 76.361 -25.406 1.00 56.63 468 GLN C O 1
ATOM 11501 N N . VAL C 1 469 ? 25.466 78.634 -25.432 1.00 59.77 469 VAL C N 1
ATOM 11502 C CA . VAL C 1 469 ? 25.130 78.809 -26.835 1.00 59.04 469 VAL C CA 1
ATOM 11503 C C . VAL C 1 469 ? 26.089 78.000 -27.723 1.00 60.96 469 VAL C C 1
ATOM 11504 O O . VAL C 1 469 ? 25.642 77.314 -28.641 1.00 61.73 469 VAL C O 1
ATOM 11508 N N . ASP C 1 470 ? 27.404 78.056 -27.451 1.00 60.89 470 ASP C N 1
ATOM 11509 C CA . ASP C 1 470 ? 28.409 77.380 -28.266 1.00 67.88 470 ASP C CA 1
ATOM 11510 C C . ASP C 1 470 ? 28.671 75.963 -27.750 1.00 71.01 470 ASP C C 1
ATOM 11511 O O . ASP C 1 470 ? 29.622 75.305 -28.168 1.00 72.43 470 ASP C O 1
ATOM 11516 N N . GLY C 1 471 ? 27.810 75.490 -26.848 1.00 68.52 471 GLY C N 1
ATOM 11517 C CA . GLY C 1 471 ? 28.006 74.211 -26.196 1.00 71.92 471 GLY C CA 1
ATOM 11518 C C . GLY C 1 471 ? 27.255 73.090 -26.908 1.00 67.00 471 GLY C C 1
ATOM 11519 O O . GLY C 1 471 ? 26.551 73.311 -27.888 1.00 60.80 471 GLY C O 1
ATOM 11520 N N . PRO C 1 472 ? 27.371 71.845 -26.403 1.00 71.59 472 PRO C N 1
ATOM 11521 C CA . PRO C 1 472 ? 26.950 70.672 -27.160 1.00 72.97 472 PRO C CA 1
ATOM 11522 C C . PRO C 1 472 ? 25.441 70.603 -27.337 1.00 61.63 472 PRO C C 1
ATOM 11523 O O . PRO C 1 472 ? 24.981 70.004 -28.292 1.00 65.34 472 PRO C O 1
ATOM 11527 N N . LEU C 1 473 ? 24.680 71.269 -26.465 1.00 67.01 473 LEU C N 1
ATOM 11528 C CA . LEU C 1 473 ? 23.229 71.190 -26.512 1.00 64.52 473 LEU C CA 1
ATOM 11529 C C . LEU C 1 473 ? 22.663 71.854 -27.770 1.00 63.54 473 LEU C C 1
ATOM 11530 O O . LEU C 1 473 ? 21.505 71.593 -28.087 1.00 69.42 473 LEU C O 1
ATOM 11535 N N . THR C 1 474 ? 23.440 72.690 -28.489 1.00 60.62 474 THR C N 1
ATOM 11536 C CA . THR C 1 474 ? 22.957 73.281 -29.740 1.00 61.38 474 THR C CA 1
ATOM 11537 C C . THR C 1 474 ? 23.553 72.585 -30.962 1.00 61.11 474 THR C C 1
ATOM 11538 O O . THR C 1 474 ? 23.278 73.030 -32.074 1.00 57.44 474 THR C O 1
ATOM 11542 N N . ASP C 1 475 ? 24.372 71.537 -30.767 1.00 65.36 475 ASP C N 1
ATOM 11543 C CA . ASP C 1 475 ? 24.999 70.837 -31.887 1.00 69.14 475 ASP C CA 1
ATOM 11544 C C . ASP C 1 475 ? 23.927 70.366 -32.877 1.00 64.61 475 ASP C C 1
ATOM 11545 O O . ASP C 1 475 ? 24.050 70.619 -34.075 1.00 61.90 475 ASP C O 1
ATOM 11550 N N . LEU C 1 476 ? 22.854 69.734 -32.377 1.00 60.15 476 LEU C N 1
ATOM 11551 C CA . LEU C 1 476 ? 21.799 69.238 -33.248 1.00 57.98 476 LEU C CA 1
ATOM 11552 C C . LEU C 1 476 ? 21.113 70.404 -33.976 1.00 56.70 476 LEU C C 1
ATOM 11553 O O . LEU C 1 476 ? 20.923 70.355 -35.197 1.00 52.95 476 LEU C O 1
ATOM 11558 N N . ALA C 1 477 ? 20.743 71.463 -33.240 1.00 55.69 477 ALA C N 1
ATOM 11559 C CA . ALA C 1 477 ? 20.080 72.606 -33.854 1.00 55.16 477 ALA C CA 1
ATOM 11560 C C . ALA C 1 477 ? 20.960 73.237 -34.937 1.00 52.60 477 ALA C C 1
ATOM 11561 O O . ALA C 1 477 ? 20.447 73.661 -35.967 1.00 48.95 477 ALA C O 1
ATOM 11563 N N . ARG C 1 478 ? 22.284 73.283 -34.706 1.00 61.52 478 ARG C N 1
ATOM 11564 C CA . ARG C 1 478 ? 23.229 73.860 -35.653 1.00 61.90 478 ARG C CA 1
ATOM 11565 C C . ARG C 1 478 ? 23.254 73.027 -36.934 1.00 62.36 478 ARG C C 1
ATOM 11566 O O . ARG C 1 478 ? 23.195 73.603 -38.020 1.00 59.12 478 ARG C O 1
ATOM 11574 N N . GLN C 1 479 ? 23.332 71.686 -36.818 1.00 62.61 479 GLN C N 1
ATOM 11575 C CA . GLN C 1 479 ? 23.505 70.854 -38.004 1.00 68.61 479 GLN C CA 1
ATOM 11576 C C . GLN C 1 479 ? 22.261 70.983 -38.895 1.00 60.11 479 GLN C C 1
ATOM 11577 O O . GLN C 1 479 ? 22.402 71.077 -40.107 1.00 53.38 479 GLN C O 1
ATOM 11583 N N . VAL C 1 480 ? 21.071 71.077 -38.281 1.00 58.63 480 VAL C N 1
ATOM 11584 C CA . VAL C 1 480 ? 19.795 71.266 -38.967 1.00 60.68 480 VAL C CA 1
ATOM 11585 C C . VAL C 1 480 ? 19.745 72.597 -39.737 1.00 63.11 480 VAL C C 1
ATOM 11586 O O . VAL C 1 480 ? 19.191 72.682 -40.837 1.00 60.08 480 VAL C O 1
ATOM 11590 N N . LEU C 1 481 ? 20.281 73.661 -39.132 1.00 57.50 481 LEU C N 1
ATOM 11591 C CA . LEU C 1 481 ? 20.270 74.986 -39.728 1.00 57.27 481 LEU C CA 1
ATOM 11592 C C . LEU C 1 481 ? 21.443 75.159 -40.686 1.00 54.57 481 LEU C C 1
ATOM 11593 O O . LEU C 1 481 ? 21.419 76.077 -41.478 1.00 57.16 481 LEU C O 1
ATOM 11598 N N . GLY C 1 482 ? 22.471 74.308 -40.596 1.00 55.48 482 GLY C N 1
ATOM 11599 C CA . GLY C 1 482 ? 23.662 74.451 -41.422 1.00 60.28 482 GLY C CA 1
ATOM 11600 C C . GLY C 1 482 ? 24.548 75.597 -40.925 1.00 62.58 482 GLY C C 1
ATOM 11601 O O . GLY C 1 482 ? 25.012 76.417 -41.704 1.00 55.17 482 GLY C O 1
ATOM 11602 N N . PHE C 1 483 ? 24.762 75.648 -39.610 1.00 66.41 483 PHE C N 1
ATOM 11603 C CA . PHE C 1 483 ? 25.482 76.728 -38.966 1.00 70.55 483 PHE C CA 1
ATOM 11604 C C . PHE C 1 483 ? 26.801 76.201 -38.405 1.00 72.97 483 PHE C C 1
ATOM 11605 O O . PHE C 1 483 ? 26.826 75.106 -37.848 1.00 72.51 483 PHE C O 1
ATOM 11613 N N . GLY C 1 484 ? 27.867 77.010 -38.522 1.00 69.34 484 GLY C N 1
ATOM 11614 C CA . GLY C 1 484 ? 29.054 76.870 -37.690 1.00 74.90 484 GLY C CA 1
ATOM 11615 C C . GLY C 1 484 ? 28.803 77.429 -36.285 1.00 74.29 484 GLY C C 1
ATOM 11616 O O . GLY C 1 484 ? 27.652 77.501 -35.851 1.00 71.72 484 GLY C O 1
ATOM 11617 N N . ASP C 1 485 ? 29.881 77.830 -35.588 1.00 79.98 485 ASP C N 1
ATOM 11618 C CA . ASP C 1 485 ? 29.797 78.411 -34.248 1.00 78.46 485 ASP C CA 1
ATOM 11619 C C . ASP C 1 485 ? 29.389 79.891 -34.325 1.00 72.87 485 ASP C C 1
ATOM 11620 O O . ASP C 1 485 ? 29.127 80.422 -35.402 1.00 66.47 485 ASP C O 1
ATOM 11625 N N . THR C 1 486 ? 29.295 80.556 -33.164 1.00 82.04 486 THR C N 1
ATOM 11626 C CA . THR C 1 486 ? 28.847 81.942 -33.118 1.00 92.24 486 THR C CA 1
ATOM 11627 C C . THR C 1 486 ? 29.893 82.874 -33.741 1.00 91.55 486 THR C C 1
ATOM 11628 O O . THR C 1 486 ? 29.547 83.982 -34.144 1.00 86.90 486 THR C O 1
ATOM 11632 N N . GLU C 1 487 ? 31.159 82.436 -33.835 1.00 94.89 487 GLU C N 1
ATOM 11633 C CA . GLU C 1 487 ? 32.162 83.201 -34.565 1.00 101.52 487 GLU C CA 1
ATOM 11634 C C . GLU C 1 487 ? 31.933 83.031 -36.067 1.00 94.84 487 GLU C C 1
ATOM 11635 O O . GLU C 1 487 ? 31.817 84.024 -36.779 1.00 100.85 487 GLU C O 1
ATOM 11641 N N . ALA C 1 488 ? 31.878 81.774 -36.540 1.00 92.89 488 ALA C N 1
ATOM 11642 C CA . ALA C 1 488 ? 31.628 81.482 -37.945 1.00 83.36 488 ALA C CA 1
ATOM 11643 C C . ALA C 1 488 ? 30.402 82.260 -38.419 1.00 78.90 488 ALA C C 1
ATOM 11644 O O . ALA C 1 488 ? 30.429 82.818 -39.511 1.00 72.77 488 ALA C O 1
ATOM 11646 N N . LEU C 1 489 ? 29.351 82.294 -37.582 1.00 80.67 489 LEU C N 1
ATOM 11647 C CA . LEU C 1 489 ? 28.089 82.954 -37.898 1.00 79.96 489 LEU C CA 1
ATOM 11648 C C . LEU C 1 489 ? 28.249 84.473 -37.955 1.00 72.71 489 LEU C C 1
ATOM 11649 O O . LEU C 1 489 ? 27.690 85.117 -38.837 1.00 63.16 489 LEU C O 1
ATOM 11654 N N . ALA C 1 490 ? 28.949 85.033 -36.958 1.00 75.55 490 ALA C N 1
ATOM 11655 C CA . ALA C 1 490 ? 29.181 86.466 -36.848 1.00 81.21 490 ALA C CA 1
ATOM 11656 C C . ALA C 1 490 ? 30.073 86.953 -37.990 1.00 86.90 490 ALA C C 1
ATOM 11657 O O . ALA C 1 490 ? 29.928 88.091 -38.447 1.00 81.30 490 ALA C O 1
ATOM 11659 N N . ALA C 1 491 ? 30.987 86.071 -38.426 1.00 83.83 491 ALA C N 1
ATOM 11660 C CA . ALA C 1 491 ? 31.901 86.321 -39.531 1.00 78.46 491 ALA C CA 1
ATOM 11661 C C . ALA C 1 491 ? 31.145 86.479 -40.848 1.00 75.33 491 ALA C C 1
ATOM 11662 O O . ALA C 1 491 ? 31.475 87.353 -41.645 1.00 82.39 491 ALA C O 1
ATOM 11664 N N . ARG C 1 492 ? 30.140 85.626 -41.086 1.00 74.72 492 ARG C N 1
ATOM 11665 C CA . ARG C 1 492 ? 29.319 85.739 -42.282 1.00 79.45 492 ARG C CA 1
ATOM 11666 C C . ARG C 1 492 ? 28.486 87.023 -42.222 1.00 80.71 492 ARG C C 1
ATOM 11667 O O . ARG C 1 492 ? 28.169 87.600 -43.265 1.00 82.09 492 ARG C O 1
ATOM 11675 N N . ALA C 1 493 ? 28.121 87.451 -41.000 1.00 78.91 493 ALA C N 1
ATOM 11676 C CA . ALA C 1 493 ? 27.360 88.675 -40.780 1.00 71.97 493 ALA C CA 1
ATOM 11677 C C . ALA C 1 493 ? 28.162 89.897 -41.223 1.00 77.13 493 ALA C C 1
ATOM 11678 O O . ALA C 1 493 ? 27.630 90.750 -41.937 1.00 71.70 493 ALA C O 1
ATOM 11680 N N . ALA C 1 494 ? 29.431 89.956 -40.777 1.00 88.16 494 ALA C N 1
ATOM 11681 C CA . ALA C 1 494 ? 30.371 91.027 -41.092 1.00 92.02 494 ALA C CA 1
ATOM 11682 C C . ALA C 1 494 ? 30.774 91.005 -42.569 1.00 93.20 494 ALA C C 1
ATOM 11683 O O . ALA C 1 494 ? 31.086 92.052 -43.136 1.00 93.98 494 ALA C O 1
ATOM 11685 N N . GLU C 1 495 ? 30.777 89.815 -43.181 1.00 92.80 495 GLU C N 1
ATOM 11686 C CA . GLU C 1 495 ? 31.113 89.666 -44.588 1.00 101.25 495 GLU C CA 1
ATOM 11687 C C . GLU C 1 495 ? 30.025 90.295 -45.466 1.00 105.86 495 GLU C C 1
ATOM 11688 O O . GLU C 1 495 ? 30.360 90.909 -46.478 1.00 123.31 495 GLU C O 1
ATOM 11694 N N . VAL C 1 496 ? 28.738 90.160 -45.088 1.00 105.83 496 VAL C N 1
ATOM 11695 C CA . VAL C 1 496 ? 27.637 90.635 -45.927 1.00 100.48 496 VAL C CA 1
ATOM 11696 C C . VAL C 1 496 ? 27.470 92.149 -45.762 1.00 94.97 496 VAL C C 1
ATOM 11697 O O . VAL C 1 496 ? 26.860 92.786 -46.615 1.00 90.80 496 VAL C O 1
ATOM 11701 N N . GLU C 1 497 ? 27.998 92.732 -44.677 1.00 94.64 497 GLU C N 1
ATOM 11702 C CA . GLU C 1 497 ? 28.090 94.183 -44.570 1.00 103.13 497 GLU C CA 1
ATOM 11703 C C . GLU C 1 497 ? 29.071 94.710 -45.621 1.00 108.95 497 GLU C C 1
ATOM 11704 O O . GLU C 1 497 ? 28.684 95.491 -46.489 1.00 111.39 497 GLU C O 1
ATOM 11710 N N . LYS C 1 498 ? 30.327 94.247 -45.561 1.00 113.54 498 LYS C N 1
ATOM 11711 C CA . LYS C 1 498 ? 31.341 94.586 -46.553 1.00 115.72 498 LYS C CA 1
ATOM 11712 C C . LYS C 1 498 ? 31.062 93.846 -47.881 1.00 103.27 498 LYS C C 1
ATOM 11713 O O . LYS C 1 498 ? 30.066 94.197 -48.569 1.00 84.23 498 LYS C O 1
#

B-factor: mean 57.66, std 17.09, range [24.79, 168.07]

Nearest PDB structures (foldseek):
  7dbw-assembly1_C  TM=9.995E-01  e=7.116E-83  Rhodococcus opacus RKJ300 = JCM 13270
  4g5e-assembly1_A  TM=9.798E-01  e=2.302E-50  Cupriavidus pinatubonensis JMP134
  6jhm-assembly1_A  TM=9.747E-01  e=3.934E-50  Ralstonia pickettii DTP0602
  6jhm-assembly1_D  TM=9.804E-01  e=9.925E-50  Ralstonia pickettii DTP0602
  6jhm-assembly1_B  TM=9.706E-01  e=7.675E-49  Ralstonia pickettii DTP0602

Solvent-accessible surface area: 59377 Å² total; per-residue (Å²): 59,35,48,1,125,96,0,8,102,34,3,104,43,65,13,83,0,74,0,43,63,72,89,3,130,30,2,4,88,29,79,46,1,22,24,2,0,113,8,5,7,91,0,2,71,35,5,76,49,64,83,43,70,127,44,0,3,18,87,33,114,89,53,78,93,8,2,0,0,4,18,31,0,142,43,84,74,32,7,37,95,9,53,47,0,5,44,47,2,4,112,63,8,77,6,1,9,2,0,14,3,2,2,1,3,0,1,1,4,0,15,3,27,25,39,14,82,20,3,21,115,46,22,80,42,44,76,72,71,130,38,66,4,10,81,15,4,100,64,6,28,106,78,0,6,69,77,3,13,0,0,0,10,0,8,66,34,34,172,184,156,24,58,24,3,9,10,60,85,40,40,124,128,0,0,20,0,68,4,70,2,17,84,6,6,1,0,0,3,1,21,17,0,4,1,0,3,51,86,164,101,67,18,64,45,72,19,0,3,0,0,0,0,46,1,63,19,115,34,3,30,0,56,7,62,81,15,25,21,45,67,143,35,56,87,42,25,64,35,1,3,30,60,1,5,2,0,16,7,67,0,66,0,79,73,0,66,1,34,16,114,24,0,3,0,0,4,34,28,70,2,0,60,163,36,0,71,87,2,24,17,8,1,9,17,1,2,2,10,0,1,12,8,3,1,51,41,1,15,28,17,0,90,112,0,0,94,14,55,59,54,32,121,66,106,116,16,97,67,56,10,57,79,7,66,149,14,49,75,35,0,77,58,48,10,84,31,2,17,99,62,15,107,74,35,116,54,31,8,14,21,9,28,29,20,78,3,27,56,0,3,14,51,0,10,82,38,9,105,81,6,17,80,34,0,40,118,20,6,45,205,15,34,130,129,20,1,49,24,76,56,3,58,83,118,133,99,0,73,100,44,62,104,74,57,144,15,147,106,41,56,1,45,84,35,4,45,22,13,29,35,0,25,2,14,22,89,37,134,18,0,41,24,16,24,88,24,5,63,127,12,30,23,32,37,141,63,5,123,110,78,26,118,135,69,103,64,48,77,106,75,10,89,129,29,80,127,52,31,140,118,107,63,82,39,72,66,119,41,50,57,45,141,54,37,88,79,108,156,128,40,156,226,59,35,50,3,135,99,0,20,105,31,2,129,45,70,14,78,0,71,0,44,59,73,90,3,132,29,2,17,89,28,85,48,2,28,23,1,0,125,14,4,5,92,0,1,67,27,4,78,49,110,148,42,72,134,42,0,4,16,92,32,72,85,54,80,94,7,0,0,0,5,19,34,0,96,45,81,72,31,8,37,98,8,56,49,0,5,54,51,2,5,67,60,8,38,2,1,10,2,0,14,3,2,2,0,3,0,1,0,6,0,14,3,27,29,46,11,84,19,3,22,110,47,23,80,45,44,66,13,71,117,37,66,5,10,80,15,6,102,66,6,25,107,76,0,6,69,76,2,15,0,0,0,9,0,6,60,6,34,171,194,153,42,56,14,3,12,11,59,82,43,42,122,133,0,0,21,0,70,4,69,0,20,76,6,5,1,0,0,3,0,20,18,0,4,1,0,3,35,91,83,112,71,14,67,47,73,19,0,2,0,0,0,1,46,0,64,19,117,36,3,30,0,56,9,64,85,14,31,21,45,70,147,35,59,90,43,25,61,37,1,4,30,57,2,4,0,0,19,8,71,0,63,0,79,70,0,68,2,32,15,113,22,0,2,0,0,3,34,28,73,2,0,60,164,33,0,74,107,1,26,18,9,1,9,16,2,2,2,10,0,0,12,3,4,1,12,0,0,0,0,0,0,5,6,0,0,56,12,55,51,51,39,122,64,97,116,18,36,28,53,2,3,45,8,0,17,14,24,6,1,0,73,0,0,10,15,0,2,18,51,49,15,107,74,39,115,24,28,8,15,16,10,29,28,15,8,3,24,6,0,2,0,15,0,9,61,41,13,104,82,6,20,80,38,0,37,116,18,6,44,196,13,32,134,123,21,1,46,71,76,54,3,74,86,122,128,99,0,71,98,41,50,105,75,52,106,12,140,59,9,6,1,66,9,35,5,22,1,11,33,3,0,25,2,14,23,92,28,125,13,0,42,24,16,28,92,13,4,68,120,6,30,20,34,33,145,67,6,45,50,82,7,10,140,65,102,63,5,73,25,77,9,83,6,0,72,2,0,22,132,22,27,59,19,37,64,47,123,40,12,31,47,101,5,34,90,56,81,155,127,127,62,33,47,1,122,98,0,20,97,35,2,124,43,67,12,79,0,72,0,44,63,71,87,4,128,34,2,20,88,27,79,49,1,28,23,2,0,109,8,3,0,76,0,2,61,34,5,69,55,109,150,47,68,128,43,0,3,19,85,37,148,91,48,73,92,8,2,0,0,5,18,27,0,139,44,85,75,32,7,38,93,9,53,47,0,5,42,46,1,3,76,64,9,44,1,1,8,2,0,13,1,4,1,0,2,0,1,1,0,0,16,3,23,29,46,14,82,24,3,18,118,51,24,82,34,48,64,77,81,134,34,60,3,9,77,17,0,108,65,5,37,109,80,0,6,49,84,3,14,0,0,0,19,0,7,60,32,97,161,59,88,3,2,11,11,59,84,34,42,121,129,0,0,20,0,72,4,70,1,17,90,6,11,2,0,0,3,2,21,18,0,6,1,0,2,51,98,84,106,63,12,68,48,69,14,0,2,0,0,0,1,48,0,62,18,114,35,4,29,0,55,7,64,80,16,25,19,46,66,142,36,52,87,44,26,64,35,1,3,29,58,2,4,1,0,15,7,66,0,64,0,83,72,0,69,2,37,19,118,23,0,3,0,0,4,31,33,77,4,0,63,158,33,0,69,110,3,23,17,8,2,8,20,1,1,3,10,0,1,10,2,3,1,10,0,1,0,0,0,0,5,7,0,0,53,14,56,48,54,33,116,59,92,115,15,41,31,54,0,3,46,9,0,16,14,26,5,1,0,66,0,1,11,15,0,3,19,51,48,17,97,76,42,114,44,30,5,16,13,9,22,31,17,9,2,29,6,0,2,0,16,0,7,58,39,7,105,82,6,16,80,32,0,39,120,18,6,45,191,10,35,137,124,18,10,48,67,76,62,2,71,82,120,133,99,0,70,96,46,37,112,78,34,98,11,137,56,9,6,0,66,18,35,5,22,0,12,31,4,0,23,3,12,22,89,36,131,16,0,44,25,15,25,87,26,4,64,127,11,28,31,34,36,139,59,7,44,50,75,8,16,126,61,107,66,5,81,19,83,10,78,6,0,86,4,0,18,114,20,26,57,20,37,76,37,138,48,9,30,56,92,8,44,126,82,110,209

Organism: Rhodococcus opacus (NCBI:txid37919)